Protein 9FE2 (pdb70)

Foldseek 3Di:
DVQLQVCLLVLPPVSNVVCVVVPPDQCDADPQQAGSLLNNLQVQNQVNNVVSLVVPRDLLGAGPQQDGSLLNNLLPQNQVSNVVSLVSPRDLAGAGNFQDGSLLNNLLVPNQNSNVVSVVSPHDQCRATNVNDGSLNNCVVVVPPVNNVVD/DLLVQLVVQVVLVVVLVVLLVLLVVLVVDAAEDADADQAFWKKKKKWFQFQDAQVRLCPQPVLLLLVLPPPAPQWDWKKKKGFGRRMIMIMTGGFHPDDNVSRLVVSVVSNVVSLVSHPVSGVVRDIDMDGQLFDFAFWKKKFFQVQPDALQRQLQCCVPPNQVLLCPFAFFDDKDKFFAHWFKEWAFAQLLCVVQLHFVVLLLVLLPVQQDFDQDAWDQGPPGDPPDDDIGGDGDHHGDADQVSQQQRWRDQDPVRRTDGSVSGTDIDTGTPDDQKFKDKLNGGIMIMGIGGDRRGHSLRSVVRSVVSVVVCVVPDDHRIDMDILTHLNVLSVVLVVVLVVLVVVLLVLLLVLCCLQVVDNLLSVLLNSLLSSLVSSLSSVCVVVSHGHHNLLSVLSLLLSLLLSLLSLQLSLQLQVQLQAPVDFQSVSSVVSCVLPLLLLVLLLLLLLLLQVLCCPFTHSSNVSSVSSSSSNSSSSVSSSVSSSRNSSSSRSPRDGGHGHNDQLCPPDDPSVVVSVVVVVVLVVLLVVLLVCLVCLVVVVVVLVVLVVVLVVLVLQFFAFAFDFFQSQKWKKKKFFDFPDALVVSVVVVSVLSVCCCPVVVQWWDMWIKMQAAGQQGGGRRIIMIMTGTDDLVSQDDPCSTPVNVQVVSQVVCVVVDRIRMHIDGAGSRNSQTDRFFFKKKKFQQDPPDDVLSVVLVVQLVVVLVVPLVWWDDWFWSHDDKHKDKDKDFAPVQCVVQQFDVVQVVCSCCCAQRKRWSAWGAHPNRIDTHIYYHNPVLHPDPVSQQSRWTAGPVGNTDGSVRGMDIDMDIDGSMWMHISSTTIIMITIHTRPSYDSVVSVVVSQVSSVVGDPSMDMDTDRPVVSVVVGDVSVVVSVVSSVVSSQVSLCVSLVHNQQSQLLVSLLSQLSSQLSVLCVVVVHHNYPLSVSLSSSLSSSLSSLLSQLSSQLSCCCVVVQAANSVSNSVSLSSSLSSLVSSLVSSLVSLVCLCPDDHSPNSSSNSNSRSNNRSSVRSSVVSSSRSSSSNVVRDVVDDDDDRRHGDD

Solvent-accessible surface area: 50551 Å² total; per-residue (Å²): 63,111,143,0,7,80,0,0,55,47,23,127,52,95,53,1,112,108,26,30,91,125,63,15,84,19,67,16,60,25,114,10,12,2,8,0,1,0,4,0,0,29,70,23,43,55,78,3,0,82,27,0,22,166,62,57,7,68,19,58,14,159,5,81,16,8,10,9,0,2,1,12,0,0,8,60,29,41,49,91,7,0,48,21,0,8,141,72,49,9,68,16,56,15,121,14,104,10,10,30,4,0,4,4,20,0,1,75,125,25,44,49,93,2,0,87,18,0,48,151,72,46,11,72,52,111,17,103,21,92,35,31,70,20,0,88,47,28,0,100,135,76,52,38,136,88,0,22,135,67,37,107,3,82,87,12,4,77,100,39,132,95,0,81,67,42,2,84,104,33,53,108,43,0,22,95,11,62,139,172,12,36,14,11,20,30,25,95,2,7,16,12,12,0,14,1,24,5,41,44,40,56,8,72,1,124,46,0,14,60,50,0,0,52,35,0,11,136,55,12,92,65,18,83,85,57,28,21,13,40,6,34,0,2,54,32,0,24,2,62,0,39,0,11,0,80,44,82,23,71,24,82,96,1,35,81,46,0,66,85,55,2,96,137,1,33,99,127,6,28,109,94,0,47,102,41,45,26,47,12,59,55,40,24,30,42,66,3,0,16,0,0,0,6,8,83,76,66,97,40,70,28,29,39,1,4,3,37,0,6,39,69,0,51,67,17,0,52,181,16,64,29,16,28,45,18,71,40,41,55,22,28,24,0,0,6,0,33,0,29,2,83,54,4,37,132,33,76,11,5,0,42,33,0,21,84,11,0,114,61,59,0,20,110,70,106,37,52,95,87,24,24,126,133,78,116,203,69,74,176,100,99,37,78,72,134,47,84,64,63,25,69,33,37,129,59,0,3,126,4,65,29,65,87,39,186,121,39,44,163,1,28,0,145,56,0,11,120,33,81,60,2,3,31,91,81,54,51,45,6,31,14,44,43,54,58,1,0,0,0,0,0,19,17,34,93,70,16,43,4,38,67,0,2,66,28,0,98,65,50,1,49,130,28,95,100,142,26,47,90,20,15,106,20,22,64,7,18,22,16,15,56,11,2,113,60,13,50,117,41,8,79,66,7,21,76,38,6,39,94,35,7,63,99,5,0,55,45,21,17,20,38,120,106,0,0,81,0,1,49,39,5,4,37,0,3,14,49,2,0,26,27,41,0,43,83,126,64,32,16,15,0,9,0,1,11,12,0,3,6,4,0,9,1,5,4,5,2,7,3,0,3,0,0,2,0,0,5,17,0,0,10,53,68,32,53,66,17,86,76,0,0,73,89,0,2,55,49,0,62,44,1,0,71,8,2,16,106,1,4,29,8,16,0,56,11,4,9,134,18,30,26,6,47,0,15,0,22,86,19,0,0,33,0,0,26,12,0,6,47,20,4,9,82,7,2,11,17,1,2,0,0,3,0,10,75,37,8,115,92,41,72,151,52,70,68,11,75,83,85,193,61,119,44,0,124,16,13,110,71,27,64,139,44,20,120,116,18,19,80,56,0,16,41,22,6,209,57,25,44,181,62,62,92,79,17,111,107,24,41,103,25,37,49,124,26,91,115,156,16,81,82,57,36,14,30,88,12,16,17,10,9,0,33,0,47,3,31,6,58,44,48,5,62,47,125,114,0,18,97,1,1,58,87,0,12,121,30,0,56,63,157,9,148,122,6,6,101,2,0,0,3,19,0,0,64,14,109,18,10,67,10,89,23,2,0,2,0,9,0,8,17,75,78,34,84,95,0,89,40,155,103,28,35,1,120,25,0,11,138,88,0,43,188,42,9,68,139,32,180,86,16,109,4,99,12,74,32,16,32,6,4,54,45,37,22,71,43,96,2,2,11,0,9,0,10,4,98,60,76,47,32,43,90,115,2,24,114,0,15,69,78,0,30,61,54,1,73,148,55,97,87,41,6,40,69,26,114,38,37,12,24,71,9,24,29,73,61,87,38,56,34,38,91,113,81,0,136,81,60,30,4,49,46,115,42,0,78,54,0,38,35,5,0,61,23,9,30,48,14,24,37,0,51,6,172,72,91,80,4,35,0,10,0,32,0,26,47,129,30,43,112,112,46,124,21,19,22,60,4,65,0,80,6,98,99,35,118,34,12,36,2,54,34,0,6,16,19,59,38,38,22,8,14,19,29,15,26,17,3,74,20,77,38,4,15,30,0,39,7,62,12,5,120,82,84,56,45,43,68,0,13,103,19,0,52,99,14,6,83,156,17,65,133,21,20,13,76,35,2,10,22,30,0,35,29,70,111,101,36,55,131,48,42,85,56,19,89,48,86,11,98,101,59,14,42,88,24,0,9,77,43,4,152,24,183,17,4,0,81,0,1,41,60,0,48,15,0,0,8,19,2,0,0,86,22,0,66,184,80,66,50,41,15,5,6,2,8,44,0,3,20,20,2,1,24,0,0,2,8,3,11,0,0,2,3,0,22,10,1,34,42,15,16,88,167,112,6,52,4,0,57,82,0,2,42,26,0,1,88,17,3,9,52,1,6,52,0,0,3,69,4,10,30,58,4,8,80,36,2,22,124,18,122,19,17,10,15,18,5,4,25,6,2,0,5,6,2,36,10,0,3,65,25,4,11,82,40,3,15,65,7,0,0,1,0,2,0,29,10,44,105,167,86,55,214,165,90,24,73,97,110,106,157

Sequence (1194 aa):
GKKLLEAARAGRDDEVRILMANGADVNAADVVGWTPLHLAAYWGHLEIVEVLLKNGADVNAYDTLGSTPLHLAAHFGHLEIVEVLLKNGADVNAKDDNGITPLHLAANRGHLEIVEVLLKYGADVNAQDKFGKTAFDISINNGNEDLAEILMPNFFIDRPIFAWVIAIIIMLAGGLAILKLPVAQYPTIAPPAVTISASYPGADAKTVQDTVTQVIEQNMNGIDNLMYMSSNSDSTGTVQITLTFESGTDADIAQVQVQNKLQLAMPLLPQEVQQQGVSVEKSSSSFLMVVGVINTDGTMTQEDISDYVAANMKDAISRTSGVGDVQLFGSQYAMRIWMNPNELNKFQLTPVDVITAIKAQNAQVAAGQLGGTPPVKGQQLNASIIAQTRLTSTEEFGKILLKVNQDGSRVLLRDVAKIELGGENYDIIAEFNGQPASGLGIKLATGANALDTAAAIRAELAKMEPFFPSGLKIVYPYDTTPFVKISIHEVVKTLVEAIILVFLVMYLFLQNFRATLIPTIAVPVVLLGTFAVLAAFGFSINTLTMFGMVLAIGLLVDDAIVVVENVERVMAEEGLPPKEATRKSMGQIQGALVGIAMVLSAVFVPMAFFGGSTGAIYRQFSITIVSAMALSVLVALILTPALCATMLKPIAKGDHGEGKKGFFGWFNRMFEKSTHHYTDSVGGILRSTGRYLVLYLIIVVGMAYLFVRLPSSFLPDEDQGVFMTMVQLPAGATQERTQKVLNEVTHYYLTKEKNNVESVFAWNGFGFAGRGQNTGIAFVSLKDWADRPGEENKVEAITMRATRAFSQIKDAMVFAFNLPAIVELGTATGFDFELIDQAGLGHEKLTQARNQLLAEAAKHPDMLTSVRPNGLEDTPQFKIDIDQEKAQALGVSINDINTTLGAAWGGSYVNDFIDRGRVKKVYVMSEAKYRMLPDDIGDWYVRAADGQMVPFSAFSSSRWEYGSPRLERYNGLPSMEILGQAAPGKSTGEAMELMEQLASKLPTGVGYDWTGMSYQERLSGNQAPSLYAISLIVVFLCLAALYESWSIPFSVMLVVPLGVIGALLAATFRGLTNDVYFQVGLLTTIGLSAKNAILIVEFAKDLMDKEGKGLIEATLDAVRMRLRPILMTSLAFILGVMPLVISTGAGSGAQNAVGTGVMGGMVTATVLAIFFVPVFFVVVRRRFSRKNEDIEHS

InterPro domains:
  IPR001036 Acriflavin resistance protein [PF00873] (1-1030)
  IPR001036 Acriflavin resistance protein [PR00702] (8-32)
  IPR001036 Acriflavin resistance protein [PR00702] (36-54)
  IPR001036 Acriflavin resistance protein [PR00702] (336-359)
  IPR001036 Acriflavin resistance protein [PR00702] (363-384)
  IPR001036 Acriflavin resistance protein [PR00702] (391-415)
  IPR001036 Acriflavin resistance protein [PR00702] (445-468)
  IPR001036 Acriflavin resistance protein [PR00702] (470-493)
  IPR001036 Acriflavin resistance protein [PR00702] (554-571)
  IPR001036 Acriflavin resistance protein [PR00702] (623-637)
  IPR001036 Acriflavin resistance protein [PTHR32063] (2-1031)
  IPR004764 Multidrug resistance protein MdtF-like [TIGR00915] (1-1049)
  IPR027463 Multidrug efflux transporter AcrB TolC docking domain, DN/DC subdomains [G3DSA:3.30.2090.10] (180-278)
  IPR027463 Multidrug efflux transporter AcrB TolC docking domain, DN/DC subdomains [G3DSA:3.30.2090.10] (727-815)
  IPR027463 Multidrug efflux transporter AcrB TolC docking domain, DN/DC subdomains [SSF82714] (182-271)
  IPR027463 Multidrug efflux transporter AcrB TolC docking domain, DN/DC subdomains [SSF82714] (725-812)

Structure (mmCIF, N/CA/C/O backbone):
data_9FE2
#
_entry.id   9FE2
#
_cell.length_a   227.497
_cell.length_b   227.497
_cell.length_c   227.497
_cell.angle_alpha   90.00
_cell.angle_beta   90.00
_cell.angle_gamma   90.00
#
_symmetry.space_group_name_H-M   'I 2 3'
#
loop_
_entity.id
_entity.type
_entity.pdbx_description
1 polymer DARPIN
2 polymer 'Multidrug efflux pump subunit AcrB'
3 non-polymer '(4S,4AS,5AR,12AS)-4,7-BIS(DIMETHYLAMINO)-3,10,12,12A-TETRAHYDROXY-1,11-DIOXO-1,4,4A,5,5A,6,11,12A-OCTAHYDROTETRACENE-2- CARBOXAMIDE'
4 water water
#
loop_
_atom_site.group_PDB
_atom_site.id
_atom_site.type_symbol
_atom_site.label_atom_id
_atom_site.label_alt_id
_atom_site.label_comp_id
_atom_site.label_asym_id
_atom_site.label_entity_id
_atom_site.label_seq_id
_atom_site.pdbx_PDB_ins_code
_atom_site.Cartn_x
_atom_site.Cartn_y
_atom_site.Cartn_z
_atom_site.occupancy
_atom_site.B_iso_or_equiv
_atom_site.auth_seq_id
_atom_site.auth_comp_id
_atom_site.auth_asym_id
_atom_site.auth_atom_id
_atom_site.pdbx_PDB_model_num
ATOM 1 N N . GLY A 1 15 ? 5.098 -72.545 -6.890 1.00 85.62 15 GLY D N 1
ATOM 2 C CA . GLY A 1 15 ? 4.705 -71.173 -6.624 1.00 94.65 15 GLY D CA 1
ATOM 3 C C . GLY A 1 15 ? 5.145 -70.299 -7.779 1.00 93.75 15 GLY D C 1
ATOM 4 O O . GLY A 1 15 ? 4.351 -69.589 -8.385 1.00 86.64 15 GLY D O 1
ATOM 5 N N . LYS A 1 16 ? 6.431 -70.387 -8.111 1.00 92.98 16 LYS D N 1
ATOM 6 C CA . LYS A 1 16 ? 6.973 -69.552 -9.172 1.00 92.20 16 LYS D CA 1
ATOM 7 C C . LYS A 1 16 ? 6.712 -70.131 -10.556 1.00 93.74 16 LYS D C 1
ATOM 8 O O . LYS A 1 16 ? 6.608 -69.372 -11.525 1.00 92.61 16 LYS D O 1
ATOM 14 N N . LYS A 1 17 ? 6.605 -71.457 -10.679 1.00 93.79 17 LYS D N 1
ATOM 15 C CA . LYS A 1 17 ? 6.339 -72.048 -11.990 1.00 95.85 17 LYS D CA 1
ATOM 16 C C . LYS A 1 17 ? 5.003 -71.585 -12.555 1.00 91.90 17 LYS D C 1
ATOM 17 O O . LYS A 1 17 ? 4.853 -71.463 -13.778 1.00 85.02 17 LYS D O 1
ATOM 23 N N . LEU A 1 18 ? 4.020 -71.337 -11.686 1.00 92.12 18 LEU D N 1
ATOM 24 C CA . LEU A 1 18 ? 2.719 -70.885 -12.164 1.00 94.50 18 LEU D CA 1
ATOM 25 C C . LEU A 1 18 ? 2.840 -69.510 -12.812 1.00 88.16 18 LEU D C 1
ATOM 26 O O . LEU A 1 18 ? 2.343 -69.288 -13.925 1.00 88.21 18 LEU D O 1
ATOM 31 N N . LEU A 1 19 ? 3.542 -68.589 -12.143 1.00 78.87 19 LEU D N 1
ATOM 32 C CA . LEU A 1 19 ? 3.608 -67.204 -12.606 1.00 83.19 19 LEU D CA 1
ATOM 33 C C . LEU A 1 19 ? 4.192 -67.117 -14.017 1.00 84.26 19 LEU D C 1
ATOM 34 O O . LEU A 1 19 ? 3.587 -66.524 -14.919 1.00 84.00 19 LEU D O 1
ATOM 39 N N . GLU A 1 20 ? 5.345 -67.746 -14.241 1.00 92.57 20 GLU D N 1
ATOM 40 C CA . GLU A 1 20 ? 5.960 -67.707 -15.566 1.00 89.55 20 GLU D CA 1
ATOM 41 C C . GLU A 1 20 ? 5.210 -68.567 -16.571 1.00 84.90 20 GLU D C 1
ATOM 42 O O . GLU A 1 20 ? 5.221 -68.266 -17.770 1.00 90.51 20 GLU D O 1
ATOM 48 N N . ALA A 1 21 ? 4.552 -69.633 -16.112 1.00 91.50 21 ALA D N 1
ATOM 49 C CA . ALA A 1 21 ? 3.665 -70.380 -16.998 1.00 97.80 21 ALA D CA 1
ATOM 50 C C . ALA A 1 21 ? 2.524 -69.497 -17.484 1.00 97.16 21 ALA D C 1
ATOM 51 O O . ALA A 1 21 ? 2.214 -69.460 -18.681 1.00 101.44 21 ALA D O 1
ATOM 53 N N . ALA A 1 22 ? 1.890 -68.770 -16.561 1.00 93.54 22 ALA D N 1
ATOM 54 C CA . ALA A 1 22 ? 0.814 -67.861 -16.943 1.00 95.79 22 ALA D CA 1
ATOM 55 C C . ALA A 1 22 ? 1.330 -66.685 -17.764 1.00 95.95 22 ALA D C 1
ATOM 56 O O . ALA A 1 22 ? 0.620 -66.205 -18.660 1.00 96.80 22 ALA D O 1
ATOM 58 N N . ARG A 1 23 ? 2.553 -66.207 -17.482 1.00 88.97 23 ARG D N 1
ATOM 59 C CA . ARG A 1 23 ? 3.142 -65.162 -18.318 1.00 87.92 23 ARG D CA 1
ATOM 60 C C . ARG A 1 23 ? 3.406 -65.673 -19.727 1.00 98.35 23 ARG D C 1
ATOM 61 O O . ARG A 1 23 ? 3.111 -64.984 -20.713 1.00 98.85 23 ARG D O 1
ATOM 69 N N . ALA A 1 24 ? 3.959 -66.885 -19.835 1.00 103.27 24 ALA D N 1
ATOM 70 C CA . ALA A 1 24 ? 4.270 -67.463 -21.137 1.00 105.15 24 ALA D CA 1
ATOM 71 C C . ALA A 1 24 ? 3.015 -67.820 -21.924 1.00 105.11 24 ALA D C 1
ATOM 72 O O . ALA A 1 24 ? 3.033 -67.793 -23.161 1.00 102.44 24 ALA D O 1
ATOM 74 N N . GLY A 1 25 ? 1.926 -68.160 -21.240 1.00 107.08 25 GLY D N 1
ATOM 75 C CA . GLY A 1 25 ? 0.709 -68.536 -21.932 1.00 106.83 25 GLY D CA 1
ATOM 76 C C . GLY A 1 25 ? 0.674 -70.016 -22.250 1.00 118.40 25 GLY D C 1
ATOM 77 O O . GLY A 1 25 ? 0.217 -70.430 -23.321 1.00 117.43 25 GLY D O 1
ATOM 78 N N . ARG A 1 26 ? 1.150 -70.824 -21.307 1.00 120.69 26 ARG D N 1
ATOM 79 C CA . ARG A 1 26 ? 1.322 -72.265 -21.485 1.00 119.04 26 ARG D CA 1
ATOM 80 C C . ARG A 1 26 ? 0.238 -72.977 -20.675 1.00 117.36 26 ARG D C 1
ATOM 81 O O . ARG A 1 26 ? 0.369 -73.166 -19.461 1.00 111.46 26 ARG D O 1
ATOM 89 N N . ASP A 1 27 ? -0.826 -73.380 -21.368 1.00 115.40 27 ASP D N 1
ATOM 90 C CA . ASP A 1 27 ? -2.075 -73.806 -20.750 1.00 116.16 27 ASP D CA 1
ATOM 91 C C . ASP A 1 27 ? -1.936 -75.067 -19.909 1.00 119.54 27 ASP D C 1
ATOM 92 O O . ASP A 1 27 ? -2.068 -75.009 -18.681 1.00 115.31 27 ASP D O 1
ATOM 97 N N . ASP A 1 28 ? -1.685 -76.208 -20.564 1.00 120.01 28 ASP D N 1
ATOM 98 C CA . ASP A 1 28 ? -1.648 -77.484 -19.851 1.00 121.43 28 ASP D CA 1
ATOM 99 C C . ASP A 1 28 ? -0.700 -77.435 -18.670 1.00 116.44 28 ASP D C 1
ATOM 100 O O . ASP A 1 28 ? -0.955 -78.061 -17.635 1.00 115.57 28 ASP D O 1
ATOM 105 N N . GLU A 1 29 ? 0.405 -76.702 -18.807 1.00 113.78 29 GLU D N 1
ATOM 106 C CA . GLU A 1 29 ? 1.274 -76.483 -17.663 1.00 113.13 29 GLU D CA 1
ATOM 107 C C . GLU A 1 29 ? 0.466 -75.943 -16.488 1.00 111.07 29 GLU D C 1
ATOM 108 O O . GLU A 1 29 ? 0.353 -76.591 -15.443 1.00 111.69 29 GLU D O 1
ATOM 114 N N . VAL A 1 30 ? -0.182 -74.793 -16.691 1.00 114.92 30 VAL D N 1
ATOM 115 C CA . VAL A 1 30 ? -1.000 -74.181 -15.644 1.00 111.72 30 VAL D CA 1
ATOM 116 C C . VAL A 1 30 ? -1.984 -75.198 -15.064 1.00 112.54 30 VAL D C 1
ATOM 117 O O . VAL A 1 30 ? -2.089 -75.358 -13.841 1.00 108.25 30 VAL D O 1
ATOM 121 N N . ARG A 1 31 ? -2.691 -75.933 -15.931 1.00 114.18 31 ARG D N 1
ATOM 122 C CA . ARG A 1 31 ? -3.622 -76.945 -15.432 1.00 114.09 31 ARG D CA 1
ATOM 123 C C . ARG A 1 31 ? -2.906 -77.995 -14.594 1.00 108.90 31 ARG D C 1
ATOM 124 O O . ARG A 1 31 ? -3.417 -78.414 -13.549 1.00 108.74 31 ARG D O 1
ATOM 132 N N . ILE A 1 32 ? -1.718 -78.427 -15.029 1.00 111.65 32 ILE D N 1
ATOM 133 C CA . ILE A 1 32 ? -0.957 -79.404 -14.253 1.00 112.00 32 ILE D CA 1
ATOM 134 C C . ILE A 1 32 ? -0.531 -78.815 -12.915 1.00 110.32 32 ILE D C 1
ATOM 135 O O . ILE A 1 32 ? -0.412 -79.543 -11.921 1.00 108.34 32 ILE D O 1
ATOM 140 N N . LEU A 1 33 ? -0.313 -77.493 -12.853 1.00 106.02 33 LEU D N 1
ATOM 141 C CA . LEU A 1 33 ? 0.182 -76.894 -11.614 1.00 99.77 33 LEU D CA 1
ATOM 142 C C . LEU A 1 33 ? -0.906 -76.697 -10.560 1.00 102.53 33 LEU D C 1
ATOM 143 O O . LEU A 1 33 ? -0.633 -76.882 -9.370 1.00 97.32 33 LEU D O 1
ATOM 148 N N . MET A 1 34 ? -2.133 -76.312 -10.933 1.00 105.93 34 MET D N 1
ATOM 149 C CA . MET A 1 34 ? -3.200 -76.462 -9.943 1.00 108.55 34 MET D CA 1
ATOM 150 C C . MET A 1 34 ? -3.519 -77.935 -9.712 1.00 112.53 34 MET D C 1
ATOM 151 O O . MET A 1 34 ? -3.773 -78.346 -8.573 1.00 117.47 34 MET D O 1
ATOM 156 N N . ALA A 1 35 ? -3.502 -78.752 -10.775 1.00 108.75 35 ALA D N 1
ATOM 157 C CA . ALA A 1 35 ? -3.658 -80.191 -10.583 1.00 112.97 35 ALA D CA 1
ATOM 158 C C . ALA A 1 35 ? -2.566 -80.763 -9.692 1.00 111.31 35 ALA D C 1
ATOM 159 O O . ALA A 1 35 ? -2.766 -81.822 -9.084 1.00 110.31 35 ALA D O 1
ATOM 161 N N . ASN A 1 36 ? -1.421 -80.085 -9.596 1.00 108.92 36 ASN D N 1
ATOM 162 C CA . ASN A 1 36 ? -0.377 -80.459 -8.656 1.00 105.53 36 ASN D CA 1
ATOM 163 C C . ASN A 1 36 ? -0.320 -79.525 -7.445 1.00 104.54 36 ASN D C 1
ATOM 164 O O . ASN A 1 36 ? 0.561 -79.688 -6.596 1.00 104.33 36 ASN D O 1
ATOM 169 N N . GLY A 1 37 ? -1.229 -78.557 -7.343 1.00 105.60 37 GLY D N 1
ATOM 170 C CA . GLY A 1 37 ? -1.387 -77.760 -6.144 1.00 102.68 37 GLY D CA 1
ATOM 171 C C . GLY A 1 37 ? -0.715 -76.398 -6.113 1.00 102.77 37 GLY D C 1
ATOM 172 O O . GLY A 1 37 ? -0.371 -75.926 -5.021 1.00 93.39 37 GLY D O 1
ATOM 173 N N . ALA A 1 38 ? -0.528 -75.749 -7.262 1.00 102.48 38 ALA D N 1
ATOM 174 C CA . ALA A 1 38 ? 0.129 -74.447 -7.309 1.00 94.18 38 ALA D CA 1
ATOM 175 C C . ALA A 1 38 ? -0.827 -73.339 -6.881 1.00 92.94 38 ALA D C 1
ATOM 176 O O . ALA A 1 38 ? -1.925 -73.209 -7.436 1.00 97.49 38 ALA D O 1
ATOM 178 N N . ASP A 1 39 ? -0.396 -72.536 -5.899 1.00 86.56 39 ASP D N 1
ATOM 179 C CA . ASP A 1 39 ? -1.129 -71.371 -5.403 1.00 84.10 39 ASP D CA 1
ATOM 180 C C . ASP A 1 39 ? -1.564 -70.467 -6.552 1.00 87.52 39 ASP D C 1
ATOM 181 O O . ASP A 1 39 ? -0.710 -69.864 -7.208 1.00 95.13 39 ASP D O 1
ATOM 186 N N . VAL A 1 40 ? -2.872 -70.369 -6.822 1.00 80.22 40 VAL D N 1
ATOM 187 C CA . VAL A 1 40 ? -3.326 -69.481 -7.897 1.00 84.72 40 VAL D CA 1
ATOM 188 C C . VAL A 1 40 ? -3.103 -68.020 -7.531 1.00 76.09 40 VAL D C 1
ATOM 189 O O . VAL A 1 40 ? -2.998 -67.169 -8.421 1.00 84.91 40 VAL D O 1
ATOM 193 N N . ASN A 1 41 ? -3.069 -67.701 -6.228 1.00 75.78 41 ASN D N 1
ATOM 194 C CA . ASN A 1 41 ? -2.833 -66.356 -5.710 1.00 79.15 41 ASN D CA 1
ATOM 195 C C . ASN A 1 41 ? -1.363 -66.101 -5.359 1.00 80.38 41 ASN D C 1
ATOM 196 O O . ASN A 1 41 ? -1.074 -65.302 -4.454 1.00 84.22 41 ASN D O 1
ATOM 201 N N . ALA A 1 42 ? -0.430 -66.776 -6.023 1.00 75.26 42 ALA D N 1
ATOM 202 C CA . ALA A 1 42 ? 0.992 -66.518 -5.816 1.00 76.59 42 ALA D CA 1
ATOM 203 C C . ALA A 1 42 ? 1.383 -65.224 -6.529 1.00 69.04 42 ALA D C 1
ATOM 204 O O . ALA A 1 42 ? 1.065 -65.038 -7.714 1.00 75.39 42 ALA D O 1
ATOM 206 N N . ALA A 1 43 ? 2.072 -64.333 -5.816 1.00 65.07 43 ALA D N 1
ATOM 207 C CA . ALA A 1 43 ? 2.391 -62.998 -6.325 1.00 66.32 43 ALA D CA 1
ATOM 208 C C . ALA A 1 43 ? 3.903 -62.805 -6.447 1.00 76.02 43 ALA D C 1
ATOM 209 O O . ALA A 1 43 ? 4.650 -63.103 -5.499 1.00 66.69 43 ALA D O 1
ATOM 211 N N . ASP A 1 44 ? 4.349 -62.274 -7.595 1.00 72.11 44 ASP D N 1
ATOM 212 C CA . ASP A 1 44 ? 5.772 -62.000 -7.806 1.00 60.83 44 ASP D CA 1
ATOM 213 C C . ASP A 1 44 ? 6.198 -60.796 -6.958 1.00 65.61 44 ASP D C 1
ATOM 214 O O . ASP A 1 44 ? 5.461 -60.309 -6.090 1.00 63.01 44 ASP D O 1
ATOM 219 N N . VAL A 1 45 ? 7.409 -60.285 -7.219 1.00 57.15 45 VAL D N 1
ATOM 220 C CA . VAL A 1 45 ? 7.957 -59.238 -6.362 1.00 55.80 45 VAL D CA 1
ATOM 221 C C . VAL A 1 45 ? 7.197 -57.912 -6.513 1.00 46.69 45 VAL D C 1
ATOM 222 O O . VAL A 1 45 ? 7.205 -57.082 -5.597 1.00 54.08 45 VAL D O 1
ATOM 226 N N . VAL A 1 46 ? 6.525 -57.668 -7.633 1.00 47.48 46 VAL D N 1
ATOM 227 C CA . VAL A 1 46 ? 5.701 -56.459 -7.710 1.00 50.30 46 VAL D CA 1
ATOM 228 C C . VAL A 1 46 ? 4.224 -56.773 -7.443 1.00 63.21 46 VAL D C 1
ATOM 229 O O . VAL A 1 46 ? 3.348 -55.952 -7.735 1.00 52.38 46 VAL D O 1
ATOM 233 N N . GLY A 1 47 ? 3.931 -57.953 -6.897 1.00 58.41 47 GLY D N 1
ATOM 234 C CA . GLY A 1 47 ? 2.568 -58.250 -6.496 1.00 55.21 47 GLY D CA 1
ATOM 235 C C . GLY A 1 47 ? 1.674 -58.636 -7.634 1.00 53.93 47 GLY D C 1
ATOM 236 O O . GLY A 1 47 ? 0.453 -58.522 -7.515 1.00 59.33 47 GLY D O 1
ATOM 237 N N . TRP A 1 48 ? 2.238 -59.072 -8.755 1.00 48.28 48 TRP D N 1
ATOM 238 C CA . TRP A 1 48 ? 1.436 -59.554 -9.863 1.00 55.16 48 TRP D CA 1
ATOM 239 C C . TRP A 1 48 ? 1.152 -61.038 -9.659 1.00 67.99 48 TRP D C 1
ATOM 240 O O . TRP A 1 48 ? 2.056 -61.804 -9.310 1.00 67.94 48 TRP D O 1
ATOM 251 N N . THR A 1 49 ? -0.092 -61.434 -9.856 1.00 63.95 49 THR D N 1
ATOM 252 C CA . THR A 1 49 ? -0.503 -62.826 -9.788 1.00 59.65 49 THR D CA 1
ATOM 253 C C . THR A 1 49 ? -0.614 -63.379 -11.182 1.00 62.12 49 THR D C 1
ATOM 254 O O . THR A 1 49 ? -0.625 -62.629 -12.166 1.00 64.26 49 THR D O 1
ATOM 258 N N . PRO A 1 50 ? -0.731 -64.703 -11.317 1.00 59.46 50 PRO D N 1
ATOM 259 C CA . PRO A 1 50 ? -0.905 -65.265 -12.656 1.00 57.54 50 PRO D CA 1
ATOM 260 C C . PRO A 1 50 ? -2.058 -64.632 -13.397 1.00 51.07 50 PRO D C 1
ATOM 261 O O . PRO A 1 50 ? -2.003 -64.490 -14.623 1.00 63.04 50 PRO D O 1
ATOM 265 N N . LEU A 1 51 ? -3.121 -64.256 -12.682 1.00 60.57 51 LEU D N 1
ATOM 266 C CA . LEU A 1 51 ? -4.242 -63.583 -13.325 1.00 66.33 51 LEU D CA 1
ATOM 267 C C . LEU A 1 51 ? -3.834 -62.200 -13.828 1.00 55.04 51 LEU D C 1
ATOM 268 O O . LEU A 1 51 ? -4.240 -61.781 -14.920 1.00 61.65 51 LEU D O 1
ATOM 273 N N . HIS A 1 52 ? -3.060 -61.461 -13.029 1.00 55.98 52 HIS D N 1
ATOM 274 C CA . HIS A 1 52 ? -2.512 -60.189 -13.516 1.00 60.77 52 HIS D CA 1
ATOM 275 C C . HIS A 1 52 ? -1.752 -60.394 -14.818 1.00 59.20 52 HIS D C 1
ATOM 276 O O . HIS A 1 52 ? -1.991 -59.703 -15.818 1.00 58.90 52 HIS D O 1
ATOM 283 N N . LEU A 1 53 ? -0.834 -61.372 -14.818 1.00 66.51 53 LEU D N 1
ATOM 284 C CA . LEU A 1 53 ? -0.009 -61.654 -15.993 1.00 64.74 53 LEU D CA 1
ATOM 285 C C . LEU A 1 53 ? -0.850 -62.081 -17.183 1.00 69.65 53 LEU D C 1
ATOM 286 O O . LEU A 1 53 ? -0.614 -61.634 -18.314 1.00 62.01 53 LEU D O 1
ATOM 291 N N . ALA A 1 54 ? -1.831 -62.959 -16.950 1.00 65.81 54 ALA D N 1
ATOM 292 C CA . ALA A 1 54 ? -2.673 -63.420 -18.044 1.00 62.90 54 ALA D CA 1
ATOM 293 C C . ALA A 1 54 ? -3.525 -62.288 -18.603 1.00 67.57 54 ALA D C 1
ATOM 294 O O . ALA A 1 54 ? -3.674 -62.159 -19.825 1.00 67.51 54 ALA D O 1
ATOM 296 N N . ALA A 1 55 ? -4.128 -61.476 -17.722 1.00 68.37 55 ALA D N 1
ATOM 297 C CA . ALA A 1 55 ? -4.862 -60.305 -18.194 1.00 64.23 55 ALA D CA 1
ATOM 298 C C . ALA A 1 55 ? -3.946 -59.363 -18.966 1.00 62.13 55 ALA D C 1
ATOM 299 O O . ALA A 1 55 ? -4.318 -58.850 -20.029 1.00 65.74 55 ALA D O 1
ATOM 301 N N . TYR A 1 56 ? -2.741 -59.123 -18.439 1.00 66.47 56 TYR D N 1
ATOM 302 C CA . TYR A 1 56 ? -1.818 -58.178 -19.068 1.00 66.09 56 TYR D CA 1
ATOM 303 C C . TYR A 1 56 ? -1.508 -58.592 -20.489 1.00 63.28 56 TYR D C 1
ATOM 304 O O . TYR A 1 56 ? -1.726 -57.831 -21.434 1.00 61.91 56 TYR D O 1
ATOM 313 N N . TRP A 1 57 ? -0.986 -59.810 -20.656 1.00 64.96 57 TRP D N 1
ATOM 314 C CA . TRP A 1 57 ? -0.580 -60.270 -21.973 1.00 78.49 57 TRP D CA 1
ATOM 315 C C . TRP A 1 57 ? -1.765 -60.660 -22.850 1.00 75.04 57 TRP D C 1
ATOM 316 O O . TRP A 1 57 ? -1.608 -60.736 -24.072 1.00 76.81 57 TRP D O 1
ATOM 327 N N . GLY A 1 58 ? -2.938 -60.882 -22.267 1.00 72.86 58 GLY D N 1
ATOM 328 C CA . GLY A 1 58 ? -4.138 -61.149 -23.028 1.00 78.77 58 GLY D CA 1
ATOM 329 C C . GLY A 1 58 ? -4.519 -62.606 -23.216 1.00 82.06 58 GLY D C 1
ATOM 330 O O . GLY A 1 58 ? -5.195 -62.923 -24.203 1.00 87.57 58 GLY D O 1
ATOM 331 N N . HIS A 1 59 ? -4.133 -63.494 -22.294 1.00 79.79 59 HIS D N 1
ATOM 332 C CA . HIS A 1 59 ? -4.379 -64.936 -22.422 1.00 89.37 59 HIS D CA 1
ATOM 333 C C . HIS A 1 59 ? -5.739 -65.281 -21.819 1.00 81.94 59 HIS D C 1
ATOM 334 O O . HIS A 1 59 ? -5.844 -65.749 -20.683 1.00 84.34 59 HIS D O 1
ATOM 341 N N . LEU A 1 60 ? -6.786 -65.084 -22.623 1.00 88.16 60 LEU D N 1
ATOM 342 C CA . LEU A 1 60 ? -8.166 -65.196 -22.150 1.00 87.52 60 LEU D CA 1
ATOM 343 C C . LEU A 1 60 ? -8.445 -66.545 -21.488 1.00 89.44 60 LEU D C 1
ATOM 344 O O . LEU A 1 60 ? -9.029 -66.610 -20.397 1.00 95.38 60 LEU D O 1
ATOM 349 N N . GLU A 1 61 ? -8.041 -67.635 -22.142 1.00 91.09 61 GLU D N 1
ATOM 350 C CA . GLU A 1 61 ? -8.324 -68.985 -21.649 1.00 94.96 61 GLU D CA 1
ATOM 351 C C . GLU A 1 61 ? -7.657 -69.247 -20.305 1.00 94.05 61 GLU D C 1
ATOM 352 O O . GLU A 1 61 ? -8.218 -69.936 -19.441 1.00 91.86 61 GLU D O 1
ATOM 358 N N . ILE A 1 62 ? -6.437 -68.739 -20.129 1.00 96.75 62 ILE D N 1
ATOM 359 C CA . ILE A 1 62 ? -5.760 -68.853 -18.846 1.00 88.85 62 ILE D CA 1
ATOM 360 C C . ILE A 1 62 ? -6.586 -68.168 -17.764 1.00 93.09 62 ILE D C 1
ATOM 361 O O . ILE A 1 62 ? -6.879 -68.765 -16.723 1.00 94.44 62 ILE D O 1
ATOM 366 N N . VAL A 1 63 ? -7.042 -66.937 -18.029 1.00 93.47 63 VAL D N 1
ATOM 367 C CA . VAL A 1 63 ? -7.885 -66.212 -17.073 1.00 95.26 63 VAL D CA 1
ATOM 368 C C . VAL A 1 63 ? -9.033 -67.100 -16.595 1.00 88.88 63 VAL D C 1
ATOM 369 O O . VAL A 1 63 ? -9.264 -67.265 -15.388 1.00 90.38 63 VAL D O 1
ATOM 373 N N . GLU A 1 64 ? -9.734 -67.726 -17.540 1.00 87.08 64 GLU D N 1
ATOM 374 C CA . GLU A 1 64 ? -10.866 -68.574 -17.186 1.00 88.12 64 GLU D CA 1
ATOM 375 C C . GLU A 1 64 ? -10.439 -69.720 -16.277 1.00 88.34 64 GLU D C 1
ATOM 376 O O . GLU A 1 64 ? -11.109 -70.014 -15.277 1.00 92.71 64 GLU D O 1
ATOM 382 N N . VAL A 1 65 ? -9.290 -70.330 -16.568 1.00 84.24 65 VAL D N 1
ATOM 383 C CA . VAL A 1 65 ? -8.850 -71.496 -15.811 1.00 79.30 65 VAL D CA 1
ATOM 384 C C . VAL A 1 65 ? -8.450 -71.116 -14.382 1.00 89.28 65 VAL D C 1
ATOM 385 O O . VAL A 1 65 ? -8.787 -71.828 -13.428 1.00 91.38 65 VAL D O 1
ATOM 389 N N . LEU A 1 66 ? -7.719 -70.003 -14.198 1.00 90.33 66 LEU D N 1
ATOM 390 C CA . LEU A 1 66 ? -7.405 -69.558 -12.833 1.00 83.73 66 LEU D CA 1
ATOM 391 C C . LEU A 1 66 ? -8.640 -69.100 -12.071 1.00 84.47 66 LEU D C 1
ATOM 392 O O . LEU A 1 66 ? -8.740 -69.317 -10.857 1.00 76.36 66 LEU D O 1
ATOM 397 N N . LEU A 1 67 ? -9.566 -68.416 -12.739 1.00 82.05 67 LEU D N 1
ATOM 398 C CA . LEU A 1 67 ? -10.796 -68.057 -12.054 1.00 80.91 67 LEU D CA 1
ATOM 399 C C . LEU A 1 67 ? -11.587 -69.310 -11.705 1.00 87.78 67 LEU D C 1
ATOM 400 O O . LEU A 1 67 ? -12.088 -69.448 -10.581 1.00 92.36 67 LEU D O 1
ATOM 405 N N . LYS A 1 68 ? -11.672 -70.253 -12.646 1.00 82.53 68 LYS D N 1
ATOM 406 C CA . LYS A 1 68 ? -12.281 -71.544 -12.350 1.00 95.14 68 LYS D CA 1
ATOM 407 C C . LYS A 1 68 ? -11.615 -72.223 -11.154 1.00 94.98 68 LYS D C 1
ATOM 408 O O . LYS A 1 68 ? -12.263 -73.028 -10.471 1.00 98.02 68 LYS D O 1
ATOM 414 N N . ASN A 1 69 ? -10.363 -71.875 -10.842 1.00 88.00 69 ASN D N 1
ATOM 415 C CA . ASN A 1 69 ? -9.618 -72.544 -9.783 1.00 83.82 69 ASN D CA 1
ATOM 416 C C . ASN A 1 69 ? -9.497 -71.708 -8.518 1.00 82.68 69 ASN D C 1
ATOM 417 O O . ASN A 1 69 ? -8.711 -72.054 -7.623 1.00 82.65 69 ASN D O 1
ATOM 422 N N . GLY A 1 70 ? -10.269 -70.633 -8.402 1.00 80.97 70 GLY D N 1
ATOM 423 C CA . GLY A 1 70 ? -10.267 -69.852 -7.182 1.00 84.72 70 GLY D CA 1
ATOM 424 C C . GLY A 1 70 ? -9.248 -68.736 -7.128 1.00 82.53 70 GLY D C 1
ATOM 425 O O . GLY A 1 70 ? -8.902 -68.282 -6.028 1.00 71.62 70 GLY D O 1
ATOM 426 N N . ALA A 1 71 ? -8.753 -68.282 -8.275 1.00 78.22 71 ALA D N 1
ATOM 427 C CA . ALA A 1 71 ? -7.848 -67.138 -8.295 1.00 81.92 71 ALA D CA 1
ATOM 428 C C . ALA A 1 71 ? -8.609 -65.864 -7.947 1.00 77.59 71 ALA D C 1
ATOM 429 O O . ALA A 1 71 ? -9.583 -65.514 -8.624 1.00 81.34 71 ALA D O 1
ATOM 431 N N . ASP A 1 72 ? -8.159 -65.179 -6.891 1.00 66.90 72 ASP D N 1
ATOM 432 C CA . ASP A 1 72 ? -8.669 -63.873 -6.482 1.00 73.02 72 ASP D CA 1
ATOM 433 C C . ASP A 1 72 ? -8.845 -62.949 -7.684 1.00 76.65 72 ASP D C 1
ATOM 434 O O . ASP A 1 72 ? -7.865 -62.504 -8.294 1.00 77.64 72 ASP D O 1
ATOM 439 N N . VAL A 1 73 ? -10.094 -62.662 -8.049 1.00 69.16 73 VAL D N 1
ATOM 440 C CA . VAL A 1 73 ? -10.335 -61.826 -9.217 1.00 69.84 73 VAL D CA 1
ATOM 441 C C . VAL A 1 73 ? -9.973 -60.364 -8.944 1.00 65.20 73 VAL D C 1
ATOM 442 O O . VAL A 1 73 ? -9.757 -59.596 -9.890 1.00 64.89 73 VAL D O 1
ATOM 446 N N . ASN A 1 74 ? -9.870 -59.974 -7.668 1.00 63.62 74 ASN D N 1
ATOM 447 C CA . ASN A 1 74 ? -9.551 -58.615 -7.240 1.00 71.09 74 ASN D CA 1
ATOM 448 C C . ASN A 1 74 ? -8.217 -58.529 -6.504 1.00 60.42 74 ASN D C 1
ATOM 449 O O . ASN A 1 74 ? -8.045 -57.694 -5.610 1.00 61.66 74 ASN D O 1
ATOM 454 N N . ALA A 1 75 ? -7.259 -59.376 -6.873 1.00 70.71 75 ALA D N 1
ATOM 455 C CA . ALA A 1 75 ? -5.911 -59.229 -6.346 1.00 71.25 75 ALA D CA 1
ATOM 456 C C . ALA A 1 75 ? -5.319 -57.909 -6.831 1.00 59.63 75 ALA D C 1
ATOM 457 O O . ALA A 1 75 ? -5.518 -57.508 -7.982 1.00 60.96 75 ALA D O 1
ATOM 459 N N . TYR A 1 76 ? -4.608 -57.216 -5.948 1.00 58.14 76 TYR D N 1
ATOM 460 C CA . TYR A 1 76 ? -3.952 -55.997 -6.376 1.00 67.09 76 TYR D CA 1
ATOM 461 C C . TYR A 1 76 ? -2.452 -56.049 -6.125 1.00 68.47 76 TYR D C 1
ATOM 462 O O . TYR A 1 76 ? -1.974 -56.646 -5.152 1.00 60.51 76 TYR D O 1
ATOM 471 N N . ASP A 1 77 ? -1.721 -55.388 -7.021 1.00 59.02 77 ASP D N 1
ATOM 472 C CA . ASP A 1 77 ? -0.271 -55.366 -6.953 1.00 54.46 77 ASP D CA 1
ATOM 473 C C . ASP A 1 77 ? 0.174 -54.287 -5.972 1.00 60.87 77 ASP D C 1
ATOM 474 O O . ASP A 1 77 ? -0.638 -53.645 -5.285 1.00 56.66 77 ASP D O 1
ATOM 479 N N . THR A 1 78 ? 1.487 -54.094 -5.874 1.00 59.60 78 THR D N 1
ATOM 480 C CA . THR A 1 78 ? 1.998 -53.186 -4.867 1.00 49.69 78 THR D CA 1
ATOM 481 C C . THR A 1 78 ? 1.657 -51.737 -5.165 1.00 46.25 78 THR D C 1
ATOM 482 O O . THR A 1 78 ? 1.975 -50.879 -4.348 1.00 51.12 78 THR D O 1
ATOM 486 N N . LEU A 1 79 ? 1.049 -51.425 -6.307 1.00 46.86 79 LEU D N 1
ATOM 487 C CA . LEU A 1 79 ? 0.600 -50.053 -6.541 1.00 46.10 79 LEU D CA 1
ATOM 488 C C . LEU A 1 79 ? -0.914 -50.013 -6.686 1.00 51.59 79 LEU D C 1
ATOM 489 O O . LEU A 1 79 ? -1.467 -49.055 -7.250 1.00 48.11 79 LEU D O 1
ATOM 494 N N . GLY A 1 80 ? -1.593 -51.057 -6.189 1.00 51.17 80 GLY D N 1
ATOM 495 C CA . GLY A 1 80 ? -3.033 -51.079 -6.083 1.00 53.42 80 GLY D CA 1
ATOM 496 C C . GLY A 1 80 ? -3.769 -51.498 -7.326 1.00 55.32 80 GLY D C 1
ATOM 497 O O . GLY A 1 80 ? -4.991 -51.381 -7.364 1.00 49.96 80 GLY D O 1
ATOM 498 N N . SER A 1 81 ? -3.087 -51.966 -8.361 1.00 43.70 81 SER D N 1
ATOM 499 C CA . SER A 1 81 ? -3.767 -52.199 -9.625 1.00 45.23 81 SER D CA 1
ATOM 500 C C . SER A 1 81 ? -4.203 -53.660 -9.723 1.00 51.29 81 SER D C 1
ATOM 501 O O . SER A 1 81 ? -3.544 -54.546 -9.181 1.00 53.59 81 SER D O 1
ATOM 504 N N . THR A 1 82 ? -5.348 -53.897 -10.369 1.00 53.29 82 THR D N 1
ATOM 505 C CA . THR A 1 82 ? -6.027 -55.196 -10.403 1.00 59.77 82 THR D CA 1
ATOM 506 C C . THR A 1 82 ? -5.997 -55.747 -11.815 1.00 56.93 82 THR D C 1
ATOM 507 O O . THR A 1 82 ? -5.746 -54.997 -12.768 1.00 53.68 82 THR D O 1
ATOM 511 N N . PRO A 1 83 ? -6.272 -57.055 -12.003 1.00 57.93 83 PRO D N 1
ATOM 512 C CA . PRO A 1 83 ? -6.288 -57.598 -13.375 1.00 56.40 83 PRO D CA 1
ATOM 513 C C . PRO A 1 83 ? -7.227 -56.863 -14.302 1.00 47.87 83 PRO D C 1
ATOM 514 O O . PRO A 1 83 ? -6.943 -56.769 -15.502 1.00 58.36 83 PRO D O 1
ATOM 518 N N . LEU A 1 84 ? -8.351 -56.359 -13.790 1.00 47.09 84 LEU D N 1
ATOM 519 C CA . LEU A 1 84 ? -9.288 -55.628 -14.641 1.00 57.65 84 LEU D CA 1
ATOM 520 C C . LEU A 1 84 ? -8.656 -54.343 -15.178 1.00 48.65 84 LEU D C 1
ATOM 521 O O . LEU A 1 84 ? -8.918 -53.935 -16.323 1.00 53.23 84 LEU D O 1
ATOM 526 N N . HIS A 1 85 ? -7.853 -53.669 -14.349 1.00 54.48 85 HIS D N 1
ATOM 527 C CA . HIS A 1 85 ? -7.142 -52.474 -14.806 1.00 51.67 85 HIS D CA 1
ATOM 528 C C . HIS A 1 85 ? -6.302 -52.822 -16.039 1.00 42.18 85 HIS D C 1
ATOM 529 O O . HIS A 1 85 ? -6.455 -52.230 -17.113 1.00 49.91 85 HIS D O 1
ATOM 536 N N . LEU A 1 86 ? -5.437 -53.828 -15.897 1.00 47.67 86 LEU D N 1
ATOM 537 C CA . LEU A 1 86 ? -4.571 -54.259 -16.995 1.00 50.07 86 LEU D CA 1
ATOM 538 C C . LEU A 1 86 ? -5.375 -54.566 -18.247 1.00 50.62 86 LEU D C 1
ATOM 539 O O . LEU A 1 86 ? -5.050 -54.091 -19.339 1.00 56.64 86 LEU D O 1
ATOM 544 N N . ALA A 1 87 ? -6.454 -55.340 -18.102 1.00 55.13 87 ALA D N 1
ATOM 545 C CA . ALA A 1 87 ? -7.207 -55.760 -19.277 1.00 50.87 87 ALA D CA 1
ATOM 546 C C . ALA A 1 87 ? -7.965 -54.598 -19.891 1.00 54.72 87 ALA D C 1
ATOM 547 O O . ALA A 1 87 ? -8.059 -54.498 -21.118 1.00 62.67 87 ALA D O 1
ATOM 549 N N . ALA A 1 88 ? -8.528 -53.711 -19.063 1.00 55.17 88 ALA D N 1
ATOM 550 C CA . ALA A 1 88 ? -9.200 -52.531 -19.615 1.00 51.14 88 ALA D CA 1
ATOM 551 C C . ALA A 1 88 ? -8.208 -51.647 -20.336 1.00 54.34 88 ALA D C 1
ATOM 552 O O . ALA A 1 88 ? -8.487 -51.127 -21.425 1.00 54.13 88 ALA D O 1
ATOM 554 N N . HIS A 1 89 ? -7.050 -51.436 -19.713 1.00 52.94 89 HIS D N 1
ATOM 555 C CA . HIS A 1 89 ? -6.063 -50.529 -20.277 1.00 56.34 89 HIS D CA 1
ATOM 556 C C . HIS A 1 89 ? -5.653 -50.971 -21.674 1.00 54.92 89 HIS D C 1
ATOM 557 O O . HIS A 1 89 ? -5.603 -50.160 -22.602 1.00 62.86 89 HIS D O 1
ATOM 564 N N . PHE A 1 90 ? -5.429 -52.262 -21.863 1.00 58.34 90 PHE D N 1
ATOM 565 C CA . PHE A 1 90 ? -4.787 -52.716 -23.090 1.00 68.04 90 PHE D CA 1
ATOM 566 C C . PHE A 1 90 ? -5.756 -53.280 -24.117 1.00 71.65 90 PHE D C 1
ATOM 567 O O . PHE A 1 90 ? -5.314 -53.789 -25.151 1.00 72.72 90 PHE D O 1
ATOM 575 N N . GLY A 1 91 ? -7.058 -53.166 -23.883 1.00 67.61 91 GLY D N 1
ATOM 576 C CA . GLY A 1 91 ? -8.020 -53.451 -24.926 1.00 77.53 91 GLY D CA 1
ATOM 577 C C . GLY A 1 91 ? -8.446 -54.891 -25.045 1.00 68.21 91 GLY D C 1
ATOM 578 O O . GLY A 1 91 ? -8.945 -55.280 -26.103 1.00 74.70 91 GLY D O 1
ATOM 579 N N . HIS A 1 92 ? -8.288 -55.692 -23.991 1.00 71.61 92 HIS D N 1
ATOM 580 C CA . HIS A 1 92 ? -8.650 -57.110 -24.022 1.00 70.02 92 HIS D CA 1
ATOM 581 C C . HIS A 1 92 ? -10.122 -57.266 -23.635 1.00 69.92 92 HIS D C 1
ATOM 582 O O . HIS A 1 92 ? -10.471 -57.634 -22.511 1.00 71.28 92 HIS D O 1
ATOM 589 N N . LEU A 1 93 ? -10.996 -56.997 -24.611 1.00 76.29 93 LEU D N 1
ATOM 590 C CA . LEU A 1 93 ? -12.425 -56.858 -24.333 1.00 80.92 93 LEU D CA 1
ATOM 591 C C . LEU A 1 93 ? -13.003 -58.125 -23.704 1.00 79.99 93 LEU D C 1
ATOM 592 O O . LEU A 1 93 ? -13.715 -58.066 -22.692 1.00 77.79 93 LEU D O 1
ATOM 597 N N . GLU A 1 94 ? -12.707 -59.282 -24.289 1.00 74.49 94 GLU D N 1
ATOM 598 C CA . GLU A 1 94 ? -13.313 -60.521 -23.812 1.00 74.43 94 GLU D CA 1
ATOM 599 C C . GLU A 1 94 ? -12.871 -60.832 -22.394 1.00 76.70 94 GLU D C 1
ATOM 600 O O . GLU A 1 94 ? -13.674 -61.284 -21.569 1.00 83.32 94 GLU D O 1
ATOM 606 N N . ILE A 1 95 ? -11.597 -60.582 -22.089 1.00 72.81 95 ILE D N 1
ATOM 607 C CA . ILE A 1 95 ? -11.086 -60.770 -20.733 1.00 70.60 95 ILE D CA 1
ATOM 608 C C . ILE A 1 95 ? -11.721 -59.787 -19.753 1.00 77.27 95 ILE D C 1
ATOM 609 O O . ILE A 1 95 ? -11.985 -60.138 -18.595 1.00 69.50 95 ILE D O 1
ATOM 614 N N . VAL A 1 96 ? -11.988 -58.550 -20.191 1.00 77.74 96 VAL D N 1
ATOM 615 C CA . VAL A 1 96 ? -12.750 -57.633 -19.343 1.00 76.39 96 VAL D CA 1
ATOM 616 C C . VAL A 1 96 ? -14.108 -58.244 -19.001 1.00 77.42 96 VAL D C 1
ATOM 617 O O . VAL A 1 96 ? -14.494 -58.326 -17.826 1.00 73.11 96 VAL D O 1
ATOM 621 N N . GLU A 1 97 ? -14.829 -58.726 -20.023 1.00 78.22 97 GLU D N 1
ATOM 622 C CA . GLU A 1 97 ? -16.118 -59.387 -19.795 1.00 80.96 97 GLU D CA 1
ATOM 623 C C . GLU A 1 97 ? -15.992 -60.557 -18.825 1.00 75.91 97 GLU D C 1
ATOM 624 O O . GLU A 1 97 ? -16.717 -60.627 -17.827 1.00 81.06 97 GLU D O 1
ATOM 630 N N . VAL A 1 98 ? -15.067 -61.480 -19.093 1.00 71.60 98 VAL D N 1
ATOM 631 C CA . VAL A 1 98 ? -14.871 -62.623 -18.201 1.00 78.03 98 VAL D CA 1
ATOM 632 C C . VAL A 1 98 ? -14.640 -62.173 -16.769 1.00 74.84 98 VAL D C 1
ATOM 633 O O . VAL A 1 98 ? -15.305 -62.646 -15.840 1.00 79.32 98 VAL D O 1
ATOM 637 N N . LEU A 1 99 ? -13.668 -61.276 -16.561 1.00 79.64 99 LEU D N 1
ATOM 638 C CA . LEU A 1 99 ? -13.369 -60.841 -15.199 1.00 70.72 99 LEU D CA 1
ATOM 639 C C . LEU A 1 99 ? -14.611 -60.248 -14.548 1.00 66.19 99 LEU D C 1
ATOM 640 O O . LEU A 1 99 ? -14.854 -60.433 -13.346 1.00 57.43 99 LEU D O 1
ATOM 645 N N . LEU A 1 100 ? -15.404 -59.518 -15.332 1.00 64.85 100 LEU D N 1
ATOM 646 C CA . LEU A 1 100 ? -16.556 -58.842 -14.757 1.00 75.51 100 LEU D CA 1
ATOM 647 C C . LEU A 1 100 ? -17.634 -59.853 -14.360 1.00 82.47 100 LEU D C 1
ATOM 648 O O . LEU A 1 100 ? -18.240 -59.733 -13.288 1.00 68.16 100 LEU D O 1
ATOM 653 N N . LYS A 1 101 ? -17.843 -60.886 -15.189 1.00 76.63 101 LYS D N 1
ATOM 654 C CA . LYS A 1 101 ? -18.770 -61.964 -14.853 1.00 79.95 101 LYS D CA 1
ATOM 655 C C . LYS A 1 101 ? -18.306 -62.768 -13.653 1.00 81.33 101 LYS D C 1
ATOM 656 O O . LYS A 1 101 ? -19.122 -63.454 -13.031 1.00 85.27 101 LYS D O 1
ATOM 662 N N . ASN A 1 102 ? -17.026 -62.700 -13.305 1.00 71.48 102 ASN D N 1
ATOM 663 C CA . ASN A 1 102 ? -16.525 -63.467 -12.177 1.00 69.12 102 ASN D CA 1
ATOM 664 C C . ASN A 1 102 ? -16.333 -62.628 -10.932 1.00 59.79 102 ASN D C 1
ATOM 665 O O . ASN A 1 102 ? -15.645 -63.061 -10.005 1.00 67.27 102 ASN D O 1
ATOM 670 N N . GLY A 1 103 ? -16.957 -61.457 -10.872 1.00 71.19 103 GLY D N 1
ATOM 671 C CA . GLY A 1 103 ? -16.910 -60.631 -9.684 1.00 71.55 103 GLY D CA 1
ATOM 672 C C . GLY A 1 103 ? -15.841 -59.551 -9.658 1.00 75.53 103 GLY D C 1
ATOM 673 O O . GLY A 1 103 ? -15.577 -59.003 -8.579 1.00 74.31 103 GLY D O 1
ATOM 674 N N . ALA A 1 104 ? -15.220 -59.229 -10.798 1.00 70.03 104 ALA D N 1
ATOM 675 C CA . ALA A 1 104 ? -14.231 -58.147 -10.826 1.00 73.08 104 ALA D CA 1
ATOM 676 C C . ALA A 1 104 ? -14.866 -56.837 -10.387 1.00 66.47 104 ALA D C 1
ATOM 677 O O . ALA A 1 104 ? -15.834 -56.384 -10.999 1.00 63.44 104 ALA D O 1
ATOM 679 N N . ASP A 1 105 ? -14.313 -56.229 -9.331 1.00 75.50 105 ASP D N 1
ATOM 680 C CA . ASP A 1 105 ? -14.710 -54.892 -8.897 1.00 62.93 105 ASP D CA 1
ATOM 681 C C . ASP A 1 105 ? -14.545 -53.849 -10.004 1.00 67.45 105 ASP D C 1
ATOM 682 O O . ASP A 1 105 ? -13.430 -53.388 -10.280 1.00 71.22 105 ASP D O 1
ATOM 687 N N . VAL A 1 106 ? -15.663 -53.427 -10.599 1.00 58.96 106 VAL D N 1
ATOM 688 C CA . VAL A 1 106 ? -15.641 -52.534 -11.758 1.00 58.21 106 VAL D CA 1
ATOM 689 C C . VAL A 1 106 ? -15.102 -51.147 -11.412 1.00 57.35 106 VAL D C 1
ATOM 690 O O . VAL A 1 106 ? -14.707 -50.400 -12.318 1.00 67.98 106 VAL D O 1
ATOM 694 N N . ASN A 1 107 ? -15.095 -50.775 -10.125 1.00 58.93 107 ASN D N 1
ATOM 695 C CA . ASN A 1 107 ? -14.700 -49.444 -9.671 1.00 62.55 107 ASN D CA 1
ATOM 696 C C . ASN A 1 107 ? -13.450 -49.456 -8.813 1.00 47.51 107 ASN D C 1
ATOM 697 O O . ASN A 1 107 ? -13.216 -48.503 -8.073 1.00 50.18 107 ASN D O 1
ATOM 702 N N . ALA A 1 108 ? -12.677 -50.537 -8.852 1.00 56.28 108 ALA D N 1
ATOM 703 C CA . ALA A 1 108 ? -11.433 -50.600 -8.102 1.00 54.77 108 ALA D CA 1
ATOM 704 C C . ALA A 1 108 ? -10.509 -49.456 -8.511 1.00 45.82 108 ALA D C 1
ATOM 705 O O . ALA A 1 108 ? -10.385 -49.152 -9.694 1.00 47.89 108 ALA D O 1
ATOM 707 N N . LYS A 1 109 ? -9.933 -48.784 -7.506 1.00 47.83 109 LYS D N 1
ATOM 708 C CA . LYS A 1 109 ? -8.970 -47.700 -7.646 1.00 52.85 109 LYS D CA 1
ATOM 709 C C . LYS A 1 109 ? -7.568 -48.168 -7.292 1.00 57.28 109 LYS D C 1
ATOM 710 O O . LYS A 1 109 ? -7.357 -48.756 -6.225 1.00 49.36 109 LYS D O 1
ATOM 716 N N . ASP A 1 110 ? -6.590 -47.815 -8.129 1.00 53.26 110 ASP D N 1
ATOM 717 C CA . ASP A 1 110 ? -5.206 -48.106 -7.774 1.00 44.81 110 ASP D CA 1
ATOM 718 C C . ASP A 1 110 ? -4.727 -47.015 -6.822 1.00 46.10 110 ASP D C 1
ATOM 719 O O . ASP A 1 110 ? -5.512 -46.162 -6.409 1.00 47.10 110 ASP D O 1
ATOM 724 N N . ASP A 1 111 ? -3.422 -46.983 -6.496 1.00 51.33 111 ASP D N 1
ATOM 725 C CA . ASP A 1 111 ? -2.920 -46.003 -5.528 1.00 42.13 111 ASP D CA 1
ATOM 726 C C . ASP A 1 111 ? -3.018 -44.571 -6.048 1.00 48.10 111 ASP D C 1
ATOM 727 O O . ASP A 1 111 ? -2.840 -43.626 -5.271 1.00 50.44 111 ASP D O 1
ATOM 732 N N . ASN A 1 112 ? -3.242 -44.379 -7.347 1.00 40.26 112 ASN D N 1
ATOM 733 C CA . ASN A 1 112 ? -3.380 -43.049 -7.939 1.00 46.68 112 ASN D CA 1
ATOM 734 C C . ASN A 1 112 ? -4.829 -42.611 -8.074 1.00 45.28 112 ASN D C 1
ATOM 735 O O . ASN A 1 112 ? -5.101 -41.558 -8.684 1.00 43.58 112 ASN D O 1
ATOM 740 N N . GLY A 1 113 ? -5.770 -43.403 -7.557 1.00 41.68 113 GLY D N 1
ATOM 741 C CA . GLY A 1 113 ? -7.143 -43.082 -7.803 1.00 41.42 113 GLY D CA 1
ATOM 742 C C . GLY A 1 113 ? -7.663 -43.528 -9.141 1.00 44.94 113 GLY D C 1
ATOM 743 O O . GLY A 1 113 ? -8.779 -43.151 -9.486 1.00 43.31 113 GLY D O 1
ATOM 744 N N . ILE A 1 114 ? -6.902 -44.309 -9.918 1.00 39.56 114 ILE D N 1
ATOM 745 C CA . ILE A 1 114 ? -7.261 -44.550 -11.312 1.00 42.81 114 ILE D CA 1
ATOM 746 C C . ILE A 1 114 ? -8.120 -45.820 -11.376 1.00 41.38 114 ILE D C 1
ATOM 747 O O . ILE A 1 114 ? -7.796 -46.848 -10.759 1.00 45.47 114 ILE D O 1
ATOM 752 N N . THR A 1 115 ? -9.203 -45.765 -12.142 1.00 48.69 115 THR D N 1
ATOM 753 C CA . THR A 1 115 ? -10.134 -46.876 -12.271 1.00 47.49 115 THR D CA 1
ATOM 754 C C . THR A 1 115 ? -10.022 -47.503 -13.652 1.00 53.58 115 THR D C 1
ATOM 755 O O . THR A 1 115 ? -9.490 -46.886 -14.587 1.00 47.96 115 THR D O 1
ATOM 759 N N . PRO A 1 116 ? -10.565 -48.716 -13.835 1.00 49.41 116 PRO D N 1
ATOM 760 C CA . PRO A 1 116 ? -10.535 -49.327 -15.169 1.00 51.10 116 PRO D CA 1
ATOM 761 C C . PRO A 1 116 ? -11.188 -48.465 -16.213 1.00 50.33 116 PRO D C 1
ATOM 762 O O . PRO A 1 116 ? -10.743 -48.450 -17.370 1.00 52.53 116 PRO D O 1
ATOM 766 N N . LEU A 1 117 ? -12.222 -47.714 -15.831 1.00 46.43 117 LEU D N 1
ATOM 767 C CA . LEU A 1 117 ? -12.864 -46.802 -16.771 1.00 47.26 117 LEU D CA 1
ATOM 768 C C . LEU A 1 117 ? -11.898 -45.719 -17.247 1.00 50.56 117 LEU D C 1
ATOM 769 O O . LEU A 1 117 ? -11.868 -45.386 -18.444 1.00 51.58 117 LEU D O 1
ATOM 774 N N . HIS A 1 118 ? -11.124 -45.123 -16.323 1.00 46.84 118 HIS D N 1
ATOM 775 C CA . HIS A 1 118 ? -10.100 -44.144 -16.720 1.00 45.08 118 HIS D CA 1
ATOM 776 C C . HIS A 1 118 ? -9.139 -44.746 -17.750 1.00 45.37 118 HIS D C 1
ATOM 777 O O . HIS A 1 118 ? -8.827 -44.136 -18.774 1.00 49.16 118 HIS D O 1
ATOM 784 N N . LEU A 1 119 ? -8.605 -45.926 -17.448 1.00 46.86 119 LEU D N 1
ATOM 785 C CA . LEU A 1 119 ? -7.610 -46.542 -18.315 1.00 47.53 119 LEU D CA 1
ATOM 786 C C . LEU A 1 119 ? -8.199 -46.856 -19.681 1.00 55.14 119 LEU D C 1
ATOM 787 O O . LEU A 1 119 ? -7.613 -46.524 -20.718 1.00 49.85 119 LEU D O 1
ATOM 792 N N . ALA A 1 120 ? -9.383 -47.475 -19.702 1.00 56.45 120 ALA D N 1
ATOM 793 C CA . ALA A 1 120 ? -9.995 -47.804 -20.981 1.00 58.13 120 ALA D CA 1
ATOM 794 C C . ALA A 1 120 ? -10.303 -46.539 -21.755 1.00 57.44 120 ALA D C 1
ATOM 795 O O . ALA A 1 120 ? -10.025 -46.453 -22.953 1.00 56.62 120 ALA D O 1
ATOM 797 N N . ALA A 1 121 ? -10.802 -45.509 -21.066 1.00 56.15 121 ALA D N 1
ATOM 798 C CA . ALA A 1 121 ? -11.027 -44.221 -21.725 1.00 60.57 121 ALA D CA 1
ATOM 799 C C . ALA A 1 121 ? -9.736 -43.643 -22.288 1.00 64.07 121 ALA D C 1
ATOM 800 O O . ALA A 1 121 ? -9.739 -43.012 -23.353 1.00 60.48 121 ALA D O 1
ATOM 802 N N . ASN A 1 122 ? -8.623 -43.806 -21.569 1.00 53.05 122 ASN D N 1
ATOM 803 C CA . ASN A 1 122 ? -7.408 -43.131 -22.005 1.00 60.41 122 ASN D CA 1
ATOM 804 C C . ASN A 1 122 ? -6.876 -43.706 -23.309 1.00 64.47 122 ASN D C 1
ATOM 805 O O . ASN A 1 122 ? -6.149 -43.017 -24.038 1.00 56.44 122 ASN D O 1
ATOM 810 N N . ARG A 1 123 ? -7.210 -44.958 -23.610 1.00 58.32 123 ARG D N 1
ATOM 811 C CA . ARG A 1 123 ? -6.761 -45.622 -24.826 1.00 66.36 123 ARG D CA 1
ATOM 812 C C . ARG A 1 123 ? -7.803 -45.579 -25.931 1.00 70.31 123 ARG D C 1
ATOM 813 O O . ARG A 1 123 ? -7.483 -45.916 -27.077 1.00 78.47 123 ARG D O 1
ATOM 821 N N . GLY A 1 124 ? -9.034 -45.185 -25.615 1.00 68.04 124 GLY D N 1
ATOM 822 C CA . GLY A 1 124 ? -10.075 -45.086 -26.615 1.00 71.47 124 GLY D CA 1
ATOM 823 C C . GLY A 1 124 ? -10.827 -46.369 -26.870 1.00 77.72 124 GLY D C 1
ATOM 824 O O . GLY A 1 124 ? -11.486 -46.486 -27.906 1.00 80.33 124 GLY D O 1
ATOM 825 N N . HIS A 1 125 ? -10.751 -47.337 -25.955 1.00 61.84 125 HIS D N 1
ATOM 826 C CA . HIS A 1 125 ? -11.409 -48.632 -26.126 1.00 69.88 125 HIS D CA 1
ATOM 827 C C . HIS A 1 125 ? -12.899 -48.471 -25.836 1.00 69.02 125 HIS D C 1
ATOM 828 O O . HIS A 1 125 ? -13.387 -48.757 -24.739 1.00 66.80 125 HIS D O 1
ATOM 835 N N . LEU A 1 126 ? -13.632 -48.018 -26.860 1.00 70.64 126 LEU D N 1
ATOM 836 C CA . LEU A 1 126 ? -15.046 -47.687 -26.689 1.00 80.02 126 LEU D CA 1
ATOM 837 C C . LEU A 1 126 ? -15.843 -48.867 -26.154 1.00 75.17 126 LEU D C 1
ATOM 838 O O . LEU A 1 126 ? -16.680 -48.702 -25.258 1.00 72.69 126 LEU D O 1
ATOM 843 N N . GLU A 1 127 ? -15.587 -50.070 -26.674 1.00 81.66 127 GLU D N 1
ATOM 844 C CA . GLU A 1 127 ? -16.379 -51.231 -26.278 1.00 76.02 127 GLU D CA 1
ATOM 845 C C . GLU A 1 127 ? -16.174 -51.558 -24.804 1.00 78.19 127 GLU D C 1
ATOM 846 O O . GLU A 1 127 ? -17.141 -51.773 -24.062 1.00 78.80 127 GLU D O 1
ATOM 852 N N . ILE A 1 128 ? -14.917 -51.598 -24.356 1.00 79.13 128 ILE D N 1
ATOM 853 C CA . ILE A 1 128 ? -14.651 -51.829 -22.936 1.00 64.99 128 ILE D CA 1
ATOM 854 C C . ILE A 1 128 ? -15.339 -50.786 -22.063 1.00 58.71 128 ILE D C 1
ATOM 855 O O . ILE A 1 128 ? -15.912 -51.115 -21.014 1.00 60.81 128 ILE D O 1
ATOM 860 N N . VAL A 1 129 ? -15.317 -49.522 -22.489 1.00 68.50 129 VAL D N 1
ATOM 861 C CA . VAL A 1 129 ? -15.987 -48.467 -21.730 1.00 66.76 129 VAL D CA 1
ATOM 862 C C . VAL A 1 129 ? -17.477 -48.772 -21.579 1.00 70.05 129 VAL D C 1
ATOM 863 O O . VAL A 1 129 ? -18.055 -48.616 -20.496 1.00 74.63 129 VAL D O 1
ATOM 867 N N . GLU A 1 130 ? -18.123 -49.221 -22.658 1.00 80.08 130 GLU D N 1
ATOM 868 C CA . GLU A 1 130 ? -19.544 -49.541 -22.570 1.00 75.54 130 GLU D CA 1
ATOM 869 C C . GLU A 1 130 ? -19.783 -50.737 -21.661 1.00 63.03 130 GLU D C 1
ATOM 870 O O . GLU A 1 130 ? -20.692 -50.710 -20.819 1.00 70.93 130 GLU D O 1
ATOM 876 N N . VAL A 1 131 ? -18.944 -51.770 -21.769 1.00 75.59 131 VAL D N 1
ATOM 877 C CA . VAL A 1 131 ? -19.075 -52.931 -20.888 1.00 59.17 131 VAL D CA 1
ATOM 878 C C . VAL A 1 131 ? -18.918 -52.519 -19.435 1.00 71.09 131 VAL D C 1
ATOM 879 O O . VAL A 1 131 ? -19.712 -52.907 -18.572 1.00 74.92 131 VAL D O 1
ATOM 883 N N . LEU A 1 132 ? -17.868 -51.747 -19.137 1.00 76.50 132 LEU D N 1
ATOM 884 C CA . LEU A 1 132 ? -17.651 -51.300 -17.766 1.00 64.01 132 LEU D CA 1
ATOM 885 C C . LEU A 1 132 ? -18.851 -50.515 -17.261 1.00 56.25 132 LEU D C 1
ATOM 886 O O . LEU A 1 132 ? -19.269 -50.679 -16.110 1.00 59.86 132 LEU D O 1
ATOM 891 N N . LEU A 1 133 ? -19.395 -49.629 -18.099 1.00 66.06 133 LEU D N 1
ATOM 892 C CA . LEU A 1 133 ? -20.563 -48.846 -17.704 1.00 68.19 133 LEU D CA 1
ATOM 893 C C . LEU A 1 133 ? -21.753 -49.760 -17.414 1.00 70.00 133 LEU D C 1
ATOM 894 O O . LEU A 1 133 ? -22.375 -49.674 -16.347 1.00 66.88 133 LEU D O 1
ATOM 899 N N . LYS A 1 134 ? -22.044 -50.677 -18.346 1.00 67.62 134 LYS D N 1
ATOM 900 C CA . LYS A 1 134 ? -23.102 -51.669 -18.160 1.00 73.23 134 LYS D CA 1
ATOM 901 C C . LYS A 1 134 ? -22.961 -52.401 -16.838 1.00 75.29 134 LYS D C 1
ATOM 902 O O . LYS A 1 134 ? -23.965 -52.768 -16.220 1.00 73.77 134 LYS D O 1
ATOM 908 N N . TYR A 1 135 ? -21.733 -52.595 -16.370 1.00 66.39 135 TYR D N 1
ATOM 909 C CA . TYR A 1 135 ? -21.497 -53.265 -15.103 1.00 65.13 135 TYR D CA 1
ATOM 910 C C . TYR A 1 135 ? -21.433 -52.308 -13.929 1.00 62.30 135 TYR D C 1
ATOM 911 O O . TYR A 1 135 ? -21.090 -52.731 -12.818 1.00 68.84 135 TYR D O 1
ATOM 920 N N . GLY A 1 136 ? -21.753 -51.035 -14.144 1.00 66.36 136 GLY D N 1
ATOM 921 C CA . GLY A 1 136 ? -21.868 -50.106 -13.041 1.00 69.34 136 GLY D CA 1
ATOM 922 C C . GLY A 1 136 ? -20.635 -49.277 -12.763 1.00 59.71 136 GLY D C 1
ATOM 923 O O . GLY A 1 136 ? -20.420 -48.869 -11.616 1.00 70.67 136 GLY D O 1
ATOM 924 N N . ALA A 1 137 ? -19.800 -49.035 -13.763 1.00 69.35 137 ALA D N 1
ATOM 925 C CA . ALA A 1 137 ? -18.649 -48.170 -13.544 1.00 71.59 137 ALA D CA 1
ATOM 926 C C . ALA A 1 137 ? -19.140 -46.778 -13.168 1.00 69.20 137 ALA D C 1
ATOM 927 O O . ALA A 1 137 ? -20.026 -46.221 -13.824 1.00 65.02 137 ALA D O 1
ATOM 929 N N . ASP A 1 138 ? -18.596 -46.243 -12.084 1.00 61.78 138 ASP D N 1
ATOM 930 C CA . ASP A 1 138 ? -18.890 -44.884 -11.638 1.00 54.38 138 ASP D CA 1
ATOM 931 C C . ASP A 1 138 ? -18.324 -43.875 -12.635 1.00 59.64 138 ASP D C 1
ATOM 932 O O . ASP A 1 138 ? -17.118 -43.603 -12.652 1.00 51.44 138 ASP D O 1
ATOM 937 N N . VAL A 1 139 ? -19.193 -43.259 -13.437 1.00 47.80 139 VAL D N 1
ATOM 938 C CA . VAL A 1 139 ? -18.679 -42.390 -14.486 1.00 56.29 139 VAL D CA 1
ATOM 939 C C . VAL A 1 139 ? -18.063 -41.125 -13.900 1.00 61.87 139 VAL D C 1
ATOM 940 O O . VAL A 1 139 ? -17.215 -40.493 -14.538 1.00 58.38 139 VAL D O 1
ATOM 944 N N . ASN A 1 140 ? -18.405 -40.773 -12.666 1.00 51.67 140 ASN D N 1
ATOM 945 C CA . ASN A 1 140 ? -17.898 -39.563 -12.044 1.00 52.22 140 ASN D CA 1
ATOM 946 C C . ASN A 1 140 ? -16.708 -39.828 -11.120 1.00 47.41 140 ASN D C 1
ATOM 947 O O . ASN A 1 140 ? -16.269 -38.906 -10.451 1.00 51.66 140 ASN D O 1
ATOM 952 N N . ALA A 1 141 ? -16.211 -41.069 -11.024 1.00 51.05 141 ALA D N 1
ATOM 953 C CA . ALA A 1 141 ? -15.042 -41.332 -10.192 1.00 51.50 141 ALA D CA 1
ATOM 954 C C . ALA A 1 141 ? -13.883 -40.468 -10.668 1.00 50.79 141 ALA D C 1
ATOM 955 O O . ALA A 1 141 ? -13.676 -40.301 -11.871 1.00 47.64 141 ALA D O 1
ATOM 957 N N . GLN A 1 142 ? -13.158 -39.891 -9.709 1.00 45.79 142 GLN D N 1
ATOM 958 C CA . GLN A 1 142 ? -12.061 -38.951 -9.937 1.00 44.86 142 GLN D CA 1
ATOM 959 C C . GLN A 1 142 ? -10.762 -39.606 -9.514 1.00 47.41 142 GLN D C 1
ATOM 960 O O . GLN A 1 142 ? -10.712 -40.255 -8.464 1.00 44.55 142 GLN D O 1
ATOM 966 N N . ASP A 1 143 ? -9.694 -39.397 -10.281 1.00 44.06 143 ASP D N 1
ATOM 967 C CA . ASP A 1 143 ? -8.376 -39.842 -9.830 1.00 36.71 143 ASP D CA 1
ATOM 968 C C . ASP A 1 143 ? -7.759 -38.805 -8.889 1.00 46.26 143 ASP D C 1
ATOM 969 O O . ASP A 1 143 ? -8.386 -37.797 -8.538 1.00 45.55 143 ASP D O 1
ATOM 974 N N . LYS A 1 144 ? -6.488 -39.002 -8.509 1.00 39.94 144 LYS D N 1
ATOM 975 C CA . LYS A 1 144 ? -5.884 -38.104 -7.521 1.00 41.47 144 LYS D CA 1
ATOM 976 C C . LYS A 1 144 ? -5.812 -36.667 -8.022 1.00 46.07 144 LYS D C 1
ATOM 977 O O . LYS A 1 144 ? -5.604 -35.756 -7.223 1.00 48.91 144 LYS D O 1
ATOM 983 N N . PHE A 1 145 ? -5.949 -36.436 -9.324 1.00 44.12 145 PHE D N 1
ATOM 984 C CA . PHE A 1 145 ? -5.890 -35.081 -9.853 1.00 46.00 145 PHE D CA 1
ATOM 985 C C . PHE A 1 145 ? -7.266 -34.501 -10.127 1.00 54.09 145 PHE D C 1
ATOM 986 O O . PHE A 1 145 ? -7.361 -33.433 -10.730 1.00 50.67 145 PHE D O 1
ATOM 994 N N . GLY A 1 146 ? -8.336 -35.165 -9.687 1.00 49.62 146 GLY D N 1
ATOM 995 C CA . GLY A 1 146 ? -9.648 -34.621 -9.931 1.00 43.83 146 GLY D CA 1
ATOM 996 C C . GLY A 1 146 ? -10.227 -34.959 -11.281 1.00 53.73 146 GLY D C 1
ATOM 997 O O . GLY A 1 146 ? -11.303 -34.460 -11.604 1.00 51.78 146 GLY D O 1
ATOM 998 N N . LYS A 1 147 ? -9.565 -35.799 -12.081 1.00 45.67 147 LYS D N 1
ATOM 999 C CA . LYS A 1 147 ? -9.980 -36.019 -13.464 1.00 47.95 147 LYS D CA 1
ATOM 1000 C C . LYS A 1 147 ? -10.889 -37.230 -13.540 1.00 39.14 147 LYS D C 1
ATOM 1001 O O . LYS A 1 147 ? -10.620 -38.234 -12.892 1.00 43.40 147 LYS D O 1
ATOM 1007 N N . THR A 1 148 ? -11.942 -37.134 -14.358 1.00 43.70 148 THR D N 1
ATOM 1008 C CA . THR A 1 148 ? -12.840 -38.238 -14.678 1.00 44.03 148 THR D CA 1
ATOM 1009 C C . THR A 1 148 ? -12.568 -38.740 -16.090 1.00 54.70 148 THR D C 1
ATOM 1010 O O . THR A 1 148 ? -11.901 -38.085 -16.904 1.00 49.87 148 THR D O 1
ATOM 1014 N N . ALA A 1 149 ? -13.158 -39.897 -16.400 1.00 50.17 149 ALA D N 1
ATOM 1015 C CA . ALA A 1 149 ? -13.072 -40.432 -17.751 1.00 50.90 149 ALA D CA 1
ATOM 1016 C C . ALA A 1 149 ? -13.556 -39.420 -18.787 1.00 56.65 149 ALA D C 1
ATOM 1017 O O . ALA A 1 149 ? -13.002 -39.346 -19.888 1.00 62.34 149 ALA D O 1
ATOM 1019 N N . PHE A 1 150 ? -14.566 -38.619 -18.455 1.00 53.40 150 PHE D N 1
ATOM 1020 C CA . PHE A 1 150 ? -14.988 -37.563 -19.366 1.00 55.27 150 PHE D CA 1
ATOM 1021 C C . PHE A 1 150 ? -13.857 -36.575 -19.620 1.00 63.24 150 PHE D C 1
ATOM 1022 O O . PHE A 1 150 ? -13.556 -36.248 -20.774 1.00 55.58 150 PHE D O 1
ATOM 1030 N N . ASP A 1 151 ? -13.218 -36.080 -18.543 1.00 44.36 151 ASP D N 1
ATOM 1031 C CA . ASP A 1 151 ? -12.069 -35.190 -18.714 1.00 47.60 151 ASP D CA 1
ATOM 1032 C C . ASP A 1 151 ? -11.038 -35.802 -19.649 1.00 56.79 151 ASP D C 1
ATOM 1033 O O . ASP A 1 151 ? -10.462 -35.115 -20.502 1.00 49.23 151 ASP D O 1
ATOM 1038 N N . ILE A 1 152 ? -10.759 -37.087 -19.465 1.00 46.21 152 ILE D N 1
ATOM 1039 C CA . ILE A 1 152 ? -9.761 -37.747 -20.302 1.00 54.01 152 ILE D CA 1
ATOM 1040 C C . ILE A 1 152 ? -10.173 -37.681 -21.765 1.00 57.43 152 ILE D C 1
ATOM 1041 O O . ILE A 1 152 ? -9.356 -37.406 -22.652 1.00 59.87 152 ILE D O 1
ATOM 1046 N N . SER A 1 153 ? -11.441 -37.946 -22.038 1.00 57.13 153 SER D N 1
ATOM 1047 C CA . SER A 1 153 ? -11.905 -37.964 -23.419 1.00 67.18 153 SER D CA 1
ATOM 1048 C C . SER A 1 153 ? -11.820 -36.575 -24.032 1.00 69.87 153 SER D C 1
ATOM 1049 O O . SER A 1 153 ? -11.435 -36.426 -25.198 1.00 71.04 153 SER D O 1
ATOM 1052 N N . ILE A 1 154 ? -12.146 -35.539 -23.254 1.00 57.00 154 ILE D N 1
ATOM 1053 C CA . ILE A 1 154 ? -12.012 -34.180 -23.773 1.00 60.38 154 ILE D CA 1
ATOM 1054 C C . ILE A 1 154 ? -10.566 -33.872 -24.104 1.00 56.82 154 ILE D C 1
ATOM 1055 O O . ILE A 1 154 ? -10.256 -33.323 -25.171 1.00 57.28 154 ILE D O 1
ATOM 1060 N N . ASN A 1 155 ? -9.668 -34.156 -23.161 1.00 48.47 155 ASN D N 1
ATOM 1061 C CA . ASN A 1 155 ? -8.264 -33.851 -23.379 1.00 53.85 155 ASN D CA 1
ATOM 1062 C C . ASN A 1 155 ? -7.725 -34.626 -24.569 1.00 65.48 155 ASN D C 1
ATOM 1063 O O . ASN A 1 155 ? -6.910 -34.108 -25.345 1.00 56.14 155 ASN D O 1
ATOM 1068 N N . ASN A 1 156 ? -8.192 -35.853 -24.755 1.00 56.11 156 ASN D N 1
ATOM 1069 C CA . ASN A 1 156 ? -7.732 -36.613 -25.907 1.00 65.36 156 ASN D CA 1
ATOM 1070 C C . ASN A 1 156 ? -8.377 -36.173 -27.214 1.00 73.71 156 ASN D C 1
ATOM 1071 O O . ASN A 1 156 ? -7.865 -36.524 -28.280 1.00 78.87 156 ASN D O 1
ATOM 1076 N N . GLY A 1 157 ? -9.465 -35.409 -27.169 1.00 78.21 157 GLY D N 1
ATOM 1077 C CA . GLY A 1 157 ? -10.164 -35.053 -28.384 1.00 73.37 157 GLY D CA 1
ATOM 1078 C C . GLY A 1 157 ? -11.079 -36.127 -28.916 1.00 80.34 157 GLY D C 1
ATOM 1079 O O . GLY A 1 157 ? -11.673 -35.940 -29.985 1.00 92.26 157 GLY D O 1
ATOM 1080 N N . ASN A 1 158 ? -11.229 -37.237 -28.201 1.00 77.38 158 ASN D N 1
ATOM 1081 C CA . ASN A 1 158 ? -12.046 -38.349 -28.677 1.00 81.43 158 ASN D CA 1
ATOM 1082 C C . ASN A 1 158 ? -13.512 -37.950 -28.561 1.00 80.51 158 ASN D C 1
ATOM 1083 O O . ASN A 1 158 ? -14.101 -38.020 -27.481 1.00 80.03 158 ASN D O 1
ATOM 1088 N N . GLU A 1 159 ? -14.116 -37.552 -29.689 1.00 91.90 159 GLU D N 1
ATOM 1089 C CA . GLU A 1 159 ? -15.517 -37.128 -29.682 1.00 89.57 159 GLU D CA 1
ATOM 1090 C C . GLU A 1 159 ? -16.470 -38.304 -29.492 1.00 86.75 159 GLU D C 1
ATOM 1091 O O . GLU A 1 159 ? -17.524 -38.158 -28.863 1.00 87.70 159 GLU D O 1
ATOM 1097 N N . ASP A 1 160 ? -16.132 -39.466 -30.054 1.00 84.38 160 ASP D N 1
ATOM 1098 C CA . ASP A 1 160 ? -16.965 -40.652 -29.881 1.00 88.90 160 ASP D CA 1
ATOM 1099 C C . ASP A 1 160 ? -17.091 -41.020 -28.409 1.00 88.09 160 ASP D C 1
ATOM 1100 O O . ASP A 1 160 ? -18.198 -41.212 -27.892 1.00 96.24 160 ASP D O 1
ATOM 1105 N N . LEU A 1 161 ? -15.957 -41.131 -27.716 1.00 88.40 161 LEU D N 1
ATOM 1106 C CA . LEU A 1 161 ? -15.982 -41.473 -26.298 1.00 84.32 161 LEU D CA 1
ATOM 1107 C C . LEU A 1 161 ? -16.652 -40.382 -25.481 1.00 80.23 161 LEU D C 1
ATOM 1108 O O . LEU A 1 161 ? -17.469 -40.668 -24.598 1.00 79.97 161 LEU D O 1
ATOM 1113 N N . ALA A 1 162 ? -16.309 -39.118 -25.761 1.00 81.26 162 ALA D N 1
ATOM 1114 C CA . ALA A 1 162 ? -16.854 -38.007 -24.988 1.00 87.88 162 ALA D CA 1
ATOM 1115 C C . ALA A 1 162 ? -18.372 -38.044 -24.962 1.00 85.04 162 ALA D C 1
ATOM 1116 O O . ALA A 1 162 ? -18.995 -37.621 -23.982 1.00 95.00 162 ALA D O 1
ATOM 1118 N N . GLU A 1 163 ? -18.976 -38.574 -26.015 1.00 93.55 163 GLU D N 1
ATOM 1119 C CA . GLU A 1 163 ? -20.417 -38.742 -26.075 1.00 100.61 163 GLU D CA 1
ATOM 1120 C C . GLU A 1 163 ? -20.894 -39.769 -25.048 1.00 97.70 163 GLU D C 1
ATOM 1121 O O . GLU A 1 163 ? -21.590 -39.407 -24.092 1.00 102.87 163 GLU D O 1
ATOM 1127 N N . ILE A 1 164 ? -20.494 -41.038 -25.232 1.00 94.47 164 ILE D N 1
ATOM 1128 C CA . ILE A 1 164 ? -20.930 -42.140 -24.368 1.00 86.56 164 ILE D CA 1
ATOM 1129 C C . ILE A 1 164 ? -20.849 -41.762 -22.896 1.00 93.24 164 ILE D C 1
ATOM 1130 O O . ILE A 1 164 ? -21.694 -42.164 -22.089 1.00 98.56 164 ILE D O 1
ATOM 1135 N N . LEU A 1 165 ? -19.832 -40.996 -22.523 1.00 85.18 165 LEU D N 1
ATOM 1136 C CA . LEU A 1 165 ? -19.629 -40.649 -21.127 1.00 89.01 165 LEU D CA 1
ATOM 1137 C C . LEU A 1 165 ? -20.567 -39.522 -20.719 1.00 89.16 165 LEU D C 1
ATOM 1138 O O . LEU A 1 165 ? -20.158 -38.588 -20.035 1.00 87.94 165 LEU D O 1
ATOM 1143 N N . MET B 2 1 ? 71.271 -77.393 -63.198 1.00 61.09 1 MET A N 1
ATOM 1144 C CA . MET B 2 1 ? 71.497 -76.953 -61.820 1.00 50.69 1 MET A CA 1
ATOM 1145 C C . MET B 2 1 ? 72.157 -78.026 -60.981 1.00 46.66 1 MET A C 1
ATOM 1146 O O . MET B 2 1 ? 73.171 -77.757 -60.332 1.00 53.33 1 MET A O 1
ATOM 1151 N N . PRO B 2 2 ? 71.628 -79.259 -60.964 1.00 49.73 2 PRO A N 1
ATOM 1152 C CA . PRO B 2 2 ? 72.325 -80.278 -60.163 1.00 48.88 2 PRO A CA 1
ATOM 1153 C C . PRO B 2 2 ? 73.765 -80.507 -60.618 1.00 56.15 2 PRO A C 1
ATOM 1154 O O . PRO B 2 2 ? 74.661 -80.647 -59.769 1.00 59.20 2 PRO A O 1
ATOM 1158 N N . ASN B 2 3 ? 74.028 -80.480 -61.932 1.00 53.96 3 ASN A N 1
ATOM 1159 C CA . ASN B 2 3 ? 75.392 -80.744 -62.389 1.00 67.79 3 ASN A CA 1
ATOM 1160 C C . ASN B 2 3 ? 76.328 -79.608 -61.996 1.00 61.14 3 ASN A C 1
ATOM 1161 O O . ASN B 2 3 ? 77.448 -79.857 -61.542 1.00 59.17 3 ASN A O 1
ATOM 1166 N N . PHE B 2 4 ? 75.884 -78.362 -62.191 1.00 57.31 4 PHE A N 1
ATOM 1167 C CA . PHE B 2 4 ? 76.620 -77.188 -61.732 1.00 57.08 4 PHE A CA 1
ATOM 1168 C C . PHE B 2 4 ? 77.106 -77.339 -60.300 1.00 61.44 4 PHE A C 1
ATOM 1169 O O . PHE B 2 4 ? 78.284 -77.094 -60.008 1.00 60.67 4 PHE A O 1
ATOM 1177 N N . PHE B 2 5 ? 76.224 -77.771 -59.391 1.00 54.95 5 PHE A N 1
ATOM 1178 C CA . PHE B 2 5 ? 76.567 -77.795 -57.969 1.00 52.95 5 PHE A CA 1
ATOM 1179 C C . PHE B 2 5 ? 77.275 -79.059 -57.545 1.00 51.64 5 PHE A C 1
ATOM 1180 O O . PHE B 2 5 ? 78.013 -79.019 -56.561 1.00 53.03 5 PHE A O 1
ATOM 1188 N N . ILE B 2 6 ? 77.055 -80.177 -58.240 1.00 55.34 6 ILE A N 1
ATOM 1189 C CA . ILE B 2 6 ? 77.905 -81.349 -58.032 1.00 57.67 6 ILE A CA 1
ATOM 1190 C C . ILE B 2 6 ? 79.376 -80.973 -58.219 1.00 51.05 6 ILE A C 1
ATOM 1191 O O . ILE B 2 6 ? 80.248 -81.438 -57.484 1.00 54.01 6 ILE A O 1
ATOM 1196 N N . ASP B 2 7 ? 79.665 -80.117 -59.196 1.00 55.29 7 ASP A N 1
ATOM 1197 C CA . ASP B 2 7 ? 81.026 -79.650 -59.440 1.00 58.65 7 ASP A CA 1
ATOM 1198 C C . ASP B 2 7 ? 81.424 -78.496 -58.532 1.00 72.20 7 ASP A C 1
ATOM 1199 O O . ASP B 2 7 ? 82.590 -78.087 -58.556 1.00 58.38 7 ASP A O 1
ATOM 1204 N N . ARG B 2 8 ? 80.479 -77.946 -57.759 1.00 58.36 8 ARG A N 1
ATOM 1205 C CA . ARG B 2 8 ? 80.730 -76.801 -56.881 1.00 50.33 8 ARG A CA 1
ATOM 1206 C C . ARG B 2 8 ? 80.049 -77.043 -55.543 1.00 55.82 8 ARG A C 1
ATOM 1207 O O . ARG B 2 8 ? 79.104 -76.340 -55.164 1.00 52.02 8 ARG A O 1
ATOM 1215 N N . PRO B 2 9 ? 80.497 -78.055 -54.802 1.00 53.73 9 PRO A N 1
ATOM 1216 C CA . PRO B 2 9 ? 79.801 -78.414 -53.567 1.00 54.87 9 PRO A CA 1
ATOM 1217 C C . PRO B 2 9 ? 79.912 -77.372 -52.479 1.00 61.60 9 PRO A C 1
ATOM 1218 O O . PRO B 2 9 ? 79.069 -77.373 -51.574 1.00 50.84 9 PRO A O 1
ATOM 1222 N N . ILE B 2 10 ? 80.901 -76.478 -52.538 1.00 52.42 10 ILE A N 1
ATOM 1223 C CA . ILE B 2 10 ? 81.004 -75.433 -51.529 1.00 48.48 10 ILE A CA 1
ATOM 1224 C C . ILE B 2 10 ? 80.028 -74.302 -51.831 1.00 53.88 10 ILE A C 1
ATOM 1225 O O . ILE B 2 10 ? 79.370 -73.783 -50.921 1.00 53.89 10 ILE A O 1
ATOM 1230 N N . PHE B 2 11 ? 79.920 -73.910 -53.097 1.00 47.52 11 PHE A N 1
ATOM 1231 C CA . PHE B 2 11 ? 78.867 -72.996 -53.511 1.00 47.52 11 PHE A CA 1
ATOM 1232 C C . PHE B 2 11 ? 77.492 -73.510 -53.042 1.00 51.46 11 PHE A C 1
ATOM 1233 O O . PHE B 2 11 ? 76.728 -72.779 -52.408 1.00 50.20 11 PHE A O 1
ATOM 1241 N N . ALA B 2 12 ? 77.201 -74.788 -53.262 1.00 49.92 12 ALA A N 1
ATOM 1242 C CA . ALA B 2 12 ? 75.928 -75.352 -52.787 1.00 52.15 12 ALA A CA 1
ATOM 1243 C C . ALA B 2 12 ? 75.789 -75.260 -51.268 1.00 51.64 12 ALA A C 1
ATOM 1244 O O . ALA B 2 12 ? 74.714 -74.922 -50.754 1.00 56.97 12 ALA A O 1
ATOM 1246 N N . TRP B 2 13 ? 76.857 -75.556 -50.531 1.00 57.30 13 TRP A N 1
ATOM 1247 C CA . TRP B 2 13 ? 76.838 -75.359 -49.085 1.00 53.66 13 TRP A CA 1
ATOM 1248 C C . TRP B 2 13 ? 76.565 -73.895 -48.720 1.00 52.65 13 TRP A C 1
ATOM 1249 O O . TRP B 2 13 ? 75.808 -73.623 -47.779 1.00 49.10 13 TRP A O 1
ATOM 1260 N N . VAL B 2 14 ? 77.188 -72.944 -49.436 1.00 45.70 14 VAL A N 1
ATOM 1261 C CA . VAL B 2 14 ? 76.993 -71.510 -49.173 1.00 53.29 14 VAL A CA 1
ATOM 1262 C C . VAL B 2 14 ? 75.531 -71.102 -49.384 1.00 58.85 14 VAL A C 1
ATOM 1263 O O . VAL B 2 14 ? 74.972 -70.296 -48.621 1.00 47.59 14 VAL A O 1
ATOM 1267 N N . ILE B 2 15 ? 74.889 -71.645 -50.416 1.00 46.39 15 ILE A N 1
ATOM 1268 C CA . ILE B 2 15 ? 73.488 -71.324 -50.642 1.00 50.97 15 ILE A CA 1
ATOM 1269 C C . ILE B 2 15 ? 72.624 -71.852 -49.504 1.00 50.86 15 ILE A C 1
ATOM 1270 O O . ILE B 2 15 ? 71.736 -71.151 -49.015 1.00 50.21 15 ILE A O 1
ATOM 1275 N N . ALA B 2 16 ? 72.897 -73.067 -49.041 1.00 45.77 16 ALA A N 1
ATOM 1276 C CA . ALA B 2 16 ? 72.130 -73.670 -47.955 1.00 49.71 16 ALA A CA 1
ATOM 1277 C C . ALA B 2 16 ? 72.327 -72.922 -46.648 1.00 58.02 16 ALA A C 1
ATOM 1278 O O . ALA B 2 16 ? 71.379 -72.760 -45.864 1.00 51.45 16 ALA A O 1
ATOM 1280 N N . ILE B 2 17 ? 73.567 -72.520 -46.371 1.00 43.89 17 ILE A N 1
ATOM 1281 C CA . ILE B 2 17 ? 73.876 -71.762 -45.167 1.00 46.58 17 ILE A CA 1
ATOM 1282 C C . ILE B 2 17 ? 73.196 -70.399 -45.193 1.00 50.29 17 ILE A C 1
ATOM 1283 O O . ILE B 2 17 ? 72.740 -69.908 -44.161 1.00 48.10 17 ILE A O 1
ATOM 1288 N N . ILE B 2 18 ? 73.182 -69.735 -46.345 1.00 46.27 18 ILE A N 1
ATOM 1289 C CA . ILE B 2 18 ? 72.567 -68.419 -46.418 1.00 44.82 18 ILE A CA 1
ATOM 1290 C C . ILE B 2 18 ? 71.062 -68.539 -46.203 1.00 57.71 18 ILE A C 1
ATOM 1291 O O . ILE B 2 18 ? 70.442 -67.689 -45.553 1.00 46.58 18 ILE A O 1
ATOM 1296 N N . ILE B 2 19 ? 70.466 -69.612 -46.724 1.00 48.26 19 ILE A N 1
ATOM 1297 C CA . ILE B 2 19 ? 69.058 -69.922 -46.466 1.00 52.59 19 ILE A CA 1
ATOM 1298 C C . ILE B 2 19 ? 68.811 -70.112 -44.977 1.00 52.92 19 ILE A C 1
ATOM 1299 O O . ILE B 2 19 ? 67.870 -69.548 -44.401 1.00 49.73 19 ILE A O 1
ATOM 1304 N N . MET B 2 20 ? 69.606 -70.966 -44.344 1.00 45.57 20 MET A N 1
ATOM 1305 C CA . MET B 2 20 ? 69.476 -71.172 -42.907 1.00 49.78 20 MET A CA 1
ATOM 1306 C C . MET B 2 20 ? 69.658 -69.868 -42.142 1.00 60.08 20 MET A C 1
ATOM 1307 O O . MET B 2 20 ? 68.933 -69.592 -41.175 1.00 53.76 20 MET A O 1
ATOM 1312 N N . LEU B 2 21 ? 70.646 -69.067 -42.544 1.00 51.79 21 LEU A N 1
ATOM 1313 C CA . LEU B 2 21 ? 70.863 -67.774 -41.909 1.00 57.81 21 LEU A CA 1
ATOM 1314 C C . LEU B 2 21 ? 69.642 -66.873 -42.050 1.00 52.55 21 LEU A C 1
ATOM 1315 O O . LEU B 2 21 ? 69.226 -66.230 -41.077 1.00 49.82 21 LEU A O 1
ATOM 1320 N N . ALA B 2 22 ? 69.050 -66.816 -43.246 1.00 46.05 22 ALA A N 1
ATOM 1321 C CA . ALA B 2 22 ? 67.861 -65.991 -43.435 1.00 48.04 22 ALA A CA 1
ATOM 1322 C C . ALA B 2 22 ? 66.698 -66.484 -42.578 1.00 52.37 22 ALA A C 1
ATOM 1323 O O . ALA B 2 22 ? 65.945 -65.682 -42.009 1.00 47.15 22 ALA A O 1
ATOM 1325 N N . GLY B 2 23 ? 66.543 -67.796 -42.458 1.00 48.30 23 GLY A N 1
ATOM 1326 C CA . GLY B 2 23 ? 65.461 -68.323 -41.652 1.00 52.07 23 GLY A CA 1
ATOM 1327 C C . GLY B 2 23 ? 65.676 -68.111 -40.170 1.00 58.08 23 GLY A C 1
ATOM 1328 O O . GLY B 2 23 ? 64.730 -67.812 -39.433 1.00 54.94 23 GLY A O 1
ATOM 1329 N N . GLY B 2 24 ? 66.911 -68.292 -39.700 1.00 50.42 24 GLY A N 1
ATOM 1330 C CA . GLY B 2 24 ? 67.172 -68.109 -38.290 1.00 47.78 24 GLY A CA 1
ATOM 1331 C C . GLY B 2 24 ? 66.910 -66.683 -37.854 1.00 60.32 24 GLY A C 1
ATOM 1332 O O . GLY B 2 24 ? 66.331 -66.441 -36.793 1.00 64.37 24 GLY A O 1
ATOM 1333 N N . LEU B 2 25 ? 67.340 -65.726 -38.669 1.00 51.24 25 LEU A N 1
ATOM 1334 C CA . LEU B 2 25 ? 67.019 -64.326 -38.449 1.00 52.41 25 LEU A CA 1
ATOM 1335 C C . LEU B 2 25 ? 65.511 -64.101 -38.474 1.00 61.33 25 LEU A C 1
ATOM 1336 O O . LEU B 2 25 ? 64.974 -63.359 -37.645 1.00 62.12 25 LEU A O 1
ATOM 1341 N N . ALA B 2 26 ? 64.815 -64.695 -39.451 1.00 48.50 26 ALA A N 1
ATOM 1342 C CA . ALA B 2 26 ? 63.361 -64.561 -39.491 1.00 52.52 26 ALA A CA 1
ATOM 1343 C C . ALA B 2 26 ? 62.733 -65.101 -38.216 1.00 55.27 26 ALA A C 1
ATOM 1344 O O . ALA B 2 26 ? 61.750 -64.548 -37.714 1.00 50.82 26 ALA A O 1
ATOM 1346 N N . ILE B 2 27 ? 63.307 -66.159 -37.659 1.00 53.95 27 ILE A N 1
ATOM 1347 C CA . ILE B 2 27 ? 62.744 -66.750 -36.453 1.00 56.70 27 ILE A CA 1
ATOM 1348 C C . ILE B 2 27 ? 62.926 -65.823 -35.260 1.00 69.77 27 ILE A C 1
ATOM 1349 O O . ILE B 2 27 ? 62.026 -65.672 -34.425 1.00 71.81 27 ILE A O 1
ATOM 1354 N N . LEU B 2 28 ? 64.107 -65.223 -35.140 1.00 64.35 28 LEU A N 1
ATOM 1355 C CA . LEU B 2 28 ? 64.358 -64.251 -34.091 1.00 69.11 28 LEU A CA 1
ATOM 1356 C C . LEU B 2 28 ? 63.439 -63.040 -34.200 1.00 69.94 28 LEU A C 1
ATOM 1357 O O . LEU B 2 28 ? 63.174 -62.382 -33.191 1.00 65.46 28 LEU A O 1
ATOM 1362 N N . LYS B 2 29 ? 62.964 -62.708 -35.406 1.00 64.80 29 LYS A N 1
ATOM 1363 C CA . LYS B 2 29 ? 62.283 -61.436 -35.618 1.00 59.06 29 LYS A CA 1
ATOM 1364 C C . LYS B 2 29 ? 60.796 -61.530 -35.931 1.00 61.07 29 LYS A C 1
ATOM 1365 O O . LYS B 2 29 ? 60.118 -60.508 -35.847 1.00 56.45 29 LYS A O 1
ATOM 1371 N N . LEU B 2 30 ? 60.263 -62.695 -36.288 1.00 47.57 30 LEU A N 1
ATOM 1372 C CA . LEU B 2 30 ? 58.871 -62.740 -36.722 1.00 56.42 30 LEU A CA 1
ATOM 1373 C C . LEU B 2 30 ? 57.920 -62.583 -35.521 1.00 50.67 30 LEU A C 1
ATOM 1374 O O . LEU B 2 30 ? 58.248 -62.990 -34.407 1.00 48.68 30 LEU A O 1
ATOM 1379 N N . PRO B 2 31 ? 56.734 -62.020 -35.735 1.00 48.40 31 PRO A N 1
ATOM 1380 C CA . PRO B 2 31 ? 55.654 -62.143 -34.736 1.00 54.09 31 PRO A CA 1
ATOM 1381 C C . PRO B 2 31 ? 55.336 -63.594 -34.402 1.00 57.11 31 PRO A C 1
ATOM 1382 O O . PRO B 2 31 ? 55.252 -64.447 -35.294 1.00 45.92 31 PRO A O 1
ATOM 1386 N N . VAL B 2 32 ? 55.119 -63.853 -33.108 1.00 43.88 32 VAL A N 1
ATOM 1387 C CA . VAL B 2 32 ? 54.587 -65.107 -32.581 1.00 40.43 32 VAL A CA 1
ATOM 1388 C C . VAL B 2 32 ? 53.218 -64.842 -31.924 1.00 55.96 32 VAL A C 1
ATOM 1389 O O . VAL B 2 32 ? 53.093 -63.940 -31.082 1.00 52.83 32 VAL A O 1
ATOM 1393 N N . ALA B 2 33 ? 52.190 -65.611 -32.300 1.00 49.53 33 ALA A N 1
ATOM 1394 C CA . ALA B 2 33 ? 50.885 -65.478 -31.635 1.00 51.06 33 ALA A CA 1
ATOM 1395 C C . ALA B 2 33 ? 50.127 -66.793 -31.707 1.00 54.88 33 ALA A C 1
ATOM 1396 O O . ALA B 2 33 ? 50.444 -67.661 -32.519 1.00 50.31 33 ALA A O 1
ATOM 1398 N N . GLN B 2 34 ? 49.096 -66.946 -30.864 1.00 43.63 34 GLN A N 1
ATOM 1399 C CA . GLN B 2 34 ? 48.382 -68.222 -30.881 1.00 49.55 34 GLN A CA 1
ATOM 1400 C C . GLN B 2 34 ? 47.733 -68.444 -32.235 1.00 49.30 34 GLN A C 1
ATOM 1401 O O . GLN B 2 34 ? 47.856 -69.517 -32.834 1.00 46.05 34 GLN A O 1
ATOM 1407 N N . TYR B 2 35 ? 47.070 -67.426 -32.756 1.00 44.00 35 TYR A N 1
ATOM 1408 C CA . TYR B 2 35 ? 46.438 -67.504 -34.056 1.00 45.17 35 TYR A CA 1
ATOM 1409 C C . TYR B 2 35 ? 46.682 -66.184 -34.769 1.00 46.87 35 TYR A C 1
ATOM 1410 O O . TYR B 2 35 ? 46.904 -65.154 -34.114 1.00 46.10 35 TYR A O 1
ATOM 1419 N N . PRO B 2 36 ? 46.676 -66.189 -36.100 1.00 45.28 36 PRO A N 1
ATOM 1420 C CA . PRO B 2 36 ? 46.749 -64.937 -36.853 1.00 46.99 36 PRO A CA 1
ATOM 1421 C C . PRO B 2 36 ? 45.354 -64.340 -36.877 1.00 46.05 36 PRO A C 1
ATOM 1422 O O . PRO B 2 36 ? 44.464 -64.886 -36.227 1.00 45.01 36 PRO A O 1
ATOM 1426 N N . THR B 2 37 ? 45.111 -63.301 -37.666 1.00 46.37 37 THR A N 1
ATOM 1427 C CA . THR B 2 37 ? 43.764 -62.757 -37.798 1.00 53.93 37 THR A CA 1
ATOM 1428 C C . THR B 2 37 ? 42.875 -63.725 -38.555 1.00 49.54 37 THR A C 1
ATOM 1429 O O . THR B 2 37 ? 43.061 -63.936 -39.757 1.00 53.16 37 THR A O 1
ATOM 1433 N N . ILE B 2 38 ? 41.866 -64.265 -37.884 1.00 41.88 38 ILE A N 1
ATOM 1434 C CA . ILE B 2 38 ? 40.906 -65.168 -38.499 1.00 45.68 38 ILE A CA 1
ATOM 1435 C C . ILE B 2 38 ? 39.508 -64.557 -38.534 1.00 53.79 38 ILE A C 1
ATOM 1436 O O . ILE B 2 38 ? 38.778 -64.714 -39.515 1.00 49.08 38 ILE A O 1
ATOM 1441 N N . ALA B 2 39 ? 39.102 -63.914 -37.454 1.00 49.74 39 ALA A N 1
ATOM 1442 C CA . ALA B 2 39 ? 37.781 -63.300 -37.408 1.00 48.38 39 ALA A CA 1
ATOM 1443 C C . ALA B 2 39 ? 37.685 -62.136 -38.403 1.00 40.36 39 ALA A C 1
ATOM 1444 O O . ALA B 2 39 ? 38.642 -61.380 -38.591 1.00 41.87 39 ALA A O 1
ATOM 1446 N N . PRO B 2 40 ? 36.550 -61.944 -39.047 1.00 44.84 40 PRO A N 1
ATOM 1447 C CA . PRO B 2 40 ? 36.418 -60.771 -39.898 1.00 51.05 40 PRO A CA 1
ATOM 1448 C C . PRO B 2 40 ? 36.589 -59.512 -39.067 1.00 41.03 40 PRO A C 1
ATOM 1449 O O . PRO B 2 40 ? 36.202 -59.493 -37.888 1.00 45.86 40 PRO A O 1
ATOM 1453 N N . PRO B 2 41 ? 37.227 -58.486 -39.617 1.00 42.93 41 PRO A N 1
ATOM 1454 C CA . PRO B 2 41 ? 37.478 -57.269 -38.853 1.00 40.71 41 PRO A CA 1
ATOM 1455 C C . PRO B 2 41 ? 36.144 -56.705 -38.391 1.00 40.62 41 PRO A C 1
ATOM 1456 O O . PRO B 2 41 ? 35.198 -56.627 -39.185 1.00 39.08 41 PRO A O 1
ATOM 1460 N N . ALA B 2 42 ? 36.067 -56.331 -37.108 1.00 43.28 42 ALA A N 1
ATOM 1461 C CA . ALA B 2 42 ? 34.887 -55.672 -36.550 1.00 41.26 42 ALA A CA 1
ATOM 1462 C C . ALA B 2 42 ? 35.297 -54.397 -35.818 1.00 44.97 42 ALA A C 1
ATOM 1463 O O . ALA B 2 42 ? 36.358 -54.339 -35.180 1.00 45.38 42 ALA A O 1
ATOM 1465 N N . VAL B 2 43 ? 34.435 -53.383 -35.894 1.00 34.32 43 VAL A N 1
ATOM 1466 C CA . VAL B 2 43 ? 34.619 -52.115 -35.193 1.00 34.80 43 VAL A CA 1
ATOM 1467 C C . VAL B 2 43 ? 33.380 -51.904 -34.328 1.00 36.36 43 VAL A C 1
ATOM 1468 O O . VAL B 2 43 ? 32.250 -52.038 -34.830 1.00 38.73 43 VAL A O 1
ATOM 1472 N N . THR B 2 44 ? 33.586 -51.586 -33.045 1.00 34.60 44 THR A N 1
ATOM 1473 C CA . THR B 2 44 ? 32.496 -51.407 -32.091 1.00 36.10 44 THR A CA 1
ATOM 1474 C C . THR B 2 44 ? 32.480 -49.978 -31.579 1.00 37.09 44 THR A C 1
ATOM 1475 O O . THR B 2 44 ? 33.509 -49.462 -31.118 1.00 38.50 44 THR A O 1
ATOM 1479 N N . ILE B 2 45 ? 31.318 -49.327 -31.715 1.00 35.73 45 ILE A N 1
ATOM 1480 C CA . ILE B 2 45 ? 31.070 -48.020 -31.135 1.00 28.59 45 ILE A CA 1
ATOM 1481 C C . ILE B 2 45 ? 30.393 -48.241 -29.778 1.00 35.68 45 ILE A C 1
ATOM 1482 O O . ILE B 2 45 ? 29.392 -48.960 -29.707 1.00 34.66 45 ILE A O 1
ATOM 1487 N N . SER B 2 46 ? 30.947 -47.684 -28.705 1.00 33.70 46 SER A N 1
ATOM 1488 C CA . SER B 2 46 ? 30.364 -47.824 -27.362 1.00 32.99 46 SER A CA 1
ATOM 1489 C C . SER B 2 46 ? 30.031 -46.446 -26.804 1.00 34.54 46 SER A C 1
ATOM 1490 O O . SER B 2 46 ? 30.842 -45.517 -26.897 1.00 33.79 46 SER A O 1
ATOM 1493 N N . ALA B 2 47 ? 28.853 -46.313 -26.205 1.00 33.36 47 ALA A N 1
ATOM 1494 C CA . ALA B 2 47 ? 28.478 -45.065 -25.571 1.00 31.97 47 ALA A CA 1
ATOM 1495 C C . ALA B 2 47 ? 27.724 -45.385 -24.294 1.00 35.33 47 ALA A C 1
ATOM 1496 O O . ALA B 2 47 ? 27.272 -46.511 -24.098 1.00 34.72 47 ALA A O 1
ATOM 1498 N N . SER B 2 48 ? 27.589 -44.383 -23.441 1.00 32.54 48 SER A N 1
ATOM 1499 C CA . SER B 2 48 ? 26.966 -44.583 -22.151 1.00 34.39 48 SER A CA 1
ATOM 1500 C C . SER B 2 48 ? 26.119 -43.359 -21.820 1.00 35.41 48 SER A C 1
ATOM 1501 O O . SER B 2 48 ? 26.517 -42.213 -22.067 1.00 35.54 48 SER A O 1
ATOM 1504 N N . TYR B 2 49 ? 24.996 -43.605 -21.161 1.00 36.83 49 TYR A N 1
ATOM 1505 C CA . TYR B 2 49 ? 24.019 -42.575 -20.814 1.00 32.70 49 TYR A CA 1
ATOM 1506 C C . TYR B 2 49 ? 23.666 -42.851 -19.365 1.00 35.67 49 TYR A C 1
ATOM 1507 O O . TYR B 2 49 ? 22.800 -43.683 -19.102 1.00 35.07 49 TYR A O 1
ATOM 1516 N N . PRO B 2 50 ? 24.404 -42.278 -18.409 1.00 36.80 50 PRO A N 1
ATOM 1517 C CA . PRO B 2 50 ? 24.230 -42.648 -16.999 1.00 41.22 50 PRO A CA 1
ATOM 1518 C C . PRO B 2 50 ? 22.776 -42.517 -16.551 1.00 36.32 50 PRO A C 1
ATOM 1519 O O . PRO B 2 50 ? 22.128 -41.485 -16.773 1.00 35.63 50 PRO A O 1
ATOM 1523 N N . GLY B 2 51 ? 22.241 -43.575 -15.926 1.00 35.25 51 GLY A N 1
ATOM 1524 C CA . GLY B 2 51 ? 20.853 -43.481 -15.479 1.00 39.83 51 GLY A CA 1
ATOM 1525 C C . GLY B 2 51 ? 19.797 -43.836 -16.504 1.00 41.93 51 GLY A C 1
ATOM 1526 O O . GLY B 2 51 ? 18.614 -43.875 -16.151 1.00 40.63 51 GLY A O 1
ATOM 1527 N N . ALA B 2 52 ? 20.165 -44.103 -17.761 1.00 32.95 52 ALA A N 1
ATOM 1528 C CA . ALA B 2 52 ? 19.181 -44.295 -18.826 1.00 36.51 52 ALA A CA 1
ATOM 1529 C C . ALA B 2 52 ? 18.722 -45.739 -18.923 1.00 37.30 52 ALA A C 1
ATOM 1530 O O . ALA B 2 52 ? 19.513 -46.662 -18.734 1.00 38.94 52 ALA A O 1
ATOM 1532 N N . ASP B 2 53 ? 17.438 -45.917 -19.249 1.00 35.54 53 ASP A N 1
ATOM 1533 C CA . ASP B 2 53 ? 16.862 -47.233 -19.525 1.00 35.72 53 ASP A CA 1
ATOM 1534 C C . ASP B 2 53 ? 17.138 -47.643 -20.967 1.00 38.35 53 ASP A C 1
ATOM 1535 O O . ASP B 2 53 ? 17.562 -46.827 -21.780 1.00 35.46 53 ASP A O 1
ATOM 1540 N N . ALA B 2 54 ? 16.906 -48.934 -21.284 1.00 34.37 54 ALA A N 1
ATOM 1541 C CA . ALA B 2 54 ? 17.233 -49.458 -22.630 1.00 37.86 54 ALA A CA 1
ATOM 1542 C C . ALA B 2 54 ? 16.583 -48.634 -23.747 1.00 39.17 54 ALA A C 1
ATOM 1543 O O . ALA B 2 54 ? 17.219 -48.295 -24.764 1.00 35.71 54 ALA A O 1
ATOM 1545 N N . LYS B 2 55 ? 15.306 -48.330 -23.600 1.00 34.95 55 LYS A N 1
ATOM 1546 C CA . LYS B 2 55 ? 14.590 -47.671 -24.688 1.00 34.72 55 LYS A CA 1
ATOM 1547 C C . LYS B 2 55 ? 15.090 -46.246 -24.898 1.00 29.72 55 LYS A C 1
ATOM 1548 O O . LYS B 2 55 ? 15.186 -45.755 -26.048 1.00 33.73 55 LYS A O 1
ATOM 1554 N N . THR B 2 56 ? 15.438 -45.581 -23.793 1.00 32.57 56 THR A N 1
ATOM 1555 C CA . THR B 2 56 ? 15.962 -44.224 -23.846 1.00 37.05 56 THR A CA 1
ATOM 1556 C C . THR B 2 56 ? 17.306 -44.206 -24.559 1.00 31.99 56 THR A C 1
ATOM 1557 O O . THR B 2 56 ? 17.539 -43.355 -25.424 1.00 33.63 56 THR A O 1
ATOM 1561 N N . VAL B 2 57 ? 18.194 -45.142 -24.195 1.00 30.53 57 VAL A N 1
ATOM 1562 C CA . VAL B 2 57 ? 19.468 -45.328 -24.906 1.00 42.27 57 VAL A CA 1
ATOM 1563 C C . VAL B 2 57 ? 19.208 -45.565 -26.375 1.00 37.50 57 VAL A C 1
ATOM 1564 O O . VAL B 2 57 ? 19.811 -44.941 -27.244 1.00 35.42 57 VAL A O 1
ATOM 1568 N N . GLN B 2 58 ? 18.327 -46.510 -26.675 1.00 31.46 58 GLN A N 1
ATOM 1569 C CA . GLN B 2 58 ? 18.115 -46.880 -28.060 1.00 30.56 58 GLN A CA 1
ATOM 1570 C C . GLN B 2 58 ? 17.549 -45.719 -28.862 1.00 38.58 58 GLN A C 1
ATOM 1571 O O . GLN B 2 58 ? 17.959 -45.491 -30.005 1.00 34.10 58 GLN A O 1
ATOM 1577 N N . ASP B 2 59 ? 16.651 -44.923 -28.270 1.00 32.31 59 ASP A N 1
ATOM 1578 C CA . ASP B 2 59 ? 15.983 -43.960 -29.136 1.00 38.87 59 ASP A CA 1
ATOM 1579 C C . ASP B 2 59 ? 16.624 -42.578 -29.144 1.00 37.67 59 ASP A C 1
ATOM 1580 O O . ASP B 2 59 ? 16.271 -41.742 -29.987 1.00 40.14 59 ASP A O 1
ATOM 1585 N N . THR B 2 60 ? 17.509 -42.284 -28.213 1.00 33.50 60 THR A N 1
ATOM 1586 C CA . THR B 2 60 ? 18.259 -41.045 -28.278 1.00 35.57 60 THR A CA 1
ATOM 1587 C C . THR B 2 60 ? 19.687 -41.237 -28.752 1.00 40.02 60 THR A C 1
ATOM 1588 O O . THR B 2 60 ? 20.341 -40.239 -29.053 1.00 32.88 60 THR A O 1
ATOM 1592 N N . VAL B 2 61 ? 20.199 -42.473 -28.781 1.00 34.50 61 VAL A N 1
ATOM 1593 C CA . VAL B 2 61 ? 21.603 -42.702 -29.114 1.00 31.22 61 VAL A CA 1
ATOM 1594 C C . VAL B 2 61 ? 21.726 -43.712 -30.220 1.00 30.60 61 VAL A C 1
ATOM 1595 O O . VAL B 2 61 ? 22.283 -43.410 -31.294 1.00 31.82 61 VAL A O 1
ATOM 1599 N N . THR B 2 62 ? 21.232 -44.932 -29.973 1.00 28.18 62 THR A N 1
ATOM 1600 C CA . THR B 2 62 ? 21.518 -46.014 -30.907 1.00 31.00 62 THR A CA 1
ATOM 1601 C C . THR B 2 62 ? 20.954 -45.729 -32.289 1.00 38.65 62 THR A C 1
ATOM 1602 O O . THR B 2 62 ? 21.677 -45.820 -33.292 1.00 32.78 62 THR A O 1
ATOM 1606 N N . GLN B 2 63 ? 19.666 -45.378 -32.376 1.00 32.96 63 GLN A N 1
ATOM 1607 C CA . GLN B 2 63 ? 19.075 -45.145 -33.697 1.00 34.34 63 GLN A CA 1
ATOM 1608 C C . GLN B 2 63 ? 19.759 -43.996 -34.404 1.00 32.52 63 GLN A C 1
ATOM 1609 O O . GLN B 2 63 ? 19.963 -44.042 -35.622 1.00 31.29 63 GLN A O 1
ATOM 1615 N N . VAL B 2 64 ? 20.127 -42.961 -33.658 1.00 30.35 64 VAL A N 1
ATOM 1616 C CA . VAL B 2 64 ? 20.743 -41.776 -34.254 1.00 33.04 64 VAL A CA 1
ATOM 1617 C C . VAL B 2 64 ? 22.053 -42.143 -34.935 1.00 34.58 64 VAL A C 1
ATOM 1618 O O . VAL B 2 64 ? 22.347 -41.710 -36.053 1.00 36.89 64 VAL A O 1
ATOM 1622 N N . ILE B 2 65 ? 22.901 -42.870 -34.232 1.00 35.52 65 ILE A N 1
ATOM 1623 C CA . ILE B 2 65 ? 24.181 -43.298 -34.806 1.00 36.52 65 ILE A CA 1
ATOM 1624 C C . ILE B 2 65 ? 23.950 -44.242 -35.986 1.00 36.61 65 ILE A C 1
ATOM 1625 O O . ILE B 2 65 ? 24.543 -44.081 -37.060 1.00 33.39 65 ILE A O 1
ATOM 1630 N N . GLU B 2 66 ? 23.067 -45.233 -35.811 1.00 32.10 66 GLU A N 1
ATOM 1631 C CA . GLU B 2 66 ? 22.799 -46.201 -36.880 1.00 31.81 66 GLU A CA 1
ATOM 1632 C C . GLU B 2 66 ? 22.335 -45.531 -38.156 1.00 41.11 66 GLU A C 1
ATOM 1633 O O . GLU B 2 66 ? 22.737 -45.943 -39.252 1.00 35.34 66 GLU A O 1
ATOM 1639 N N . GLN B 2 67 ? 21.481 -44.505 -38.054 1.00 32.55 67 GLN A N 1
ATOM 1640 C CA . GLN B 2 67 ? 21.008 -43.845 -39.279 1.00 37.62 67 GLN A CA 1
ATOM 1641 C C . GLN B 2 67 ? 22.131 -43.158 -40.030 1.00 40.91 67 GLN A C 1
ATOM 1642 O O . GLN B 2 67 ? 21.933 -42.716 -41.174 1.00 42.15 67 GLN A O 1
ATOM 1648 N N . ASN B 2 68 ? 23.299 -43.006 -39.420 1.00 36.81 68 ASN A N 1
ATOM 1649 C CA . ASN B 2 68 ? 24.435 -42.388 -40.112 1.00 39.96 68 ASN A CA 1
ATOM 1650 C C . ASN B 2 68 ? 25.512 -43.383 -40.522 1.00 52.02 68 ASN A C 1
ATOM 1651 O O . ASN B 2 68 ? 26.595 -42.963 -40.952 1.00 53.40 68 ASN A O 1
ATOM 1656 N N . MET B 2 69 ? 25.253 -44.681 -40.375 1.00 38.42 69 MET A N 1
ATOM 1657 C CA . MET B 2 69 ? 26.199 -45.728 -40.750 1.00 44.57 69 MET A CA 1
ATOM 1658 C C . MET B 2 69 ? 25.887 -46.204 -42.175 1.00 48.98 69 MET A C 1
ATOM 1659 O O . MET B 2 69 ? 25.362 -47.281 -42.408 1.00 52.30 69 MET A O 1
ATOM 1664 N N . ASN B 2 70 ? 26.188 -45.348 -43.126 1.00 51.40 70 ASN A N 1
ATOM 1665 C CA . ASN B 2 70 ? 26.145 -45.715 -44.536 1.00 60.95 70 ASN A CA 1
ATOM 1666 C C . ASN B 2 70 ? 27.301 -45.025 -45.235 1.00 53.19 70 ASN A C 1
ATOM 1667 O O . ASN B 2 70 ? 27.981 -44.173 -44.657 1.00 65.30 70 ASN A O 1
ATOM 1672 N N . GLY B 2 71 ? 27.565 -45.411 -46.480 1.00 62.21 71 GLY A N 1
ATOM 1673 C CA . GLY B 2 71 ? 28.729 -44.828 -47.128 1.00 50.27 71 GLY A CA 1
ATOM 1674 C C . GLY B 2 71 ? 30.023 -45.434 -46.629 1.00 44.43 71 GLY A C 1
ATOM 1675 O O . GLY B 2 71 ? 31.096 -44.803 -46.736 1.00 60.57 71 GLY A O 1
ATOM 1676 N N . ILE B 2 72 ? 29.940 -46.631 -46.049 1.00 50.13 72 ILE A N 1
ATOM 1677 C CA . ILE B 2 72 ? 31.065 -47.328 -45.437 1.00 49.27 72 ILE A CA 1
ATOM 1678 C C . ILE B 2 72 ? 31.353 -48.565 -46.271 1.00 48.62 72 ILE A C 1
ATOM 1679 O O . ILE B 2 72 ? 30.458 -49.388 -46.491 1.00 53.88 72 ILE A O 1
ATOM 1684 N N . ASP B 2 73 ? 32.605 -48.714 -46.692 1.00 47.91 73 ASP A N 1
ATOM 1685 C CA . ASP B 2 73 ? 33.038 -49.758 -47.640 1.00 51.15 73 ASP A CA 1
ATOM 1686 C C . ASP B 2 73 ? 33.212 -51.115 -46.966 1.00 44.45 73 ASP A C 1
ATOM 1687 O O . ASP B 2 73 ? 33.633 -51.198 -45.811 1.00 39.03 73 ASP A O 1
ATOM 1692 N N . ASN B 2 74 ? 32.885 -52.193 -47.708 1.00 39.52 74 ASN A N 1
ATOM 1693 C CA . ASN B 2 74 ? 33.177 -53.582 -47.341 1.00 39.80 74 ASN A CA 1
ATOM 1694 C C . ASN B 2 74 ? 32.419 -54.043 -46.092 1.00 42.53 74 ASN A C 1
ATOM 1695 O O . ASN B 2 74 ? 32.827 -54.992 -45.425 1.00 42.50 74 ASN A O 1
ATOM 1700 N N . LEU B 2 75 ? 31.304 -53.377 -45.787 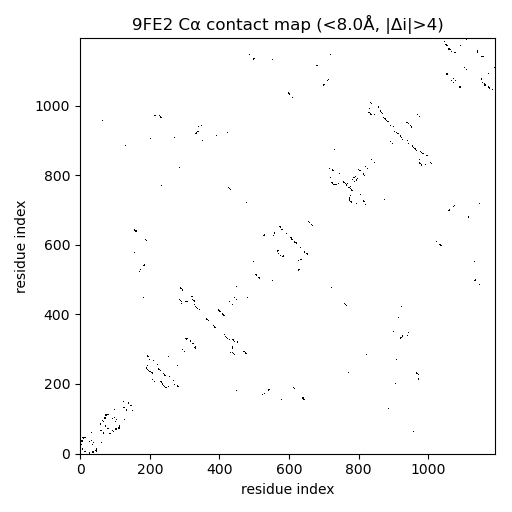1.00 42.48 75 LEU A N 1
ATOM 1701 C CA . LEU B 2 75 ? 30.467 -53.693 -44.627 1.00 37.35 75 LEU A CA 1
ATOM 1702 C C . LEU B 2 75 ? 29.666 -54.963 -44.864 1.00 37.25 75 LEU A C 1
ATOM 1703 O O . LEU B 2 75 ? 28.825 -55.005 -45.746 1.00 45.60 75 LEU A O 1
ATOM 1708 N N . MET B 2 76 ? 29.850 -55.977 -44.028 1.00 41.29 76 MET A N 1
ATOM 1709 C CA . MET B 2 76 ? 28.954 -57.141 -44.131 1.00 41.89 76 MET A CA 1
ATOM 1710 C C . MET B 2 76 ? 27.642 -56.997 -43.362 1.00 45.25 76 MET A C 1
ATOM 1711 O O . MET B 2 76 ? 26.568 -57.305 -43.901 1.00 41.84 76 MET A O 1
ATOM 1716 N N . TYR B 2 77 ? 27.708 -56.617 -42.087 1.00 37.24 77 TYR A N 1
ATOM 1717 C CA . TYR B 2 77 ? 26.467 -56.360 -41.358 1.00 42.02 77 TYR A CA 1
ATOM 1718 C C . TYR B 2 77 ? 26.786 -55.500 -40.142 1.00 41.74 77 TYR A C 1
ATOM 1719 O O . TYR B 2 77 ? 27.962 -55.270 -39.811 1.00 37.43 77 TYR A O 1
ATOM 1728 N N . MET B 2 78 ? 25.716 -55.064 -39.450 1.00 35.78 78 MET A N 1
ATOM 1729 C CA . MET B 2 78 ? 25.852 -54.199 -38.280 1.00 37.61 78 MET A CA 1
ATOM 1730 C C . MET B 2 78 ? 24.859 -54.702 -37.238 1.00 34.62 78 MET A C 1
ATOM 1731 O O . MET B 2 78 ? 23.736 -55.084 -37.592 1.00 36.77 78 MET A O 1
ATOM 1736 N N . SER B 2 79 ? 25.269 -54.779 -35.986 1.00 33.18 79 SER A N 1
ATOM 1737 C CA . SER B 2 79 ? 24.316 -55.203 -34.953 1.00 38.56 79 SER A CA 1
ATOM 1738 C C . SER B 2 79 ? 24.506 -54.328 -33.735 1.00 40.77 79 SER A C 1
ATOM 1739 O O . SER B 2 79 ? 25.584 -53.757 -33.527 1.00 40.52 79 SER A O 1
ATOM 1742 N N . SER B 2 80 ? 23.456 -54.208 -32.919 1.00 36.58 80 SER A N 1
ATOM 1743 C CA . SER B 2 80 ? 23.595 -53.322 -31.780 1.00 34.14 80 SER A CA 1
ATOM 1744 C C . SER B 2 80 ? 22.768 -53.867 -30.619 1.00 34.76 80 SER A C 1
ATOM 1745 O O . SER B 2 80 ? 21.833 -54.646 -30.818 1.00 37.30 80 SER A O 1
ATOM 1748 N N . ASN B 2 81 ? 23.177 -53.516 -29.410 1.00 32.88 81 ASN A N 1
ATOM 1749 C CA . ASN B 2 81 ? 22.279 -53.631 -28.265 1.00 41.55 81 ASN A CA 1
ATOM 1750 C C . ASN B 2 81 ? 22.350 -52.393 -27.362 1.00 40.54 81 ASN A C 1
ATOM 1751 O O . ASN B 2 81 ? 23.398 -51.729 -27.209 1.00 37.04 81 ASN A O 1
ATOM 1756 N N . SER B 2 82 ? 21.210 -52.108 -26.760 1.00 34.27 82 SER A N 1
ATOM 1757 C CA . SER B 2 82 ? 20.997 -50.946 -25.899 1.00 36.11 82 SER A CA 1
ATOM 1758 C C . SER B 2 82 ? 20.376 -51.470 -24.614 1.00 37.09 82 SER A C 1
ATOM 1759 O O . SER B 2 82 ? 19.377 -52.191 -24.668 1.00 36.38 82 SER A O 1
ATOM 1762 N N . ASP B 2 83 ? 20.974 -51.185 -23.467 1.00 37.00 83 ASP A N 1
ATOM 1763 C CA . ASP B 2 83 ? 20.478 -51.901 -22.310 1.00 37.62 83 ASP A CA 1
ATOM 1764 C C . ASP B 2 83 ? 20.186 -50.970 -21.141 1.00 39.43 83 ASP A C 1
ATOM 1765 O O . ASP B 2 83 ? 20.449 -49.748 -21.165 1.00 34.57 83 ASP A O 1
ATOM 1770 N N . SER B 2 84 ? 19.683 -51.615 -20.091 1.00 35.74 84 SER A N 1
ATOM 1771 C CA . SER B 2 84 ? 19.157 -50.967 -18.892 1.00 39.32 84 SER A CA 1
ATOM 1772 C C . SER B 2 84 ? 20.246 -50.408 -18.030 1.00 36.59 84 SER A C 1
ATOM 1773 O O . SER B 2 84 ? 19.947 -49.664 -17.089 1.00 36.16 84 SER A O 1
ATOM 1776 N N . THR B 2 85 ? 21.508 -50.765 -18.295 1.00 39.28 85 THR A N 1
ATOM 1777 C CA . THR B 2 85 ? 22.604 -50.074 -17.623 1.00 37.33 85 THR A CA 1
ATOM 1778 C C . THR B 2 85 ? 22.930 -48.766 -18.288 1.00 38.58 85 THR A C 1
ATOM 1779 O O . THR B 2 85 ? 23.895 -48.099 -17.875 1.00 42.76 85 THR A O 1
ATOM 1783 N N . GLY B 2 86 ? 22.130 -48.362 -19.277 1.00 36.80 86 GLY A N 1
ATOM 1784 C CA . GLY B 2 86 ? 22.415 -47.140 -19.995 1.00 36.22 86 GLY A CA 1
ATOM 1785 C C . GLY B 2 86 ? 23.592 -47.224 -20.955 1.00 42.28 86 GLY A C 1
ATOM 1786 O O . GLY B 2 86 ? 24.267 -46.225 -21.157 1.00 40.28 86 GLY A O 1
ATOM 1787 N N . THR B 2 87 ? 23.863 -48.395 -21.518 1.00 34.87 87 THR A N 1
ATOM 1788 C CA . THR B 2 87 ? 25.022 -48.660 -22.365 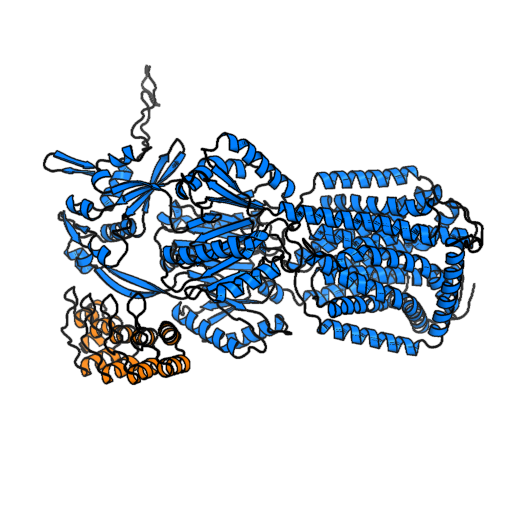1.00 33.14 87 THR A CA 1
ATOM 1789 C C . THR B 2 87 ? 24.526 -49.073 -23.727 1.00 35.82 87 THR A C 1
ATOM 1790 O O . THR B 2 87 ? 23.550 -49.822 -23.831 1.00 37.66 87 THR A O 1
ATOM 1794 N N . VAL B 2 88 ? 25.190 -48.597 -24.774 1.00 30.87 88 VAL A N 1
ATOM 1795 C CA . VAL B 2 88 ? 24.974 -49.138 -26.103 1.00 33.26 88 VAL A CA 1
ATOM 1796 C C . VAL B 2 88 ? 26.298 -49.600 -26.711 1.00 35.28 88 VAL A C 1
ATOM 1797 O O . VAL B 2 88 ? 27.343 -48.977 -26.504 1.00 35.36 88 VAL A O 1
ATOM 1801 N N . GLN B 2 89 ? 26.244 -50.687 -27.473 1.00 33.26 89 GLN A N 1
ATOM 1802 C CA . GLN B 2 89 ? 27.359 -51.117 -28.308 1.00 35.57 89 GLN A CA 1
ATOM 1803 C C . GLN B 2 89 ? 26.827 -51.402 -29.682 1.00 38.73 89 GLN A C 1
ATOM 1804 O O . GLN B 2 89 ? 25.860 -52.149 -29.820 1.00 37.59 89 GLN A O 1
ATOM 1810 N N . ILE B 2 90 ? 27.429 -50.777 -30.695 1.00 30.74 90 ILE A N 1
ATOM 1811 C CA . ILE B 2 90 ? 27.056 -50.965 -32.081 1.00 33.20 90 ILE A CA 1
ATOM 1812 C C . ILE B 2 90 ? 28.275 -51.586 -32.763 1.00 37.49 90 ILE A C 1
ATOM 1813 O O . ILE B 2 90 ? 29.363 -50.993 -32.743 1.00 33.48 90 ILE A O 1
ATOM 1818 N N . THR B 2 91 ? 28.113 -52.762 -33.355 1.00 33.51 91 THR A N 1
ATOM 1819 C CA . THR B 2 91 ? 29.276 -53.475 -33.909 1.00 37.25 91 THR A CA 1
ATOM 1820 C C . THR B 2 91 ? 29.095 -53.603 -35.409 1.00 37.15 91 THR A C 1
ATOM 1821 O O . THR B 2 91 ? 28.054 -54.066 -35.878 1.00 37.78 91 THR A O 1
ATOM 1825 N N . LEU B 2 92 ? 30.079 -53.120 -36.164 1.00 35.33 92 LEU A N 1
ATOM 1826 C CA . LEU B 2 92 ? 30.073 -53.186 -37.616 1.00 34.19 92 LEU A CA 1
ATOM 1827 C C . LEU B 2 92 ? 31.148 -54.200 -38.042 1.00 37.67 92 LEU A C 1
ATOM 1828 O O . LEU B 2 92 ? 32.304 -54.084 -37.641 1.00 35.56 92 LEU A O 1
ATOM 1833 N N . THR B 2 93 ? 30.748 -55.195 -38.806 1.00 38.09 93 THR A N 1
ATOM 1834 C CA . THR B 2 93 ? 31.604 -56.310 -39.189 1.00 45.41 93 THR A CA 1
ATOM 1835 C C . THR B 2 93 ? 31.850 -56.232 -40.690 1.00 41.27 93 THR A C 1
ATOM 1836 O O . THR B 2 93 ? 30.905 -56.036 -41.466 1.00 36.30 93 THR A O 1
ATOM 1840 N N . PHE B 2 94 ? 33.112 -56.322 -41.081 1.00 41.26 94 PHE A N 1
ATOM 1841 C CA . PHE B 2 94 ? 33.578 -56.071 -42.433 1.00 41.49 94 PHE A CA 1
ATOM 1842 C C . PHE B 2 94 ? 34.094 -57.370 -43.080 1.00 46.63 94 PHE A C 1
ATOM 1843 O O . PHE B 2 94 ? 34.451 -58.322 -42.388 1.00 43.65 94 PHE A O 1
ATOM 1851 N N . GLU B 2 95 ? 34.174 -57.377 -44.413 1.00 46.16 95 GLU A N 1
ATOM 1852 C CA . GLU B 2 95 ? 34.619 -58.583 -45.127 1.00 55.96 95 GLU A CA 1
ATOM 1853 C C . GLU B 2 95 ? 36.017 -58.995 -44.696 1.00 48.81 95 GLU A C 1
ATOM 1854 O O . GLU B 2 95 ? 36.873 -58.153 -44.404 1.00 47.00 95 GLU A O 1
ATOM 1860 N N . SER B 2 96 ? 36.263 -60.301 -44.677 1.00 57.09 96 SER A N 1
ATOM 1861 C CA . SER B 2 96 ? 37.629 -60.770 -44.477 1.00 58.48 96 SER A CA 1
ATOM 1862 C C . SER B 2 96 ? 38.548 -60.089 -45.472 1.00 47.61 96 SER A C 1
ATOM 1863 O O . SER B 2 96 ? 38.185 -59.884 -46.626 1.00 53.58 96 SER A O 1
ATOM 1866 N N . GLY B 2 97 ? 39.698 -59.642 -44.987 1.00 56.66 97 GLY A N 1
ATOM 1867 C CA . GLY B 2 97 ? 40.633 -58.950 -45.835 1.00 62.74 97 GLY A CA 1
ATOM 1868 C C . GLY B 2 97 ? 40.518 -57.450 -45.816 1.00 63.39 97 GLY A C 1
ATOM 1869 O O . GLY B 2 97 ? 41.392 -56.775 -46.368 1.00 56.90 97 GLY A O 1
ATOM 1870 N N . THR B 2 98 ? 39.472 -56.901 -45.204 1.00 51.37 98 THR A N 1
ATOM 1871 C CA . THR B 2 98 ? 39.372 -55.457 -45.045 1.00 47.70 98 THR A CA 1
ATOM 1872 C C . THR B 2 98 ? 40.490 -54.944 -44.156 1.00 41.01 98 THR A C 1
ATOM 1873 O O . THR B 2 98 ? 40.837 -55.555 -43.142 1.00 55.23 98 THR A O 1
ATOM 1877 N N . ASP B 2 99 ? 41.053 -53.820 -44.555 1.00 46.71 99 ASP A N 1
ATOM 1878 C CA . ASP B 2 99 ? 42.051 -53.150 -43.745 1.00 52.06 99 ASP A CA 1
ATOM 1879 C C . ASP B 2 99 ? 41.322 -52.521 -42.563 1.00 53.33 99 ASP A C 1
ATOM 1880 O O . ASP B 2 99 ? 40.470 -51.646 -42.749 1.00 51.85 99 ASP A O 1
ATOM 1885 N N . ALA B 2 100 ? 41.639 -52.984 -41.366 1.00 48.66 100 ALA A N 1
ATOM 1886 C CA . ALA B 2 100 ? 40.889 -52.614 -40.178 1.00 53.65 100 ALA A CA 1
ATOM 1887 C C . ALA B 2 100 ? 41.087 -51.160 -39.810 1.00 59.71 100 ALA A C 1
ATOM 1888 O O . ALA B 2 100 ? 40.197 -50.565 -39.191 1.00 49.71 100 ALA A O 1
ATOM 1890 N N . ASP B 2 101 ? 42.220 -50.577 -40.172 1.00 50.45 101 ASP A N 1
ATOM 1891 C CA . ASP B 2 101 ? 42.444 -49.144 -39.873 1.00 49.11 101 ASP A CA 1
ATOM 1892 C C . ASP B 2 101 ? 41.494 -48.309 -40.727 1.00 52.43 101 ASP A C 1
ATOM 1893 O O . ASP B 2 101 ? 40.852 -47.412 -40.185 1.00 47.90 101 ASP A O 1
ATOM 1898 N N . ILE B 2 102 ? 41.410 -48.620 -42.014 1.00 40.24 102 ILE A N 1
ATOM 1899 C CA . ILE B 2 102 ? 40.499 -47.889 -42.885 1.00 45.85 102 ILE A CA 1
ATOM 1900 C C . ILE B 2 102 ? 39.056 -48.070 -42.419 1.00 45.07 102 ILE A C 1
ATOM 1901 O O . ILE B 2 102 ? 38.269 -47.121 -42.445 1.00 44.57 102 ILE A O 1
ATOM 1906 N N . ALA B 2 103 ? 38.682 -49.279 -41.980 1.00 39.97 103 ALA A N 1
ATOM 1907 C CA . ALA B 2 103 ? 37.288 -49.459 -41.558 1.00 39.36 103 ALA A CA 1
ATOM 1908 C C . ALA B 2 103 ? 36.993 -48.623 -40.306 1.00 39.42 103 ALA A C 1
ATOM 1909 O O . ALA B 2 103 ? 35.940 -47.983 -40.201 1.00 39.19 103 ALA A O 1
ATOM 1911 N N . GLN B 2 104 ? 37.901 -48.642 -39.336 1.00 39.15 104 GLN A N 1
ATOM 1912 C CA . GLN B 2 104 ? 37.717 -47.857 -38.125 1.00 41.32 104 GLN A CA 1
ATOM 1913 C C . GLN B 2 104 ? 37.625 -46.379 -38.450 1.00 37.01 104 GLN A C 1
ATOM 1914 O O . GLN B 2 104 ? 36.760 -45.668 -37.924 1.00 38.01 104 GLN A O 1
ATOM 1920 N N . VAL B 2 105 ? 38.481 -45.893 -39.354 1.00 39.30 105 VAL A N 1
ATOM 1921 C CA . VAL B 2 105 ? 38.464 -44.474 -39.723 1.00 38.10 105 VAL A CA 1
ATOM 1922 C C . VAL B 2 105 ? 37.156 -44.091 -40.400 1.00 36.98 105 VAL A C 1
ATOM 1923 O O . VAL B 2 105 ? 36.587 -43.033 -40.115 1.00 38.95 105 VAL A O 1
ATOM 1927 N N . GLN B 2 106 ? 36.638 -44.942 -41.298 1.00 36.23 106 GLN A N 1
ATOM 1928 C CA . GLN B 2 106 ? 35.374 -44.621 -41.972 1.00 37.56 106 GLN A CA 1
ATOM 1929 C C . GLN B 2 106 ? 34.203 -44.623 -40.991 1.00 37.83 106 GLN A C 1
ATOM 1930 O O . GLN B 2 106 ? 33.256 -43.853 -41.156 1.00 41.66 106 GLN A O 1
ATOM 1936 N N . VAL B 2 107 ? 34.197 -45.563 -40.047 1.00 33.82 107 VAL A N 1
ATOM 1937 C CA . VAL B 2 107 ? 33.159 -45.597 -39.015 1.00 35.74 107 VAL A CA 1
ATOM 1938 C C . VAL B 2 107 ? 33.254 -44.353 -38.141 1.00 37.73 107 VAL A C 1
ATOM 1939 O O . VAL B 2 107 ? 32.267 -43.631 -37.937 1.00 41.02 107 VAL A O 1
ATOM 1943 N N . GLN B 2 108 ? 34.457 -44.059 -37.652 1.00 39.79 108 GLN A N 1
ATOM 1944 C CA . GLN B 2 108 ? 34.655 -42.865 -36.823 1.00 39.27 108 GLN A CA 1
ATOM 1945 C C . GLN B 2 108 ? 34.194 -41.608 -37.548 1.00 44.64 108 GLN A C 1
ATOM 1946 O O . GLN B 2 108 ? 33.489 -40.758 -36.975 1.00 50.78 108 GLN A O 1
ATOM 1952 N N . ASN B 2 109 ? 34.572 -41.468 -38.825 1.00 40.19 109 ASN A N 1
ATOM 1953 C CA . ASN B 2 109 ? 34.174 -40.276 -39.565 1.00 47.40 109 ASN A CA 1
ATOM 1954 C C . ASN B 2 109 ? 32.658 -40.127 -39.618 1.00 51.84 109 ASN A C 1
ATOM 1955 O O . ASN B 2 109 ? 32.141 -39.027 -39.408 1.00 47.30 109 ASN A O 1
ATOM 1960 N N . LYS B 2 110 ? 31.922 -41.218 -39.875 1.00 41.80 110 LYS A N 1
ATOM 1961 C CA . LYS B 2 110 ? 30.474 -41.151 -39.876 1.00 40.19 110 LYS A CA 1
ATOM 1962 C C . LYS B 2 110 ? 29.927 -40.901 -38.475 1.00 50.49 110 LYS A C 1
ATOM 1963 O O . LYS B 2 110 ? 28.896 -40.224 -38.312 1.00 44.66 110 LYS A O 1
ATOM 1969 N N . LEU B 2 111 ? 30.554 -41.489 -37.460 1.00 36.83 111 LEU A N 1
ATOM 1970 C CA . LEU B 2 111 ? 30.101 -41.217 -36.097 1.00 40.84 111 LEU A CA 1
ATOM 1971 C C . LEU B 2 111 ? 30.248 -39.744 -35.789 1.00 42.47 111 LEU A C 1
ATOM 1972 O O . LEU B 2 111 ? 29.328 -39.109 -35.253 1.00 42.49 111 LEU A O 1
ATOM 1977 N N . GLN B 2 112 ? 31.406 -39.188 -36.165 1.00 49.56 112 GLN A N 1
ATOM 1978 C CA . GLN B 2 112 ? 31.801 -37.820 -35.844 1.00 61.86 112 GLN A CA 1
ATOM 1979 C C . GLN B 2 112 ? 30.738 -36.835 -36.259 1.00 59.79 112 GLN A C 1
ATOM 1980 O O . GLN B 2 112 ? 30.415 -35.897 -35.519 1.00 64.53 112 GLN A O 1
ATOM 1986 N N . LEU B 2 113 ? 30.172 -37.046 -37.433 1.00 58.34 113 LEU A N 1
ATOM 1987 C CA . LEU B 2 113 ? 29.149 -36.157 -37.947 1.00 64.64 113 LEU A CA 1
ATOM 1988 C C . LEU B 2 113 ? 27.816 -36.341 -37.236 1.00 58.74 113 LEU A C 1
ATOM 1989 O O . LEU B 2 113 ? 26.965 -35.442 -37.292 1.00 66.65 113 LEU A O 1
ATOM 1994 N N . ALA B 2 114 ? 27.598 -37.467 -36.558 1.00 60.00 114 ALA A N 1
ATOM 1995 C CA . ALA B 2 114 ? 26.379 -37.628 -35.773 1.00 42.10 114 ALA A CA 1
ATOM 1996 C C . ALA B 2 114 ? 26.538 -37.206 -34.300 1.00 40.79 114 ALA A C 1
ATOM 1997 O O . ALA B 2 114 ? 25.544 -37.125 -33.570 1.00 39.27 114 ALA A O 1
ATOM 1999 N N . MET B 2 115 ? 27.742 -36.904 -33.858 1.00 45.68 115 MET A N 1
ATOM 2000 C CA . MET B 2 115 ? 27.941 -36.553 -32.451 1.00 46.37 115 MET A CA 1
ATOM 2001 C C . MET B 2 115 ? 27.112 -35.343 -31.991 1.00 42.49 115 MET A C 1
ATOM 2002 O O . MET B 2 115 ? 26.597 -35.381 -30.869 1.00 37.24 115 MET A O 1
ATOM 2007 N N . PRO B 2 116 ? 26.902 -34.280 -32.784 1.00 37.72 116 PRO A N 1
ATOM 2008 C CA . PRO B 2 116 ? 26.108 -33.142 -32.273 1.00 40.63 116 PRO A CA 1
ATOM 2009 C C . PRO B 2 116 ? 24.662 -33.459 -32.079 1.00 41.74 116 PRO A C 1
ATOM 2010 O O . PRO B 2 116 ? 23.965 -32.660 -31.460 1.00 40.45 116 PRO A O 1
ATOM 2014 N N . LEU B 2 117 ? 24.183 -34.613 -32.548 1.00 38.54 117 LEU A N 1
ATOM 2015 C CA . LEU B 2 117 ? 22.790 -34.989 -32.378 1.00 38.41 117 LEU A CA 1
ATOM 2016 C C . LEU B 2 117 ? 22.546 -35.855 -31.144 1.00 42.07 117 LEU A C 1
ATOM 2017 O O . LEU B 2 117 ? 21.391 -36.174 -30.858 1.00 43.40 117 LEU A O 1
ATOM 2022 N N . LEU B 2 118 ? 23.593 -36.254 -30.405 1.00 35.26 118 LEU A N 1
ATOM 2023 C CA . LEU B 2 118 ? 23.486 -37.099 -29.204 1.00 36.70 118 LEU A CA 1
ATOM 2024 C C . LEU B 2 118 ? 23.266 -36.220 -27.980 1.00 38.19 118 LEU A C 1
ATOM 2025 O O . LEU B 2 118 ? 23.715 -35.069 -27.966 1.00 35.56 118 LEU A O 1
ATOM 2030 N N . PRO B 2 119 ? 22.632 -36.749 -26.933 1.00 34.94 119 PRO A N 1
ATOM 2031 C CA . PRO B 2 119 ? 22.453 -35.959 -25.710 1.00 39.97 119 PRO A CA 1
ATOM 2032 C C . PRO B 2 119 ? 23.807 -35.515 -25.194 1.00 37.62 119 PRO A C 1
ATOM 2033 O O . PRO B 2 119 ? 24.796 -36.238 -25.324 1.00 35.85 119 PRO A O 1
ATOM 2037 N N . GLN B 2 120 ? 23.869 -34.306 -24.632 1.00 33.80 120 GLN A N 1
ATOM 2038 C CA . GLN B 2 120 ? 25.157 -33.869 -24.058 1.00 35.93 120 GLN A CA 1
ATOM 2039 C C . GLN B 2 120 ? 25.656 -34.813 -22.974 1.00 31.56 120 GLN A C 1
ATOM 2040 O O . GLN B 2 120 ? 26.868 -34.973 -22.832 1.00 35.44 120 GLN A O 1
ATOM 2046 N N . GLU B 2 121 ? 24.753 -35.452 -22.201 1.00 31.63 121 GLU A N 1
ATOM 2047 C CA . GLU B 2 121 ? 25.187 -36.435 -21.188 1.00 35.14 121 GLU A CA 1
ATOM 2048 C C . GLU B 2 121 ? 25.950 -37.599 -21.796 1.00 34.38 121 GLU A C 1
ATOM 2049 O O . GLU B 2 121 ? 26.807 -38.173 -21.137 1.00 36.90 121 GLU A O 1
ATOM 2055 N N . VAL B 2 122 ? 25.619 -37.986 -23.030 1.00 32.61 122 VAL A N 1
ATOM 2056 C CA . VAL B 2 122 ? 26.318 -39.071 -23.704 1.00 31.10 122 VAL A CA 1
ATOM 2057 C C . VAL B 2 122 ? 27.642 -38.579 -24.281 1.00 33.26 122 VAL A C 1
ATOM 2058 O O . VAL B 2 122 ? 28.663 -39.272 -24.216 1.00 34.87 122 VAL A O 1
ATOM 2062 N N . GLN B 2 123 ? 27.613 -37.437 -24.973 1.00 31.10 123 GLN A N 1
ATOM 2063 C CA . GLN B 2 123 ? 28.847 -36.860 -25.488 1.00 36.48 123 GLN A CA 1
ATOM 2064 C C . GLN B 2 123 ? 29.868 -36.712 -24.375 1.00 38.86 123 GLN A C 1
ATOM 2065 O O . GLN B 2 123 ? 31.059 -37.009 -24.559 1.00 35.75 123 GLN A O 1
ATOM 2071 N N . GLN B 2 124 ? 29.412 -36.318 -23.180 1.00 35.59 124 GLN A N 1
ATOM 2072 C CA . GLN B 2 124 ? 30.355 -36.019 -22.092 1.00 36.47 124 GLN A CA 1
ATOM 2073 C C . GLN B 2 124 ? 30.971 -37.264 -21.455 1.00 38.81 124 GLN A C 1
ATOM 2074 O O . GLN B 2 124 ? 31.972 -37.146 -20.736 1.00 40.07 124 GLN A O 1
ATOM 2080 N N . GLN B 2 125 ? 30.410 -38.446 -21.697 1.00 33.84 125 GLN A N 1
ATOM 2081 C CA . GLN B 2 125 ? 30.999 -39.697 -21.236 1.00 41.06 125 GLN A CA 1
ATOM 2082 C C . GLN B 2 125 ? 32.080 -40.183 -22.191 1.00 47.08 125 GLN A C 1
ATOM 2083 O O . GLN B 2 125 ? 32.830 -41.091 -21.830 1.00 40.64 125 GLN A O 1
ATOM 2089 N N . GLY B 2 126 ? 32.147 -39.640 -23.410 1.00 42.20 126 GLY A N 1
ATOM 2090 C CA . GLY B 2 126 ? 33.038 -40.184 -24.426 1.00 46.16 126 GLY A CA 1
ATOM 2091 C C . GLY B 2 126 ? 32.403 -41.286 -25.238 1.00 47.12 126 GLY A C 1
ATOM 2092 O O . GLY B 2 126 ? 31.929 -42.288 -24.700 1.00 51.57 126 GLY A O 1
ATOM 2093 N N . VAL B 2 127 ? 32.378 -41.142 -26.543 1.00 41.35 127 VAL A N 1
ATOM 2094 C CA . VAL B 2 127 ? 31.860 -42.187 -27.405 1.00 35.32 127 VAL A CA 1
ATOM 2095 C C . VAL B 2 127 ? 33.044 -42.904 -28.069 1.00 57.81 127 VAL A C 1
ATOM 2096 O O . VAL B 2 127 ? 33.667 -42.348 -28.982 1.00 68.28 127 VAL A O 1
ATOM 2100 N N . SER B 2 128 ? 33.310 -44.154 -27.717 1.00 38.76 128 SER A N 1
ATOM 2101 C CA . SER B 2 128 ? 34.550 -44.765 -28.212 1.00 37.43 128 SER A CA 1
ATOM 2102 C C . SER B 2 128 ? 34.298 -45.625 -29.440 1.00 45.03 128 SER A C 1
ATOM 2103 O O . SER B 2 128 ? 33.217 -46.190 -29.629 1.00 40.73 128 SER A O 1
ATOM 2106 N N . VAL B 2 129 ? 35.334 -45.749 -30.269 1.00 43.18 129 VAL A N 1
ATOM 2107 C CA . VAL B 2 129 ? 35.319 -46.559 -31.475 1.00 34.99 129 VAL A CA 1
ATOM 2108 C C . VAL B 2 129 ? 36.597 -47.401 -31.421 1.00 61.83 129 VAL A C 1
ATOM 2109 O O . VAL B 2 129 ? 37.715 -46.853 -31.394 1.00 46.01 129 VAL A O 1
ATOM 2113 N N . GLU B 2 130 ? 36.430 -48.725 -31.334 1.00 41.63 130 GLU A N 1
ATOM 2114 C CA . GLU B 2 130 ? 37.530 -49.639 -31.043 1.00 48.82 130 GLU A CA 1
ATOM 2115 C C . GLU B 2 130 ? 37.502 -50.794 -32.019 1.00 51.99 130 GLU A C 1
ATOM 2116 O O . GLU B 2 130 ? 36.426 -51.201 -32.466 1.00 40.71 130 GLU A O 1
ATOM 2122 N N . LYS B 2 131 ? 38.677 -51.334 -32.344 1.00 45.95 131 LYS A N 1
ATOM 2123 C CA . LYS B 2 131 ? 38.683 -52.588 -33.098 1.00 41.71 131 LYS A CA 1
ATOM 2124 C C . LYS B 2 131 ? 38.335 -53.673 -32.119 1.00 40.07 131 LYS A C 1
ATOM 2125 O O . LYS B 2 131 ? 39.038 -53.847 -31.128 1.00 65.71 131 LYS A O 1
ATOM 2131 N N . SER B 2 132 ? 37.236 -54.377 -32.339 1.00 41.95 132 SER A N 1
ATOM 2132 C CA . SER B 2 132 ? 36.775 -55.291 -31.308 1.00 44.62 132 SER A CA 1
ATOM 2133 C C . SER B 2 132 ? 37.017 -56.754 -31.645 1.00 55.54 132 SER A C 1
ATOM 2134 O O . SER B 2 132 ? 36.739 -57.623 -30.808 1.00 49.95 132 SER A O 1
ATOM 2137 N N . SER B 2 133 ? 37.497 -57.066 -32.838 1.00 48.37 133 SER A N 1
ATOM 2138 C CA . SER B 2 133 ? 37.698 -58.474 -33.125 1.00 49.38 133 SER A CA 1
ATOM 2139 C C . SER B 2 133 ? 39.089 -58.968 -32.739 1.00 53.53 133 SER A C 1
ATOM 2140 O O . SER B 2 133 ? 39.403 -60.114 -33.024 1.00 50.30 133 SER A O 1
ATOM 2143 N N . SER B 2 134 ? 39.924 -58.158 -32.089 1.00 45.53 134 SER A N 1
ATOM 2144 C CA . SER B 2 134 ? 41.268 -58.659 -31.817 1.00 48.54 134 SER A CA 1
ATOM 2145 C C . SER B 2 134 ? 41.265 -59.547 -30.592 1.00 52.47 134 SER A C 1
ATOM 2146 O O . SER B 2 134 ? 40.339 -59.532 -29.773 1.00 51.47 134 SER A O 1
ATOM 2149 N N . SER B 2 135 ? 42.324 -60.338 -30.466 1.00 51.38 135 SER A N 1
ATOM 2150 C CA . SER B 2 135 ? 42.295 -61.406 -29.478 1.00 58.52 135 SER A CA 1
ATOM 2151 C C . SER B 2 135 ? 42.790 -60.880 -28.137 1.00 49.16 135 SER A C 1
ATOM 2152 O O . SER B 2 135 ? 43.521 -59.890 -28.074 1.00 48.97 135 SER A O 1
ATOM 2155 N N . PHE B 2 136 ? 42.388 -61.554 -27.060 1.00 49.37 136 PHE A N 1
ATOM 2156 C CA . PHE B 2 136 ? 42.907 -61.201 -25.737 1.00 53.31 136 PHE A CA 1
ATOM 2157 C C . PHE B 2 136 ? 44.314 -61.734 -25.540 1.00 54.24 136 PHE A C 1
ATOM 2158 O O . PHE B 2 136 ? 44.572 -62.921 -25.738 1.00 51.04 136 PHE A O 1
ATOM 2166 N N . LEU B 2 137 ? 45.233 -60.853 -25.161 1.00 39.85 137 LEU A N 1
ATOM 2167 C CA . LEU B 2 137 ? 46.569 -61.334 -24.860 1.00 46.76 137 LEU A CA 1
ATOM 2168 C C . LEU B 2 137 ? 46.644 -61.819 -23.421 1.00 51.26 137 LEU A C 1
ATOM 2169 O O . LEU B 2 137 ? 47.169 -62.897 -23.143 1.00 46.00 137 LEU A O 1
ATOM 2174 N N . MET B 2 138 ? 46.158 -61.017 -22.481 1.00 44.53 138 MET A N 1
ATOM 2175 C CA . MET B 2 138 ? 46.110 -61.489 -21.108 1.00 39.17 138 MET A CA 1
ATOM 2176 C C . MET B 2 138 ? 45.027 -60.748 -20.348 1.00 46.41 138 MET A C 1
ATOM 2177 O O . MET B 2 138 ? 44.496 -59.720 -20.792 1.00 43.98 138 MET A O 1
ATOM 2182 N N . VAL B 2 139 ? 44.726 -61.272 -19.171 1.00 41.82 139 VAL A N 1
ATOM 2183 C CA . VAL B 2 139 ? 43.876 -60.584 -18.204 1.00 42.56 139 VAL A CA 1
ATOM 2184 C C . VAL B 2 139 ? 44.699 -60.498 -16.927 1.00 47.56 139 VAL A C 1
ATOM 2185 O O . VAL B 2 139 ? 45.182 -61.516 -16.419 1.00 50.66 139 VAL A O 1
ATOM 2189 N N . VAL B 2 140 ? 44.947 -59.288 -16.469 1.00 40.12 140 VAL A N 1
ATOM 2190 C CA . VAL B 2 140 ? 45.677 -59.039 -15.237 1.00 38.60 140 VAL A CA 1
ATOM 2191 C C . VAL B 2 140 ? 44.645 -58.699 -14.166 1.00 48.10 140 VAL A C 1
ATOM 2192 O O . VAL B 2 140 ? 43.712 -57.921 -14.419 1.00 44.59 140 VAL A O 1
ATOM 2196 N N . GLY B 2 141 ? 44.779 -59.292 -12.988 1.00 43.09 141 GLY A N 1
ATOM 2197 C CA . GLY B 2 141 ? 43.964 -58.924 -11.833 1.00 40.26 141 GLY A CA 1
ATOM 2198 C C . GLY B 2 141 ? 44.842 -58.188 -10.849 1.00 36.17 141 GLY A C 1
ATOM 2199 O O . GLY B 2 141 ? 46.047 -58.420 -10.791 1.00 43.23 141 GLY A O 1
ATOM 2200 N N . VAL B 2 142 ? 44.236 -57.312 -10.050 1.00 38.67 142 VAL A N 1
ATOM 2201 C CA . VAL B 2 142 ? 44.927 -56.544 -9.017 1.00 37.71 142 VAL A CA 1
ATOM 2202 C C . VAL B 2 142 ? 44.068 -56.660 -7.764 1.00 49.63 142 VAL A C 1
ATOM 2203 O O . VAL B 2 142 ? 42.867 -56.383 -7.794 1.00 39.95 142 VAL A O 1
ATOM 2207 N N . ILE B 2 143 ? 44.658 -57.136 -6.685 1.00 45.26 143 ILE A N 1
ATOM 2208 C CA . ILE B 2 143 ? 43.929 -57.335 -5.447 1.00 42.11 143 ILE A CA 1
ATOM 2209 C C . ILE B 2 143 ? 44.743 -56.662 -4.354 1.00 41.52 143 ILE A C 1
ATOM 2210 O O . ILE B 2 143 ? 45.848 -56.172 -4.592 1.00 45.71 143 ILE A O 1
ATOM 2215 N N . ASN B 2 144 ? 44.154 -56.541 -3.168 1.00 46.88 144 ASN A N 1
ATOM 2216 C CA . ASN B 2 144 ? 44.915 -56.057 -2.017 1.00 41.57 144 ASN A CA 1
ATOM 2217 C C . ASN B 2 144 ? 44.730 -57.076 -0.896 1.00 52.00 144 ASN A C 1
ATOM 2218 O O . ASN B 2 144 ? 43.653 -57.163 -0.299 1.00 46.96 144 ASN A O 1
ATOM 2223 N N . THR B 2 145 ? 45.769 -57.868 -0.643 1.00 52.18 145 THR A N 1
ATOM 2224 C CA . THR B 2 145 ? 45.644 -58.969 0.304 1.00 52.44 145 THR A CA 1
ATOM 2225 C C . THR B 2 145 ? 45.672 -58.501 1.751 1.00 55.80 145 THR A C 1
ATOM 2226 O O . THR B 2 145 ? 45.277 -59.280 2.636 1.00 52.20 145 THR A O 1
ATOM 2230 N N . ASP B 2 146 ? 46.137 -57.262 2.012 1.00 50.53 146 ASP A N 1
ATOM 2231 C CA . ASP B 2 146 ? 45.938 -56.670 3.332 1.00 58.32 146 ASP A CA 1
ATOM 2232 C C . ASP B 2 146 ? 44.470 -56.380 3.636 1.00 60.31 146 ASP A C 1
ATOM 2233 O O . ASP B 2 146 ? 44.165 -56.021 4.778 1.00 55.72 146 ASP A O 1
ATOM 2238 N N . GLY B 2 147 ? 43.565 -56.484 2.657 1.00 51.02 147 GLY A N 1
ATOM 2239 C CA . GLY B 2 147 ? 42.157 -56.192 2.905 1.00 46.28 147 GLY A CA 1
ATOM 2240 C C . GLY B 2 147 ? 41.798 -54.740 3.191 1.00 47.77 147 GLY A C 1
ATOM 2241 O O . GLY B 2 147 ? 40.723 -54.465 3.734 1.00 55.97 147 GLY A O 1
ATOM 2242 N N . THR B 2 148 ? 42.651 -53.795 2.838 1.00 51.71 148 THR A N 1
ATOM 2243 C CA . THR B 2 148 ? 42.399 -52.400 3.144 1.00 47.47 148 THR A CA 1
ATOM 2244 C C . THR B 2 148 ? 41.769 -51.601 2.011 1.00 52.53 148 THR A C 1
ATOM 2245 O O . THR B 2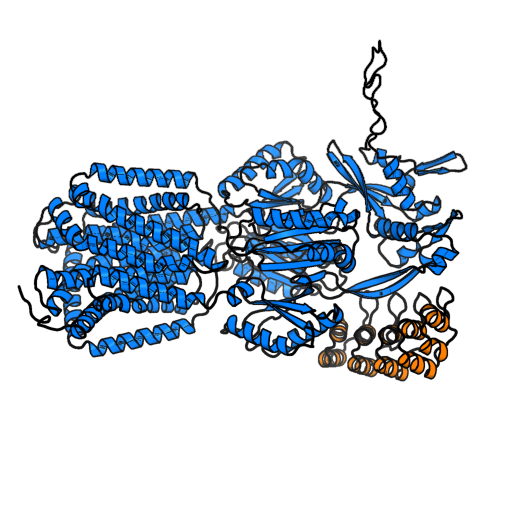 148 ? 41.646 -50.385 2.149 1.00 50.84 148 THR A O 1
ATOM 2249 N N . MET B 2 149 ? 41.385 -52.217 0.903 1.00 43.64 149 MET A N 1
ATOM 2250 C CA . MET B 2 149 ? 40.871 -51.409 -0.209 1.00 43.30 149 MET A CA 1
ATOM 2251 C C . MET B 2 149 ? 39.602 -51.996 -0.782 1.00 43.32 149 MET A C 1
ATOM 2252 O O . MET B 2 149 ? 39.517 -53.203 -1.012 1.00 46.00 149 MET A O 1
ATOM 2257 N N . THR B 2 150 ? 38.628 -51.129 -1.060 1.00 43.11 150 THR A N 1
ATOM 2258 C CA . THR B 2 150 ? 37.459 -51.522 -1.832 1.00 41.20 150 THR A CA 1
ATOM 2259 C C . THR B 2 150 ? 37.842 -51.749 -3.299 1.00 41.23 150 THR A C 1
ATOM 2260 O O . THR B 2 150 ? 38.941 -51.408 -3.736 1.00 44.47 150 THR A O 1
ATOM 2264 N N . GLN B 2 151 ? 36.915 -52.297 -4.088 1.00 39.20 151 GLN A N 1
ATOM 2265 C CA . GLN B 2 151 ? 37.238 -52.398 -5.503 1.00 44.99 151 GLN A CA 1
ATOM 2266 C C . GLN B 2 151 ? 37.403 -51.019 -6.130 1.00 38.94 151 GLN A C 1
ATOM 2267 O O . GLN B 2 151 ? 38.198 -50.868 -7.048 1.00 40.54 151 GLN A O 1
ATOM 2273 N N . GLU B 2 152 ? 36.710 -50.004 -5.600 1.00 40.30 152 GLU A N 1
ATOM 2274 C CA . GLU B 2 152 ? 36.854 -48.640 -6.114 1.00 42.46 152 GLU A CA 1
ATOM 2275 C C . GLU B 2 152 ? 38.227 -48.054 -5.811 1.00 43.80 152 GLU A C 1
ATOM 2276 O O . GLU B 2 152 ? 38.819 -47.395 -6.677 1.00 40.53 152 GLU A O 1
ATOM 2282 N N . ASP B 2 153 ? 38.784 -48.321 -4.609 1.00 36.65 153 ASP A N 1
ATOM 2283 C CA . ASP B 2 153 ? 40.144 -47.886 -4.302 1.00 36.88 153 ASP A CA 1
ATOM 2284 C C . ASP B 2 153 ? 41.167 -48.588 -5.199 1.00 36.40 153 ASP A C 1
ATOM 2285 O O . ASP B 2 153 ? 42.188 -47.991 -5.607 1.00 36.92 153 ASP A O 1
ATOM 2290 N N . ILE B 2 154 ? 40.976 -49.879 -5.414 1.00 35.75 154 ILE A N 1
ATOM 2291 C CA . ILE B 2 154 ? 41.927 -50.599 -6.268 1.00 40.23 154 ILE A CA 1
ATOM 2292 C C . ILE B 2 154 ? 41.822 -50.106 -7.709 1.00 42.29 154 ILE A C 1
ATOM 2293 O O . ILE B 2 154 ? 42.836 -49.915 -8.380 1.00 37.53 154 ILE A O 1
ATOM 2298 N N . SER B 2 155 ? 40.598 -49.948 -8.217 1.00 35.53 155 SER A N 1
ATOM 2299 C CA . SER B 2 155 ? 40.434 -49.484 -9.588 1.00 39.14 155 SER A CA 1
ATOM 2300 C C . SER B 2 155 ? 41.067 -48.127 -9.759 1.00 38.74 155 SER A C 1
ATOM 2301 O O . SER B 2 155 ? 41.680 -47.857 -10.796 1.00 37.21 155 SER A O 1
ATOM 2304 N N . ASP B 2 156 ? 40.931 -47.234 -8.757 1.00 37.33 156 ASP A N 1
ATOM 2305 C CA . ASP B 2 156 ? 41.573 -45.942 -8.914 1.00 36.90 156 ASP A CA 1
ATOM 2306 C C . ASP B 2 156 ? 43.083 -46.087 -9.005 1.00 42.45 156 ASP A C 1
ATOM 2307 O O . ASP B 2 156 ? 43.722 -45.403 -9.812 1.00 36.46 156 ASP A O 1
ATOM 2312 N N . TYR B 2 157 ? 43.685 -46.950 -8.175 1.00 37.06 157 TYR A N 1
ATOM 2313 C CA . TYR B 2 157 ? 45.136 -47.098 -8.245 1.00 35.65 157 TYR A CA 1
ATOM 2314 C C . TYR B 2 157 ? 45.568 -47.586 -9.629 1.00 36.95 157 TYR A C 1
ATOM 2315 O O . TYR B 2 157 ? 46.533 -47.065 -10.215 1.00 42.24 157 TYR A O 1
ATOM 2324 N N . VAL B 2 158 ? 44.877 -48.600 -10.145 1.00 37.69 158 VAL A N 1
ATOM 2325 C CA . VAL B 2 158 ? 45.180 -49.132 -11.480 1.00 34.65 158 VAL A CA 1
ATOM 2326 C C . VAL B 2 158 ? 45.048 -48.035 -12.540 1.00 45.51 158 VAL A C 1
ATOM 2327 O O . VAL B 2 158 ? 45.943 -47.830 -13.371 1.00 43.69 158 VAL A O 1
ATOM 2331 N N . ALA B 2 159 ? 43.917 -47.328 -12.543 1.00 40.05 159 ALA A N 1
ATOM 2332 C CA . ALA B 2 159 ? 43.724 -46.243 -13.523 1.00 45.53 159 ALA A CA 1
ATOM 2333 C C . ALA B 2 159 ? 44.844 -45.197 -13.458 1.00 51.54 159 ALA A C 1
ATOM 2334 O O . ALA B 2 159 ? 45.393 -44.798 -14.498 1.00 48.75 159 ALA A O 1
ATOM 2336 N N . ALA B 2 160 ? 45.239 -44.767 -12.242 1.00 46.07 160 ALA A N 1
ATOM 2337 C CA . ALA B 2 160 ? 46.157 -43.634 -12.087 1.00 43.85 160 ALA A CA 1
ATOM 2338 C C . ALA B 2 160 ? 47.617 -44.017 -12.227 1.00 52.02 160 ALA A C 1
ATOM 2339 O O . ALA B 2 160 ? 48.452 -43.149 -12.489 1.00 54.93 160 ALA A O 1
ATOM 2341 N N . ASN B 2 161 ? 47.975 -45.264 -11.969 1.00 45.71 161 ASN A N 1
ATOM 2342 C CA . ASN B 2 161 ? 49.378 -45.594 -11.884 1.00 48.90 161 ASN A CA 1
ATOM 2343 C C . ASN B 2 161 ? 49.797 -46.687 -12.827 1.00 61.11 161 ASN A C 1
ATOM 2344 O O . ASN B 2 161 ? 50.990 -46.797 -13.105 1.00 60.91 161 ASN A O 1
ATOM 2349 N N . MET B 2 162 ? 48.871 -47.510 -13.307 1.00 55.51 162 MET A N 1
ATOM 2350 C CA . MET B 2 162 ? 49.263 -48.753 -13.951 1.00 49.44 162 MET A CA 1
ATOM 2351 C C . MET B 2 162 ? 48.901 -48.762 -15.408 1.00 57.87 162 MET A C 1
ATOM 2352 O O . MET B 2 162 ? 49.689 -49.214 -16.232 1.00 59.91 162 MET A O 1
ATOM 2357 N N . LYS B 2 163 ? 47.711 -48.266 -15.728 1.00 43.30 163 LYS A N 1
ATOM 2358 C CA . LYS B 2 163 ? 47.109 -48.624 -16.988 1.00 47.62 163 LYS A CA 1
ATOM 2359 C C . LYS B 2 163 ? 47.892 -48.009 -18.150 1.00 63.47 163 LYS A C 1
ATOM 2360 O O . LYS B 2 163 ? 47.999 -48.609 -19.223 1.00 62.78 163 LYS A O 1
ATOM 2366 N N . ASP B 2 164 ? 48.482 -46.827 -17.957 1.00 54.48 164 ASP A N 1
ATOM 2367 C CA . ASP B 2 164 ? 49.169 -46.222 -19.104 1.00 47.27 164 ASP A CA 1
ATOM 2368 C C . ASP B 2 164 ? 50.571 -46.785 -19.331 1.00 46.62 164 ASP A C 1
ATOM 2369 O O . ASP B 2 164 ? 50.947 -47.063 -20.478 1.00 53.40 164 ASP A O 1
ATOM 2374 N N . ALA B 2 165 ? 51.340 -47.014 -18.268 1.00 49.82 165 ALA A N 1
ATOM 2375 C CA . ALA B 2 165 ? 52.594 -47.750 -18.420 1.00 55.77 165 ALA A CA 1
ATOM 2376 C C . ALA B 2 165 ? 52.386 -49.088 -19.140 1.00 62.34 165 ALA A C 1
ATOM 2377 O O . ALA B 2 165 ? 53.260 -49.526 -19.900 1.00 61.24 165 ALA A O 1
ATOM 2379 N N . ILE B 2 166 ? 51.225 -49.730 -18.947 1.00 60.15 166 ILE A N 1
ATOM 2380 C CA . ILE B 2 166 ? 50.911 -50.953 -19.686 1.00 61.66 166 ILE A CA 1
ATOM 2381 C C . ILE B 2 166 ? 50.672 -50.661 -21.166 1.00 63.95 166 ILE A C 1
ATOM 2382 O O . ILE B 2 166 ? 51.249 -51.320 -22.036 1.00 59.76 166 ILE A O 1
ATOM 2387 N N . SER B 2 167 ? 49.773 -49.720 -21.473 1.00 52.90 167 SER A N 1
ATOM 2388 C CA . SER B 2 167 ? 49.550 -49.315 -22.857 1.00 56.86 167 SER A CA 1
ATOM 2389 C C . SER B 2 167 ? 50.839 -48.927 -23.572 1.00 64.29 167 SER A C 1
ATOM 2390 O O . SER B 2 167 ? 50.942 -49.096 -24.782 1.00 51.54 167 SER A O 1
ATOM 2393 N N . ARG B 2 168 ? 51.805 -48.359 -22.865 1.00 67.33 168 ARG A N 1
ATOM 2394 C CA . ARG B 2 168 ? 53.065 -48.029 -23.519 1.00 69.09 168 ARG A CA 1
ATOM 2395 C C . ARG B 2 168 ? 53.988 -49.227 -23.646 1.00 73.88 168 ARG A C 1
ATOM 2396 O O . ARG B 2 168 ? 55.108 -49.076 -24.162 1.00 62.67 168 ARG A O 1
ATOM 2404 N N . THR B 2 169 ? 53.584 -50.389 -23.137 1.00 61.29 169 THR A N 1
ATOM 2405 C CA . THR B 2 169 ? 54.502 -51.514 -23.161 1.00 74.22 169 THR A CA 1
ATOM 2406 C C . THR B 2 169 ? 54.569 -52.042 -24.594 1.00 66.04 169 THR A C 1
ATOM 2407 O O . THR B 2 169 ? 53.643 -51.848 -25.390 1.00 64.68 169 THR A O 1
ATOM 2411 N N . SER B 2 170 ? 55.729 -52.604 -24.950 1.00 82.15 170 SER A N 1
ATOM 2412 C CA . SER B 2 170 ? 56.050 -53.045 -26.310 1.00 78.62 170 SER A CA 1
ATOM 2413 C C . SER B 2 170 ? 55.059 -54.076 -26.861 1.00 61.48 170 SER A C 1
ATOM 2414 O O . SER B 2 170 ? 55.026 -55.204 -26.372 1.00 70.16 170 SER A O 1
ATOM 2417 N N . GLY B 2 171 ? 54.218 -53.699 -27.839 1.00 62.45 171 GLY A N 1
ATOM 2418 C CA . GLY B 2 171 ? 53.336 -54.636 -28.520 1.00 64.64 171 GLY A CA 1
ATOM 2419 C C . GLY B 2 171 ? 51.904 -54.655 -28.026 1.00 75.82 171 GLY A C 1
ATOM 2420 O O . GLY B 2 171 ? 51.028 -55.241 -28.697 1.00 63.74 171 GLY A O 1
ATOM 2421 N N . VAL B 2 172 ? 51.638 -54.054 -26.861 1.00 65.74 172 VAL A N 1
ATOM 2422 C CA . VAL B 2 172 ? 50.257 -53.914 -26.418 1.00 68.89 172 VAL A CA 1
ATOM 2423 C C . VAL B 2 172 ? 49.510 -53.057 -27.415 1.00 48.09 172 VAL A C 1
ATOM 2424 O O . VAL B 2 172 ? 50.065 -52.123 -27.989 1.00 64.08 172 VAL A O 1
ATOM 2428 N N . GLY B 2 173 ? 48.233 -53.340 -27.606 1.00 52.92 173 GLY A N 1
ATOM 2429 C CA . GLY B 2 173 ? 47.455 -52.363 -28.308 1.00 48.11 173 GLY A CA 1
ATOM 2430 C C . GLY B 2 173 ? 45.992 -52.597 -28.037 1.00 69.11 173 GLY A C 1
ATOM 2431 O O . GLY B 2 173 ? 45.390 -53.406 -28.751 1.00 74.42 173 GLY A O 1
ATOM 2432 N N . ASP B 2 174 ? 45.440 -51.874 -27.029 1.00 51.12 174 ASP A N 1
ATOM 2433 C CA . ASP B 2 174 ? 44.076 -51.870 -26.495 1.00 56.08 174 ASP A CA 1
ATOM 2434 C C . ASP B 2 174 ? 44.036 -52.484 -25.085 1.00 77.93 174 ASP A C 1
ATOM 2435 O O . ASP B 2 174 ? 44.535 -53.610 -24.877 1.00 59.94 174 ASP A O 1
ATOM 2440 N N . VAL B 2 175 ? 43.437 -51.749 -24.124 1.00 61.29 175 VAL A N 1
ATOM 2441 C CA . VAL B 2 175 ? 43.408 -52.089 -22.692 1.00 42.96 175 VAL A CA 1
ATOM 2442 C C . VAL B 2 175 ? 42.073 -51.644 -22.101 1.00 62.03 175 VAL A C 1
ATOM 2443 O O . VAL B 2 175 ? 41.699 -50.473 -22.238 1.00 57.06 175 VAL A O 1
ATOM 2447 N N . GLN B 2 176 ? 41.349 -52.578 -21.462 1.00 44.65 176 GLN A N 1
ATOM 2448 C CA . GLN B 2 176 ? 40.091 -52.322 -20.768 1.00 53.53 176 GLN A CA 1
ATOM 2449 C C . GLN B 2 176 ? 40.341 -52.367 -19.264 1.00 56.40 176 GLN A C 1
ATOM 2450 O O . GLN B 2 176 ? 40.922 -53.332 -18.762 1.00 47.10 176 GLN A O 1
ATOM 2456 N N . LEU B 2 177 ? 39.940 -51.313 -18.562 1.00 53.22 177 LEU A N 1
ATOM 2457 C CA . LEU B 2 177 ? 40.046 -51.236 -17.108 1.00 44.66 177 LEU A CA 1
ATOM 2458 C C . LEU B 2 177 ? 38.814 -51.885 -16.490 1.00 42.05 177 LEU A C 1
ATOM 2459 O O . LEU B 2 177 ? 37.702 -51.633 -16.928 1.00 51.04 177 LEU A O 1
ATOM 2464 N N . PHE B 2 178 ? 39.005 -52.689 -15.433 1.00 38.12 178 PHE A N 1
ATOM 2465 C CA . PHE B 2 178 ? 37.874 -53.238 -14.669 1.00 46.53 178 PHE A CA 1
ATOM 2466 C C . PHE B 2 178 ? 37.500 -52.271 -13.541 1.00 52.17 178 PHE A C 1
ATOM 2467 O O . PHE B 2 178 ? 38.056 -52.334 -12.444 1.00 53.40 178 PHE A O 1
ATOM 2475 N N . GLY B 2 179 ? 36.547 -51.398 -13.798 1.00 47.67 179 GLY A N 1
ATOM 2476 C CA . GLY B 2 179 ? 36.214 -50.294 -12.910 1.00 47.15 179 GLY A CA 1
ATOM 2477 C C . GLY B 2 179 ? 36.634 -48.970 -13.521 1.00 43.95 179 GLY A C 1
ATOM 2478 O O . GLY B 2 179 ? 36.877 -48.864 -14.727 1.00 39.53 179 GLY A O 1
ATOM 2479 N N . SER B 2 180 ? 36.796 -47.960 -12.652 1.00 44.73 180 SER A N 1
ATOM 2480 C CA . SER B 2 180 ? 37.040 -46.598 -13.102 1.00 40.79 180 SER A CA 1
ATOM 2481 C C . SER B 2 180 ? 38.048 -45.951 -12.171 1.00 42.95 180 SER A C 1
ATOM 2482 O O . SER B 2 180 ? 38.206 -46.375 -11.030 1.00 37.87 180 SER A O 1
ATOM 2485 N N . GLN B 2 181 ? 38.684 -44.870 -12.624 1.00 32.21 181 GLN A N 1
ATOM 2486 C CA . GLN B 2 181 ? 39.314 -43.996 -11.660 1.00 37.09 181 GLN A CA 1
ATOM 2487 C C . GLN B 2 181 ? 38.244 -43.432 -10.697 1.00 34.48 181 GLN A C 1
ATOM 2488 O O . GLN B 2 181 ? 37.029 -43.536 -10.932 1.00 37.80 181 GLN A O 1
ATOM 2494 N N . TYR B 2 182 ? 38.706 -42.904 -9.568 1.00 33.54 182 TYR A N 1
ATOM 2495 C CA . TYR B 2 182 ? 37.761 -42.295 -8.625 1.00 36.74 182 TYR A CA 1
ATOM 2496 C C . TYR B 2 182 ? 36.926 -41.209 -9.290 1.00 36.51 182 TYR A C 1
ATOM 2497 O O . TYR B 2 182 ? 37.397 -40.487 -10.171 1.00 35.74 182 TYR A O 1
ATOM 2506 N N . ALA B 2 183 ? 35.697 -41.080 -8.820 1.00 35.59 183 ALA A N 1
ATOM 2507 C CA . ALA B 2 183 ? 34.888 -39.882 -8.970 1.00 33.84 183 ALA A CA 1
ATOM 2508 C C . ALA B 2 183 ? 34.613 -39.297 -7.585 1.00 38.51 183 ALA A C 1
ATOM 2509 O O . ALA B 2 183 ? 34.476 -40.031 -6.591 1.00 39.18 183 ALA A O 1
ATOM 2511 N N . MET B 2 184 ? 34.516 -37.985 -7.510 1.00 33.82 184 MET A N 1
ATOM 2512 C CA . MET B 2 184 ? 33.988 -37.359 -6.289 1.00 34.67 184 MET A CA 1
ATOM 2513 C C . MET B 2 184 ? 32.475 -37.612 -6.231 1.00 38.04 184 MET A C 1
ATOM 2514 O O . MET B 2 184 ? 31.733 -37.194 -7.126 1.00 34.32 184 MET A O 1
ATOM 2519 N N . ARG B 2 185 ? 32.012 -38.341 -5.200 1.00 34.61 185 ARG A N 1
ATOM 2520 C CA . ARG B 2 185 ? 30.598 -38.670 -5.050 1.00 34.73 185 ARG A CA 1
ATOM 2521 C C . ARG B 2 185 ? 29.961 -37.743 -4.017 1.00 38.69 185 ARG A C 1
ATOM 2522 O O . ARG B 2 185 ? 30.377 -37.685 -2.857 1.00 37.35 185 ARG A O 1
ATOM 2530 N N . ILE B 2 186 ? 28.919 -37.069 -4.425 1.00 33.78 186 ILE A N 1
ATOM 2531 C CA . ILE B 2 186 ? 28.076 -36.249 -3.569 1.00 37.88 186 ILE A CA 1
ATOM 2532 C C . ILE B 2 186 ? 26.786 -37.031 -3.395 1.00 37.26 186 ILE A C 1
ATOM 2533 O O . ILE B 2 186 ? 25.994 -37.143 -4.349 1.00 36.24 186 ILE A O 1
ATOM 2538 N N . TRP B 2 187 ? 26.578 -37.613 -2.206 1.00 34.49 187 TRP A N 1
ATOM 2539 C CA . TRP B 2 187 ? 25.386 -38.462 -1.960 1.00 34.81 187 TRP A CA 1
ATOM 2540 C C . TRP B 2 187 ? 24.319 -37.611 -1.240 1.00 41.20 187 TRP A C 1
ATOM 2541 O O . TRP B 2 187 ? 24.403 -37.412 -0.026 1.00 38.17 187 TRP A O 1
ATOM 2552 N N . MET B 2 188 ? 23.312 -37.124 -1.976 1.00 40.11 188 MET A N 1
ATOM 2553 C CA . MET B 2 188 ? 22.361 -36.121 -1.464 1.00 35.73 188 MET A CA 1
ATOM 2554 C C . MET B 2 188 ? 21.319 -36.718 -0.504 1.00 44.08 188 MET A C 1
ATOM 2555 O O . MET B 2 188 ? 20.913 -37.885 -0.601 1.00 36.05 188 MET A O 1
ATOM 2560 N N . ASN B 2 189 ? 20.828 -35.876 0.394 1.00 41.15 189 ASN A N 1
ATOM 2561 C CA . ASN B 2 189 ? 19.832 -36.295 1.406 1.00 41.35 189 ASN A CA 1
ATOM 2562 C C . ASN B 2 189 ? 18.579 -35.455 1.183 1.00 36.27 189 ASN A C 1
ATOM 2563 O O . ASN B 2 189 ? 18.620 -34.237 1.415 1.00 42.56 189 ASN A O 1
ATOM 2568 N N . PRO B 2 190 ? 17.465 -36.024 0.730 1.00 34.35 190 PRO A N 1
ATOM 2569 C CA . PRO B 2 190 ? 16.322 -35.203 0.359 1.00 34.71 190 PRO A CA 1
ATOM 2570 C C . PRO B 2 190 ? 15.651 -34.573 1.588 1.00 46.39 190 PRO A C 1
ATOM 2571 O O . PRO B 2 190 ? 14.934 -33.576 1.442 1.00 38.77 190 PRO A O 1
ATOM 2575 N N . ASN B 2 191 ? 15.825 -35.175 2.771 1.00 41.57 191 ASN A N 1
ATOM 2576 C CA . ASN B 2 191 ? 15.243 -34.606 3.989 1.00 46.45 191 ASN A CA 1
ATOM 2577 C C . ASN B 2 191 ? 15.951 -33.309 4.329 1.00 44.52 191 ASN A C 1
ATOM 2578 O O . ASN B 2 191 ? 15.313 -32.296 4.625 1.00 42.69 191 ASN A O 1
ATOM 2583 N N . GLU B 2 192 ? 17.285 -33.335 4.297 1.00 46.43 192 GLU A N 1
ATOM 2584 C CA . GLU B 2 192 ? 18.067 -32.130 4.531 1.00 45.40 192 GLU A CA 1
ATOM 2585 C C . GLU B 2 192 ? 17.893 -31.115 3.405 1.00 45.39 192 GLU A C 1
ATOM 2586 O O . GLU B 2 192 ? 17.787 -29.911 3.671 1.00 49.67 192 GLU A O 1
ATOM 2592 N N . LEU B 2 193 ? 17.815 -31.558 2.146 1.00 41.27 193 LEU A N 1
ATOM 2593 C CA . LEU B 2 193 ? 17.526 -30.598 1.083 1.00 40.40 193 LEU A CA 1
ATOM 2594 C C . LEU B 2 193 ? 16.212 -29.864 1.361 1.00 50.44 193 LEU A C 1
ATOM 2595 O O . LEU B 2 193 ? 16.151 -28.625 1.310 1.00 44.11 193 LEU A O 1
ATOM 2600 N N . ASN B 2 194 ? 15.142 -30.614 1.631 1.00 43.74 194 ASN A N 1
ATOM 2601 C CA . ASN B 2 194 ? 13.833 -29.978 1.824 1.00 42.59 194 ASN A CA 1
ATOM 2602 C C . ASN B 2 194 ? 13.839 -29.030 3.010 1.00 41.32 194 ASN A C 1
ATOM 2603 O O . ASN B 2 194 ? 13.201 -27.977 2.963 1.00 45.01 194 ASN A O 1
ATOM 2608 N N . LYS B 2 195 ? 14.519 -29.412 4.088 1.00 46.31 195 LYS A N 1
ATOM 2609 C CA . LYS B 2 195 ? 14.625 -28.554 5.266 1.00 51.62 195 LYS A CA 1
ATOM 2610 C C . LYS B 2 195 ? 15.118 -27.147 4.921 1.00 61.82 195 LYS A C 1
ATOM 2611 O O . LYS B 2 195 ? 14.649 -26.156 5.496 1.00 49.32 195 LYS A O 1
ATOM 2617 N N . PHE B 2 196 ? 16.066 -27.023 3.990 1.00 44.63 196 PHE A N 1
ATOM 2618 C CA . PHE B 2 196 ? 16.551 -25.700 3.606 1.00 40.80 196 PHE A CA 1
ATOM 2619 C C . PHE B 2 196 ? 15.947 -25.196 2.319 1.00 47.92 196 PHE A C 1
ATOM 2620 O O . PHE B 2 196 ? 16.492 -24.260 1.735 1.00 50.30 196 PHE A O 1
ATOM 2628 N N . GLN B 2 197 ? 14.830 -25.786 1.862 1.00 41.78 197 GLN A N 1
ATOM 2629 C CA . GLN B 2 197 ? 14.178 -25.370 0.610 1.00 44.02 197 GLN A CA 1
ATOM 2630 C C . GLN B 2 197 ? 15.147 -25.418 -0.576 1.00 51.51 197 GLN A C 1
ATOM 2631 O O . GLN B 2 197 ? 15.125 -24.530 -1.440 1.00 39.78 197 GLN A O 1
ATOM 2637 N N . LEU B 2 198 ? 15.961 -26.493 -0.653 1.00 51.71 198 LEU A N 1
ATOM 2638 C CA . LEU B 2 198 ? 16.894 -26.715 -1.767 1.00 44.10 198 LEU A CA 1
ATOM 2639 C C . LEU B 2 198 ? 16.515 -27.966 -2.581 1.00 46.90 198 LEU A C 1
ATOM 2640 O O . LEU B 2 198 ? 15.731 -28.814 -2.137 1.00 40.84 198 LEU A O 1
ATOM 2645 N N . THR B 2 199 ? 17.030 -28.063 -3.805 1.00 43.23 199 THR A N 1
ATOM 2646 C CA . THR B 2 199 ? 16.823 -29.205 -4.687 1.00 40.90 199 THR A CA 1
ATOM 2647 C C . THR B 2 199 ? 18.163 -29.633 -5.256 1.00 41.88 199 THR A C 1
ATOM 2648 O O . THR B 2 199 ? 19.170 -28.945 -5.060 1.00 37.69 199 THR A O 1
ATOM 2652 N N . PRO B 2 200 ? 18.218 -30.771 -5.980 1.00 36.82 200 PRO A N 1
ATOM 2653 C CA . PRO B 2 200 ? 19.462 -31.101 -6.687 1.00 34.92 200 PRO A CA 1
ATOM 2654 C C . PRO B 2 200 ? 19.855 -30.092 -7.725 1.00 36.94 200 PRO A C 1
ATOM 2655 O O . PRO B 2 200 ? 21.051 -29.974 -8.002 1.00 44.76 200 PRO A O 1
ATOM 2659 N N . VAL B 2 201 ? 18.907 -29.336 -8.309 1.00 36.75 201 VAL A N 1
ATOM 2660 C CA . VAL B 2 201 ? 19.300 -28.263 -9.226 1.00 35.86 201 VAL A CA 1
ATOM 2661 C C . VAL B 2 201 ? 20.245 -27.274 -8.543 1.00 40.15 201 VAL A C 1
ATOM 2662 O O . VAL B 2 201 ? 21.251 -26.831 -9.124 1.00 40.75 201 VAL A O 1
ATOM 2666 N N . ASP B 2 202 ? 19.911 -26.865 -7.326 1.00 39.67 202 ASP A N 1
ATOM 2667 C CA . ASP B 2 202 ? 20.730 -25.905 -6.617 1.00 40.19 202 ASP A CA 1
ATOM 2668 C C . ASP B 2 202 ? 22.089 -26.494 -6.293 1.00 40.68 202 ASP A C 1
ATOM 2669 O O . ASP B 2 202 ? 23.078 -25.773 -6.246 1.00 38.76 202 ASP A O 1
ATOM 2674 N N . VAL B 2 203 ? 22.125 -27.778 -5.952 1.00 38.50 203 VAL A N 1
ATOM 2675 C CA . VAL B 2 203 ? 23.393 -28.441 -5.660 1.00 37.15 203 VAL A CA 1
ATOM 2676 C C . VAL B 2 203 ? 24.286 -28.408 -6.899 1.00 35.24 203 VAL A C 1
ATOM 2677 O O . VAL B 2 203 ? 25.447 -27.977 -6.841 1.00 38.70 203 VAL A O 1
ATOM 2681 N N . ILE B 2 204 ? 23.718 -28.770 -8.049 1.00 33.89 204 ILE A N 1
ATOM 2682 C CA . ILE B 2 204 ? 24.464 -28.808 -9.309 1.00 38.77 204 ILE A CA 1
ATOM 2683 C C . ILE B 2 204 ? 24.976 -27.420 -9.679 1.00 39.47 204 ILE A C 1
ATOM 2684 O O . ILE B 2 204 ? 26.157 -27.228 -9.988 1.00 36.09 204 ILE A O 1
ATOM 2689 N N . THR B 2 205 ? 24.091 -26.425 -9.637 1.00 38.36 205 THR A N 1
ATOM 2690 C CA . THR B 2 205 ? 24.489 -25.038 -9.865 1.00 35.04 205 THR A CA 1
ATOM 2691 C C . THR B 2 205 ? 25.652 -24.604 -8.971 1.00 34.98 205 THR A C 1
ATOM 2692 O O . THR B 2 205 ? 26.604 -23.985 -9.453 1.00 40.55 205 THR A O 1
ATOM 2696 N N . ALA B 2 206 ? 25.577 -24.881 -7.659 1.00 37.76 206 ALA A N 1
ATOM 2697 C CA . ALA B 2 206 ? 26.637 -24.461 -6.743 1.00 41.06 206 ALA A CA 1
ATOM 2698 C C . ALA B 2 206 ? 27.961 -25.155 -7.052 1.00 41.03 206 ALA A C 1
ATOM 2699 O O . ALA B 2 206 ? 29.040 -24.545 -6.929 1.00 41.52 206 ALA A O 1
ATOM 2701 N N . ILE B 2 207 ? 27.910 -26.439 -7.404 1.00 38.97 207 ILE A N 1
ATOM 2702 C CA . ILE B 2 207 ? 29.140 -27.176 -7.718 1.00 33.01 207 ILE A CA 1
ATOM 2703 C C . ILE B 2 207 ? 29.762 -26.602 -8.965 1.00 31.78 207 ILE A C 1
ATOM 2704 O O . ILE B 2 207 ? 30.996 -26.419 -9.051 1.00 34.68 207 ILE A O 1
ATOM 2709 N N . LYS B 2 208 ? 28.935 -26.300 -9.960 1.00 34.37 208 LYS A N 1
ATOM 2710 C CA . LYS B 2 208 ? 29.510 -25.746 -11.190 1.00 39.63 208 LYS A CA 1
ATOM 2711 C C . LYS B 2 208 ? 30.123 -24.378 -10.941 1.00 40.85 208 LYS A C 1
ATOM 2712 O O . LYS B 2 208 ? 31.113 -24.012 -11.575 1.00 41.87 208 LYS A O 1
ATOM 2718 N N . ALA B 2 209 ? 29.537 -23.603 -10.040 1.00 38.11 209 ALA A N 1
ATOM 2719 C CA . ALA B 2 209 ? 30.059 -22.283 -9.733 1.00 38.09 209 ALA A CA 1
ATOM 2720 C C . ALA B 2 209 ? 31.226 -22.330 -8.754 1.00 31.95 209 ALA A C 1
ATOM 2721 O O . ALA B 2 209 ? 32.114 -21.480 -8.831 1.00 42.21 209 ALA A O 1
ATOM 2723 N N . GLN B 2 210 ? 31.247 -23.245 -7.806 1.00 33.66 210 GLN A N 1
ATOM 2724 C CA . GLN B 2 210 ? 32.301 -23.192 -6.782 1.00 35.77 210 GLN A CA 1
ATOM 2725 C C . GLN B 2 210 ? 33.397 -24.242 -6.944 1.00 41.03 210 GLN A C 1
ATOM 2726 O O . GLN B 2 210 ? 34.382 -24.234 -6.174 1.00 36.23 210 GLN A O 1
ATOM 2732 N N . ASN B 2 211 ? 33.263 -25.148 -7.908 1.00 40.31 211 ASN A N 1
ATOM 2733 C CA . ASN B 2 211 ? 34.354 -26.048 -8.326 1.00 33.77 211 ASN A CA 1
ATOM 2734 C C . ASN B 2 211 ? 34.643 -25.703 -9.770 1.00 33.33 211 ASN A C 1
ATOM 2735 O O . ASN B 2 211 ? 34.086 -26.304 -10.701 1.00 35.50 211 ASN A O 1
ATOM 2740 N N . ALA B 2 212 ? 35.427 -24.668 -9.960 1.00 35.33 212 ALA A N 1
ATOM 2741 C CA . ALA B 2 212 ? 35.545 -24.066 -11.274 1.00 42.05 212 ALA A CA 1
ATOM 2742 C C . ALA B 2 212 ? 36.986 -23.646 -11.453 1.00 41.17 212 ALA A C 1
ATOM 2743 O O . ALA B 2 212 ? 37.698 -23.388 -10.481 1.00 37.89 212 ALA A O 1
ATOM 2745 N N . GLN B 2 213 ? 37.426 -23.597 -12.700 1.00 36.73 213 GLN A N 1
ATOM 2746 C CA . GLN B 2 213 ? 38.801 -23.218 -13.027 1.00 40.13 213 GLN A CA 1
ATOM 2747 C C . GLN B 2 213 ? 38.661 -22.016 -13.936 1.00 40.26 213 GLN A C 1
ATOM 2748 O O . GLN B 2 213 ? 38.144 -22.151 -15.036 1.00 44.66 213 GLN A O 1
ATOM 2754 N N . VAL B 2 214 ? 39.098 -20.834 -13.491 1.00 36.69 214 VAL A N 1
ATOM 2755 C CA . VAL B 2 214 ? 38.745 -19.580 -14.158 1.00 41.06 214 VAL A CA 1
ATOM 2756 C C . VAL B 2 214 ? 39.956 -19.024 -14.898 1.00 37.99 214 VAL A C 1
ATOM 2757 O O . VAL B 2 214 ? 41.047 -18.948 -14.321 1.00 43.55 214 VAL A O 1
ATOM 2761 N N . ALA B 2 215 ? 39.768 -18.583 -16.141 1.00 33.14 215 ALA A N 1
ATOM 2762 C CA . ALA B 2 215 ? 40.828 -17.835 -16.826 1.00 38.14 215 ALA A CA 1
ATOM 2763 C C . ALA B 2 215 ? 40.665 -16.351 -16.516 1.00 38.82 215 ALA A C 1
ATOM 2764 O O . ALA B 2 215 ? 39.602 -15.788 -16.759 1.00 39.40 215 ALA A O 1
ATOM 2766 N N . ALA B 2 216 ? 41.720 -15.718 -16.014 1.00 38.37 216 ALA A N 1
ATOM 2767 C CA . ALA B 2 216 ? 41.615 -14.390 -15.424 1.00 38.65 216 ALA A CA 1
ATOM 2768 C C . ALA B 2 216 ? 42.631 -13.405 -15.965 1.00 39.43 216 ALA A C 1
ATOM 2769 O O . ALA B 2 216 ? 42.767 -12.313 -15.393 1.00 38.12 216 ALA A O 1
ATOM 2771 N N . GLY B 2 217 ? 43.376 -13.761 -17.019 1.00 35.09 217 GLY A N 1
ATOM 2772 C CA . GLY B 2 217 ? 44.341 -12.851 -17.603 1.00 35.09 217 GLY A CA 1
ATOM 2773 C C . GLY B 2 217 ? 45.564 -12.594 -16.723 1.00 36.75 217 GLY A C 1
ATOM 2774 O O . GLY B 2 217 ? 46.009 -13.444 -15.953 1.00 34.38 217 GLY A O 1
ATOM 2775 N N . GLN B 2 218 ? 46.162 -11.418 -16.895 1.00 37.54 218 GLN A N 1
ATOM 2776 C CA . GLN B 2 218 ? 47.463 -11.134 -16.282 1.00 37.39 218 GLN A CA 1
ATOM 2777 C C . GLN B 2 218 ? 47.547 -9.692 -15.799 1.00 39.42 218 GLN A C 1
ATOM 2778 O O . GLN B 2 218 ? 46.975 -8.784 -16.402 1.00 38.04 218 GLN A O 1
ATOM 2784 N N . LEU B 2 219 ? 48.322 -9.482 -14.735 1.00 36.67 219 LEU A N 1
ATOM 2785 C CA . LEU B 2 219 ? 48.770 -8.129 -14.449 1.00 40.69 219 LEU A CA 1
ATOM 2786 C C . LEU B 2 219 ? 49.782 -7.780 -15.516 1.00 38.63 219 LEU A C 1
ATOM 2787 O O . LEU B 2 219 ? 50.598 -8.626 -15.902 1.00 41.18 219 LEU A O 1
ATOM 2792 N N . GLY B 2 220 ? 49.715 -6.558 -16.035 1.00 36.28 220 GLY A N 1
ATOM 2793 C CA . GLY B 2 220 ? 50.669 -6.195 -17.083 1.00 36.98 220 GLY A CA 1
ATOM 2794 C C . GLY B 2 220 ? 50.512 -7.005 -18.361 1.00 41.64 220 GLY A C 1
ATOM 2795 O O . GLY B 2 220 ? 51.466 -7.115 -19.165 1.00 38.58 220 GLY A O 1
ATOM 2796 N N . GLY B 2 221 ? 49.331 -7.574 -18.573 1.00 37.19 221 GLY A N 1
ATOM 2797 C CA . GLY B 2 221 ? 49.070 -8.361 -19.768 1.00 37.90 221 GLY A CA 1
ATOM 2798 C C . GLY B 2 221 ? 49.122 -7.544 -21.026 1.00 40.45 221 GLY A C 1
ATOM 2799 O O . GLY B 2 221 ? 48.959 -6.325 -21.023 1.00 36.55 221 GLY A O 1
ATOM 2800 N N . THR B 2 222 ? 49.271 -8.250 -22.160 1.00 37.63 222 THR A N 1
ATOM 2801 C CA . THR B 2 222 ? 49.393 -7.570 -23.428 1.00 34.49 222 THR A CA 1
ATOM 2802 C C . THR B 2 222 ? 48.012 -7.275 -24.024 1.00 42.50 222 THR A C 1
ATOM 2803 O O . THR B 2 222 ? 47.064 -8.052 -23.845 1.00 40.93 222 THR A O 1
ATOM 2807 N N . PRO B 2 223 ? 47.876 -6.206 -24.799 1.00 39.36 223 PRO A N 1
ATOM 2808 C CA . PRO B 2 223 ? 48.893 -5.197 -25.115 1.00 38.40 223 PRO A CA 1
ATOM 2809 C C . PRO B 2 223 ? 49.039 -4.318 -23.858 1.00 45.04 223 PRO A C 1
ATOM 2810 O O . PRO B 2 223 ? 48.025 -4.016 -23.252 1.00 43.01 223 PRO A O 1
ATOM 2814 N N . PRO B 2 224 ? 50.250 -3.973 -23.398 1.00 41.72 224 PRO A N 1
ATOM 2815 C CA . PRO B 2 224 ? 50.377 -3.277 -22.110 1.00 41.92 224 PRO A CA 1
ATOM 2816 C C . PRO B 2 224 ? 50.453 -1.774 -22.270 1.00 50.81 224 PRO A C 1
ATOM 2817 O O . PRO B 2 224 ? 50.604 -1.259 -23.380 1.00 48.32 224 PRO A O 1
ATOM 2821 N N . VAL B 2 225 ? 50.370 -1.077 -21.153 1.00 45.63 225 VAL A N 1
ATOM 2822 C CA . VAL B 2 225 ? 50.640 0.351 -21.073 1.00 49.81 225 VAL A CA 1
ATOM 2823 C C . VAL B 2 225 ? 52.159 0.577 -21.150 1.00 49.44 225 VAL A C 1
ATOM 2824 O O . VAL B 2 225 ? 52.957 -0.237 -20.669 1.00 49.24 225 VAL A O 1
ATOM 2828 N N . LYS B 2 226 ? 52.588 1.664 -21.790 1.00 49.65 226 LYS A N 1
ATOM 2829 C CA . LYS B 2 226 ? 54.010 2.031 -21.765 1.00 49.96 226 LYS A CA 1
ATOM 2830 C C . LYS B 2 226 ? 54.507 2.144 -20.336 1.00 51.91 226 LYS A C 1
ATOM 2831 O O . LYS B 2 226 ? 53.805 2.669 -19.471 1.00 49.46 226 LYS A O 1
ATOM 2837 N N . GLY B 2 227 ? 55.719 1.645 -20.088 1.00 49.03 227 GLY A N 1
ATOM 2838 C CA . GLY B 2 227 ? 56.382 1.752 -18.800 1.00 45.87 227 GLY A CA 1
ATOM 2839 C C . GLY B 2 227 ? 55.968 0.718 -17.786 1.00 57.51 227 GLY A C 1
ATOM 2840 O O . GLY B 2 227 ? 56.391 0.792 -16.618 1.00 50.18 227 GLY A O 1
ATOM 2841 N N . GLN B 2 228 ? 55.138 -0.241 -18.186 1.00 45.28 228 GLN A N 1
ATOM 2842 C CA . GLN B 2 228 ? 54.736 -1.301 -17.284 1.00 38.56 228 GLN A CA 1
ATOM 2843 C C . GLN B 2 228 ? 55.974 -2.022 -16.783 1.00 44.81 228 GLN A C 1
ATOM 2844 O O . GLN B 2 228 ? 56.838 -2.404 -17.569 1.00 48.65 228 GLN A O 1
ATOM 2850 N N . GLN B 2 229 ? 56.040 -2.263 -15.484 1.00 49.99 229 GLN A N 1
ATOM 2851 C CA . GLN B 2 229 ? 57.176 -2.995 -14.960 1.00 54.46 229 GLN A CA 1
ATOM 2852 C C . GLN B 2 229 ? 56.838 -4.389 -14.469 1.00 62.91 229 GLN A C 1
ATOM 2853 O O . GLN B 2 229 ? 57.748 -5.216 -14.337 1.00 62.20 229 GLN A O 1
ATOM 2859 N N . LEU B 2 230 ? 55.571 -4.688 -14.210 1.00 45.09 230 LEU A N 1
ATOM 2860 C CA . LEU B 2 230 ? 55.211 -5.961 -13.614 1.00 52.22 230 LEU A CA 1
ATOM 2861 C C . LEU B 2 230 ? 54.357 -6.767 -14.590 1.00 38.61 230 LEU A C 1
ATOM 2862 O O . LEU B 2 230 ? 53.434 -6.217 -15.211 1.00 39.84 230 LEU A O 1
ATOM 2867 N N . ASN B 2 231 ? 54.662 -8.055 -14.711 1.00 43.87 231 ASN A N 1
ATOM 2868 C CA . ASN B 2 231 ? 53.812 -8.988 -15.449 1.00 40.83 231 ASN A CA 1
ATOM 2869 C C . ASN B 2 231 ? 53.675 -10.232 -14.587 1.00 43.14 231 ASN A C 1
ATOM 2870 O O . ASN B 2 231 ? 54.681 -10.833 -14.194 1.00 47.49 231 ASN A O 1
ATOM 2875 N N . ALA B 2 232 ? 52.434 -10.597 -14.266 1.00 39.67 232 ALA A N 1
ATOM 2876 C CA . ALA B 2 232 ? 52.156 -11.794 -13.471 1.00 41.16 232 ALA A CA 1
ATOM 2877 C C . ALA B 2 232 ? 50.809 -12.400 -13.880 1.00 42.52 232 ALA A C 1
ATOM 2878 O O . ALA B 2 232 ? 49.850 -11.666 -14.112 1.00 40.13 232 ALA A O 1
ATOM 2880 N N . SER B 2 233 ? 50.726 -13.731 -13.887 1.00 37.14 233 SER A N 1
ATOM 2881 C CA . SER B 2 233 ? 49.428 -14.378 -14.079 1.00 39.60 233 SER A CA 1
ATOM 2882 C C . SER B 2 233 ? 48.483 -14.064 -12.932 1.00 45.10 233 SER A C 1
ATOM 2883 O O . SER B 2 233 ? 48.885 -14.070 -11.769 1.00 40.67 233 SER A O 1
ATOM 2886 N N . ILE B 2 234 ? 47.212 -13.781 -13.253 1.00 40.88 234 ILE A N 1
ATOM 2887 C CA . ILE B 2 234 ? 46.161 -13.734 -12.236 1.00 34.79 234 ILE A CA 1
ATOM 2888 C C . ILE B 2 234 ? 45.541 -15.116 -12.062 1.00 45.57 234 ILE A C 1
ATOM 2889 O O . ILE B 2 234 ? 45.050 -15.723 -13.025 1.00 38.34 234 ILE A O 1
ATOM 2894 N N . ILE B 2 235 ? 45.544 -15.609 -10.828 1.00 36.97 235 ILE A N 1
ATOM 2895 C CA . ILE B 2 235 ? 45.036 -16.926 -10.476 1.00 35.72 235 ILE A CA 1
ATOM 2896 C C . ILE B 2 235 ? 43.781 -16.698 -9.653 1.00 44.34 235 ILE A C 1
ATOM 2897 O O . ILE B 2 235 ? 43.857 -16.195 -8.521 1.00 39.39 235 ILE A O 1
ATOM 2902 N N . ALA B 2 236 ? 42.626 -17.067 -10.209 1.00 33.32 236 ALA A N 1
ATOM 2903 C CA . ALA B 2 236 ? 41.331 -16.913 -9.546 1.00 38.83 236 ALA A CA 1
ATOM 2904 C C . ALA B 2 236 ? 40.874 -18.293 -9.073 1.00 42.28 236 ALA A C 1
ATOM 2905 O O . ALA B 2 236 ? 41.721 -19.059 -8.594 1.00 44.07 236 ALA A O 1
ATOM 2907 N N . GLN B 2 237 ? 39.576 -18.646 -9.146 1.00 31.34 237 GLN A N 1
ATOM 2908 C CA . GLN B 2 237 ? 39.162 -19.955 -8.633 1.00 39.09 237 GLN A CA 1
ATOM 2909 C C . GLN B 2 237 ? 39.932 -21.092 -9.339 1.00 40.52 237 GLN A C 1
ATOM 2910 O O . GLN B 2 237 ? 40.226 -21.001 -10.517 1.00 34.75 237 GLN A O 1
ATOM 2916 N N . THR B 2 238 ? 40.243 -22.169 -8.620 1.00 35.19 238 THR A N 1
ATOM 2917 C CA . THR B 2 238 ? 40.848 -23.366 -9.228 1.00 43.40 238 THR A CA 1
ATOM 2918 C C . THR B 2 238 ? 40.026 -24.564 -8.791 1.00 41.12 238 THR A C 1
ATOM 2919 O O . THR B 2 238 ? 39.262 -24.470 -7.834 1.00 39.51 238 THR A O 1
ATOM 2923 N N . ARG B 2 239 ? 40.145 -25.686 -9.514 1.00 37.50 239 ARG A N 1
ATOM 2924 C CA . ARG B 2 239 ? 39.287 -26.826 -9.209 1.00 33.56 239 ARG A CA 1
ATOM 2925 C C . ARG B 2 239 ? 39.547 -27.251 -7.787 1.00 35.79 239 ARG A C 1
ATOM 2926 O O . ARG B 2 239 ? 40.694 -27.205 -7.330 1.00 34.62 239 ARG A O 1
ATOM 2934 N N . LEU B 2 240 ? 38.502 -27.770 -7.133 1.00 35.68 240 LEU A N 1
ATOM 2935 C CA . LEU B 2 240 ? 38.654 -28.356 -5.805 1.00 35.85 240 LEU A CA 1
ATOM 2936 C C . LEU B 2 240 ? 39.395 -29.676 -5.874 1.00 41.10 240 LEU A C 1
ATOM 2937 O O . LEU B 2 240 ? 39.450 -30.358 -6.910 1.00 38.61 240 LEU A O 1
ATOM 2942 N N . THR B 2 241 ? 39.967 -30.066 -4.737 1.00 39.30 241 THR A N 1
ATOM 2943 C CA . THR B 2 241 ? 40.851 -31.218 -4.755 1.00 34.35 241 THR A CA 1
ATOM 2944 C C . THR B 2 241 ? 40.552 -32.265 -3.694 1.00 36.69 241 THR A C 1
ATOM 2945 O O . THR B 2 241 ? 41.285 -33.250 -3.633 1.00 37.79 241 THR A O 1
ATOM 2949 N N . SER B 2 242 ? 39.535 -32.068 -2.834 1.00 34.88 242 SER A N 1
ATOM 2950 C CA . SER B 2 242 ? 39.320 -32.976 -1.719 1.00 38.86 242 SER A CA 1
ATOM 2951 C C . SER B 2 242 ? 37.860 -32.945 -1.277 1.00 35.99 242 SER A C 1
ATOM 2952 O O . SER B 2 242 ? 37.112 -32.011 -1.567 1.00 37.50 242 SER A O 1
ATOM 2955 N N . THR B 2 243 ? 37.474 -33.990 -0.555 1.00 34.74 243 THR A N 1
ATOM 2956 C CA . THR B 2 243 ? 36.131 -34.052 0.003 1.00 41.68 243 THR A CA 1
ATOM 2957 C C . THR B 2 243 ? 35.886 -32.890 0.939 1.00 40.63 243 THR A C 1
ATOM 2958 O O . THR B 2 243 ? 34.791 -32.323 0.941 1.00 42.59 243 THR A O 1
ATOM 2962 N N . GLU B 2 244 ? 36.910 -32.482 1.709 1.00 37.99 244 GLU A N 1
ATOM 2963 C CA . GLU B 2 244 ? 36.747 -31.343 2.629 1.00 47.84 244 GLU A CA 1
ATOM 2964 C C . GLU B 2 244 ? 36.371 -30.054 1.892 1.00 47.91 244 GLU A C 1
ATOM 2965 O O . GLU B 2 244 ? 35.537 -29.269 2.367 1.00 40.53 244 GLU A O 1
ATOM 2971 N N . GLU B 2 245 ? 37.000 -29.800 0.739 1.00 37.74 245 GLU A N 1
ATOM 2972 C CA . GLU B 2 245 ? 36.689 -28.601 -0.027 1.00 39.91 245 GLU A CA 1
ATOM 2973 C C . GLU B 2 245 ? 35.294 -28.663 -0.639 1.00 37.00 245 GLU A C 1
ATOM 2974 O O . GLU B 2 245 ? 34.580 -27.645 -0.671 1.00 40.53 245 GLU A O 1
ATOM 2980 N N . PHE B 2 246 ? 34.899 -29.813 -1.174 1.00 35.70 246 PHE A N 1
ATOM 2981 C CA . PHE B 2 246 ? 33.534 -29.945 -1.676 1.00 38.10 246 PHE A CA 1
ATOM 2982 C C . PHE B 2 246 ? 32.527 -29.754 -0.528 1.00 37.61 246 PHE A C 1
ATOM 2983 O O . PHE B 2 246 ? 31.469 -29.167 -0.721 1.00 39.86 246 PHE A O 1
ATOM 2991 N N . GLY B 2 247 ? 32.835 -30.271 0.650 1.00 37.69 247 GLY A N 1
ATOM 2992 C CA . GLY B 2 247 ? 31.930 -30.123 1.797 1.00 44.64 247 GLY A CA 1
ATOM 2993 C C . GLY B 2 247 ? 31.651 -28.677 2.183 1.00 40.64 247 GLY A C 1
ATOM 2994 O O . GLY B 2 247 ? 30.541 -28.338 2.612 1.00 41.49 247 GLY A O 1
ATOM 2995 N N . LYS B 2 248 ? 32.616 -27.788 1.993 1.00 41.70 248 LYS A N 1
ATOM 2996 C CA . LYS B 2 248 ? 32.384 -26.399 2.366 1.00 45.66 248 LYS A CA 1
ATOM 2997 C C . LYS B 2 248 ? 31.869 -25.548 1.215 1.00 47.24 248 LYS A C 1
ATOM 2998 O O . LYS B 2 248 ? 31.806 -24.313 1.336 1.00 43.85 248 LYS A O 1
ATOM 3004 N N . ILE B 2 249 ? 31.400 -26.170 0.131 1.00 40.21 249 ILE A N 1
ATOM 3005 C CA . ILE B 2 249 ? 30.684 -25.392 -0.874 1.00 34.01 249 ILE A CA 1
ATOM 3006 C C . ILE B 2 249 ? 29.453 -24.757 -0.238 1.00 38.46 249 ILE A C 1
ATOM 3007 O O . ILE B 2 249 ? 28.668 -25.434 0.431 1.00 37.93 249 ILE A O 1
ATOM 3012 N N . LEU B 2 250 ? 29.289 -23.448 -0.454 1.00 41.63 250 LEU A N 1
ATOM 3013 C CA . LEU B 2 250 ? 28.244 -22.641 0.185 1.00 41.46 250 LEU A CA 1
ATOM 3014 C C . LEU B 2 250 ? 26.991 -22.678 -0.665 1.00 36.42 250 LEU A C 1
ATOM 3015 O O . LEU B 2 250 ? 26.946 -22.047 -1.725 1.00 45.30 250 LEU A O 1
ATOM 3020 N N . LEU B 2 251 ? 25.951 -23.363 -0.188 1.00 41.08 251 LEU A N 1
ATOM 3021 C CA . LEU B 2 251 ? 24.724 -23.432 -0.983 1.00 37.12 251 LEU A CA 1
ATOM 3022 C C . LEU B 2 251 ? 23.834 -22.215 -0.783 1.00 51.92 251 LEU A C 1
ATOM 3023 O O . LEU B 2 251 ? 23.223 -21.716 -1.742 1.00 49.86 251 LEU A O 1
ATOM 3028 N N . LYS B 2 252 ? 23.724 -21.761 0.457 1.00 43.03 252 LYS A N 1
ATOM 3029 C CA . LYS B 2 252 ? 22.724 -20.783 0.843 1.00 56.95 252 LYS A CA 1
ATOM 3030 C C . LYS B 2 252 ? 23.216 -20.045 2.081 1.00 49.54 252 LYS A C 1
ATOM 3031 O O . LYS B 2 252 ? 23.892 -20.623 2.937 1.00 52.36 252 LYS A O 1
ATOM 3037 N N . VAL B 2 253 ? 22.841 -18.776 2.189 1.00 52.66 253 VAL A N 1
ATOM 3038 C CA . VAL B 2 253 ? 23.031 -18.021 3.426 1.00 63.09 253 VAL A CA 1
ATOM 3039 C C . VAL B 2 253 ? 21.641 -17.729 3.989 1.00 67.58 253 VAL A C 1
ATOM 3040 O O . VAL B 2 253 ? 20.877 -16.988 3.367 1.00 57.59 253 VAL A O 1
ATOM 3044 N N . ASN B 2 254 ? 21.302 -18.299 5.149 1.00 66.60 254 ASN A N 1
ATOM 3045 C CA . ASN B 2 254 ? 19.928 -18.231 5.643 1.00 72.87 254 ASN A CA 1
ATOM 3046 C C . ASN B 2 254 ? 19.529 -16.785 5.993 1.00 85.59 254 ASN A C 1
ATOM 3047 O O . ASN B 2 254 ? 20.319 -15.835 5.893 1.00 79.34 254 ASN A O 1
ATOM 3052 N N . GLN B 2 255 ? 18.256 -16.624 6.385 1.00 91.97 255 GLN A N 1
ATOM 3053 C CA . GLN B 2 255 ? 17.748 -15.314 6.799 1.00 89.92 255 GLN A CA 1
ATOM 3054 C C . GLN B 2 255 ? 18.525 -14.776 7.986 1.00 74.21 255 GLN A C 1
ATOM 3055 O O . GLN B 2 255 ? 18.972 -13.622 7.979 1.00 87.04 255 GLN A O 1
ATOM 3061 N N . ASP B 2 256 ? 18.707 -15.606 9.012 1.00 80.79 256 ASP A N 1
ATOM 3062 C CA . ASP B 2 256 ? 19.458 -15.229 10.198 1.00 82.13 256 ASP A CA 1
ATOM 3063 C C . ASP B 2 256 ? 20.972 -15.173 9.960 1.00 93.05 256 ASP A C 1
ATOM 3064 O O . ASP B 2 256 ? 21.731 -15.194 10.944 1.00 92.95 256 ASP A O 1
ATOM 3069 N N . GLY B 2 257 ? 21.423 -15.140 8.699 1.00 88.54 257 GLY A N 1
ATOM 3070 C CA . GLY B 2 257 ? 22.837 -15.065 8.389 1.00 86.11 257 GLY A CA 1
ATOM 3071 C C . GLY B 2 257 ? 23.590 -16.378 8.458 1.00 80.09 257 GLY A C 1
ATOM 3072 O O . GLY B 2 257 ? 24.781 -16.403 8.120 1.00 76.39 257 GLY A O 1
ATOM 3073 N N . SER B 2 258 ? 22.938 -17.464 8.868 1.00 74.26 258 SER A N 1
ATOM 3074 C CA . SER B 2 258 ? 23.595 -18.756 8.974 1.00 74.19 258 SER A CA 1
ATOM 3075 C C . SER B 2 258 ? 23.833 -19.362 7.586 1.00 59.83 258 SER A C 1
ATOM 3076 O O . SER B 2 258 ? 23.245 -18.947 6.578 1.00 66.46 258 SER A O 1
ATOM 3079 N N . ARG B 2 259 ? 24.727 -20.338 7.538 1.00 69.15 259 ARG A N 1
ATOM 3080 C CA . ARG B 2 259 ? 25.222 -20.859 6.272 1.00 57.91 259 ARG A CA 1
ATOM 3081 C C . ARG B 2 259 ? 24.776 -22.300 6.059 1.00 53.90 259 ARG A C 1
ATOM 3082 O O . ARG B 2 259 ? 24.896 -23.130 6.967 1.00 48.58 259 ARG A O 1
ATOM 3090 N N . VAL B 2 260 ? 24.303 -22.601 4.842 1.00 48.46 260 VAL A N 1
ATOM 3091 C CA . VAL B 2 260 ? 24.019 -23.973 4.428 1.00 44.62 260 VAL A CA 1
ATOM 3092 C C . VAL B 2 260 ? 25.187 -24.426 3.553 1.00 39.53 260 VAL A C 1
ATOM 3093 O O . VAL B 2 260 ? 25.398 -23.860 2.485 1.00 43.97 260 VAL A O 1
ATOM 3097 N N . LEU B 2 261 ? 25.955 -25.416 4.016 1.00 41.90 261 LEU A N 1
ATOM 3098 C CA . LEU B 2 261 ? 27.074 -25.949 3.241 1.00 42.73 261 LEU A CA 1
ATOM 3099 C C . LEU B 2 261 ? 26.676 -27.265 2.571 1.00 45.41 261 LEU A C 1
ATOM 3100 O O . LEU B 2 261 ? 25.739 -27.940 2.981 1.00 42.34 261 LEU A O 1
ATOM 3105 N N . LEU B 2 262 ? 27.455 -27.663 1.566 1.00 45.07 262 LEU A N 1
ATOM 3106 C CA . LEU B 2 262 ? 27.153 -28.922 0.887 1.00 38.64 262 LEU A CA 1
ATOM 3107 C C . LEU B 2 262 ? 27.199 -30.091 1.859 1.00 33.76 262 LEU A C 1
ATOM 3108 O O . LEU B 2 262 ? 26.359 -30.992 1.786 1.00 39.43 262 LEU A O 1
ATOM 3113 N N . ARG B 2 263 ? 28.150 -30.099 2.798 1.00 36.19 263 ARG A N 1
ATOM 3114 C CA . ARG B 2 263 ? 28.189 -31.207 3.750 1.00 36.51 263 ARG A CA 1
ATOM 3115 C C . ARG B 2 263 ? 26.985 -31.236 4.704 1.00 38.26 263 ARG A C 1
ATOM 3116 O O . ARG B 2 263 ? 26.821 -32.240 5.409 1.00 42.26 263 ARG A O 1
ATOM 3124 N N . ASP B 2 264 ? 26.138 -30.207 4.709 1.00 42.00 264 ASP A N 1
ATOM 3125 C CA . ASP B 2 264 ? 24.896 -30.199 5.494 1.00 46.19 264 ASP A CA 1
ATOM 3126 C C . ASP B 2 264 ? 23.743 -30.904 4.789 1.00 55.26 264 ASP A C 1
ATOM 3127 O O . ASP B 2 264 ? 22.731 -31.212 5.430 1.00 47.10 264 ASP A O 1
ATOM 3132 N N . VAL B 2 265 ? 23.848 -31.175 3.487 1.00 45.68 265 VAL A N 1
ATOM 3133 C CA . VAL B 2 265 ? 22.793 -31.880 2.765 1.00 39.53 265 VAL A CA 1
ATOM 3134 C C . VAL B 2 265 ? 23.287 -33.139 2.052 1.00 48.20 265 VAL A C 1
ATOM 3135 O O . VAL B 2 265 ? 22.502 -33.780 1.341 1.00 40.83 265 VAL A O 1
ATOM 3139 N N . ALA B 2 266 ? 24.559 -33.506 2.194 1.00 38.52 266 ALA A N 1
ATOM 3140 C CA . ALA B 2 266 ? 25.104 -34.629 1.428 1.00 36.03 266 ALA A CA 1
ATOM 3141 C C . ALA B 2 266 ? 26.247 -35.275 2.186 1.00 36.25 266 ALA A C 1
ATOM 3142 O O . ALA B 2 266 ? 27.008 -34.594 2.865 1.00 44.25 266 ALA A O 1
ATOM 3144 N N . LYS B 2 267 ? 26.434 -36.578 1.967 1.00 35.88 267 LYS A N 1
ATOM 3145 C CA . LYS B 2 267 ? 27.691 -37.235 2.280 1.00 37.07 267 LYS A CA 1
ATOM 3146 C C . LYS B 2 267 ? 28.612 -37.174 1.059 1.00 44.39 267 LYS A C 1
ATOM 3147 O O . LYS B 2 267 ? 28.159 -37.233 -0.088 1.00 44.64 267 LYS A O 1
ATOM 3153 N N . ILE B 2 268 ? 29.915 -37.073 1.317 1.00 40.31 268 ILE A N 1
ATOM 3154 C CA . ILE B 2 268 ? 30.895 -36.700 0.304 1.00 42.85 268 ILE A CA 1
ATOM 3155 C C . ILE B 2 268 ? 32.071 -37.647 0.424 1.00 43.50 268 ILE A C 1
ATOM 3156 O O . ILE B 2 268 ? 32.745 -37.671 1.457 1.00 40.08 268 ILE A O 1
ATOM 3161 N N . GLU B 2 269 ? 32.335 -38.416 -0.629 1.00 37.52 269 GLU A N 1
ATOM 3162 C CA . GLU B 2 269 ? 33.456 -39.345 -0.582 1.00 39.85 269 GLU A CA 1
ATOM 3163 C C . GLU B 2 269 ? 33.988 -39.596 -1.987 1.00 37.82 269 GLU A C 1
ATOM 3164 O O . GLU B 2 269 ? 33.258 -39.457 -2.973 1.00 41.45 269 GLU A O 1
ATOM 3170 N N . LEU B 2 270 ? 35.264 -39.963 -2.067 1.00 36.94 270 LEU A N 1
ATOM 3171 C CA . LEU B 2 270 ? 35.796 -40.573 -3.297 1.00 38.72 270 LEU A CA 1
ATOM 3172 C C . LEU B 2 270 ? 35.162 -41.943 -3.504 1.00 43.02 270 LEU A C 1
ATOM 3173 O O . LEU B 2 270 ? 35.065 -42.739 -2.565 1.00 40.19 270 LEU A O 1
ATOM 3178 N N . GLY B 2 271 ? 34.661 -42.203 -4.711 1.00 39.09 271 GLY A N 1
ATOM 3179 C CA . GLY B 2 271 ? 33.970 -43.453 -4.996 1.00 34.64 271 GLY A CA 1
ATOM 3180 C C . GLY B 2 271 ? 34.179 -43.874 -6.449 1.00 45.14 271 GLY A C 1
ATOM 3181 O O . GLY B 2 271 ? 35.052 -43.334 -7.119 1.00 37.27 271 GLY A O 1
ATOM 3182 N N . GLY B 2 272 ? 33.413 -44.801 -6.962 1.00 36.89 272 GLY A N 1
ATOM 3183 C CA . GLY B 2 272 ? 33.529 -45.115 -8.376 1.00 43.14 272 GLY A CA 1
ATOM 3184 C C . GLY B 2 272 ? 32.637 -44.230 -9.243 1.00 40.87 272 GLY A C 1
ATOM 3185 O O . GLY B 2 272 ? 31.729 -43.568 -8.734 1.00 37.82 272 GLY A O 1
ATOM 3186 N N . GLU B 2 273 ? 32.901 -44.252 -10.562 1.00 34.16 273 GLU A N 1
ATOM 3187 C CA . GLU B 2 273 ? 32.005 -43.572 -11.511 1.00 40.76 273 GLU A CA 1
ATOM 3188 C C . GLU B 2 273 ? 30.706 -44.341 -11.658 1.00 35.99 273 GLU A C 1
ATOM 3189 O O . GLU B 2 273 ? 29.643 -43.750 -11.908 1.00 36.75 273 GLU A O 1
ATOM 3195 N N . ASN B 2 274 ? 30.754 -45.655 -11.492 1.00 39.16 274 ASN A N 1
ATOM 3196 C CA . ASN B 2 274 ? 29.481 -46.342 -11.436 1.00 48.27 274 ASN A CA 1
ATOM 3197 C C . ASN B 2 274 ? 29.656 -47.650 -10.688 1.00 48.92 274 ASN A C 1
ATOM 3198 O O . ASN B 2 274 ? 30.765 -48.091 -10.391 1.00 41.09 274 ASN A O 1
ATOM 3203 N N . TYR B 2 275 ? 28.528 -48.230 -10.321 1.00 39.85 275 TYR A N 1
ATOM 3204 C CA . TYR B 2 275 ? 28.550 -49.302 -9.337 1.00 40.95 275 TYR A CA 1
ATOM 3205 C C . TYR B 2 275 ? 27.807 -50.519 -9.844 1.00 39.57 275 TYR A C 1
ATOM 3206 O O . TYR B 2 275 ? 27.333 -51.336 -9.042 1.00 39.73 275 TYR A O 1
ATOM 3215 N N . ASP B 2 276 ? 27.662 -50.640 -11.156 1.00 36.30 276 ASP A N 1
ATOM 3216 C CA . ASP B 2 276 ? 26.887 -51.723 -11.711 1.00 40.12 276 ASP A CA 1
ATOM 3217 C C . ASP B 2 276 ? 27.634 -53.052 -11.679 1.00 45.13 276 ASP A C 1
ATOM 3218 O O . ASP B 2 276 ? 26.987 -54.101 -11.792 1.00 44.95 276 ASP A O 1
ATOM 3223 N N . ILE B 2 277 ? 28.959 -53.043 -11.556 1.00 42.29 277 ILE A N 1
ATOM 3224 C CA . ILE B 2 277 ? 29.758 -54.276 -11.637 1.00 48.73 277 ILE A CA 1
ATOM 3225 C C . ILE B 2 277 ? 30.542 -54.460 -10.356 1.00 39.95 277 ILE A C 1
ATOM 3226 O O . ILE B 2 277 ? 31.340 -53.590 -9.982 1.00 51.26 277 ILE A O 1
ATOM 3231 N N . ILE B 2 278 ? 30.326 -55.587 -9.684 1.00 42.42 278 ILE A N 1
ATOM 3232 C CA . ILE B 2 278 ? 31.142 -55.998 -8.540 1.00 40.05 278 ILE A CA 1
ATOM 3233 C C . ILE B 2 278 ? 32.159 -57.021 -9.037 1.00 41.09 278 ILE A C 1
ATOM 3234 O O . ILE B 2 278 ? 31.774 -58.072 -9.554 1.00 40.06 278 ILE A O 1
ATOM 3239 N N . ALA B 2 279 ? 33.438 -56.788 -8.813 1.00 38.34 279 ALA A N 1
ATOM 3240 C CA . ALA B 2 279 ? 34.433 -57.732 -9.304 1.00 40.22 279 ALA A CA 1
ATOM 3241 C C . ALA B 2 279 ? 35.174 -58.356 -8.128 1.00 46.56 279 ALA A C 1
ATOM 3242 O O . ALA B 2 279 ? 35.611 -57.649 -7.213 1.00 41.76 279 ALA A O 1
ATOM 3244 N N . GLU B 2 280 ? 35.296 -59.676 -8.146 1.00 39.53 280 GLU A N 1
ATOM 3245 C CA . GLU B 2 280 ? 35.979 -60.385 -7.079 1.00 43.05 280 GLU A CA 1
ATOM 3246 C C . GLU B 2 280 ? 36.937 -61.408 -7.658 1.00 39.57 280 GLU A C 1
ATOM 3247 O O . GLU B 2 280 ? 36.602 -62.128 -8.608 1.00 45.47 280 GLU A O 1
ATOM 3253 N N . PHE B 2 281 ? 38.080 -61.538 -6.996 1.00 40.59 281 PHE A N 1
ATOM 3254 C CA . PHE B 2 281 ? 39.060 -62.553 -7.342 1.00 43.31 281 PHE A CA 1
ATOM 3255 C C . PHE B 2 281 ? 39.222 -63.486 -6.147 1.00 43.03 281 PHE A C 1
ATOM 3256 O O . PHE B 2 281 ? 39.721 -63.059 -5.107 1.00 44.71 281 PHE A O 1
ATOM 3264 N N . ASN B 2 282 ? 38.795 -64.737 -6.277 1.00 44.36 282 ASN A N 1
ATOM 3265 C CA . ASN B 2 282 ? 38.711 -65.633 -5.117 1.00 50.60 282 ASN A CA 1
ATOM 3266 C C . ASN B 2 282 ? 38.047 -64.921 -3.935 1.00 58.53 282 ASN A C 1
ATOM 3267 O O . ASN B 2 282 ? 38.602 -64.871 -2.829 1.00 47.61 282 ASN A O 1
ATOM 3272 N N . GLY B 2 283 ? 36.864 -64.332 -4.188 1.00 48.67 283 GLY A N 1
ATOM 3273 C CA . GLY B 2 283 ? 36.073 -63.660 -3.147 1.00 44.78 283 GLY A CA 1
ATOM 3274 C C . GLY B 2 283 ? 36.654 -62.398 -2.527 1.00 47.97 283 GLY A C 1
ATOM 3275 O O . GLY B 2 283 ? 36.105 -61.905 -1.545 1.00 61.74 283 GLY A O 1
ATOM 3276 N N . GLN B 2 284 ? 37.715 -61.844 -3.055 1.00 47.53 284 GLN A N 1
ATOM 3277 C CA . GLN B 2 284 ? 38.267 -60.589 -2.575 1.00 50.76 284 GLN A CA 1
ATOM 3278 C C . GLN B 2 284 ? 38.040 -59.463 -3.592 1.00 49.21 284 GLN A C 1
ATOM 3279 O O . GLN B 2 284 ? 37.960 -59.723 -4.803 1.00 45.20 284 GLN A O 1
ATOM 3285 N N . PRO B 2 285 ? 37.938 -58.209 -3.137 1.00 49.89 285 PRO A N 1
ATOM 3286 C CA . PRO B 2 285 ? 37.716 -57.098 -4.088 1.00 40.72 285 PRO A CA 1
ATOM 3287 C C . PRO B 2 285 ? 38.853 -57.018 -5.083 1.00 41.55 285 PRO A C 1
ATOM 3288 O O . PRO B 2 285 ? 40.023 -57.179 -4.719 1.00 42.99 285 PRO A O 1
ATOM 3292 N N . ALA B 2 286 ? 38.515 -56.700 -6.341 1.00 43.03 286 ALA A N 1
ATOM 3293 C CA . ALA B 2 286 ? 39.544 -56.722 -7.371 1.00 43.15 286 ALA A CA 1
ATOM 3294 C C . ALA B 2 286 ? 39.301 -55.620 -8.401 1.00 40.91 286 ALA A C 1
ATOM 3295 O O . ALA B 2 286 ? 38.170 -55.195 -8.622 1.00 38.42 286 ALA A O 1
ATOM 3297 N N . SER B 2 287 ? 40.384 -55.172 -9.028 1.00 38.87 287 SER A N 1
ATOM 3298 C CA . SER B 2 287 ? 40.251 -54.496 -10.307 1.00 42.11 287 SER A CA 1
ATOM 3299 C C . SER B 2 287 ? 41.118 -55.271 -11.283 1.00 44.19 287 SER A C 1
ATOM 3300 O O . SER B 2 287 ? 41.432 -56.445 -11.045 1.00 43.98 287 SER A O 1
ATOM 3303 N N . GLY B 2 288 ? 41.576 -54.642 -12.350 1.00 40.76 288 GLY A N 1
ATOM 3304 C CA . GLY B 2 288 ? 42.350 -55.402 -13.309 1.00 45.03 288 GLY A CA 1
ATOM 3305 C C . GLY B 2 288 ? 42.382 -54.730 -14.667 1.00 53.87 288 GLY A C 1
ATOM 3306 O O . GLY B 2 288 ? 41.906 -53.607 -14.839 1.00 37.46 288 GLY A O 1
ATOM 3307 N N . LEU B 2 289 ? 42.937 -55.465 -15.635 1.00 42.02 289 LEU A N 1
ATOM 3308 C CA . LEU B 2 289 ? 43.101 -54.961 -17.001 1.00 43.98 289 LEU A CA 1
ATOM 3309 C C . LEU B 2 289 ? 42.891 -56.113 -17.969 1.00 46.98 289 LEU A C 1
ATOM 3310 O O . LEU B 2 289 ? 43.463 -57.187 -17.763 1.00 47.27 289 LEU A O 1
ATOM 3315 N N . GLY B 2 290 ? 42.048 -55.897 -18.982 1.00 42.93 290 GLY A N 1
ATOM 3316 C CA . GLY B 2 290 ? 41.937 -56.796 -20.120 1.00 44.83 290 GLY A CA 1
ATOM 3317 C C . GLY B 2 290 ? 42.798 -56.249 -21.236 1.00 48.94 290 GLY A C 1
ATOM 3318 O O . GLY B 2 290 ? 42.619 -55.110 -21.678 1.00 54.17 290 GLY A O 1
ATOM 3319 N N . ILE B 2 291 ? 43.755 -57.046 -21.680 1.00 44.54 291 ILE A N 1
ATOM 3320 C CA . ILE B 2 291 ? 44.814 -56.546 -22.544 1.00 47.76 291 ILE A CA 1
ATOM 3321 C C . ILE B 2 291 ? 44.756 -57.286 -23.873 1.00 60.98 291 ILE A C 1
ATOM 3322 O O . ILE B 2 291 ? 44.902 -58.519 -23.918 1.00 44.44 291 ILE A O 1
ATOM 3327 N N . LYS B 2 292 ? 44.542 -56.539 -24.947 1.00 54.34 292 LYS A N 1
ATOM 3328 C CA . LYS B 2 292 ? 44.456 -57.123 -26.277 1.00 56.41 292 LYS A CA 1
ATOM 3329 C C . LYS B 2 292 ? 45.779 -56.982 -27.005 1.00 54.00 292 LYS A C 1
ATOM 3330 O O . LYS B 2 292 ? 46.590 -56.107 -26.700 1.00 56.94 292 LYS A O 1
ATOM 3336 N N . LEU B 2 293 ? 46.016 -57.917 -27.925 1.00 57.86 293 LEU A N 1
ATOM 3337 C CA . LEU B 2 293 ? 47.153 -57.856 -28.825 1.00 46.87 293 LEU A CA 1
ATOM 3338 C C . LEU B 2 293 ? 46.853 -56.970 -30.027 1.00 49.58 293 LEU A C 1
ATOM 3339 O O . LEU B 2 293 ? 45.834 -57.144 -30.715 1.00 54.53 293 LEU A O 1
ATOM 3344 N N . ALA B 2 294 ? 47.780 -56.075 -30.312 1.00 49.08 294 ALA A N 1
ATOM 3345 C CA . ALA B 2 294 ? 47.695 -55.249 -31.504 1.00 61.71 294 ALA A CA 1
ATOM 3346 C C . ALA B 2 294 ? 47.897 -56.113 -32.749 1.00 67.47 294 ALA A C 1
ATOM 3347 O O . ALA B 2 294 ? 48.602 -57.127 -32.717 1.00 72.75 294 ALA A O 1
ATOM 3349 N N . THR B 2 295 ? 47.268 -55.705 -33.850 1.00 70.17 295 THR A N 1
ATOM 3350 C CA . THR B 2 295 ? 47.379 -56.436 -35.114 1.00 76.65 295 THR A CA 1
ATOM 3351 C C . THR B 2 295 ? 48.834 -56.708 -35.455 1.00 56.81 295 THR A C 1
ATOM 3352 O O . THR B 2 295 ? 49.673 -55.809 -35.386 1.00 58.52 295 THR A O 1
ATOM 3356 N N . GLY B 2 296 ? 49.134 -57.962 -35.795 1.00 70.18 296 GLY A N 1
ATOM 3357 C CA . GLY B 2 296 ? 50.460 -58.302 -36.289 1.00 69.36 296 GLY A CA 1
ATOM 3358 C C . GLY B 2 296 ? 51.585 -58.077 -35.306 1.00 66.22 296 GLY A C 1
ATOM 3359 O O . GLY B 2 296 ? 52.733 -57.883 -35.719 1.00 72.35 296 GLY A O 1
ATOM 3360 N N . ALA B 2 297 ? 51.291 -58.106 -34.011 1.00 62.66 297 ALA A N 1
ATOM 3361 C CA . ALA B 2 297 ? 52.292 -57.944 -32.967 1.00 53.68 297 ALA A CA 1
ATOM 3362 C C . ALA B 2 297 ? 52.777 -59.303 -32.465 1.00 52.75 297 ALA A C 1
ATOM 3363 O O . ALA B 2 297 ? 52.122 -60.328 -32.642 1.00 54.28 297 ALA A O 1
ATOM 3365 N N . ASN B 2 298 ? 53.930 -59.289 -31.812 1.00 48.78 298 ASN A N 1
ATOM 3366 C CA . ASN B 2 298 ? 54.513 -60.468 -31.192 1.00 52.71 298 ASN A CA 1
ATOM 3367 C C . ASN B 2 298 ? 53.946 -60.643 -29.781 1.00 64.94 298 ASN A C 1
ATOM 3368 O O . ASN B 2 298 ? 54.173 -59.789 -28.914 1.00 58.84 298 ASN A O 1
ATOM 3373 N N . ALA B 2 299 ? 53.272 -61.772 -29.536 1.00 48.75 299 ALA A N 1
ATOM 3374 C CA . ALA B 2 299 ? 52.611 -62.011 -28.258 1.00 51.96 299 ALA A CA 1
ATOM 3375 C C . ALA B 2 299 ? 53.586 -62.407 -27.155 1.00 58.56 299 ALA A C 1
ATOM 3376 O O . ALA B 2 299 ? 53.433 -61.977 -26.004 1.00 57.02 299 ALA A O 1
ATOM 3378 N N . LEU B 2 300 ? 54.595 -63.211 -27.473 1.00 49.86 300 LEU A N 1
ATOM 3379 C CA . LEU B 2 300 ? 55.547 -63.601 -26.438 1.00 61.22 300 LEU A CA 1
ATOM 3380 C C . LEU B 2 300 ? 56.396 -62.431 -25.979 1.00 59.77 300 LEU A C 1
ATOM 3381 O O . LEU B 2 300 ? 56.794 -62.380 -24.810 1.00 67.17 300 LEU A O 1
ATOM 3386 N N . ASP B 2 301 ? 56.701 -61.498 -26.878 1.00 64.11 301 ASP A N 1
ATOM 3387 C CA . ASP B 2 301 ? 57.472 -60.326 -26.484 1.00 69.66 301 ASP A CA 1
ATOM 3388 C C . ASP B 2 301 ? 56.639 -59.392 -25.616 1.00 69.32 301 ASP A C 1
ATOM 3389 O O . ASP B 2 301 ? 57.105 -58.903 -24.578 1.00 71.30 301 ASP A O 1
ATOM 3394 N N . THR B 2 302 ? 55.423 -59.096 -26.067 1.00 56.74 302 THR A N 1
ATOM 3395 C CA . THR B 2 302 ? 54.523 -58.231 -25.323 1.00 63.96 302 THR A CA 1
ATOM 3396 C C . THR B 2 302 ? 54.232 -58.783 -23.924 1.00 60.63 302 THR A C 1
ATOM 3397 O O . THR B 2 302 ? 54.374 -58.068 -22.924 1.00 67.55 302 THR A O 1
ATOM 3401 N N . ALA B 2 303 ? 53.884 -60.065 -23.818 1.00 58.11 303 ALA A N 1
ATOM 3402 C CA . ALA B 2 303 ? 53.579 -60.621 -22.499 1.00 58.67 303 ALA A CA 1
ATOM 3403 C C . ALA B 2 303 ? 54.759 -60.480 -21.551 1.00 71.72 303 ALA A C 1
ATOM 3404 O O . ALA B 2 303 ? 54.601 -60.037 -20.408 1.00 60.41 303 ALA A O 1
ATOM 3406 N N . ALA B 2 304 ? 55.955 -60.863 -22.003 1.00 57.05 304 ALA A N 1
ATOM 3407 C CA . ALA B 2 304 ? 57.110 -60.806 -21.116 1.00 60.20 304 ALA A CA 1
ATOM 3408 C C . ALA B 2 304 ? 57.459 -59.369 -20.753 1.00 58.71 304 ALA A C 1
ATOM 3409 O O . ALA B 2 304 ? 57.945 -59.105 -19.646 1.00 66.44 304 ALA A O 1
ATOM 3411 N N . ALA B 2 305 ? 57.218 -58.432 -21.664 1.00 55.73 305 ALA A N 1
ATOM 3412 C CA . ALA B 2 305 ? 57.446 -57.033 -21.339 1.00 56.34 305 ALA A CA 1
ATOM 3413 C C . ALA B 2 305 ? 56.455 -56.540 -20.287 1.00 64.20 305 ALA A C 1
ATOM 3414 O O . ALA B 2 305 ? 56.835 -55.817 -19.358 1.00 59.82 305 ALA A O 1
ATOM 3416 N N . ILE B 2 306 ? 55.175 -56.898 -20.431 1.00 63.24 306 ILE A N 1
ATOM 3417 C CA . ILE B 2 306 ? 54.159 -56.462 -19.474 1.00 55.63 306 ILE A CA 1
ATOM 3418 C C . ILE B 2 306 ? 54.546 -56.923 -18.084 1.00 51.61 306 ILE A C 1
ATOM 3419 O O . ILE B 2 306 ? 54.466 -56.168 -17.111 1.00 68.18 306 ILE A O 1
ATOM 3424 N N . ARG B 2 307 ? 55.015 -58.160 -17.984 1.00 57.72 307 ARG A N 1
ATOM 3425 C CA . ARG B 2 307 ? 55.297 -58.762 -16.695 1.00 61.32 307 ARG A CA 1
ATOM 3426 C C . ARG B 2 307 ? 56.550 -58.164 -16.062 1.00 70.94 307 ARG A C 1
ATOM 3427 O O . ARG B 2 307 ? 56.597 -57.998 -14.835 1.00 72.46 307 ARG A O 1
ATOM 3435 N N . ALA B 2 308 ? 57.554 -57.800 -16.870 1.00 69.34 308 ALA A N 1
ATOM 3436 C CA . ALA B 2 308 ? 58.708 -57.086 -16.329 1.00 66.70 308 ALA A CA 1
ATOM 3437 C C . ALA B 2 308 ? 58.335 -55.656 -15.969 1.00 70.41 308 ALA A C 1
ATOM 3438 O O . ALA B 2 308 ? 58.817 -55.116 -14.966 1.00 75.62 308 ALA A O 1
ATOM 3440 N N . GLU B 2 309 ? 57.472 -55.026 -16.767 1.00 68.00 309 GLU A N 1
ATOM 3441 C CA . GLU B 2 309 ? 57.029 -53.675 -16.440 1.00 63.06 309 GLU A CA 1
ATOM 3442 C C . GLU B 2 309 ? 56.282 -53.635 -15.099 1.00 74.33 309 GLU A C 1
ATOM 3443 O O . GLU B 2 309 ? 56.555 -52.787 -14.239 1.00 66.28 309 GLU A O 1
ATOM 3449 N N . LEU B 2 310 ? 55.347 -54.561 -14.894 1.00 63.78 310 LEU A N 1
ATOM 3450 C CA . LEU B 2 310 ? 54.639 -54.612 -13.620 1.00 64.38 310 LEU A CA 1
ATOM 3451 C C . LEU B 2 310 ? 55.583 -54.912 -12.464 1.00 73.89 310 LEU A C 1
ATOM 3452 O O . LEU B 2 310 ? 55.289 -54.556 -11.321 1.00 69.01 310 LEU A O 1
ATOM 3457 N N . ALA B 2 311 ? 56.711 -55.576 -12.738 1.00 76.98 311 ALA A N 1
ATOM 3458 C CA . ALA B 2 311 ? 57.737 -55.772 -11.721 1.00 73.78 311 ALA A CA 1
ATOM 3459 C C . ALA B 2 311 ? 58.533 -54.500 -11.483 1.00 67.38 311 ALA A C 1
ATOM 3460 O O . ALA B 2 311 ? 58.983 -54.257 -10.358 1.00 76.26 311 ALA A O 1
ATOM 3462 N N . LYS B 2 312 ? 58.716 -53.679 -12.521 1.00 71.08 312 LYS A N 1
ATOM 3463 C CA . LYS B 2 312 ? 59.290 -52.348 -12.337 1.00 69.05 312 LYS A CA 1
ATOM 3464 C C . LYS B 2 312 ? 58.440 -51.506 -11.393 1.00 76.57 312 LYS A C 1
ATOM 3465 O O . LYS B 2 312 ? 58.934 -50.525 -10.822 1.00 84.04 312 LYS A O 1
ATOM 3471 N N . MET B 2 313 ? 57.194 -51.904 -11.165 1.00 68.39 313 MET A N 1
ATOM 3472 C CA . MET B 2 313 ? 56.216 -51.068 -10.487 1.00 77.05 313 MET A CA 1
ATOM 3473 C C . MET B 2 313 ? 55.982 -51.496 -9.042 1.00 62.55 313 MET A C 1
ATOM 3474 O O . MET B 2 313 ? 55.749 -50.656 -8.172 1.00 73.01 313 MET A O 1
ATOM 3479 N N . GLU B 2 314 ? 56.045 -52.799 -8.777 1.00 67.11 314 GLU A N 1
ATOM 3480 C CA . GLU B 2 314 ? 55.805 -53.437 -7.484 1.00 68.47 314 GLU A CA 1
ATOM 3481 C C . GLU B 2 314 ? 56.438 -52.743 -6.284 1.00 75.59 314 GLU A C 1
ATOM 3482 O O . GLU B 2 314 ? 55.789 -52.679 -5.231 1.00 75.33 314 GLU A O 1
ATOM 3488 N N . PRO B 2 315 ? 57.690 -52.256 -6.359 1.00 79.00 315 PRO A N 1
ATOM 3489 C CA . PRO B 2 315 ? 58.257 -51.581 -5.177 1.00 74.18 315 PRO A CA 1
ATOM 3490 C C . PRO B 2 315 ? 57.427 -50.407 -4.700 1.00 73.83 315 PRO A C 1
ATOM 3491 O O . PRO B 2 315 ? 57.424 -50.107 -3.497 1.00 79.85 315 PRO A O 1
ATOM 3495 N N . PHE B 2 316 ? 56.700 -49.753 -5.598 1.00 72.57 316 PHE A N 1
ATOM 3496 C CA . PHE B 2 316 ? 55.994 -48.516 -5.295 1.00 67.19 316 PHE A CA 1
ATOM 3497 C C . PHE B 2 316 ? 54.519 -48.736 -5.002 1.00 66.91 316 PHE A C 1
ATOM 3498 O O . PHE B 2 316 ? 53.793 -47.761 -4.766 1.00 71.62 316 PHE A O 1
ATOM 3506 N N . PHE B 2 317 ? 54.071 -49.995 -4.985 1.00 64.57 317 PHE A N 1
ATOM 3507 C CA . PHE B 2 317 ? 52.698 -50.325 -4.639 1.00 59.21 317 PHE A CA 1
ATOM 3508 C C . PHE B 2 317 ? 52.423 -50.020 -3.169 1.00 65.02 317 PHE A C 1
ATOM 3509 O O . PHE B 2 317 ? 53.288 -50.219 -2.311 1.00 64.33 317 PHE A O 1
ATOM 3517 N N . PRO B 2 318 ? 51.219 -49.572 -2.847 1.00 58.83 318 PRO A N 1
ATOM 3518 C CA . PRO B 2 318 ? 50.822 -49.530 -1.441 1.00 63.84 318 PRO A CA 1
ATOM 3519 C C . PRO B 2 318 ? 50.798 -50.940 -0.885 1.00 67.28 318 PRO A C 1
ATOM 3520 O O . PRO B 2 318 ? 50.590 -51.913 -1.620 1.00 58.90 318 PRO A O 1
ATOM 3524 N N . SER B 2 319 ? 51.072 -51.040 0.418 1.00 55.55 319 SER A N 1
ATOM 3525 C CA . SER B 2 319 ? 51.073 -52.323 1.106 1.00 63.93 319 SER A CA 1
ATOM 3526 C C . SER B 2 319 ? 49.887 -53.191 0.709 1.00 53.93 319 SER A C 1
ATOM 3527 O O . SER B 2 319 ? 48.743 -52.736 0.696 1.00 55.26 319 SER A O 1
ATOM 3530 N N . GLY B 2 320 ? 50.173 -54.458 0.424 1.00 53.11 320 GLY A N 1
ATOM 3531 C CA . GLY B 2 320 ? 49.182 -55.455 0.122 1.00 52.60 320 GLY A CA 1
ATOM 3532 C C . GLY B 2 320 ? 48.790 -55.565 -1.346 1.00 46.27 320 GLY A C 1
ATOM 3533 O O . GLY B 2 320 ? 48.195 -56.574 -1.731 1.00 50.20 320 GLY A O 1
ATOM 3534 N N . LEU B 2 321 ? 49.085 -54.563 -2.168 1.00 55.35 321 LEU A N 1
ATOM 3535 C CA . LEU B 2 321 ? 48.652 -54.610 -3.567 1.00 52.05 321 LEU A CA 1
ATOM 3536 C C . LEU B 2 321 ? 49.383 -55.709 -4.312 1.00 49.67 321 LEU A C 1
ATOM 3537 O O . LEU B 2 321 ? 50.617 -55.729 -4.351 1.00 56.72 321 LEU A O 1
ATOM 3542 N N . LYS B 2 322 ? 48.624 -56.581 -4.959 1.00 46.11 322 LYS A N 1
ATOM 3543 C CA . LYS B 2 322 ? 49.170 -57.774 -5.580 1.00 51.25 322 LYS A CA 1
ATOM 3544 C C . LYS B 2 322 ? 48.628 -57.925 -7.004 1.00 54.31 322 LYS A C 1
ATOM 3545 O O . LYS B 2 322 ? 47.425 -57.755 -7.262 1.00 47.23 322 LYS A O 1
ATOM 3551 N N . ILE B 2 323 ? 49.521 -58.284 -7.915 1.00 52.05 323 ILE A N 1
ATOM 3552 C CA . ILE B 2 323 ? 49.205 -58.488 -9.326 1.00 58.35 323 ILE A CA 1
ATOM 3553 C C . ILE B 2 323 ? 48.994 -59.972 -9.552 1.00 52.10 323 ILE A C 1
ATOM 3554 O O . ILE B 2 323 ? 49.830 -60.783 -9.141 1.00 53.11 323 ILE A O 1
ATOM 3559 N N . VAL B 2 324 ? 47.887 -60.345 -10.202 1.00 45.79 324 VAL A N 1
ATOM 3560 C CA . VAL B 2 324 ? 47.652 -61.751 -10.517 1.00 46.54 324 VAL A CA 1
ATOM 3561 C C . VAL B 2 324 ? 47.392 -61.855 -12.012 1.00 54.89 324 VAL A C 1
ATOM 3562 O O . VAL B 2 324 ? 47.016 -60.881 -12.665 1.00 48.73 324 VAL A O 1
ATOM 3566 N N . TYR B 2 325 ? 47.585 -63.053 -12.556 1.00 51.27 325 TYR A N 1
ATOM 3567 C CA . TYR B 2 325 ? 47.522 -63.280 -14.002 1.00 49.01 325 TYR A CA 1
ATOM 3568 C C . TYR B 2 325 ? 46.571 -64.424 -14.297 1.00 57.31 325 TYR A C 1
ATOM 3569 O O . TYR B 2 325 ? 47.003 -65.521 -14.676 1.00 50.36 325 TYR A O 1
ATOM 3578 N N . PRO B 2 326 ? 45.259 -64.192 -14.168 1.00 50.15 326 PRO A N 1
ATOM 3579 C CA . PRO B 2 326 ? 44.302 -65.272 -14.427 1.00 42.96 326 PRO A CA 1
ATOM 3580 C C . PRO B 2 326 ? 44.236 -65.722 -15.876 1.00 44.80 326 PRO A C 1
ATOM 3581 O O . PRO B 2 326 ? 43.731 -66.823 -16.131 1.00 47.93 326 PRO A O 1
ATOM 3585 N N . TYR B 2 327 ? 44.676 -64.910 -16.841 1.00 49.98 327 TYR A N 1
ATOM 3586 C CA . TYR B 2 327 ? 44.670 -65.327 -18.244 1.00 49.32 327 TYR A CA 1
ATOM 3587 C C . TYR B 2 327 ? 45.919 -64.793 -18.904 1.00 57.42 327 TYR A C 1
ATOM 3588 O O . TYR B 2 327 ? 46.254 -63.617 -18.737 1.00 49.63 327 TYR A O 1
ATOM 3597 N N . ASP B 2 328 ? 46.615 -65.661 -19.631 1.00 50.70 328 ASP A N 1
ATOM 3598 C CA . ASP B 2 328 ? 47.805 -65.269 -20.388 1.00 51.12 328 ASP A CA 1
ATOM 3599 C C . ASP B 2 328 ? 47.955 -66.370 -21.419 1.00 59.96 328 ASP A C 1
ATOM 3600 O O . ASP B 2 328 ? 48.134 -67.524 -21.034 1.00 58.42 328 ASP A O 1
ATOM 3605 N N . THR B 2 329 ? 47.820 -66.047 -22.701 1.00 57.14 329 THR A N 1
ATOM 3606 C CA . THR B 2 329 ? 47.969 -67.124 -23.672 1.00 62.01 329 THR A CA 1
ATOM 3607 C C . THR B 2 329 ? 49.420 -67.545 -23.885 1.00 52.77 329 THR A C 1
ATOM 3608 O O . THR B 2 329 ? 49.645 -68.547 -24.576 1.00 56.92 329 THR A O 1
ATOM 3612 N N . THR B 2 330 ? 50.389 -66.850 -23.276 1.00 51.73 330 THR A N 1
ATOM 3613 C CA . THR B 2 330 ? 51.803 -67.189 -23.442 1.00 56.80 330 THR A CA 1
ATOM 3614 C C . THR B 2 330 ? 52.118 -68.640 -23.092 1.00 58.40 330 THR A C 1
ATOM 3615 O O . THR B 2 330 ? 52.684 -69.340 -23.942 1.00 61.70 330 THR A O 1
ATOM 3619 N N . PRO B 2 331 ? 51.774 -69.160 -21.909 1.00 61.01 331 PRO A N 1
ATOM 3620 C CA . PRO B 2 331 ? 52.072 -70.582 -21.631 1.00 59.19 331 PRO A CA 1
ATOM 3621 C C . PRO B 2 331 ? 51.583 -71.548 -22.700 1.00 58.05 331 PRO A C 1
ATOM 3622 O O . PRO B 2 331 ? 52.359 -72.409 -23.142 1.00 63.44 331 PRO A O 1
ATOM 3626 N N . PHE B 2 332 ? 50.323 -71.437 -23.135 1.00 52.68 332 PHE A N 1
ATOM 3627 C CA . PHE B 2 332 ? 49.806 -72.372 -24.134 1.00 54.90 332 PHE A CA 1
ATOM 3628 C C . PHE B 2 332 ? 50.583 -72.272 -25.438 1.00 64.90 332 PHE A C 1
ATOM 3629 O O . PHE B 2 332 ? 50.827 -73.285 -26.103 1.00 60.44 332 PHE A O 1
ATOM 3637 N N . VAL B 2 333 ? 50.970 -71.059 -25.824 1.00 55.33 333 VAL A N 1
ATOM 3638 C CA . VAL B 2 333 ? 51.719 -70.873 -27.060 1.00 51.08 333 VAL A CA 1
ATOM 3639 C C . VAL B 2 333 ? 53.097 -71.527 -26.961 1.00 62.54 333 VAL A C 1
ATOM 3640 O O . VAL B 2 333 ? 53.500 -72.267 -27.864 1.00 53.54 333 VAL A O 1
ATOM 3644 N N . LYS B 2 334 ? 53.816 -71.313 -25.846 1.00 49.24 334 LYS A N 1
ATOM 3645 C CA . LYS B 2 334 ? 55.103 -71.977 -25.659 1.00 54.70 334 LYS A CA 1
ATOM 3646 C C . LYS B 2 334 ? 54.967 -73.489 -25.636 1.00 60.22 334 LYS A C 1
ATOM 3647 O O . LYS B 2 334 ? 55.839 -74.191 -26.156 1.00 60.54 334 LYS A O 1
ATOM 3653 N N . ILE B 2 335 ? 53.919 -74.018 -24.992 1.00 58.47 335 ILE A N 1
ATOM 3654 C CA . ILE B 2 335 ? 53.654 -75.451 -25.095 1.00 62.58 335 ILE A CA 1
ATOM 3655 C C . ILE B 2 335 ? 53.599 -75.855 -26.560 1.00 67.29 335 ILE A C 1
ATOM 3656 O O . ILE B 2 335 ? 54.261 -76.806 -26.981 1.00 59.17 335 ILE A O 1
ATOM 3661 N N . SER B 2 336 ? 52.830 -75.104 -27.361 1.00 64.93 336 SER A N 1
ATOM 3662 C CA . SER B 2 336 ? 52.667 -75.401 -28.786 1.00 62.54 336 SER A CA 1
ATOM 3663 C C . SER B 2 336 ? 54.000 -75.374 -29.541 1.00 64.72 336 SER A C 1
ATOM 3664 O O . SER B 2 336 ? 54.297 -76.276 -30.341 1.00 62.43 336 SER A O 1
ATOM 3667 N N . ILE B 2 337 ? 54.804 -74.332 -29.315 1.00 57.49 337 ILE A N 1
ATOM 3668 C CA . ILE B 2 337 ? 56.135 -74.250 -29.914 1.00 60.21 337 ILE A CA 1
ATOM 3669 C C . ILE B 2 337 ? 56.961 -75.470 -29.540 1.00 66.30 337 ILE A C 1
ATOM 3670 O O . ILE B 2 337 ? 57.623 -76.081 -30.384 1.00 55.10 337 ILE A O 1
ATOM 3675 N N . HIS B 2 338 ? 56.965 -75.813 -28.252 1.00 63.19 338 HIS A N 1
ATOM 3676 C CA . HIS B 2 338 ? 57.798 -76.910 -27.785 1.00 63.97 338 HIS A CA 1
ATOM 3677 C C . HIS B 2 338 ? 57.347 -78.232 -28.401 1.00 64.54 338 HIS A C 1
ATOM 3678 O O . HIS B 2 338 ? 58.181 -79.031 -28.835 1.00 57.23 338 HIS A O 1
ATOM 3685 N N . GLU B 2 339 ? 56.032 -78.463 -28.490 1.00 54.64 339 GLU A N 1
ATOM 3686 C CA . GLU B 2 339 ? 55.549 -79.713 -29.066 1.00 57.31 339 GLU A CA 1
ATOM 3687 C C . GLU B 2 339 ? 55.894 -79.831 -30.543 1.00 63.43 339 GLU A C 1
ATOM 3688 O O . GLU B 2 339 ? 56.165 -80.935 -31.024 1.00 57.20 339 GLU A O 1
ATOM 3694 N N . VAL B 2 340 ? 55.871 -78.720 -31.288 1.00 55.89 340 VAL A N 1
ATOM 3695 C CA . VAL B 2 340 ? 56.167 -78.815 -32.714 1.00 54.21 340 VAL A CA 1
ATOM 3696 C C . VAL B 2 340 ? 57.664 -79.031 -32.942 1.00 59.99 340 VAL A C 1
ATOM 3697 O O . VAL B 2 340 ? 58.062 -79.801 -33.821 1.00 58.09 340 VAL A O 1
ATOM 3701 N N . VAL B 2 341 ? 58.520 -78.356 -32.170 1.00 58.31 341 VAL A N 1
ATOM 3702 C CA . VAL B 2 341 ? 59.953 -78.588 -32.313 1.00 53.47 341 VAL A CA 1
ATOM 3703 C C . VAL B 2 341 ? 60.278 -80.023 -31.918 1.00 62.86 341 VAL A C 1
ATOM 3704 O O . VAL B 2 341 ? 61.059 -80.708 -32.583 1.00 64.32 341 VAL A O 1
ATOM 3708 N N . LYS B 2 342 ? 59.633 -80.513 -30.862 1.00 55.82 342 LYS A N 1
ATOM 3709 C CA . LYS B 2 342 ? 59.760 -81.906 -30.453 1.00 60.92 342 LYS A CA 1
ATOM 3710 C C . LYS B 2 342 ? 59.407 -82.848 -31.590 1.00 66.15 342 LYS A C 1
ATOM 3711 O O . LYS B 2 342 ? 60.149 -83.789 -31.891 1.00 62.57 342 LYS A O 1
ATOM 3717 N N . THR B 2 343 ? 58.248 -82.627 -32.206 1.00 55.70 343 THR A N 1
ATOM 3718 C CA . THR B 2 343 ? 57.812 -83.473 -33.301 1.00 52.54 343 THR A CA 1
ATOM 3719 C C . THR B 2 343 ? 58.827 -83.435 -34.434 1.00 63.36 343 THR A C 1
ATOM 3720 O O . THR B 2 343 ? 59.186 -84.473 -34.997 1.00 62.52 343 THR A O 1
ATOM 3724 N N . LEU B 2 344 ? 59.331 -82.242 -34.743 1.00 61.08 344 LEU A N 1
ATOM 3725 C CA . LEU B 2 344 ? 60.300 -82.066 -35.816 1.00 58.03 344 LEU A CA 1
ATOM 3726 C C . LEU B 2 344 ? 61.608 -82.788 -35.490 1.00 65.30 344 LEU A C 1
ATOM 3727 O O . LEU B 2 344 ? 62.183 -83.472 -36.346 1.00 68.30 344 LEU A O 1
ATOM 3732 N N . VAL B 2 345 ? 62.083 -82.664 -34.249 1.00 59.88 345 VAL A N 1
ATOM 3733 C CA . VAL B 2 345 ? 63.364 -83.242 -33.863 1.00 61.08 345 VAL A CA 1
ATOM 3734 C C . VAL B 2 345 ? 63.277 -84.753 -33.861 1.00 73.63 345 VAL A C 1
ATOM 3735 O O . VAL B 2 345 ? 64.191 -85.450 -34.312 1.00 68.27 345 VAL A O 1
ATOM 3739 N N . GLU B 2 346 ? 62.182 -85.285 -33.346 1.00 64.27 346 GLU A N 1
ATOM 3740 C CA . GLU B 2 346 ? 62.033 -86.723 -33.332 1.00 67.36 346 GLU A CA 1
ATOM 3741 C C . GLU B 2 346 ? 61.748 -87.273 -34.736 1.00 70.63 346 GLU A C 1
ATOM 3742 O O . GLU B 2 346 ? 62.163 -88.396 -35.045 1.00 59.76 346 GLU A O 1
ATOM 3748 N N . ALA B 2 347 ? 61.151 -86.478 -35.632 1.00 55.86 347 ALA A N 1
ATOM 3749 C CA . ALA B 2 347 ? 61.057 -86.916 -37.024 1.00 57.99 347 ALA A CA 1
ATOM 3750 C C . ALA B 2 347 ? 62.436 -87.061 -37.650 1.00 66.64 347 ALA A C 1
ATOM 3751 O O . ALA B 2 347 ? 62.698 -88.030 -38.365 1.00 58.76 347 ALA A O 1
ATOM 3753 N N . ILE B 2 348 ? 63.327 -86.107 -37.392 1.00 60.39 348 ILE A N 1
ATOM 3754 C CA . ILE B 2 348 ? 64.692 -86.183 -37.899 1.00 61.13 348 ILE A CA 1
ATOM 3755 C C . ILE B 2 348 ? 65.387 -87.456 -37.407 1.00 70.26 348 ILE A C 1
ATOM 3756 O O . ILE B 2 348 ? 66.040 -88.169 -38.186 1.00 62.68 348 ILE A O 1
ATOM 3761 N N . ILE B 2 349 ? 65.255 -87.755 -36.113 1.00 57.03 349 ILE A N 1
ATOM 3762 C CA . ILE B 2 349 ? 65.858 -88.951 -35.537 1.00 63.35 349 ILE A CA 1
ATOM 3763 C C . ILE B 2 349 ? 65.332 -90.207 -36.217 1.00 67.06 349 ILE A C 1
ATOM 3764 O O . ILE B 2 349 ? 66.101 -91.128 -36.523 1.00 63.34 349 ILE A O 1
ATOM 3769 N N . LEU B 2 350 ? 64.022 -90.275 -36.461 1.00 64.25 350 LEU A N 1
ATOM 3770 C CA . LEU B 2 350 ? 63.456 -91.487 -37.048 1.00 59.79 350 LEU A CA 1
ATOM 3771 C C . LEU B 2 350 ? 63.864 -91.646 -38.507 1.00 61.64 350 LEU A C 1
ATOM 3772 O O . LEU B 2 350 ? 63.991 -92.778 -38.989 1.00 62.20 350 LEU A O 1
ATOM 3777 N N . VAL B 2 351 ? 64.088 -90.536 -39.220 1.00 55.12 351 VAL A N 1
ATOM 3778 C CA . VAL B 2 351 ? 64.625 -90.632 -40.579 1.00 58.60 351 VAL A CA 1
ATOM 3779 C C . VAL B 2 351 ? 66.064 -91.166 -40.568 1.00 62.32 351 VAL A C 1
ATOM 3780 O O . VAL B 2 351 ? 66.453 -91.953 -41.446 1.00 60.10 351 VAL A O 1
ATOM 3784 N N . PHE B 2 352 ? 66.889 -90.703 -39.622 1.00 59.65 352 PHE A N 1
ATOM 3785 C CA . PHE B 2 352 ? 68.215 -91.296 -39.406 1.00 68.33 352 PHE A CA 1
ATOM 3786 C C . PHE B 2 352 ? 68.132 -92.806 -39.207 1.00 64.48 352 PHE A C 1
ATOM 3787 O O . PHE B 2 352 ? 68.936 -93.566 -39.761 1.00 61.49 352 PHE A O 1
ATOM 3795 N N . LEU B 2 353 ? 67.177 -93.248 -38.388 1.00 60.41 353 LEU A N 1
ATOM 3796 C CA . LEU B 2 353 ? 67.044 -94.661 -38.070 1.00 65.22 353 LEU A CA 1
ATOM 3797 C C . LEU B 2 353 ? 66.659 -95.471 -39.299 1.00 67.97 353 LEU A C 1
ATOM 3798 O O . LEU B 2 353 ? 67.229 -96.539 -39.548 1.00 65.95 353 LEU A O 1
ATOM 3803 N N . VAL B 2 354 ? 65.689 -94.986 -40.077 1.00 65.97 354 VAL A N 1
ATOM 3804 C CA . VAL B 2 354 ? 65.259 -95.709 -41.270 1.00 55.92 354 VAL A CA 1
ATOM 3805 C C . VAL B 2 354 ? 66.330 -95.647 -42.356 1.00 59.83 354 VAL A C 1
ATOM 3806 O O . VAL B 2 354 ? 66.511 -96.613 -43.109 1.00 63.17 354 VAL A O 1
ATOM 3810 N N . MET B 2 355 ? 67.058 -94.526 -42.460 1.00 62.64 355 MET A N 1
ATOM 3811 C CA . MET B 2 355 ? 68.147 -94.409 -43.432 1.00 55.90 355 MET A CA 1
ATOM 3812 C C . MET B 2 355 ? 69.236 -95.442 -43.164 1.00 68.68 355 MET A C 1
ATOM 3813 O O . MET B 2 355 ? 69.767 -96.060 -44.097 1.00 65.63 355 MET A O 1
ATOM 3818 N N . TYR B 2 356 ? 69.607 -95.614 -41.900 1.00 64.74 356 TYR A N 1
ATOM 3819 C CA . TYR B 2 356 ? 70.671 -96.541 -41.562 1.00 63.75 356 TYR A CA 1
ATOM 3820 C C . TYR B 2 356 ? 70.176 -97.979 -41.602 1.00 68.40 356 TYR A C 1
ATOM 3821 O O . TYR B 2 356 ? 70.938 -98.876 -41.959 1.00 74.89 356 TYR A O 1
ATOM 3830 N N . LEU B 2 357 ? 68.904 -98.214 -41.288 1.00 66.21 357 LEU A N 1
ATOM 3831 C CA . LEU B 2 357 ? 68.356 -99.558 -41.407 1.00 62.40 357 LEU A CA 1
ATOM 3832 C C . LEU B 2 357 ? 68.472 -100.059 -42.830 1.00 66.29 357 LEU A C 1
ATOM 3833 O O . LEU B 2 357 ? 68.938 -101.178 -43.070 1.00 68.66 357 LEU A O 1
ATOM 3838 N N . PHE B 2 358 ? 68.077 -99.236 -43.793 1.00 60.16 358 PHE A N 1
ATOM 3839 C CA . PHE B 2 358 ? 68.036 -99.683 -45.173 1.00 58.23 358 PHE A CA 1
ATOM 3840 C C . PHE B 2 358 ? 69.342 -99.475 -45.914 1.00 63.20 358 PHE A C 1
ATOM 3841 O O . PHE B 2 358 ? 69.629 -100.226 -46.844 1.00 58.80 358 PHE A O 1
ATOM 3849 N N . LEU B 2 359 ? 70.127 -98.461 -45.574 1.00 61.27 359 LEU A N 1
ATOM 3850 C CA . LEU B 2 359 ? 71.326 -98.191 -46.346 1.00 66.49 359 LEU A CA 1
ATOM 3851 C C . LEU B 2 359 ? 72.600 -98.386 -45.552 1.00 62.56 359 LEU A C 1
ATOM 3852 O O . LEU B 2 359 ? 73.684 -98.314 -46.129 1.00 62.06 359 LEU A O 1
ATOM 3857 N N . GLN B 2 360 ? 72.499 -98.573 -44.247 1.00 69.27 360 GLN A N 1
ATOM 3858 C CA . GLN B 2 360 ? 73.505 -99.271 -43.469 1.00 75.74 360 GLN A CA 1
ATOM 3859 C C . GLN B 2 360 ? 74.836 -98.545 -43.393 1.00 72.37 360 GLN A C 1
ATOM 3860 O O . GLN B 2 360 ? 75.839 -99.162 -43.035 1.00 75.06 360 GLN A O 1
ATOM 3866 N N . ASN B 2 361 ? 74.877 -97.246 -43.706 1.00 67.75 361 ASN A N 1
ATOM 3867 C CA . ASN B 2 361 ? 76.079 -96.448 -43.493 1.00 69.56 361 ASN A CA 1
ATOM 3868 C C . ASN B 2 361 ? 75.720 -95.064 -42.953 1.00 78.18 361 ASN A C 1
ATOM 3869 O O . ASN B 2 361 ? 74.715 -94.469 -43.353 1.00 64.20 361 ASN A O 1
ATOM 3874 N N . PHE B 2 362 ? 76.543 -94.560 -42.027 1.00 65.13 362 PHE A N 1
ATOM 3875 C CA . PHE B 2 362 ? 76.253 -93.274 -41.403 1.00 69.22 362 PHE A CA 1
ATOM 3876 C C . PHE B 2 362 ? 76.404 -92.118 -42.381 1.00 73.91 362 PHE A C 1
ATOM 3877 O O . PHE B 2 362 ? 75.800 -91.059 -42.175 1.00 74.74 362 PHE A O 1
ATOM 3885 N N . ARG B 2 363 ? 77.179 -92.297 -43.450 1.00 72.58 363 ARG A N 1
ATOM 3886 C CA . ARG B 2 363 ? 77.383 -91.209 -44.399 1.00 57.05 363 ARG A CA 1
ATOM 3887 C C . ARG B 2 363 ? 76.067 -90.806 -45.054 1.00 71.72 363 ARG A C 1
ATOM 3888 O O . ARG B 2 363 ? 75.771 -89.612 -45.197 1.00 68.40 363 ARG A O 1
ATOM 3896 N N . ALA B 2 364 ? 75.246 -91.787 -45.428 1.00 63.95 364 ALA A N 1
ATOM 3897 C CA . ALA B 2 364 ? 74.013 -91.465 -46.130 1.00 66.00 364 ALA A CA 1
ATOM 3898 C C . ALA B 2 364 ? 72.987 -90.858 -45.186 1.00 64.37 364 ALA A C 1
ATOM 3899 O O . ALA B 2 364 ? 72.209 -90.001 -45.599 1.00 64.19 364 ALA A O 1
ATOM 3901 N N . THR B 2 365 ? 72.984 -91.277 -43.920 1.00 63.03 365 THR A N 1
ATOM 3902 C CA . THR B 2 365 ? 72.029 -90.761 -42.951 1.00 63.81 365 THR A CA 1
ATOM 3903 C C . THR B 2 365 ? 72.249 -89.282 -42.650 1.00 69.31 365 THR A C 1
ATOM 3904 O O . THR B 2 365 ? 71.339 -88.632 -42.125 1.00 63.51 365 THR A O 1
ATOM 3908 N N . LEU B 2 366 ? 73.413 -88.727 -43.000 1.00 61.47 366 LEU A N 1
ATOM 3909 C CA . LEU B 2 366 ? 73.680 -87.331 -42.697 1.00 63.10 366 LEU A CA 1
ATOM 3910 C C . LEU B 2 366 ? 72.982 -86.378 -43.655 1.00 67.26 366 LEU A C 1
ATOM 3911 O O . LEU B 2 366 ? 72.739 -85.228 -43.293 1.00 63.27 366 LEU A O 1
ATOM 3916 N N . ILE B 2 367 ? 72.674 -86.809 -44.872 1.00 55.42 367 ILE A N 1
ATOM 3917 C CA . ILE B 2 367 ? 72.235 -85.878 -45.905 1.00 54.44 367 ILE A CA 1
ATOM 3918 C C . ILE B 2 367 ? 70.804 -85.421 -45.591 1.00 65.49 367 ILE A C 1
ATOM 3919 O O . ILE B 2 367 ? 70.578 -84.205 -45.486 1.00 56.42 367 ILE A O 1
ATOM 3924 N N . PRO B 2 368 ? 69.827 -86.313 -45.363 1.00 61.63 368 PRO A N 1
ATOM 3925 C CA . PRO B 2 368 ? 68.511 -85.836 -44.895 1.00 58.96 368 PRO A CA 1
ATOM 3926 C C . PRO B 2 368 ? 68.565 -85.084 -43.582 1.00 62.52 368 PRO A C 1
ATOM 3927 O O . PRO B 2 368 ? 67.762 -84.162 -43.376 1.00 62.03 368 PRO A O 1
ATOM 3931 N N . THR B 2 369 ? 69.481 -85.443 -42.681 1.00 59.16 369 THR A N 1
ATOM 3932 C CA . THR B 2 369 ? 69.632 -84.680 -41.445 1.00 57.27 369 THR A CA 1
ATOM 3933 C C . THR B 2 369 ? 70.047 -83.234 -41.723 1.00 61.78 369 THR A C 1
ATOM 3934 O O . THR B 2 369 ? 69.710 -82.333 -40.949 1.00 63.09 369 THR A O 1
ATOM 3938 N N . ILE B 2 370 ? 70.739 -82.982 -42.827 1.00 58.39 370 ILE A N 1
ATOM 3939 C CA . ILE B 2 370 ? 71.122 -81.623 -43.198 1.00 56.15 370 ILE A CA 1
ATOM 3940 C C . ILE B 2 370 ? 70.002 -80.928 -43.954 1.00 59.85 370 ILE A C 1
ATOM 3941 O O . ILE B 2 370 ? 69.587 -79.824 -43.600 1.00 58.57 370 ILE A O 1
ATOM 3946 N N . ALA B 2 371 ? 69.470 -81.598 -44.975 1.00 54.73 371 ALA A N 1
ATOM 3947 C CA . ALA B 2 371 ? 68.531 -80.980 -45.908 1.00 54.83 371 ALA A CA 1
ATOM 3948 C C . ALA B 2 371 ? 67.236 -80.520 -45.239 1.00 52.98 371 ALA A C 1
ATOM 3949 O O . ALA B 2 371 ? 66.736 -79.431 -45.541 1.00 54.55 371 ALA A O 1
ATOM 3951 N N . VAL B 2 372 ? 66.647 -81.355 -44.385 1.00 52.04 372 VAL A N 1
ATOM 3952 C CA . VAL B 2 372 ? 65.346 -81.007 -43.816 1.00 57.69 372 VAL A CA 1
ATOM 3953 C C . VAL B 2 372 ? 65.408 -79.755 -42.960 1.00 54.77 372 VAL A C 1
ATOM 3954 O O . VAL B 2 372 ? 64.626 -78.820 -43.221 1.00 56.55 372 VAL A O 1
ATOM 3958 N N . PRO B 2 373 ? 66.312 -79.623 -41.971 1.00 54.51 373 PRO A N 1
ATOM 3959 C CA . PRO B 2 373 ? 66.455 -78.341 -41.253 1.00 53.94 373 PRO A CA 1
ATOM 3960 C C . PRO B 2 373 ? 66.705 -77.144 -42.145 1.00 60.08 373 PRO A C 1
ATOM 3961 O O . PRO B 2 373 ? 66.162 -76.056 -41.882 1.00 50.25 373 PRO A O 1
ATOM 3965 N N . VAL B 2 374 ? 67.528 -77.303 -43.185 1.00 48.38 374 VAL A N 1
ATOM 3966 C CA . VAL B 2 374 ? 67.736 -76.207 -44.122 1.00 50.26 374 VAL A CA 1
ATOM 3967 C C . VAL B 2 374 ? 66.402 -75.733 -44.681 1.00 48.38 374 VAL A C 1
ATOM 3968 O O . VAL B 2 374 ? 66.153 -74.530 -44.816 1.00 47.70 374 VAL A O 1
ATOM 3972 N N . VAL B 2 375 ? 65.553 -76.675 -45.094 1.00 40.92 375 VAL A N 1
ATOM 3973 C CA . VAL B 2 375 ? 64.288 -76.283 -45.703 1.00 42.86 375 VAL A CA 1
ATOM 3974 C C . VAL B 2 375 ? 63.359 -75.680 -44.651 1.00 42.29 375 VAL A C 1
ATOM 3975 O O . VAL B 2 375 ? 62.660 -74.700 -44.913 1.00 47.91 375 VAL A O 1
ATOM 3979 N N . LEU B 2 376 ? 63.337 -76.266 -43.458 1.00 46.81 376 LEU A N 1
ATOM 3980 C CA . LEU B 2 376 ? 62.465 -75.759 -42.404 1.00 59.86 376 LEU A CA 1
ATOM 3981 C C . LEU B 2 376 ? 62.849 -74.342 -42.019 1.00 59.63 376 LEU A C 1
ATOM 3982 O O . LEU B 2 376 ? 62.022 -73.427 -42.101 1.00 52.42 376 LEU A O 1
ATOM 3987 N N . LEU B 2 377 ? 64.117 -74.139 -41.633 1.00 51.23 377 LEU A N 1
ATOM 3988 C CA . LEU B 2 377 ? 64.635 -72.795 -41.395 1.00 53.61 377 LEU A CA 1
ATOM 3989 C C . LEU B 2 377 ? 64.261 -71.853 -42.518 1.00 48.22 377 LEU A C 1
ATOM 3990 O O . LEU B 2 377 ? 63.700 -70.780 -42.286 1.00 54.10 377 LEU A O 1
ATOM 3995 N N . GLY B 2 378 ? 64.541 -72.249 -43.751 1.00 47.36 378 GLY A N 1
ATOM 3996 C CA . GLY B 2 378 ? 64.288 -71.366 -44.876 1.00 42.79 378 GLY A CA 1
ATOM 3997 C C . GLY B 2 378 ? 62.820 -71.026 -45.075 1.00 48.16 378 GLY A C 1
ATOM 3998 O O . GLY B 2 378 ? 62.487 -69.951 -45.599 1.00 47.45 378 GLY A O 1
ATOM 3999 N N . THR B 2 379 ? 61.918 -71.932 -44.688 1.00 44.68 379 THR A N 1
ATOM 4000 C CA . THR B 2 379 ? 60.503 -71.618 -44.855 1.00 42.03 379 THR A CA 1
ATOM 4001 C C . THR B 2 379 ? 60.134 -70.393 -44.021 1.00 40.98 379 THR A C 1
ATOM 4002 O O . THR B 2 379 ? 59.352 -69.554 -44.468 1.00 47.98 379 THR A O 1
ATOM 4006 N N . PHE B 2 380 ? 60.762 -70.233 -42.857 1.00 40.20 380 PHE A N 1
ATOM 4007 C CA . PHE B 2 380 ? 60.490 -69.039 -42.046 1.00 51.42 380 PHE A CA 1
ATOM 4008 C C . PHE B 2 380 ? 60.804 -67.763 -42.803 1.00 53.22 380 PHE A C 1
ATOM 4009 O O . PHE B 2 380 ? 60.050 -66.783 -42.720 1.00 49.14 380 PHE A O 1
ATOM 4017 N N . ALA B 2 381 ? 61.902 -67.755 -43.564 1.00 44.82 381 ALA A N 1
ATOM 4018 C CA . ALA B 2 381 ? 62.227 -66.558 -44.328 1.00 38.49 381 ALA A CA 1
ATOM 4019 C C . ALA B 2 381 ? 61.151 -66.278 -45.364 1.00 45.45 381 ALA A C 1
ATOM 4020 O O . ALA B 2 381 ? 60.814 -65.118 -45.634 1.00 49.59 381 ALA A O 1
ATOM 4022 N N . VAL B 2 382 ? 60.603 -67.321 -45.975 1.00 43.91 382 VAL A N 1
ATOM 4023 C CA . VAL B 2 382 ? 59.567 -67.100 -46.976 1.00 44.05 382 VAL A CA 1
ATOM 4024 C C . VAL B 2 382 ? 58.313 -66.532 -46.316 1.00 54.20 382 VAL A C 1
ATOM 4025 O O . VAL B 2 382 ? 57.706 -65.579 -46.819 1.00 56.02 382 VAL A O 1
ATOM 4029 N N . LEU B 2 383 ? 57.897 -67.133 -45.197 1.00 48.27 383 LEU A N 1
ATOM 4030 C CA . LEU B 2 383 ? 56.804 -66.591 -44.384 1.00 51.07 383 LEU A CA 1
ATOM 4031 C C . LEU B 2 383 ? 57.006 -65.107 -44.086 1.00 52.71 383 LEU A C 1
ATOM 4032 O O . LEU B 2 383 ? 56.081 -64.296 -44.211 1.00 53.95 383 LEU A O 1
ATOM 4037 N N . ALA B 2 384 ? 58.206 -64.746 -43.639 1.00 54.23 384 ALA A N 1
ATOM 4038 C CA . ALA B 2 384 ? 58.513 -63.346 -43.365 1.00 51.04 384 ALA A CA 1
ATOM 4039 C C . ALA B 2 384 ? 58.267 -62.489 -44.585 1.00 58.70 384 ALA A C 1
ATOM 4040 O O . ALA B 2 384 ? 57.649 -61.424 -44.493 1.00 56.38 384 ALA A O 1
ATOM 4042 N N . ALA B 2 385 ? 58.742 -62.939 -45.747 1.00 58.25 385 ALA A N 1
ATOM 4043 C CA . ALA B 2 385 ? 58.572 -62.141 -46.953 1.00 63.84 385 ALA A CA 1
ATOM 4044 C C . ALA B 2 385 ? 57.105 -61.905 -47.252 1.00 65.97 385 ALA A C 1
ATOM 4045 O O . ALA B 2 385 ? 56.739 -60.854 -47.787 1.00 67.38 385 ALA A O 1
ATOM 4047 N N . PHE B 2 386 ? 56.251 -62.855 -46.901 1.00 63.50 386 PHE A N 1
ATOM 4048 C CA . PHE B 2 386 ? 54.827 -62.737 -47.163 1.00 67.60 386 PHE A CA 1
ATOM 4049 C C . PHE B 2 386 ? 54.068 -62.159 -45.969 1.00 61.30 386 PHE A C 1
ATOM 4050 O O . PHE B 2 386 ? 52.871 -61.905 -46.079 1.00 64.15 386 PHE A O 1
ATOM 4058 N N . GLY B 2 387 ? 54.731 -61.939 -44.839 1.00 63.36 387 GLY A N 1
ATOM 4059 C CA . GLY B 2 387 ? 54.114 -61.233 -43.736 1.00 59.22 387 GLY A CA 1
ATOM 4060 C C . GLY B 2 387 ? 53.304 -62.094 -42.798 1.00 68.46 387 GLY A C 1
ATOM 4061 O O . GLY B 2 387 ? 52.451 -61.573 -42.065 1.00 54.74 387 GLY A O 1
ATOM 4062 N N . PHE B 2 388 ? 53.547 -63.396 -42.787 1.00 56.23 388 PHE A N 1
ATOM 4063 C CA . PHE B 2 388 ? 52.865 -64.303 -41.886 1.00 53.33 388 PHE A CA 1
ATOM 4064 C C . PHE B 2 388 ? 53.579 -64.300 -40.537 1.00 50.59 388 PHE A C 1
ATOM 4065 O O . PHE B 2 388 ? 54.650 -63.731 -40.375 1.00 54.39 388 PHE A O 1
ATOM 4073 N N . SER B 2 389 ? 52.926 -64.863 -39.536 1.00 54.30 389 SER A N 1
ATOM 4074 C CA . SER B 2 389 ? 53.515 -64.992 -38.219 1.00 55.97 389 SER A CA 1
ATOM 4075 C C . SER B 2 389 ? 53.753 -66.462 -37.936 1.00 46.71 389 SER A C 1
ATOM 4076 O O . SER B 2 389 ? 53.288 -67.340 -38.664 1.00 44.88 389 SER A O 1
ATOM 4079 N N . ILE B 2 390 ? 54.490 -66.701 -36.863 1.00 42.94 390 ILE A N 1
ATOM 4080 C CA . ILE B 2 390 ? 54.610 -68.019 -36.271 1.00 46.68 390 ILE A CA 1
ATOM 4081 C C . ILE B 2 390 ? 53.391 -68.181 -35.367 1.00 54.38 390 ILE A C 1
ATOM 4082 O O . ILE B 2 390 ? 53.220 -67.412 -34.413 1.00 48.93 390 ILE A O 1
ATOM 4087 N N . ASN B 2 391 ? 52.522 -69.139 -35.688 1.00 46.28 391 ASN A N 1
ATOM 4088 C CA . ASN B 2 391 ? 51.284 -69.341 -34.941 1.00 42.73 391 ASN A CA 1
ATOM 4089 C C . ASN B 2 391 ? 50.913 -70.813 -35.008 1.00 48.55 391 ASN A C 1
ATOM 4090 O O . ASN B 2 391 ? 51.603 -71.615 -35.647 1.00 46.23 391 ASN A O 1
ATOM 4095 N N . THR B 2 392 ? 49.826 -71.174 -34.315 1.00 47.20 392 THR A N 1
ATOM 4096 C CA . THR B 2 392 ? 49.437 -72.579 -34.230 1.00 42.20 392 THR A CA 1
ATOM 4097 C C . THR B 2 392 ? 49.285 -73.182 -35.613 1.00 50.99 392 THR A C 1
ATOM 4098 O O . THR B 2 392 ? 49.686 -74.329 -35.850 1.00 50.42 392 THR A O 1
ATOM 4102 N N . LEU B 2 393 ? 48.749 -72.403 -36.553 1.00 46.29 393 LEU A N 1
ATOM 4103 C CA . LEU B 2 393 ? 48.407 -72.907 -37.875 1.00 46.15 393 LEU A CA 1
ATOM 4104 C C . LEU B 2 393 ? 49.649 -73.020 -38.760 1.00 59.99 393 LEU A C 1
ATOM 4105 O O . LEU B 2 393 ? 49.841 -74.041 -39.451 1.00 48.29 393 LEU A O 1
ATOM 4110 N N . THR B 2 394 ? 50.492 -71.971 -38.781 1.00 46.86 394 THR A N 1
ATOM 4111 C CA . THR B 2 394 ? 51.715 -72.072 -39.572 1.00 41.27 394 THR A CA 1
ATOM 4112 C C . THR B 2 394 ? 52.614 -73.166 -38.994 1.00 47.04 394 THR A C 1
ATOM 4113 O O . THR B 2 394 ? 53.181 -73.967 -39.737 1.00 48.36 394 THR A O 1
ATOM 4117 N N . MET B 2 395 ? 52.689 -73.274 -37.674 1.00 43.86 395 MET A N 1
ATOM 4118 C CA . MET B 2 395 ? 53.521 -74.320 -37.092 1.00 45.04 395 MET A CA 1
ATOM 4119 C C . MET B 2 395 ? 53.011 -75.729 -37.425 1.00 56.43 395 MET A C 1
ATOM 4120 O O . MET B 2 395 ? 53.815 -76.603 -37.773 1.00 53.72 395 MET A O 1
ATOM 4125 N N . PHE B 2 396 ? 51.690 -75.986 -37.368 1.00 50.91 396 PHE A N 1
ATOM 4126 C CA . PHE B 2 396 ? 51.216 -77.315 -37.790 1.00 49.99 396 PHE A CA 1
ATOM 4127 C C . PHE B 2 396 ? 51.317 -77.522 -39.299 1.00 57.38 396 PHE A C 1
ATOM 4128 O O . PHE B 2 396 ? 51.440 -78.657 -39.777 1.00 45.96 396 PHE A O 1
ATOM 4136 N N . GLY B 2 397 ? 51.269 -76.456 -40.063 1.00 39.92 397 GLY A N 1
ATOM 4137 C CA . GLY B 2 397 ? 51.578 -76.566 -41.473 1.00 43.77 397 GLY A CA 1
ATOM 4138 C C . GLY B 2 397 ? 52.966 -77.135 -41.711 1.00 53.04 397 GLY A C 1
ATOM 4139 O O . GLY B 2 397 ? 53.154 -77.994 -42.577 1.00 48.68 397 GLY A O 1
ATOM 4140 N N . MET B 2 398 ? 53.955 -76.674 -40.946 1.00 43.20 398 MET A N 1
ATOM 4141 C CA . MET B 2 398 ? 55.276 -77.282 -41.054 1.00 51.83 398 MET A CA 1
ATOM 4142 C C . MET B 2 398 ? 55.245 -78.758 -40.664 1.00 54.15 398 MET A C 1
ATOM 4143 O O . MET B 2 398 ? 55.714 -79.604 -41.434 1.00 61.16 398 MET A O 1
ATOM 4148 N N . VAL B 2 399 ? 54.652 -79.115 -39.514 1.00 53.63 399 VAL A N 1
ATOM 4149 C CA . VAL B 2 399 ? 54.676 -80.550 -39.202 1.00 54.32 399 VAL A CA 1
ATOM 4150 C C . VAL B 2 399 ? 53.919 -81.362 -40.253 1.00 57.63 399 VAL A C 1
ATOM 4151 O O . VAL B 2 399 ? 54.335 -82.475 -40.590 1.00 57.43 399 VAL A O 1
ATOM 4155 N N . LEU B 2 400 ? 52.866 -80.813 -40.852 1.00 49.92 400 LEU A N 1
ATOM 4156 C CA . LEU B 2 400 ? 52.182 -81.540 -41.922 1.00 50.27 400 LEU A CA 1
ATOM 4157 C C . LEU B 2 400 ? 53.016 -81.630 -43.186 1.00 55.14 400 LEU A C 1
ATOM 4158 O O . LEU B 2 400 ? 52.753 -82.513 -44.006 1.00 70.56 400 LEU A O 1
ATOM 4163 N N . ALA B 2 401 ? 53.988 -80.727 -43.373 1.00 51.02 401 ALA A N 1
ATOM 4164 C CA . ALA B 2 401 ? 54.911 -80.739 -44.509 1.00 54.83 401 ALA A CA 1
ATOM 4165 C C . ALA B 2 401 ? 56.119 -81.663 -44.320 1.00 65.03 401 ALA A C 1
ATOM 4166 O O . ALA B 2 401 ? 56.903 -81.834 -45.269 1.00 59.55 401 ALA A O 1
ATOM 4168 N N . ILE B 2 402 ? 56.318 -82.214 -43.119 1.00 64.12 402 ILE A N 1
ATOM 4169 C CA . ILE B 2 402 ? 57.495 -83.046 -42.864 1.00 60.54 402 ILE A CA 1
ATOM 4170 C C . ILE B 2 402 ? 57.547 -84.238 -43.810 1.00 48.81 402 ILE A C 1
ATOM 4171 O O . ILE B 2 402 ? 58.624 -84.600 -44.289 1.00 58.31 402 ILE A O 1
ATOM 4176 N N . GLY B 2 403 ? 56.404 -84.885 -44.057 1.00 53.20 403 GLY A N 1
ATOM 4177 C CA . GLY B 2 403 ? 56.372 -85.994 -44.994 1.00 53.08 403 GLY A CA 1
ATOM 4178 C C . GLY B 2 403 ? 56.938 -85.622 -46.354 1.00 62.99 403 GLY A C 1
ATOM 4179 O O . GLY B 2 403 ? 57.770 -86.343 -46.912 1.00 55.98 403 GLY A O 1
ATOM 4180 N N . LEU B 2 404 ? 56.535 -84.465 -46.884 1.00 54.59 404 LEU A N 1
ATOM 4181 C CA . LEU B 2 404 ? 57.003 -84.042 -48.198 1.00 53.64 404 LEU A CA 1
ATOM 4182 C C . LEU B 2 404 ? 58.489 -83.715 -48.188 1.00 53.86 404 LEU A C 1
ATOM 4183 O O . LEU B 2 404 ? 59.194 -83.991 -49.166 1.00 45.56 404 LEU A O 1
ATOM 4188 N N . LEU B 2 405 ? 58.980 -83.077 -47.127 1.00 46.28 405 LEU A N 1
ATOM 4189 C CA . LEU B 2 405 ? 60.402 -82.728 -47.098 1.00 46.00 405 LEU A CA 1
ATOM 4190 C C . LEU B 2 405 ? 61.266 -83.959 -46.895 1.00 56.49 405 LEU A C 1
ATOM 4191 O O . LEU B 2 405 ? 62.319 -84.104 -47.527 1.00 52.73 405 LEU A O 1
ATOM 4196 N N . VAL B 2 406 ? 60.876 -84.816 -45.952 1.00 47.24 406 VAL A N 1
ATOM 4197 C CA . VAL B 2 406 ? 61.626 -86.044 -45.750 1.00 52.20 406 VAL A CA 1
ATOM 4198 C C . VAL B 2 406 ? 61.709 -86.817 -47.050 1.00 53.51 406 VAL A C 1
ATOM 4199 O O . VAL B 2 406 ? 62.762 -87.368 -47.389 1.00 55.34 406 VAL A O 1
ATOM 4203 N N . ASP B 2 407 ? 60.628 -86.792 -47.839 1.00 47.51 407 ASP A N 1
ATOM 4204 C CA . ASP B 2 407 ? 60.581 -87.560 -49.069 1.00 44.62 407 ASP A CA 1
ATOM 4205 C C . ASP B 2 407 ? 61.561 -87.023 -50.114 1.00 62.77 407 ASP A C 1
ATOM 4206 O O . ASP B 2 407 ? 62.196 -87.813 -50.824 1.00 55.20 407 ASP A O 1
ATOM 4211 N N . ASP B 2 408 ? 61.691 -85.694 -50.258 1.00 49.09 408 ASP A N 1
ATOM 4212 C CA . ASP B 2 408 ? 62.658 -85.183 -51.233 1.00 52.95 408 ASP A CA 1
ATOM 4213 C C . ASP B 2 408 ? 64.082 -85.601 -50.881 1.00 56.03 408 ASP A C 1
ATOM 4214 O O . ASP B 2 408 ? 64.887 -85.890 -51.775 1.00 56.28 408 ASP A O 1
ATOM 4219 N N . ALA B 2 409 ? 64.419 -85.618 -49.591 1.00 51.63 409 ALA A N 1
ATOM 4220 C CA . ALA B 2 409 ? 65.750 -86.054 -49.184 1.00 51.93 409 ALA A CA 1
ATOM 4221 C C . ALA B 2 409 ? 65.954 -87.552 -49.450 1.00 63.08 409 ALA A C 1
ATOM 4222 O O . ALA B 2 409 ? 66.960 -87.954 -50.050 1.00 53.92 409 ALA A O 1
ATOM 4224 N N . ILE B 2 410 ? 65.005 -88.388 -49.009 1.00 49.30 410 ILE A N 1
ATOM 4225 C CA . ILE B 2 410 ? 65.106 -89.843 -49.169 1.00 51.99 410 ILE A CA 1
ATOM 4226 C C . ILE B 2 410 ? 65.210 -90.218 -50.648 1.00 54.62 410 ILE A C 1
ATOM 4227 O O . ILE B 2 410 ? 66.047 -91.049 -51.040 1.00 52.08 410 ILE A O 1
ATOM 4232 N N . VAL B 2 411 ? 64.368 -89.600 -51.493 1.00 50.48 411 VAL A N 1
ATOM 4233 C CA . VAL B 2 411 ? 64.294 -89.922 -52.920 1.00 51.07 411 VAL A CA 1
ATOM 4234 C C . VAL B 2 411 ? 65.624 -89.638 -53.607 1.00 63.30 411 VAL A C 1
ATOM 4235 O O . VAL B 2 411 ? 66.091 -90.424 -54.450 1.00 49.29 411 VAL A O 1
ATOM 4239 N N . VAL B 2 412 ? 66.257 -88.515 -53.266 1.00 52.80 412 VAL A N 1
ATOM 4240 C CA . VAL B 2 412 ? 67.531 -88.181 -53.897 1.00 52.50 412 VAL A CA 1
ATOM 4241 C C . VAL B 2 412 ? 68.627 -89.135 -53.425 1.00 52.91 412 VAL A C 1
ATOM 4242 O O . VAL B 2 412 ? 69.406 -89.651 -54.235 1.00 58.26 412 VAL A O 1
ATOM 4246 N N . VAL B 2 413 ? 68.704 -89.399 -52.117 1.00 54.35 413 VAL A N 1
ATOM 4247 C CA . VAL B 2 413 ? 69.820 -90.191 -51.589 1.00 53.99 413 VAL A CA 1
ATOM 4248 C C . VAL B 2 413 ? 69.677 -91.648 -51.987 1.00 59.90 413 VAL A C 1
ATOM 4249 O O . VAL B 2 413 ? 70.645 -92.288 -52.410 1.00 59.27 413 VAL A O 1
ATOM 4253 N N . GLU B 2 414 ? 68.478 -92.202 -51.804 1.00 51.03 414 GLU A N 1
ATOM 4254 C CA . GLU B 2 414 ? 68.253 -93.611 -52.075 1.00 60.30 414 GLU A CA 1
ATOM 4255 C C . GLU B 2 414 ? 68.477 -93.934 -53.548 1.00 61.59 414 GLU A C 1
ATOM 4256 O O . GLU B 2 414 ? 68.978 -95.013 -53.881 1.00 52.77 414 GLU A O 1
ATOM 4262 N N . ASN B 2 415 ? 68.075 -93.037 -54.450 1.00 53.89 415 ASN A N 1
ATOM 4263 C CA . ASN B 2 415 ? 68.278 -93.325 -55.862 1.00 57.39 415 ASN A CA 1
ATOM 4264 C C . ASN B 2 415 ? 69.757 -93.365 -56.226 1.00 56.44 415 ASN A C 1
ATOM 4265 O O . ASN B 2 415 ? 70.147 -94.159 -57.083 1.00 53.02 415 ASN A O 1
ATOM 4270 N N . VAL B 2 416 ? 70.594 -92.542 -55.592 1.00 53.74 416 VAL A N 1
ATOM 4271 C CA . VAL B 2 416 ? 72.025 -92.626 -55.880 1.00 57.81 416 VAL A CA 1
ATOM 4272 C C . VAL B 2 416 ? 72.612 -93.915 -55.323 1.00 57.81 416 VAL A C 1
ATOM 4273 O O . VAL B 2 416 ? 73.496 -94.517 -55.941 1.00 62.20 416 VAL A O 1
ATOM 4277 N N . GLU B 2 417 ? 72.172 -94.336 -54.138 1.00 53.60 417 GLU A N 1
ATOM 4278 C CA . GLU B 2 417 ? 72.642 -95.609 -53.600 1.00 60.78 417 GLU A CA 1
ATOM 4279 C C . GLU B 2 417 ? 72.229 -96.758 -54.507 1.00 71.59 417 GLU A C 1
ATOM 4280 O O . GLU B 2 417 ? 72.969 -97.741 -54.659 1.00 65.75 417 GLU A O 1
ATOM 4286 N N . ARG B 2 418 ? 71.028 -96.676 -55.080 1.00 57.22 418 ARG A N 1
ATOM 4287 C CA . ARG B 2 418 ? 70.583 -97.726 -55.991 1.00 58.71 418 ARG A CA 1
ATOM 4288 C C . ARG B 2 418 ? 71.412 -97.737 -57.268 1.00 64.91 418 ARG A C 1
ATOM 4289 O O . ARG B 2 418 ? 71.864 -98.795 -57.709 1.00 67.05 418 ARG A O 1
ATOM 4297 N N . VAL B 2 419 ? 71.633 -96.573 -57.873 1.00 57.04 419 VAL A N 1
ATOM 4298 C CA . VAL B 2 419 ? 72.417 -96.544 -59.101 1.00 65.85 419 VAL A CA 1
ATOM 4299 C C . VAL B 2 419 ? 73.836 -97.067 -58.864 1.00 73.04 419 VAL A C 1
ATOM 4300 O O . VAL B 2 419 ? 74.388 -97.782 -59.708 1.00 67.63 419 VAL A O 1
ATOM 4304 N N . MET B 2 420 ? 74.453 -96.736 -57.720 1.00 65.13 420 MET A N 1
ATOM 4305 C CA . MET B 2 420 ? 75.795 -97.259 -57.463 1.00 69.38 420 MET A CA 1
ATOM 4306 C C . MET B 2 420 ? 75.779 -98.777 -57.344 1.00 69.77 420 MET A C 1
ATOM 4307 O O . MET B 2 420 ? 76.618 -99.462 -57.934 1.00 73.48 420 MET A O 1
ATOM 4312 N N . ALA B 2 421 ? 74.834 -99.320 -56.577 1.00 64.63 421 ALA A N 1
ATOM 4313 C CA . ALA B 2 421 ? 74.797 -100.759 -56.364 1.00 72.75 421 ALA A CA 1
ATOM 4314 C C . ALA B 2 421 ? 74.478 -101.510 -57.652 1.00 79.20 421 ALA A C 1
ATOM 4315 O O . ALA B 2 421 ? 75.023 -102.592 -57.897 1.00 75.45 421 ALA A O 1
ATOM 4317 N N . GLU B 2 422 ? 73.605 -100.959 -58.483 1.00 72.12 422 GLU A N 1
ATOM 4318 C CA . GLU B 2 422 ? 73.199 -101.650 -59.694 1.00 66.75 422 GLU A CA 1
ATOM 4319 C C . GLU B 2 422 ? 74.176 -101.455 -60.838 1.00 81.66 422 GLU A C 1
ATOM 4320 O O . GLU B 2 422 ? 74.094 -102.192 -61.826 1.00 83.48 422 GLU A O 1
ATOM 4326 N N . GLU B 2 423 ? 75.111 -100.507 -60.723 1.00 79.90 423 GLU A N 1
ATOM 4327 C CA . GLU B 2 423 ? 76.007 -100.208 -61.828 1.00 76.44 423 GLU A CA 1
ATOM 4328 C C . GLU B 2 423 ? 77.464 -99.982 -61.438 1.00 80.31 423 GLU A C 1
ATOM 4329 O O . GLU B 2 423 ? 78.272 -99.686 -62.323 1.00 80.58 423 GLU A O 1
ATOM 4335 N N . GLY B 2 424 ? 77.827 -100.095 -60.162 1.00 72.92 424 GLY A N 1
ATOM 4336 C CA . GLY B 2 424 ? 79.199 -99.879 -59.732 1.00 63.41 424 GLY A CA 1
ATOM 4337 C C . GLY B 2 424 ? 79.786 -98.510 -60.032 1.00 74.50 424 GLY A C 1
ATOM 4338 O O . GLY B 2 424 ? 80.982 -98.291 -59.798 1.00 79.70 424 GLY A O 1
ATOM 4339 N N . LEU B 2 425 ? 78.971 -97.579 -60.541 1.00 67.34 425 LEU A N 1
ATOM 4340 C CA . LEU B 2 425 ? 79.450 -96.228 -60.801 1.00 64.45 425 LEU A CA 1
ATOM 4341 C C . LEU B 2 425 ? 79.991 -95.589 -59.521 1.00 66.07 425 LEU A C 1
ATOM 4342 O O . LEU B 2 425 ? 79.541 -95.915 -58.415 1.00 66.17 425 LEU A O 1
ATOM 4347 N N . PRO B 2 426 ? 80.972 -94.698 -59.643 1.00 61.52 426 PRO A N 1
ATOM 4348 C CA . PRO B 2 426 ? 81.449 -93.946 -58.477 1.00 68.67 426 PRO A CA 1
ATOM 4349 C C . PRO B 2 426 ? 80.430 -92.889 -58.071 1.00 62.79 426 PRO A C 1
ATOM 4350 O O . PRO B 2 426 ? 79.618 -92.454 -58.906 1.00 62.03 426 PRO A O 1
ATOM 4354 N N . PRO B 2 427 ? 80.454 -92.442 -56.806 1.00 60.69 427 PRO A N 1
ATOM 4355 C CA . PRO B 2 427 ? 79.403 -91.514 -56.318 1.00 66.51 427 PRO A CA 1
ATOM 4356 C C . PRO B 2 427 ? 79.121 -90.322 -57.211 1.00 65.49 427 PRO A C 1
ATOM 4357 O O . PRO B 2 427 ? 77.963 -90.117 -57.614 1.00 62.96 427 PRO A O 1
ATOM 4361 N N . LYS B 2 428 ? 80.149 -89.542 -57.546 1.00 62.88 428 LYS A N 1
ATOM 4362 C CA . LYS B 2 428 ? 79.979 -88.392 -58.427 1.00 52.46 428 LYS A CA 1
ATOM 4363 C C . LYS B 2 428 ? 79.193 -88.749 -59.683 1.00 65.37 428 LYS A C 1
ATOM 4364 O O . LYS B 2 428 ? 78.210 -88.083 -60.027 1.00 61.56 428 LYS A O 1
ATOM 4370 N N . GLU B 2 429 ? 79.591 -89.814 -60.379 1.00 68.74 429 GLU A N 1
ATOM 4371 C CA . GLU B 2 429 ? 78.936 -90.115 -61.649 1.00 56.57 429 GLU A CA 1
ATOM 4372 C C . GLU B 2 429 ? 77.575 -90.775 -61.447 1.00 50.41 429 GLU A C 1
ATOM 4373 O O . GLU B 2 429 ? 76.671 -90.605 -62.271 1.00 54.45 429 GLU A O 1
ATOM 4379 N N . ALA B 2 430 ? 77.414 -91.532 -60.367 1.00 50.63 430 ALA A N 1
ATOM 4380 C CA . ALA B 2 430 ? 76.109 -92.085 -60.042 1.00 57.17 430 ALA A CA 1
ATOM 4381 C C . ALA B 2 430 ? 75.114 -90.972 -59.702 1.00 61.77 430 ALA A C 1
ATOM 4382 O O . ALA B 2 430 ? 73.931 -91.053 -60.067 1.00 57.76 430 ALA A O 1
ATOM 4384 N N . THR B 2 431 ? 75.583 -89.908 -59.038 1.00 59.12 431 THR A N 1
ATOM 4385 C CA . THR B 2 431 ? 74.686 -88.794 -58.704 1.00 53.65 431 THR A CA 1
ATOM 4386 C C . THR B 2 431 ? 74.245 -88.048 -59.964 1.00 57.65 431 THR A C 1
ATOM 4387 O O . THR B 2 431 ? 73.077 -87.673 -60.090 1.00 63.37 431 THR A O 1
ATOM 4391 N N . ARG B 2 432 ? 75.144 -87.881 -60.940 1.00 54.40 432 ARG A N 1
ATOM 4392 C CA . ARG B 2 432 ? 74.775 -87.220 -62.193 1.00 56.77 432 ARG A CA 1
ATOM 4393 C C . ARG B 2 432 ? 73.737 -88.022 -62.965 1.00 57.73 432 ARG A C 1
ATOM 4394 O O . ARG B 2 432 ? 72.824 -87.451 -63.570 1.00 62.13 432 ARG A O 1
ATOM 4402 N N . LYS B 2 433 ? 73.897 -89.346 -63.010 1.00 59.40 433 LYS A N 1
ATOM 4403 C CA . LYS B 2 433 ? 72.912 -90.192 -63.678 1.00 60.34 433 LYS A CA 1
ATOM 4404 C C . LYS B 2 433 ? 71.592 -90.169 -62.928 1.00 55.06 433 LYS A C 1
ATOM 4405 O O . LYS B 2 433 ? 70.518 -90.148 -63.531 1.00 56.43 433 LYS A O 1
ATOM 4411 N N . SER B 2 434 ? 71.666 -90.243 -61.609 1.00 57.00 434 SER A N 1
ATOM 4412 C CA . SER B 2 434 ? 70.469 -90.333 -60.800 1.00 62.21 434 SER A CA 1
ATOM 4413 C C . SER B 2 434 ? 69.657 -89.045 -60.890 1.00 50.58 434 SER A C 1
ATOM 4414 O O . SER B 2 434 ? 68.446 -89.090 -61.111 1.00 58.66 434 SER A O 1
ATOM 4417 N N . MET B 2 435 ? 70.318 -87.882 -60.774 1.00 62.26 435 MET A N 1
ATOM 4418 C CA . MET B 2 435 ? 69.603 -86.611 -60.909 1.00 56.09 435 MET A CA 1
ATOM 4419 C C . MET B 2 435 ? 68.982 -86.519 -62.293 1.00 65.25 435 MET A C 1
ATOM 4420 O O . MET B 2 435 ? 67.888 -85.965 -62.465 1.00 58.03 435 MET A O 1
ATOM 4425 N N . GLY B 2 436 ? 69.654 -87.099 -63.295 1.00 54.32 436 GLY A N 1
ATOM 4426 C CA . GLY B 2 436 ? 69.080 -87.143 -64.630 1.00 45.13 436 GLY A CA 1
ATOM 4427 C C . GLY B 2 436 ? 67.831 -88.000 -64.707 1.00 41.28 436 GLY A C 1
ATOM 4428 O O . GLY B 2 436 ? 66.952 -87.738 -65.532 1.00 55.89 436 GLY A O 1
ATOM 4429 N N . GLN B 2 437 ? 67.727 -89.023 -63.855 1.00 48.37 437 GLN A N 1
ATOM 4430 C CA . GLN B 2 437 ? 66.502 -89.821 -63.825 1.00 50.13 437 GLN A CA 1
ATOM 4431 C C . GLN B 2 437 ? 65.319 -89.059 -63.193 1.00 59.53 437 GLN A C 1
ATOM 4432 O O . GLN B 2 437 ? 64.168 -89.343 -63.527 1.00 56.42 437 GLN A O 1
ATOM 4438 N N . ILE B 2 438 ? 65.556 -88.111 -62.287 1.00 55.00 438 ILE A N 1
ATOM 4439 C CA . ILE B 2 438 ? 64.488 -87.645 -61.399 1.00 53.71 438 ILE A CA 1
ATOM 4440 C C . ILE B 2 438 ? 64.244 -86.146 -61.422 1.00 54.29 438 ILE A C 1
ATOM 4441 O O . ILE B 2 438 ? 63.224 -85.706 -60.869 1.00 57.99 438 ILE A O 1
ATOM 4446 N N . GLN B 2 439 ? 65.097 -85.320 -62.009 1.00 52.12 439 GLN A N 1
ATOM 4447 C CA . GLN B 2 439 ? 64.917 -83.899 -61.736 1.00 61.94 439 GLN A CA 1
ATOM 4448 C C . GLN B 2 439 ? 63.741 -83.294 -62.500 1.00 59.66 439 GLN A C 1
ATOM 4449 O O . GLN B 2 439 ? 63.090 -82.365 -61.997 1.00 58.46 439 GLN A O 1
ATOM 4455 N N . GLY B 2 440 ? 63.472 -83.775 -63.706 1.00 51.16 440 GLY A N 1
ATOM 4456 C CA . GLY B 2 440 ? 62.291 -83.320 -64.424 1.00 50.86 440 GLY A CA 1
ATOM 4457 C C . GLY B 2 440 ? 61.018 -83.636 -63.661 1.00 56.21 440 GLY A C 1
ATOM 4458 O O . GLY B 2 440 ? 60.103 -82.807 -63.583 1.00 52.65 440 GLY A O 1
ATOM 4459 N N . ALA B 2 441 ? 60.957 -84.832 -63.068 1.00 49.38 441 ALA A N 1
ATOM 4460 C CA . ALA B 2 441 ? 59.814 -85.227 -62.251 1.00 53.25 441 ALA A CA 1
ATOM 4461 C C . ALA B 2 441 ? 59.696 -84.373 -60.996 1.00 59.62 441 ALA A C 1
ATOM 4462 O O . ALA B 2 441 ? 58.580 -84.056 -60.562 1.00 47.74 441 ALA A O 1
ATOM 4464 N N . LEU B 2 442 ? 60.830 -84.053 -60.362 1.00 47.22 442 LEU A N 1
ATOM 4465 C CA . LEU B 2 442 ? 60.805 -83.195 -59.185 1.00 52.19 442 LEU A CA 1
ATOM 4466 C C . LEU B 2 442 ? 60.188 -81.846 -59.503 1.00 54.05 442 LEU A C 1
ATOM 4467 O O . LEU B 2 442 ? 59.421 -81.300 -58.703 1.00 55.05 442 LEU A O 1
ATOM 4472 N N . VAL B 2 443 ? 60.528 -81.276 -60.653 1.00 52.24 443 VAL A N 1
ATOM 4473 C CA . VAL B 2 443 ? 59.948 -79.998 -61.041 1.00 54.10 443 VAL A CA 1
ATOM 4474 C C . VAL B 2 443 ? 58.461 -80.146 -61.358 1.00 56.63 443 VAL A C 1
ATOM 4475 O O . VAL B 2 443 ? 57.639 -79.283 -61.009 1.00 49.60 443 VAL A O 1
ATOM 4479 N N . GLY B 2 444 ? 58.083 -81.232 -62.025 1.00 46.70 444 GLY A N 1
ATOM 4480 C CA . GLY B 2 444 ? 56.666 -81.496 -62.234 1.00 49.19 444 GLY A CA 1
ATOM 4481 C C . GLY B 2 444 ? 55.914 -81.680 -60.932 1.00 43.70 444 GLY A C 1
ATOM 4482 O O . GLY B 2 444 ? 54.800 -81.163 -60.759 1.00 48.80 444 GLY A O 1
ATOM 4483 N N . ILE B 2 445 ? 56.503 -82.421 -60.001 1.00 40.62 445 ILE A N 1
ATOM 4484 C CA . ILE B 2 445 ? 55.893 -82.607 -58.690 1.00 46.09 445 ILE A CA 1
ATOM 4485 C C . ILE B 2 445 ? 55.659 -81.258 -58.003 1.00 50.13 445 ILE A C 1
ATOM 4486 O O . ILE B 2 445 ? 54.590 -81.020 -57.428 1.00 50.72 445 ILE A O 1
ATOM 4491 N N . ALA B 2 446 ? 56.647 -80.362 -58.033 1.00 46.42 446 ALA A N 1
ATOM 4492 C CA . ALA B 2 446 ? 56.443 -79.043 -57.430 1.00 49.30 446 ALA A CA 1
ATOM 4493 C C . ALA B 2 446 ? 55.220 -78.345 -58.035 1.00 47.86 446 ALA A C 1
ATOM 4494 O O . ALA B 2 446 ? 54.378 -77.799 -57.312 1.00 54.17 446 ALA A O 1
ATOM 4496 N N . MET B 2 447 ? 55.081 -78.382 -59.355 1.00 45.53 447 MET A N 1
ATOM 4497 C CA . MET B 2 447 ? 53.920 -77.758 -59.975 1.00 45.15 447 MET A CA 1
ATOM 4498 C C . MET B 2 447 ? 52.639 -78.472 -59.566 1.00 59.61 447 MET A C 1
ATOM 4499 O O . MET B 2 447 ? 51.637 -77.826 -59.221 1.00 48.17 447 MET A O 1
ATOM 4504 N N . VAL B 2 448 ? 52.668 -79.810 -59.542 1.00 46.64 448 VAL A N 1
ATOM 4505 C CA . VAL B 2 448 ? 51.491 -80.568 -59.133 1.00 45.68 448 VAL A CA 1
ATOM 4506 C C . VAL B 2 448 ? 51.107 -80.238 -57.701 1.00 40.42 448 VAL A C 1
ATOM 4507 O O . VAL B 2 448 ? 49.923 -80.050 -57.395 1.00 44.77 448 VAL A O 1
ATOM 4511 N N . LEU B 2 449 ? 52.078 -80.254 -56.778 1.00 40.39 449 LEU A N 1
ATOM 4512 C CA . LEU B 2 449 ? 51.713 -80.015 -55.390 1.00 46.86 449 LEU A CA 1
ATOM 4513 C C . LEU B 2 449 ? 51.222 -78.577 -55.187 1.00 45.92 449 LEU A C 1
ATOM 4514 O O . LEU B 2 449 ? 50.428 -78.327 -54.278 1.00 48.06 449 LEU A O 1
ATOM 4519 N N . SER B 2 450 ? 51.717 -77.634 -55.993 1.00 46.35 450 SER A N 1
ATOM 4520 C CA . SER B 2 450 ? 51.164 -76.276 -55.996 1.00 50.00 450 SER A CA 1
ATOM 4521 C C . SER B 2 450 ? 49.679 -76.318 -56.314 1.00 50.10 450 SER A C 1
ATOM 4522 O O . SER B 2 450 ? 48.854 -75.725 -55.599 1.00 46.58 450 SER A O 1
ATOM 4525 N N . ALA B 2 451 ? 49.324 -77.049 -57.380 1.00 43.85 451 ALA A N 1
ATOM 4526 C CA . ALA B 2 451 ? 47.934 -77.181 -57.801 1.00 44.09 451 ALA A CA 1
ATOM 4527 C C . ALA B 2 451 ? 47.059 -77.805 -56.729 1.00 47.29 451 ALA A C 1
ATOM 4528 O O . ALA B 2 451 ? 45.858 -77.517 -56.684 1.00 49.12 451 ALA A O 1
ATOM 4530 N N . VAL B 2 452 ? 47.624 -78.669 -55.879 1.00 44.88 452 VAL A N 1
ATOM 4531 C CA . VAL B 2 452 ? 46.857 -79.289 -54.794 1.00 42.87 452 VAL A CA 1
ATOM 4532 C C . VAL B 2 452 ? 46.609 -78.288 -53.665 1.00 53.29 452 VAL A C 1
ATOM 4533 O O . VAL B 2 452 ? 45.512 -78.244 -53.085 1.00 45.07 452 VAL A O 1
ATOM 4537 N N . PHE B 2 453 ? 47.634 -77.518 -53.285 1.00 46.52 453 PHE A N 1
ATOM 4538 C CA . PHE B 2 453 ? 47.594 -76.766 -52.030 1.00 46.66 453 PHE A CA 1
ATOM 4539 C C . PHE B 2 453 ? 47.205 -75.295 -52.189 1.00 52.59 453 PHE A C 1
ATOM 4540 O O . PHE B 2 453 ? 46.688 -74.704 -51.235 1.00 49.42 453 PHE A O 1
ATOM 4548 N N . VAL B 2 454 ? 47.461 -74.684 -53.337 1.00 45.60 454 VAL A N 1
ATOM 4549 C CA . VAL B 2 454 ? 47.155 -73.275 -53.579 1.00 46.66 454 VAL A CA 1
ATOM 4550 C C . VAL B 2 454 ? 45.651 -72.975 -53.608 1.00 55.72 454 VAL A C 1
ATOM 4551 O O . VAL B 2 454 ? 45.257 -71.921 -53.102 1.00 57.33 454 VAL A O 1
ATOM 4555 N N . PRO B 2 455 ? 44.780 -73.817 -54.188 1.00 57.47 455 PRO A N 1
ATOM 4556 C CA . PRO B 2 455 ? 43.360 -73.424 -54.265 1.00 52.86 455 PRO A CA 1
ATOM 4557 C C . PRO B 2 455 ? 42.667 -73.216 -52.926 1.00 56.36 455 PRO A C 1
ATOM 4558 O O . PRO B 2 455 ? 41.850 -72.294 -52.836 1.00 55.68 455 PRO A O 1
ATOM 4562 N N . MET B 2 456 ? 42.928 -74.048 -51.913 1.00 52.30 456 MET A N 1
ATOM 4563 C CA . MET B 2 456 ? 42.681 -73.723 -50.509 1.00 61.20 456 MET A CA 1
ATOM 4564 C C . MET B 2 456 ? 42.763 -72.260 -50.118 1.00 59.39 456 MET A C 1
ATOM 4565 O O . MET B 2 456 ? 41.930 -71.767 -49.349 1.00 62.61 456 MET A O 1
ATOM 4570 N N . ALA B 2 457 ? 43.817 -71.596 -50.571 1.00 50.38 457 ALA A N 1
ATOM 4571 C CA . ALA B 2 457 ? 44.057 -70.224 -50.155 1.00 52.70 457 ALA A CA 1
ATOM 4572 C C . ALA B 2 457 ? 42.967 -69.266 -50.624 1.00 57.17 457 ALA A C 1
ATOM 4573 O O . ALA B 2 457 ? 42.953 -68.115 -50.184 1.00 54.84 457 ALA A O 1
ATOM 4575 N N . PHE B 2 458 ? 42.052 -69.709 -51.489 1.00 53.50 458 PHE A N 1
ATOM 4576 C CA . PHE B 2 458 ? 41.067 -68.827 -52.108 1.00 54.50 458 PHE A CA 1
ATOM 4577 C C . PHE B 2 458 ? 39.657 -69.097 -51.601 1.00 52.64 458 PHE A C 1
ATOM 4578 O O . PHE B 2 458 ? 38.682 -68.659 -52.211 1.00 51.54 458 PHE A O 1
ATOM 4586 N N . PHE B 2 459 ? 39.538 -69.851 -50.523 1.00 50.97 459 PHE A N 1
ATOM 4587 C CA . PHE B 2 459 ? 38.303 -69.922 -49.776 1.00 54.63 459 PHE A CA 1
ATOM 4588 C C . PHE B 2 459 ? 38.032 -68.567 -49.134 1.00 49.86 459 PHE A C 1
ATOM 4589 O O . PHE B 2 459 ? 38.953 -67.792 -48.830 1.00 47.54 459 PHE A O 1
ATOM 4597 N N . GLY B 2 460 ? 36.790 -68.283 -48.961 1.00 54.85 460 GLY A N 1
ATOM 4598 C CA . GLY B 2 460 ? 36.420 -66.994 -48.424 1.00 57.66 460 GLY A CA 1
ATOM 4599 C C . GLY B 2 460 ? 36.318 -67.039 -46.936 1.00 54.81 460 GLY A C 1
ATOM 4600 O O . GLY B 2 460 ? 36.361 -68.122 -46.327 1.00 51.05 460 GLY A O 1
ATOM 4601 N N . GLY B 2 461 ? 36.174 -65.838 -46.363 1.00 57.85 461 GLY A N 1
ATOM 4602 C CA . GLY B 2 461 ? 35.858 -65.630 -44.964 1.00 50.27 461 GLY A CA 1
ATOM 4603 C C . GLY B 2 461 ? 36.904 -66.179 -44.015 1.00 56.22 461 GLY A C 1
ATOM 4604 O O . GLY B 2 461 ? 38.089 -66.320 -44.337 1.00 52.29 461 GLY A O 1
ATOM 4605 N N . SER B 2 462 ? 36.426 -66.474 -42.812 1.00 51.55 462 SER A N 1
ATOM 4606 C CA . SER B 2 462 ? 37.272 -67.002 -41.753 1.00 55.48 462 SER A CA 1
ATOM 4607 C C . SER B 2 462 ? 37.915 -68.318 -42.150 1.00 49.81 462 SER A C 1
ATOM 4608 O O . SER B 2 462 ? 39.108 -68.525 -41.925 1.00 49.37 462 SER A O 1
ATOM 4611 N N . THR B 2 463 ? 37.138 -69.253 -42.677 1.00 52.28 463 THR A N 1
ATOM 4612 C CA . THR B 2 463 ? 37.773 -70.530 -42.988 1.00 52.09 463 THR A CA 1
ATOM 4613 C C . THR B 2 463 ? 38.770 -70.386 -44.138 1.00 42.99 463 THR A C 1
ATOM 4614 O O . THR B 2 463 ? 39.836 -71.005 -44.109 1.00 52.48 463 THR A O 1
ATOM 4618 N N . GLY B 2 464 ? 38.517 -69.497 -45.089 1.00 45.55 464 GLY A N 1
ATOM 4619 C CA . GLY B 2 464 ? 39.564 -69.139 -46.039 1.00 47.79 464 GLY A CA 1
ATOM 4620 C C . GLY B 2 464 ? 40.823 -68.629 -45.372 1.00 52.09 464 GLY A C 1
ATOM 4621 O O . GLY B 2 464 ? 41.943 -69.013 -45.740 1.00 50.74 464 GLY A O 1
ATOM 4622 N N . ALA B 2 465 ? 40.664 -67.791 -44.345 1.00 48.92 465 ALA A N 1
ATOM 4623 C CA . ALA B 2 465 ? 41.826 -67.251 -43.652 1.00 52.24 465 ALA A CA 1
ATOM 4624 C C . ALA B 2 465 ? 42.593 -68.334 -42.915 1.00 44.12 465 ALA A C 1
ATOM 4625 O O . ALA B 2 465 ? 43.810 -68.221 -42.753 1.00 48.28 465 ALA A O 1
ATOM 4627 N N . ILE B 2 466 ? 41.915 -69.372 -42.432 1.00 40.93 466 ILE A N 1
ATOM 4628 C CA . ILE B 2 466 ? 42.643 -70.459 -41.774 1.00 44.08 466 ILE A CA 1
ATOM 4629 C C . ILE B 2 466 ? 43.399 -71.298 -42.809 1.00 46.73 466 ILE A C 1
ATOM 4630 O O . ILE B 2 466 ? 44.606 -71.534 -42.670 1.00 47.45 466 ILE A O 1
ATOM 4635 N N . TYR B 2 467 ? 42.705 -71.752 -43.858 1.00 41.94 467 TYR A N 1
ATOM 4636 C CA . TYR B 2 467 ? 43.351 -72.594 -44.875 1.00 48.21 467 TYR A CA 1
ATOM 4637 C C . TYR B 2 467 ? 44.562 -71.919 -45.497 1.00 51.88 467 TYR A C 1
ATOM 4638 O O . TYR B 2 467 ? 45.560 -72.586 -45.795 1.00 47.78 467 TYR A O 1
ATOM 4647 N N . ARG B 2 468 ? 44.459 -70.608 -45.766 1.00 44.49 468 ARG A N 1
ATOM 4648 C CA . ARG B 2 468 ? 45.549 -69.838 -46.364 1.00 45.41 468 ARG A CA 1
ATOM 4649 C C . ARG B 2 468 ? 46.814 -69.932 -45.551 1.00 45.61 468 ARG A C 1
ATOM 4650 O O . ARG B 2 468 ? 47.910 -69.876 -46.116 1.00 47.07 468 ARG A O 1
ATOM 4658 N N . GLN B 2 469 ? 46.693 -69.990 -44.229 1.00 44.99 469 GLN A N 1
ATOM 4659 C CA . GLN B 2 469 ? 47.863 -70.175 -43.378 1.00 43.50 469 GLN A CA 1
ATOM 4660 C C . GLN B 2 469 ? 48.574 -71.493 -43.719 1.00 54.09 469 GLN A C 1
ATOM 4661 O O . GLN B 2 469 ? 49.797 -71.532 -43.848 1.00 47.05 469 GLN A O 1
ATOM 4667 N N . PHE B 2 470 ? 47.815 -72.580 -43.881 1.00 49.77 470 PHE A N 1
ATOM 4668 C CA . PHE B 2 470 ? 48.420 -73.864 -44.236 1.00 50.15 470 PHE A CA 1
ATOM 4669 C C . PHE B 2 470 ? 48.924 -73.853 -45.671 1.00 43.98 470 PHE A C 1
ATOM 4670 O O . PHE B 2 470 ? 50.026 -74.317 -45.944 1.00 48.26 470 PHE A O 1
ATOM 4678 N N . SER B 2 471 ? 48.141 -73.290 -46.588 1.00 47.48 471 SER A N 1
ATOM 4679 C CA . SER B 2 471 ? 48.466 -73.316 -48.005 1.00 49.45 471 SER A CA 1
ATOM 4680 C C . SER B 2 471 ? 49.794 -72.618 -48.294 1.00 56.25 471 SER A C 1
ATOM 4681 O O . SER B 2 471 ? 50.640 -73.164 -49.006 1.00 46.12 471 SER A O 1
ATOM 4684 N N . ILE B 2 472 ? 50.035 -71.440 -47.707 1.00 48.42 472 ILE A N 1
ATOM 4685 C CA . ILE B 2 472 ? 51.268 -70.717 -48.024 1.00 46.11 472 ILE A CA 1
ATOM 4686 C C . ILE B 2 472 ? 52.462 -71.366 -47.327 1.00 44.15 472 ILE A C 1
ATOM 4687 O O . ILE B 2 472 ? 53.570 -71.425 -47.879 1.00 44.14 472 ILE A O 1
ATOM 4692 N N . THR B 2 473 ? 52.271 -71.845 -46.100 1.00 38.05 473 THR A N 1
ATOM 4693 C CA . THR B 2 473 ? 53.351 -72.542 -45.396 1.00 43.39 473 THR A CA 1
ATOM 4694 C C . THR B 2 473 ? 53.792 -73.796 -46.169 1.00 44.58 473 THR A C 1
ATOM 4695 O O . THR B 2 473 ? 54.982 -73.992 -46.448 1.00 44.92 473 THR A O 1
ATOM 4699 N N . ILE B 2 474 ? 52.838 -74.644 -46.525 1.00 42.90 474 ILE A N 1
ATOM 4700 C CA . ILE B 2 474 ? 53.166 -75.935 -47.129 1.00 44.52 474 ILE A CA 1
ATOM 4701 C C . ILE B 2 474 ? 53.758 -75.759 -48.526 1.00 42.57 474 ILE A C 1
ATOM 4702 O O . ILE B 2 474 ? 54.766 -76.396 -48.865 1.00 47.54 474 ILE A O 1
ATOM 4707 N N . VAL B 2 475 ? 53.162 -74.886 -49.349 1.00 39.94 475 VAL A N 1
ATOM 4708 C CA . VAL B 2 475 ? 53.687 -74.603 -50.685 1.00 44.80 475 VAL A CA 1
ATOM 4709 C C . VAL B 2 475 ? 55.100 -74.026 -50.605 1.00 52.37 475 VAL A C 1
ATOM 4710 O O . VAL B 2 475 ? 55.976 -74.397 -51.395 1.00 46.07 475 VAL A O 1
ATOM 4714 N N . SER B 2 476 ? 55.343 -73.092 -49.662 1.00 46.44 476 SER A N 1
ATOM 4715 C CA . SER B 2 476 ? 56.674 -72.506 -49.485 1.00 39.41 476 SER A CA 1
ATOM 4716 C C . SER B 2 476 ? 57.704 -73.566 -49.090 1.00 48.01 476 SER A C 1
ATOM 4717 O O . SER B 2 476 ? 58.828 -73.587 -49.620 1.00 44.37 476 SER A O 1
ATOM 4720 N N . ALA B 2 477 ? 57.371 -74.423 -48.127 1.00 42.21 477 ALA A N 1
ATOM 4721 C CA . ALA B 2 477 ? 58.322 -75.457 -47.715 1.00 44.16 477 ALA A CA 1
ATOM 4722 C C . ALA B 2 477 ? 58.582 -76.442 -48.851 1.00 51.39 477 ALA A C 1
ATOM 4723 O O . ALA B 2 477 ? 59.725 -76.843 -49.090 1.00 48.10 477 ALA A O 1
ATOM 4725 N N . MET B 2 478 ? 57.525 -76.840 -49.557 1.00 47.30 478 MET A N 1
ATOM 4726 C CA . MET B 2 478 ? 57.642 -77.746 -50.700 1.00 54.37 478 MET A CA 1
ATOM 4727 C C . MET B 2 478 ? 58.484 -77.142 -51.825 1.00 55.06 478 MET A C 1
ATOM 4728 O O . MET B 2 478 ? 59.329 -77.824 -52.424 1.00 53.95 478 MET A O 1
ATOM 4733 N N . ALA B 2 479 ? 58.246 -75.878 -52.152 1.00 47.87 479 ALA A N 1
ATOM 4734 C CA . ALA B 2 479 ? 59.059 -75.212 -53.155 1.00 46.42 479 ALA A CA 1
ATOM 4735 C C . ALA B 2 479 ? 60.517 -75.141 -52.718 1.00 53.90 479 ALA A C 1
ATOM 4736 O O . ALA B 2 479 ? 61.429 -75.473 -53.493 1.00 51.83 479 ALA A O 1
ATOM 4738 N N . LEU B 2 480 ? 60.762 -74.738 -51.472 1.00 45.06 480 LEU A N 1
ATOM 4739 C CA . LEU B 2 480 ? 62.139 -74.688 -50.991 1.00 51.96 480 LEU A CA 1
ATOM 4740 C C . LEU B 2 480 ? 62.762 -76.076 -51.001 1.00 56.90 480 LEU A C 1
ATOM 4741 O O . LEU B 2 480 ? 63.949 -76.239 -51.324 1.00 48.79 480 LEU A O 1
ATOM 4746 N N . SER B 2 481 ? 61.967 -77.086 -50.651 1.00 42.53 481 SER A N 1
ATOM 4747 C CA . SER B 2 481 ? 62.448 -78.463 -50.645 1.00 47.35 481 SER A CA 1
ATOM 4748 C C . SER B 2 481 ? 62.964 -78.889 -52.027 1.00 49.99 481 SER A C 1
ATOM 4749 O O . SER B 2 481 ? 64.048 -79.474 -52.130 1.00 51.13 481 SER A O 1
ATOM 4752 N N . VAL B 2 482 ? 62.230 -78.570 -53.102 1.00 44.98 482 VAL A N 1
ATOM 4753 C CA . VAL B 2 482 ? 62.665 -78.964 -54.445 1.00 49.84 482 VAL A CA 1
ATOM 4754 C C . VAL B 2 482 ? 63.936 -78.223 -54.839 1.00 60.80 482 VAL A C 1
ATOM 4755 O O . VAL B 2 482 ? 64.870 -78.830 -55.382 1.00 50.73 482 VAL A O 1
ATOM 4759 N N . LEU B 2 483 ? 64.005 -76.914 -54.557 1.00 43.85 483 LEU A N 1
ATOM 4760 C CA . LEU B 2 483 ? 65.259 -76.164 -54.721 1.00 48.96 483 LEU A CA 1
ATOM 4761 C C . LEU B 2 483 ? 66.425 -76.858 -54.041 1.00 49.58 483 LEU A C 1
ATOM 4762 O O . LEU B 2 483 ? 67.502 -77.016 -54.636 1.00 52.27 483 LEU A O 1
ATOM 4767 N N . VAL B 2 484 ? 66.247 -77.245 -52.773 1.00 41.31 484 VAL A N 1
ATOM 4768 C CA . VAL B 2 484 ? 67.332 -77.875 -52.026 1.00 43.60 484 VAL A CA 1
ATOM 4769 C C . VAL B 2 484 ? 67.697 -79.214 -52.661 1.00 53.63 484 VAL A C 1
ATOM 4770 O O . VAL B 2 484 ? 68.863 -79.627 -52.647 1.00 51.97 484 VAL A O 1
ATOM 4774 N N . ALA B 2 485 ? 66.713 -79.897 -53.246 1.00 46.89 485 ALA A N 1
ATOM 4775 C CA . ALA B 2 485 ? 66.950 -81.191 -53.867 1.00 53.10 485 ALA A CA 1
ATOM 4776 C C . ALA B 2 485 ? 67.668 -81.079 -55.203 1.00 54.29 485 ALA A C 1
ATOM 4777 O O . ALA B 2 485 ? 68.206 -82.075 -55.689 1.00 54.92 485 ALA A O 1
ATOM 4779 N N . LEU B 2 486 ? 67.655 -79.913 -55.826 1.00 54.55 486 LEU A N 1
ATOM 4780 C CA . LEU B 2 486 ? 68.369 -79.696 -57.068 1.00 50.74 486 LEU A CA 1
ATOM 4781 C C . LEU B 2 486 ? 69.721 -79.024 -56.874 1.00 55.13 486 LEU A C 1
ATOM 4782 O O . LEU B 2 486 ? 70.521 -79.004 -57.816 1.00 50.97 486 LEU A O 1
ATOM 4787 N N . ILE B 2 487 ? 69.982 -78.466 -55.697 1.00 45.82 487 ILE A N 1
ATOM 4788 C CA . ILE B 2 487 ? 71.198 -77.702 -55.426 1.00 51.30 487 ILE A CA 1
ATOM 4789 C C . ILE B 2 487 ? 72.094 -78.414 -54.429 1.00 55.58 487 ILE A C 1
ATOM 4790 O O . ILE B 2 487 ? 73.284 -78.619 -54.683 1.00 54.42 487 ILE A O 1
ATOM 4795 N N . LEU B 2 488 ? 71.559 -78.761 -53.264 1.00 46.76 488 LEU A N 1
ATOM 4796 C CA . LEU B 2 488 ? 72.418 -79.127 -52.154 1.00 47.19 488 LEU A CA 1
ATOM 4797 C C . LEU B 2 488 ? 72.572 -80.625 -52.027 1.00 61.10 488 LEU A C 1
ATOM 4798 O O . LEU B 2 488 ? 73.691 -81.120 -51.919 1.00 52.76 488 LEU A O 1
ATOM 4803 N N . THR B 2 489 ? 71.460 -81.354 -52.023 1.00 53.90 489 THR A N 1
ATOM 4804 C CA . THR B 2 489 ? 71.556 -82.790 -51.805 1.00 56.33 489 THR A CA 1
ATOM 4805 C C . THR B 2 489 ? 72.327 -83.510 -52.914 1.00 48.09 489 THR A C 1
ATOM 4806 O O . THR B 2 489 ? 73.061 -84.451 -52.582 1.00 54.35 489 THR A O 1
ATOM 4810 N N . PRO B 2 490 ? 72.246 -83.136 -54.195 1.00 48.88 490 PRO A N 1
ATOM 4811 C CA . PRO B 2 490 ? 73.154 -83.785 -55.164 1.00 56.14 490 PRO A CA 1
ATOM 4812 C C . PRO B 2 490 ? 74.612 -83.552 -54.811 1.00 67.01 490 PRO A C 1
ATOM 4813 O O . PRO B 2 490 ? 75.400 -84.508 -54.745 1.00 60.27 490 PRO A O 1
ATOM 4817 N N . ALA B 2 491 ? 74.979 -82.295 -54.539 1.00 54.98 491 ALA A N 1
ATOM 4818 C CA . ALA B 2 491 ? 76.343 -81.978 -54.142 1.00 56.90 491 ALA A CA 1
ATOM 4819 C C . ALA B 2 491 ? 76.769 -82.815 -52.954 1.00 61.59 491 ALA A C 1
ATOM 4820 O O . ALA B 2 491 ? 77.905 -83.301 -52.896 1.00 64.39 491 ALA A O 1
ATOM 4822 N N . LEU B 2 492 ? 75.860 -83.024 -52.004 1.00 50.21 492 LEU A N 1
ATOM 4823 C CA . LEU B 2 492 ? 76.216 -83.810 -50.834 1.00 46.61 492 LEU A CA 1
ATOM 4824 C C . LEU B 2 492 ? 76.313 -85.290 -51.187 1.00 55.32 492 LEU A C 1
ATOM 4825 O O . LEU B 2 492 ? 77.142 -86.015 -50.625 1.00 58.63 492 LEU A O 1
ATOM 4830 N N . CYS B 2 493 ? 75.453 -85.775 -52.084 1.00 55.63 493 CYS A N 1
ATOM 4831 C CA . CYS B 2 493 ? 75.576 -87.166 -52.516 1.00 60.71 493 CYS A CA 1
ATOM 4832 C C . CYS B 2 493 ? 76.933 -87.414 -53.161 1.00 62.34 493 CYS A C 1
ATOM 4833 O O . CYS B 2 493 ? 77.650 -88.356 -52.802 1.00 62.47 493 CYS A O 1
ATOM 4836 N N . ALA B 2 494 ? 77.305 -86.547 -54.094 1.00 56.64 494 ALA A N 1
ATOM 4837 C CA . ALA B 2 494 ? 78.527 -86.744 -54.848 1.00 58.69 494 ALA A CA 1
ATOM 4838 C C . ALA B 2 494 ? 79.750 -86.756 -53.937 1.00 69.62 494 ALA A C 1
ATOM 4839 O O . ALA B 2 494 ? 80.625 -87.617 -54.074 1.00 67.52 494 ALA A O 1
ATOM 4841 N N . THR B 2 495 ? 79.800 -85.861 -52.956 1.00 56.30 495 THR A N 1
ATOM 4842 C CA . THR B 2 495 ? 81.008 -85.692 -52.166 1.00 53.01 495 THR A CA 1
ATOM 4843 C C . THR B 2 495 ? 81.046 -86.577 -50.934 1.00 65.47 495 THR A C 1
ATOM 4844 O O . THR B 2 495 ? 82.135 -86.851 -50.412 1.00 67.79 495 THR A O 1
ATOM 4848 N N . MET B 2 496 ? 79.901 -87.040 -50.455 1.00 59.60 496 MET A N 1
ATOM 4849 C CA . MET B 2 496 ? 79.878 -87.715 -49.170 1.00 62.56 496 MET A CA 1
ATOM 4850 C C . MET B 2 496 ? 79.657 -89.211 -49.265 1.00 64.52 496 MET A C 1
ATOM 4851 O O . MET B 2 496 ? 80.090 -89.948 -48.376 1.00 69.00 496 MET A O 1
ATOM 4856 N N . LEU B 2 497 ? 78.945 -89.674 -50.279 1.00 60.81 497 LEU A N 1
ATOM 4857 C CA . LEU B 2 497 ? 78.623 -91.085 -50.342 1.00 59.56 497 LEU A CA 1
ATOM 4858 C C . LEU B 2 497 ? 79.878 -91.880 -50.720 1.00 62.59 497 LEU A C 1
ATOM 4859 O O . LEU B 2 497 ? 80.775 -91.379 -51.406 1.00 60.81 497 LEU A O 1
ATOM 4864 N N . LYS B 2 498 ? 79.957 -93.134 -50.217 1.00 65.32 498 LYS A N 1
ATOM 4865 C CA . LYS B 2 498 ? 81.067 -94.002 -50.573 1.00 68.31 498 LYS A CA 1
ATOM 4866 C C . LYS B 2 498 ? 80.623 -95.001 -51.627 1.00 70.30 498 LYS A C 1
ATOM 4867 O O . LYS B 2 498 ? 79.458 -95.408 -51.647 1.00 71.00 498 LYS A O 1
ATOM 4873 N N . PRO B 2 499 ? 81.514 -95.412 -52.527 1.00 75.03 499 PRO A N 1
ATOM 4874 C CA . PRO B 2 499 ? 81.072 -96.253 -53.644 1.00 70.52 499 PRO A CA 1
ATOM 4875 C C . PRO B 2 499 ? 80.570 -97.601 -53.147 1.00 67.77 499 PRO A C 1
ATOM 4876 O O . PRO B 2 499 ? 80.853 -98.034 -52.024 1.00 64.70 499 PRO A O 1
ATOM 4880 N N . ILE B 2 500 ? 79.744 -98.227 -53.983 1.00 68.78 500 ILE A N 1
ATOM 4881 C CA . ILE B 2 500 ? 79.255 -99.579 -53.763 1.00 70.23 500 ILE A CA 1
ATOM 4882 C C . ILE B 2 500 ? 79.669 -100.416 -54.969 1.00 72.36 500 ILE A C 1
ATOM 4883 O O . ILE B 2 500 ? 79.507 -99.984 -56.117 1.00 73.78 500 ILE A O 1
ATOM 4888 N N . ALA B 2 501 ? 80.212 -101.602 -54.710 1.00 76.05 501 ALA A N 1
ATOM 4889 C CA . ALA B 2 501 ? 80.585 -102.509 -55.789 1.00 77.43 501 ALA A CA 1
ATOM 4890 C C . ALA B 2 501 ? 79.349 -102.968 -56.553 1.00 67.32 501 ALA A C 1
ATOM 4891 O O . ALA B 2 501 ? 78.325 -103.306 -55.952 1.00 78.30 501 ALA A O 1
ATOM 4893 N N . LYS B 2 502 ? 79.451 -102.983 -57.885 1.00 74.27 502 LYS A N 1
ATOM 4894 C CA . LYS B 2 502 ? 78.342 -103.432 -58.725 1.00 72.51 502 LYS A CA 1
ATOM 4895 C C . LYS B 2 502 ? 77.792 -104.763 -58.240 1.00 75.87 502 LYS A C 1
ATOM 4896 O O . LYS B 2 502 ? 78.543 -105.663 -57.854 1.00 76.41 502 LYS A O 1
ATOM 4902 N N . GLY B 2 503 ? 76.463 -104.871 -58.252 1.00 62.82 503 GLY A N 1
ATOM 4903 C CA . GLY B 2 503 ? 75.772 -106.043 -57.765 1.00 56.17 503 GLY A CA 1
ATOM 4904 C C . GLY B 2 503 ? 75.775 -106.257 -56.265 1.00 68.37 503 GLY A C 1
ATOM 4905 O O . GLY B 2 503 ? 75.081 -107.171 -55.791 1.00 72.16 503 GLY A O 1
ATOM 4906 N N . ASP B 2 504 ? 76.506 -105.455 -55.487 1.00 60.96 504 ASP A N 1
ATOM 4907 C CA . ASP B 2 504 ? 76.552 -105.668 -54.040 1.00 66.00 504 ASP A CA 1
ATOM 4908 C C . ASP B 2 504 ? 75.303 -105.102 -53.376 1.00 78.39 504 ASP A C 1
ATOM 4909 O O . ASP B 2 504 ? 75.071 -103.890 -53.422 1.00 79.86 504 ASP A O 1
ATOM 4914 N N . HIS B 2 505 ? 74.528 -105.973 -52.721 1.00 74.72 505 HIS A N 1
ATOM 4915 C CA . HIS B 2 505 ? 73.301 -105.594 -52.035 1.00 70.55 505 HIS A CA 1
ATOM 4916 C C . HIS B 2 505 ? 73.361 -105.892 -50.547 1.00 73.23 505 HIS A C 1
ATOM 4917 O O . HIS B 2 505 ? 72.317 -106.061 -49.910 1.00 75.47 505 HIS A O 1
ATOM 4924 N N . GLY B 2 506 ? 74.566 -105.976 -49.985 1.00 76.38 506 GLY A N 1
ATOM 4925 C CA . GLY B 2 506 ? 74.745 -106.244 -48.573 1.00 73.21 506 GLY A CA 1
ATOM 4926 C C . GLY B 2 506 ? 74.242 -107.587 -48.085 1.00 74.33 506 GLY A C 1
ATOM 4927 O O . GLY B 2 506 ? 74.220 -107.813 -46.870 1.00 69.44 506 GLY A O 1
ATOM 4928 N N . GLU B 2 507 ? 73.830 -108.494 -48.975 1.00 77.48 507 GLU A N 1
ATOM 4929 C CA . GLU B 2 507 ? 73.411 -109.816 -48.509 1.00 81.88 507 GLU A CA 1
ATOM 4930 C C . GLU B 2 507 ? 74.571 -110.621 -47.934 1.00 75.50 507 GLU A C 1
ATOM 4931 O O . GLU B 2 507 ? 74.334 -111.542 -47.143 1.00 79.04 507 GLU A O 1
ATOM 4937 N N . GLY B 2 508 ? 75.806 -110.278 -48.293 1.00 73.51 508 GLY A N 1
ATOM 4938 C CA . GLY B 2 508 ? 76.980 -110.849 -47.663 1.00 83.94 508 GLY A CA 1
ATOM 4939 C C . GLY B 2 508 ? 77.458 -110.045 -46.464 1.00 93.73 508 GLY A C 1
ATOM 4940 O O . GLY B 2 508 ? 78.662 -109.865 -46.262 1.00 87.38 508 GLY A O 1
ATOM 4941 N N . LYS B 2 509 ? 76.527 -109.554 -45.655 1.00 81.42 509 LYS A N 1
ATOM 4942 C CA . LYS B 2 509 ? 76.860 -108.908 -44.398 1.00 84.14 509 LYS A CA 1
ATOM 4943 C C . LYS B 2 509 ? 76.500 -109.853 -43.256 1.00 80.72 509 LYS A C 1
ATOM 4944 O O . LYS B 2 509 ? 75.725 -110.799 -43.420 1.00 81.83 509 LYS A O 1
ATOM 4950 N N . LYS B 2 510 ? 77.076 -109.595 -42.095 1.00 84.88 510 LYS A N 1
ATOM 4951 C CA . LYS B 2 510 ? 76.856 -110.443 -40.935 1.00 86.38 510 LYS A CA 1
ATOM 4952 C C . LYS B 2 510 ? 75.859 -109.820 -39.966 1.00 88.77 510 LYS A C 1
ATOM 4953 O O . LYS B 2 510 ? 75.603 -108.610 -39.978 1.00 94.71 510 LYS A O 1
ATOM 4959 N N . GLY B 2 511 ? 75.297 -110.677 -39.117 1.00 87.77 511 GLY A N 1
ATOM 4960 C CA . GLY B 2 511 ? 74.440 -110.217 -38.052 1.00 84.62 511 GLY A CA 1
ATOM 4961 C C . GLY B 2 511 ? 73.076 -109.782 -38.555 1.00 91.22 511 GLY A C 1
ATOM 4962 O O . GLY B 2 511 ? 72.557 -110.274 -39.566 1.00 86.79 511 GLY A O 1
ATOM 4963 N N . PHE B 2 512 ? 72.493 -108.827 -37.828 1.00 91.54 512 PHE A N 1
ATOM 4964 C CA . PHE B 2 512 ? 71.138 -108.384 -38.131 1.00 83.32 512 PHE A CA 1
ATOM 4965 C C . PHE B 2 512 ? 71.034 -107.820 -39.545 1.00 77.44 512 PHE A C 1
ATOM 4966 O O . PHE B 2 512 ? 70.072 -108.110 -40.271 1.00 78.41 512 PHE A O 1
ATOM 4974 N N . PHE B 2 513 ? 72.034 -107.043 -39.964 1.00 71.37 513 PHE A N 1
ATOM 4975 C CA . PHE B 2 513 ? 71.958 -106.335 -41.234 1.00 70.04 513 PHE A CA 1
ATOM 4976 C C . PHE B 2 513 ? 72.000 -107.296 -42.412 1.00 81.51 513 PHE A C 1
ATOM 4977 O O . PHE B 2 513 ? 71.260 -107.124 -43.392 1.00 77.33 513 PHE A O 1
ATOM 4985 N N . GLY B 2 514 ? 72.862 -108.313 -42.342 1.00 83.24 514 GLY A N 1
ATOM 4986 C CA . GLY B 2 514 ? 72.888 -109.314 -43.395 1.00 69.81 514 GLY A CA 1
ATOM 4987 C C . GLY B 2 514 ? 71.586 -110.079 -43.478 1.00 69.97 514 GLY A C 1
ATOM 4988 O O . GLY B 2 514 ? 71.061 -110.321 -44.568 1.00 68.62 514 GLY A O 1
ATOM 4989 N N . TRP B 2 515 ? 71.036 -110.453 -42.325 1.00 70.02 515 TRP A N 1
ATOM 4990 C CA . TRP B 2 515 ? 69.706 -111.048 -42.311 1.00 72.40 515 TRP A CA 1
ATOM 4991 C C . TRP B 2 515 ? 68.675 -110.107 -42.930 1.00 79.98 515 TRP A C 1
ATOM 4992 O O . TRP B 2 515 ? 67.777 -110.548 -43.660 1.00 71.34 515 TRP A O 1
ATOM 5003 N N . PHE B 2 516 ? 68.775 -108.807 -42.630 1.00 69.10 516 PHE A N 1
ATOM 5004 C CA . PHE B 2 516 ? 67.767 -107.867 -43.117 1.00 76.13 516 PHE A CA 1
ATOM 5005 C C . PHE B 2 516 ? 67.829 -107.725 -44.633 1.00 65.63 516 PHE A C 1
ATOM 5006 O O . PHE B 2 516 ? 66.792 -107.755 -45.312 1.00 62.83 516 PHE A O 1
ATOM 5014 N N . ASN B 2 517 ? 69.040 -107.596 -45.177 1.00 60.37 517 ASN A N 1
ATOM 5015 C CA . ASN B 2 517 ? 69.210 -107.453 -46.617 1.00 61.14 517 ASN A CA 1
ATOM 5016 C C . ASN B 2 517 ? 68.644 -108.657 -47.372 1.00 76.38 517 ASN A C 1
ATOM 5017 O O . ASN B 2 517 ? 67.910 -108.494 -48.355 1.00 68.80 517 ASN A O 1
ATOM 5022 N N . ARG B 2 518 ? 68.962 -109.877 -46.918 1.00 69.89 518 ARG A N 1
ATOM 5023 C CA . ARG B 2 518 ? 68.409 -111.073 -47.551 1.00 65.20 518 ARG A CA 1
ATOM 5024 C C . ARG B 2 518 ? 66.904 -111.129 -47.371 1.00 73.50 518 ARG A C 1
ATOM 5025 O O . ARG B 2 518 ? 66.176 -111.564 -48.272 1.00 68.34 518 ARG A O 1
ATOM 5033 N N . MET B 2 519 ? 66.424 -110.743 -46.192 1.00 60.96 519 MET A N 1
ATOM 5034 C CA . MET B 2 519 ? 64.987 -110.631 -45.992 1.00 71.52 519 MET A CA 1
ATOM 5035 C C . MET B 2 519 ? 64.378 -109.641 -46.985 1.00 67.88 519 MET A C 1
ATOM 5036 O O . MET B 2 519 ? 63.401 -109.957 -47.674 1.00 66.23 519 MET A O 1
ATOM 5041 N N . PHE B 2 520 ? 64.968 -108.448 -47.111 1.00 71.98 520 PHE A N 1
ATOM 5042 C CA . PHE B 2 520 ? 64.334 -107.439 -47.957 1.00 66.96 520 PHE A CA 1
ATOM 5043 C C . PHE B 2 520 ? 64.498 -107.761 -49.439 1.00 64.05 520 PHE A C 1
ATOM 5044 O O . PHE B 2 520 ? 63.575 -107.523 -50.228 1.00 64.36 520 PHE A O 1
ATOM 5052 N N . GLU B 2 521 ? 65.652 -108.306 -49.845 1.00 69.20 521 GLU A N 1
ATOM 5053 C CA . GLU B 2 521 ? 65.800 -108.732 -51.236 1.00 60.48 521 GLU A CA 1
ATOM 5054 C C . GLU B 2 521 ? 64.757 -109.785 -51.577 1.00 53.22 521 GLU A C 1
ATOM 5055 O O . GLU B 2 521 ? 64.080 -109.691 -52.603 1.00 68.13 521 GLU A O 1
ATOM 5061 N N . LYS B 2 522 ? 64.570 -110.768 -50.692 1.00 57.04 522 LYS A N 1
ATOM 5062 C CA . LYS B 2 522 ? 63.530 -111.777 -50.911 1.00 63.88 522 LYS A CA 1
ATOM 5063 C C . LYS B 2 522 ? 62.149 -111.132 -50.980 1.00 68.16 522 LYS A C 1
ATOM 5064 O O . LYS B 2 522 ? 61.338 -111.465 -51.855 1.00 56.47 522 LYS A O 1
ATOM 5070 N N . SER B 2 523 ? 61.858 -110.211 -50.049 1.00 55.08 523 SER A N 1
ATOM 5071 C CA . SER B 2 523 ? 60.540 -109.574 -50.024 1.00 67.42 523 SER A CA 1
ATOM 5072 C C . SER B 2 523 ? 60.251 -108.820 -51.322 1.00 52.22 523 SER A C 1
ATOM 5073 O O . SER B 2 523 ? 59.125 -108.856 -51.832 1.00 53.10 523 SER A O 1
ATOM 5076 N N . THR B 2 524 ? 61.254 -108.132 -51.871 1.00 52.54 524 THR A N 1
ATOM 5077 C CA . THR B 2 524 ? 61.047 -107.398 -53.123 1.00 59.78 524 THR A CA 1
ATOM 5078 C C . THR B 2 524 ? 60.683 -108.339 -54.268 1.00 61.87 524 THR A C 1
ATOM 5079 O O . THR B 2 524 ? 59.860 -108.001 -55.138 1.00 52.55 524 THR A O 1
ATOM 5083 N N . HIS B 2 525 ? 61.306 -109.523 -54.309 1.00 64.43 525 HIS A N 1
ATOM 5084 C CA . HIS B 2 525 ? 60.987 -110.450 -55.396 1.00 59.44 525 HIS A CA 1
ATOM 5085 C C . HIS B 2 525 ? 59.560 -110.971 -55.269 1.00 47.93 525 HIS A C 1
ATOM 5086 O O . HIS B 2 525 ? 58.836 -111.074 -56.268 1.00 57.27 525 HIS A O 1
ATOM 5093 N N . HIS B 2 526 ? 59.129 -111.282 -54.045 1.00 54.34 526 HIS A N 1
ATOM 5094 C CA . HIS B 2 526 ? 57.726 -111.622 -53.806 1.00 58.82 526 HIS A CA 1
ATOM 5095 C C . HIS B 2 526 ? 56.795 -110.482 -54.232 1.00 64.37 526 HIS A C 1
ATOM 5096 O O . HIS B 2 526 ? 55.729 -110.718 -54.813 1.00 57.44 526 HIS A O 1
ATOM 5103 N N . TYR B 2 527 ? 57.173 -109.234 -53.926 1.00 62.75 527 TYR A N 1
ATOM 5104 C CA . TYR B 2 527 ? 56.373 -108.080 -54.355 1.00 53.99 527 TYR A CA 1
ATOM 5105 C C . TYR B 2 527 ? 56.238 -108.041 -55.874 1.00 47.31 527 TYR A C 1
ATOM 5106 O O . TYR B 2 527 ? 55.130 -107.985 -56.414 1.00 54.52 527 TYR A O 1
ATOM 5115 N N . THR B 2 528 ? 57.364 -108.084 -56.594 1.00 53.97 528 THR A N 1
ATOM 5116 C CA . THR B 2 528 ? 57.279 -108.010 -58.056 1.00 49.93 528 THR A CA 1
ATOM 5117 C C . THR B 2 528 ? 56.547 -109.214 -58.638 1.00 56.39 528 THR A C 1
ATOM 5118 O O . THR B 2 528 ? 55.798 -109.083 -59.618 1.00 56.04 528 THR A O 1
ATOM 5122 N N . ASP B 2 529 ? 56.767 -110.399 -58.057 1.00 58.58 529 ASP A N 1
ATOM 5123 C CA . ASP B 2 529 ? 55.983 -111.580 -58.411 1.00 57.15 529 ASP A CA 1
ATOM 5124 C C . ASP B 2 529 ? 54.487 -111.314 -58.253 1.00 51.26 529 ASP A C 1
ATOM 5125 O O . ASP B 2 529 ? 53.695 -111.598 -59.159 1.00 56.42 529 ASP A O 1
ATOM 5130 N N . SER B 2 530 ? 54.080 -110.800 -57.078 1.00 49.64 530 SER A N 1
ATOM 5131 C CA . SER B 2 530 ? 52.665 -110.503 -56.815 1.00 49.65 530 SER A CA 1
ATOM 5132 C C . SER B 2 530 ? 52.113 -109.455 -57.771 1.00 51.13 530 SER A C 1
ATOM 5133 O O . SER B 2 530 ? 50.980 -109.588 -58.261 1.00 57.25 530 SER A O 1
ATOM 5136 N N . VAL B 2 531 ? 52.875 -108.376 -58.018 1.00 51.77 531 VAL A N 1
ATOM 5137 C CA . VAL B 2 531 ? 52.423 -107.383 -59.000 1.00 53.28 531 VAL A CA 1
ATOM 5138 C C . VAL B 2 531 ? 52.266 -108.030 -60.373 1.00 49.01 531 VAL A C 1
ATOM 5139 O O . VAL B 2 531 ? 51.269 -107.807 -61.074 1.00 52.26 531 VAL A O 1
ATOM 5143 N N . GLY B 2 532 ? 53.255 -108.836 -60.787 1.00 50.53 532 GLY A N 1
ATOM 5144 C CA . GLY B 2 532 ? 53.176 -109.466 -62.104 1.00 49.51 532 GLY A CA 1
ATOM 5145 C C . GLY B 2 532 ? 51.936 -110.330 -62.262 1.00 44.12 532 GLY A C 1
ATOM 5146 O O . GLY B 2 532 ? 51.305 -110.346 -63.324 1.00 49.00 532 GLY A O 1
ATOM 5147 N N . GLY B 2 533 ? 51.539 -111.017 -61.195 1.00 52.83 533 GLY A N 1
ATOM 5148 C CA . GLY B 2 533 ? 50.320 -111.807 -61.260 1.00 53.13 533 GLY A CA 1
ATOM 5149 C C . GLY B 2 533 ? 49.075 -110.942 -61.204 1.00 57.25 533 GLY A C 1
ATOM 5150 O O . GLY B 2 533 ? 48.068 -111.248 -61.843 1.00 51.88 533 GLY A O 1
ATOM 5151 N N . ILE B 2 534 ? 49.123 -109.838 -60.446 1.00 57.47 534 ILE A N 1
ATOM 5152 C CA . ILE B 2 534 ? 48.004 -108.899 -60.505 1.00 53.73 534 ILE A CA 1
ATOM 5153 C C . ILE B 2 534 ? 47.808 -108.409 -61.932 1.00 47.22 534 ILE A C 1
ATOM 5154 O O . ILE B 2 534 ? 46.681 -108.332 -62.431 1.00 51.03 534 ILE A O 1
ATOM 5159 N N . LEU B 2 535 ? 48.905 -108.100 -62.624 1.00 51.05 535 LEU A N 1
ATOM 5160 C CA . LEU B 2 535 ? 48.790 -107.542 -63.967 1.00 46.19 535 LEU A CA 1
ATOM 5161 C C . LEU B 2 535 ? 48.233 -108.542 -64.981 1.00 57.75 535 LEU A C 1
ATOM 5162 O O . LEU B 2 535 ? 47.845 -108.133 -66.087 1.00 53.94 535 LEU A O 1
ATOM 5167 N N . ARG B 2 536 ? 48.164 -109.832 -64.629 1.00 57.09 536 ARG A N 1
ATOM 5168 C CA . ARG B 2 536 ? 47.565 -110.823 -65.528 1.00 65.77 536 ARG A CA 1
ATOM 5169 C C . ARG B 2 536 ? 46.046 -110.685 -65.597 1.00 60.29 536 ARG A C 1
ATOM 5170 O O . ARG B 2 536 ? 45.431 -111.126 -66.576 1.00 68.82 536 ARG A O 1
ATOM 5178 N N . SER B 2 537 ? 45.404 -110.129 -64.552 1.00 58.60 537 SER A N 1
ATOM 5179 C CA . SER B 2 537 ? 43.933 -109.985 -64.542 1.00 58.91 537 SER A CA 1
ATOM 5180 C C . SER B 2 537 ? 43.590 -108.624 -63.943 1.00 63.43 537 SER A C 1
ATOM 5181 O O . SER B 2 537 ? 43.214 -108.513 -62.773 1.00 70.46 537 SER A O 1
ATOM 5184 N N . THR B 2 538 ? 43.716 -107.581 -64.764 1.00 67.19 538 THR A N 1
ATOM 5185 C CA . THR B 2 538 ? 43.559 -106.228 -64.254 1.00 69.21 538 THR A CA 1
ATOM 5186 C C . THR B 2 538 ? 42.099 -105.885 -64.014 1.00 66.55 538 THR A C 1
ATOM 5187 O O . THR B 2 538 ? 41.799 -105.096 -63.111 1.00 69.90 538 THR A O 1
ATOM 5191 N N . GLY B 2 539 ? 41.190 -106.475 -64.796 1.00 66.82 539 GLY A N 1
ATOM 5192 C CA . GLY B 2 539 ? 39.777 -106.187 -64.619 1.00 61.80 539 GLY A CA 1
ATOM 5193 C C . GLY B 2 539 ? 39.289 -106.464 -63.212 1.00 68.05 539 GLY A C 1
ATOM 5194 O O . GLY B 2 539 ? 38.532 -105.676 -62.641 1.00 68.17 539 GLY A O 1
ATOM 5195 N N . ARG B 2 540 ? 39.747 -107.565 -62.617 1.00 61.37 540 ARG A N 1
ATOM 5196 C CA . ARG B 2 540 ? 39.340 -107.896 -61.252 1.00 56.08 540 ARG A CA 1
ATOM 5197 C C . ARG B 2 540 ? 39.716 -106.791 -60.257 1.00 68.67 540 ARG A C 1
ATOM 5198 O O . ARG B 2 540 ? 38.964 -106.506 -59.312 1.00 63.71 540 ARG A O 1
ATOM 5206 N N . TYR B 2 541 ? 40.879 -106.166 -60.440 1.00 59.72 541 TYR A N 1
ATOM 5207 C CA . TYR B 2 541 ? 41.341 -105.178 -59.468 1.00 60.44 541 TYR A CA 1
ATOM 5208 C C . TYR B 2 541 ? 40.738 -103.809 -59.716 1.00 59.46 541 TYR A C 1
ATOM 5209 O O . TYR B 2 541 ? 40.535 -103.036 -58.767 1.00 68.64 541 TYR A O 1
ATOM 5218 N N . LEU B 2 542 ? 40.438 -103.499 -60.966 1.00 58.13 542 LEU A N 1
ATOM 5219 C CA . LEU B 2 542 ? 39.608 -102.339 -61.232 1.00 56.68 542 LEU A CA 1
ATOM 5220 C C . LEU B 2 542 ? 38.314 -102.426 -60.439 1.00 70.39 542 LEU A C 1
ATOM 5221 O O . LEU B 2 542 ? 37.910 -101.452 -59.793 1.00 70.41 542 LEU A O 1
ATOM 5226 N N . VAL B 2 543 ? 37.684 -103.607 -60.422 1.00 61.82 543 VAL A N 1
ATOM 5227 C CA . VAL B 2 543 ? 36.469 -103.783 -59.628 1.00 59.04 543 VAL A CA 1
ATOM 5228 C C . VAL B 2 543 ? 36.748 -103.535 -58.154 1.00 59.56 543 VAL A C 1
ATOM 5229 O O . VAL B 2 543 ? 35.946 -102.910 -57.448 1.00 65.05 543 VAL A O 1
ATOM 5233 N N . LEU B 2 544 ? 37.878 -104.024 -57.660 1.00 59.58 544 LEU A N 1
ATOM 5234 C CA . LEU B 2 544 ? 38.241 -103.743 -56.280 1.00 57.46 544 LEU A CA 1
ATOM 5235 C C . LEU B 2 544 ? 38.451 -102.246 -56.063 1.00 63.27 544 LEU A C 1
ATOM 5236 O O . LEU B 2 544 ? 38.122 -101.706 -54.999 1.00 59.60 544 LEU A O 1
ATOM 5241 N N . TYR B 2 545 ? 38.993 -101.559 -57.068 1.00 63.82 545 TYR A N 1
ATOM 5242 C CA . TYR B 2 545 ? 39.211 -100.118 -56.950 1.00 56.10 545 TYR A CA 1
ATOM 5243 C C . TYR B 2 545 ? 37.886 -99.380 -56.808 1.00 55.72 545 TYR A C 1
ATOM 5244 O O . TYR B 2 545 ? 37.715 -98.548 -55.908 1.00 64.24 545 TYR A O 1
ATOM 5253 N N . LEU B 2 546 ? 36.921 -99.699 -57.671 1.00 58.20 546 LEU A N 1
ATOM 5254 C CA . LEU B 2 546 ? 35.587 -99.121 -57.547 1.00 59.30 546 LEU A CA 1
ATOM 5255 C C . LEU B 2 546 ? 35.007 -99.373 -56.160 1.00 66.69 546 LEU A C 1
ATOM 5256 O O . LEU B 2 546 ? 34.420 -98.476 -55.541 1.00 64.67 546 LEU A O 1
ATOM 5261 N N . ILE B 2 547 ? 35.143 -100.595 -55.661 1.00 62.21 547 ILE A N 1
ATOM 5262 C CA . ILE B 2 547 ? 34.666 -100.896 -54.315 1.00 64.89 547 ILE A CA 1
ATOM 5263 C C . ILE B 2 547 ? 35.252 -99.903 -53.319 1.00 67.51 547 ILE A C 1
ATOM 5264 O O . ILE B 2 547 ? 34.528 -99.297 -52.519 1.00 60.17 547 ILE A O 1
ATOM 5269 N N . ILE B 2 548 ? 36.566 -99.678 -53.397 1.00 65.95 548 ILE A N 1
ATOM 5270 C CA . ILE B 2 548 ? 37.231 -98.730 -52.504 1.00 59.37 548 ILE A CA 1
ATOM 5271 C C . ILE B 2 548 ? 36.673 -97.323 -52.696 1.00 54.64 548 ILE A C 1
ATOM 5272 O O . ILE B 2 548 ? 36.391 -96.608 -51.725 1.00 62.59 548 ILE A O 1
ATOM 5277 N N . VAL B 2 549 ? 36.499 -96.909 -53.950 1.00 59.39 549 VAL A N 1
ATOM 5278 C CA . VAL B 2 549 ? 36.003 -95.565 -54.236 1.00 55.46 549 VAL A CA 1
ATOM 5279 C C . VAL B 2 549 ? 34.615 -95.379 -53.646 1.00 70.55 549 VAL A C 1
ATOM 5280 O O . VAL B 2 549 ? 34.291 -94.325 -53.072 1.00 60.30 549 VAL A O 1
ATOM 5284 N N . VAL B 2 550 ? 33.782 -96.411 -53.757 1.00 67.43 550 VAL A N 1
ATOM 5285 C CA . VAL B 2 550 ? 32.434 -96.336 -53.209 1.00 66.33 550 VAL A CA 1
ATOM 5286 C C . VAL B 2 550 ? 32.481 -96.281 -51.689 1.00 62.36 550 VAL A C 1
ATOM 5287 O O . VAL B 2 550 ? 31.820 -95.444 -51.060 1.00 69.83 550 VAL A O 1
ATOM 5291 N N . GLY B 2 551 ? 33.268 -97.164 -51.070 1.00 60.80 551 GLY A N 1
ATOM 5292 C CA . GLY B 2 551 ? 33.373 -97.144 -49.620 1.00 59.15 551 GLY A CA 1
ATOM 5293 C C . GLY B 2 551 ? 33.913 -95.826 -49.089 1.00 74.38 551 GLY A C 1
ATOM 5294 O O . GLY B 2 551 ? 33.503 -95.357 -48.020 1.00 66.41 551 GLY A O 1
ATOM 5295 N N . MET B 2 552 ? 34.841 -95.211 -49.830 1.00 59.78 552 MET A N 1
ATOM 5296 C CA . MET B 2 552 ? 35.367 -93.912 -49.435 1.00 67.31 552 MET A CA 1
ATOM 5297 C C . MET B 2 552 ? 34.260 -92.875 -49.415 1.00 61.54 552 MET A C 1
ATOM 5298 O O . MET B 2 552 ? 34.138 -92.095 -48.463 1.00 58.40 552 MET A O 1
ATOM 5303 N N . ALA B 2 553 ? 33.452 -92.848 -50.474 1.00 59.38 553 ALA A N 1
ATOM 5304 C CA . ALA B 2 553 ? 32.337 -91.917 -50.530 1.00 63.84 553 ALA A CA 1
ATOM 5305 C C . ALA B 2 553 ? 31.377 -92.172 -49.382 1.00 70.93 553 ALA A C 1
ATOM 5306 O O . ALA B 2 553 ? 30.951 -91.237 -48.694 1.00 64.29 553 ALA A O 1
ATOM 5308 N N . TYR B 2 554 ? 31.059 -93.441 -49.140 1.00 69.66 554 TYR A N 1
ATOM 5309 C CA . TYR B 2 554 ? 30.195 -93.781 -48.021 1.00 67.49 554 TYR A CA 1
ATOM 5310 C C . TYR B 2 554 ? 30.764 -93.251 -46.709 1.00 72.53 554 TYR A C 1
ATOM 5311 O O . TYR B 2 554 ? 30.062 -92.569 -45.953 1.00 65.51 554 TYR A O 1
ATOM 5320 N N . LEU B 2 555 ? 32.041 -93.546 -46.421 1.00 64.48 555 LEU A N 1
ATOM 5321 C CA . LEU B 2 555 ? 32.626 -93.065 -45.175 1.00 57.43 555 LEU A CA 1
ATOM 5322 C C . LEU B 2 555 ? 32.608 -91.553 -45.109 1.00 65.88 555 LEU A C 1
ATOM 5323 O O . LEU B 2 555 ? 32.436 -90.981 -44.026 1.00 65.15 555 LEU A O 1
ATOM 5328 N N . PHE B 2 556 ? 32.727 -90.900 -46.266 1.00 59.64 556 PHE A N 1
ATOM 5329 C CA . PHE B 2 556 ? 32.853 -89.451 -46.306 1.00 70.41 556 PHE A CA 1
ATOM 5330 C C . PHE B 2 556 ? 31.540 -88.785 -45.915 1.00 80.50 556 PHE A C 1
ATOM 5331 O O . PHE B 2 556 ? 31.531 -87.853 -45.099 1.00 74.53 556 PHE A O 1
ATOM 5339 N N . VAL B 2 557 ? 30.414 -89.274 -46.448 1.00 68.08 557 VAL A N 1
ATOM 5340 C CA . VAL B 2 557 ? 29.141 -88.688 -46.061 1.00 67.20 557 VAL A CA 1
ATOM 5341 C C . VAL B 2 557 ? 28.722 -89.057 -44.643 1.00 71.62 557 VAL A C 1
ATOM 5342 O O . VAL B 2 557 ? 27.874 -88.369 -44.071 1.00 72.91 557 VAL A O 1
ATOM 5346 N N . ARG B 2 558 ? 29.288 -90.097 -44.033 1.00 70.29 558 ARG A N 1
ATOM 5347 C CA . ARG B 2 558 ? 28.879 -90.411 -42.669 1.00 66.71 558 ARG A CA 1
ATOM 5348 C C . ARG B 2 558 ? 29.715 -89.716 -41.611 1.00 73.46 558 ARG A C 1
ATOM 5349 O O . ARG B 2 558 ? 29.363 -89.781 -40.428 1.00 75.92 558 ARG A O 1
ATOM 5357 N N . LEU B 2 559 ? 30.810 -89.075 -41.985 1.00 63.05 559 LEU A N 1
ATOM 5358 C CA . LEU B 2 559 ? 31.701 -88.501 -40.990 1.00 66.23 559 LEU A CA 1
ATOM 5359 C C . LEU B 2 559 ? 31.239 -87.088 -40.652 1.00 64.12 559 LEU A C 1
ATOM 5360 O O . LEU B 2 559 ? 31.205 -86.233 -41.547 1.00 65.52 559 LEU A O 1
ATOM 5365 N N . PRO B 2 560 ? 30.851 -86.813 -39.405 1.00 64.63 560 PRO A N 1
ATOM 5366 C CA . PRO B 2 560 ? 30.465 -85.448 -39.021 1.00 67.67 560 PRO A CA 1
ATOM 5367 C C . PRO B 2 560 ? 31.616 -84.477 -39.220 1.00 67.98 560 PRO A C 1
ATOM 5368 O O . PRO B 2 560 ? 32.768 -84.793 -38.924 1.00 74.73 560 PRO A O 1
ATOM 5372 N N . SER B 2 561 ? 31.305 -83.275 -39.674 1.00 64.89 561 SER A N 1
ATOM 5373 C CA . SER B 2 561 ? 32.349 -82.268 -39.804 1.00 64.75 561 SER A CA 1
ATOM 5374 C C . SER B 2 561 ? 32.333 -81.306 -38.618 1.00 68.54 561 SER A C 1
ATOM 5375 O O . SER B 2 561 ? 31.413 -81.291 -37.795 1.00 69.81 561 SER A O 1
ATOM 5378 N N . SER B 2 562 ? 33.404 -80.529 -38.515 1.00 60.01 562 SER A N 1
ATOM 5379 C CA . SER B 2 562 ? 33.540 -79.524 -37.474 1.00 58.83 562 SER A CA 1
ATOM 5380 C C . SER B 2 562 ? 34.613 -78.532 -37.919 1.00 54.87 562 SER A C 1
ATOM 5381 O O . SER B 2 562 ? 35.031 -78.516 -39.082 1.00 60.11 562 SER A O 1
ATOM 5384 N N . PHE B 2 563 ? 35.046 -77.688 -36.989 1.00 58.76 563 PHE A N 1
ATOM 5385 C CA . PHE B 2 563 ? 35.859 -76.529 -37.312 1.00 50.15 563 PHE A CA 1
ATOM 5386 C C . PHE B 2 563 ? 37.252 -76.759 -36.796 1.00 54.28 563 PHE A C 1
ATOM 5387 O O . PHE B 2 563 ? 38.141 -77.211 -37.562 1.00 54.28 563 PHE A O 1
ATOM 5395 N N . LEU B 2 564 ? 37.549 -76.451 -35.532 1.00 51.53 564 LEU A N 1
ATOM 5396 C CA . LEU B 2 564 ? 38.794 -76.754 -34.850 1.00 53.49 564 LEU A CA 1
ATOM 5397 C C . LEU B 2 564 ? 38.455 -77.467 -33.550 1.00 57.68 564 LEU A C 1
ATOM 5398 O O . LEU B 2 564 ? 37.454 -77.126 -32.907 1.00 56.98 564 LEU A O 1
ATOM 5403 N N . PRO B 2 565 ? 39.263 -78.446 -33.133 1.00 56.57 565 PRO A N 1
ATOM 5404 C CA . PRO B 2 565 ? 38.997 -79.114 -31.857 1.00 57.58 565 PRO A CA 1
ATOM 5405 C C . PRO B 2 565 ? 39.153 -78.144 -30.701 1.00 60.01 565 PRO A C 1
ATOM 5406 O O . PRO B 2 565 ? 40.036 -77.277 -30.699 1.00 56.03 565 PRO A O 1
ATOM 5410 N N . ASP B 2 566 ? 38.273 -78.306 -29.718 1.00 58.01 566 ASP A N 1
ATOM 5411 C CA . ASP B 2 566 ? 38.429 -77.663 -28.431 1.00 58.88 566 ASP A CA 1
ATOM 5412 C C . ASP B 2 566 ? 39.756 -78.066 -27.806 1.00 57.97 566 ASP A C 1
ATOM 5413 O O . ASP B 2 566 ? 40.218 -79.196 -27.956 1.00 58.15 566 ASP A O 1
ATOM 5418 N N . GLU B 2 567 ? 40.356 -77.149 -27.064 1.00 47.90 567 GLU A N 1
ATOM 5419 C CA . GLU B 2 567 ? 41.570 -77.441 -26.327 1.00 45.99 567 GLU A CA 1
ATOM 5420 C C . GLU B 2 567 ? 41.338 -77.180 -24.846 1.00 64.71 567 GLU A C 1
ATOM 5421 O O . GLU B 2 567 ? 40.426 -76.438 -24.449 1.00 55.71 567 GLU A O 1
ATOM 5427 N N . ASP B 2 568 ? 42.185 -77.795 -24.030 1.00 58.61 568 ASP A N 1
ATOM 5428 C CA . ASP B 2 568 ? 42.320 -77.390 -22.640 1.00 54.83 568 ASP A CA 1
ATOM 5429 C C . ASP B 2 568 ? 43.277 -76.219 -22.619 1.00 58.36 568 ASP A C 1
ATOM 5430 O O . ASP B 2 568 ? 44.500 -76.391 -22.639 1.00 54.23 568 ASP A O 1
ATOM 5435 N N . GLN B 2 569 ? 42.726 -75.017 -22.548 1.00 49.24 569 GLN A N 1
ATOM 5436 C CA . GLN B 2 569 ? 43.549 -73.831 -22.490 1.00 48.57 569 GLN A CA 1
ATOM 5437 C C . GLN B 2 569 ? 43.829 -73.412 -21.059 1.00 49.80 569 GLN A C 1
ATOM 5438 O O . GLN B 2 569 ? 44.336 -72.310 -20.828 1.00 51.20 569 GLN A O 1
ATOM 5444 N N . GLY B 2 570 ? 43.529 -74.269 -20.085 1.00 51.25 570 GLY A N 1
ATOM 5445 C CA . GLY B 2 570 ? 43.833 -73.867 -18.729 1.00 50.29 570 GLY A CA 1
ATOM 5446 C C . GLY B 2 570 ? 42.883 -72.852 -18.117 1.00 52.20 570 GLY A C 1
ATOM 5447 O O . GLY B 2 570 ? 43.165 -72.381 -17.013 1.00 43.91 570 GLY A O 1
ATOM 5448 N N . VAL B 2 571 ? 41.767 -72.519 -18.782 1.00 45.03 571 VAL A N 1
ATOM 5449 C CA . VAL B 2 571 ? 40.751 -71.599 -18.257 1.00 49.89 571 VAL A CA 1
ATOM 5450 C C . VAL B 2 571 ? 39.407 -72.006 -18.836 1.00 53.41 571 VAL A C 1
ATOM 5451 O O . VAL B 2 571 ? 39.339 -72.610 -19.908 1.00 52.99 571 VAL A O 1
ATOM 5455 N N . PHE B 2 572 ? 38.316 -71.665 -18.143 1.00 44.89 572 PHE A N 1
ATOM 5456 C CA . PHE B 2 572 ? 36.997 -71.841 -18.737 1.00 44.04 572 PHE A CA 1
ATOM 5457 C C . PHE B 2 572 ? 36.042 -70.866 -18.046 1.00 48.01 572 PHE A C 1
ATOM 5458 O O . PHE B 2 572 ? 36.442 -70.127 -17.155 1.00 44.58 572 PHE A O 1
ATOM 5466 N N . MET B 2 573 ? 34.779 -70.878 -18.462 1.00 43.06 573 MET A N 1
ATOM 5467 C CA . MET B 2 573 ? 33.857 -69.813 -18.093 1.00 50.49 573 MET A CA 1
ATOM 5468 C C . MET B 2 573 ? 32.631 -70.416 -17.410 1.00 48.54 573 MET A C 1
ATOM 5469 O O . MET B 2 573 ? 32.184 -71.498 -17.789 1.00 47.60 573 MET A O 1
ATOM 5474 N N . THR B 2 574 ? 32.059 -69.735 -16.419 1.00 47.25 574 THR A N 1
ATOM 5475 C CA . THR B 2 574 ? 30.745 -70.156 -15.935 1.00 47.75 574 THR A CA 1
ATOM 5476 C C . THR B 2 574 ? 29.801 -68.957 -15.912 1.00 51.34 574 THR A C 1
ATOM 5477 O O . THR B 2 574 ? 30.201 -67.843 -15.559 1.00 56.53 574 THR A O 1
ATOM 5481 N N . MET B 2 575 ? 28.618 -69.217 -16.462 1.00 44.76 575 MET A N 1
ATOM 5482 C CA . MET B 2 575 ? 27.605 -68.152 -16.586 1.00 52.83 575 MET A CA 1
ATOM 5483 C C . MET B 2 575 ? 26.572 -68.299 -15.481 1.00 61.39 575 MET A C 1
ATOM 5484 O O . MET B 2 575 ? 26.290 -69.431 -15.081 1.00 54.22 575 MET A O 1
ATOM 5489 N N . VAL B 2 576 ? 26.022 -67.181 -15.059 1.00 47.72 576 VAL A N 1
ATOM 5490 C CA . VAL B 2 576 ? 25.086 -67.085 -13.938 1.00 44.84 576 VAL A CA 1
ATOM 5491 C C . VAL B 2 576 ? 23.950 -66.154 -14.366 1.00 53.15 576 VAL A C 1
ATOM 5492 O O . VAL B 2 576 ? 24.199 -65.044 -14.851 1.00 51.41 576 VAL A O 1
ATOM 5496 N N . GLN B 2 577 ? 22.714 -66.630 -14.270 1.00 52.10 577 GLN A N 1
ATOM 5497 C CA . GLN B 2 577 ? 21.554 -65.846 -14.696 1.00 54.55 577 GLN A CA 1
ATOM 5498 C C . GLN B 2 577 ? 20.438 -66.062 -13.685 1.00 60.53 577 GLN A C 1
ATOM 5499 O O . GLN B 2 577 ? 19.980 -67.199 -13.509 1.00 55.55 577 GLN A O 1
ATOM 5505 N N . LEU B 2 578 ? 20.000 -64.991 -13.033 1.00 52.54 578 LEU A N 1
ATOM 5506 C CA . LEU B 2 578 ? 18.890 -65.026 -12.083 1.00 49.07 578 LEU A CA 1
ATOM 5507 C C . LEU B 2 578 ? 17.596 -64.500 -12.719 1.00 54.22 578 LEU A C 1
ATOM 5508 O O . LEU B 2 578 ? 17.599 -63.961 -13.827 1.00 46.88 578 LEU A O 1
ATOM 5513 N N . PRO B 2 579 ? 16.447 -64.665 -12.056 1.00 54.07 579 PRO A N 1
ATOM 5514 C CA . PRO B 2 579 ? 15.176 -64.261 -12.688 1.00 58.97 579 PRO A CA 1
ATOM 5515 C C . PRO B 2 579 ? 15.064 -62.749 -12.837 1.00 50.72 579 PRO A C 1
ATOM 5516 O O . PRO B 2 579 ? 15.859 -61.988 -12.295 1.00 53.42 579 PRO A O 1
ATOM 5520 N N . ALA B 2 580 ? 14.033 -62.332 -13.574 1.00 49.62 580 ALA A N 1
ATOM 5521 C CA . ALA B 2 580 ? 13.714 -60.917 -13.745 1.00 51.69 580 ALA A CA 1
ATOM 5522 C C . ALA B 2 580 ? 13.706 -60.184 -12.421 1.00 59.78 580 ALA A C 1
ATOM 5523 O O . ALA B 2 580 ? 13.194 -60.688 -11.420 1.00 57.36 580 ALA A O 1
ATOM 5525 N N . GLY B 2 581 ? 14.260 -58.968 -12.427 1.00 51.08 581 GLY A N 1
ATOM 5526 C CA . GLY B 2 581 ? 14.183 -58.118 -11.258 1.00 46.50 581 GLY A CA 1
ATOM 5527 C C . GLY B 2 581 ? 15.127 -58.481 -10.143 1.00 48.00 581 GLY A C 1
ATOM 5528 O O . GLY B 2 581 ? 15.185 -57.756 -9.140 1.00 52.32 581 GLY A O 1
ATOM 5529 N N . ALA B 2 582 ? 15.889 -59.558 -10.285 1.00 52.28 582 ALA A N 1
ATOM 5530 C CA . ALA B 2 582 ? 16.771 -59.969 -9.204 1.00 49.71 582 ALA A CA 1
ATOM 5531 C C . ALA B 2 582 ? 17.859 -58.931 -9.016 1.00 50.58 582 ALA A C 1
ATOM 5532 O O . ALA B 2 582 ? 18.308 -58.297 -9.973 1.00 52.77 582 ALA A O 1
ATOM 5534 N N . THR B 2 583 ? 18.281 -58.757 -7.766 1.00 41.55 583 THR A N 1
ATOM 5535 C CA . THR B 2 583 ? 19.206 -57.712 -7.374 1.00 44.75 583 THR A CA 1
ATOM 5536 C C . THR B 2 583 ? 20.643 -58.203 -7.339 1.00 44.49 583 THR A C 1
ATOM 5537 O O . THR B 2 583 ? 20.923 -59.407 -7.241 1.00 45.20 583 THR A O 1
ATOM 5541 N N . GLN B 2 584 ? 21.549 -57.223 -7.332 1.00 42.07 584 GLN A N 1
ATOM 5542 C CA . GLN B 2 584 ? 22.989 -57.468 -7.249 1.00 38.56 584 GLN A CA 1
ATOM 5543 C C . GLN B 2 584 ? 23.359 -58.336 -6.050 1.00 49.52 584 GLN A C 1
ATOM 5544 O O . GLN B 2 584 ? 24.183 -59.244 -6.169 1.00 44.15 584 GLN A O 1
ATOM 5550 N N . GLU B 2 585 ? 22.800 -58.042 -4.870 1.00 44.99 585 GLU A N 1
ATOM 5551 C CA . GLU B 2 585 ? 23.121 -58.820 -3.671 1.00 46.29 585 GLU A CA 1
ATOM 5552 C C . GLU B 2 585 ? 22.762 -60.290 -3.844 1.00 46.97 585 GLU A C 1
ATOM 5553 O O . GLU B 2 585 ? 23.538 -61.169 -3.461 1.00 55.91 585 GLU A O 1
ATOM 5559 N N . ARG B 2 586 ? 21.612 -60.581 -4.449 1.00 42.20 586 ARG A N 1
ATOM 5560 C CA . ARG B 2 586 ? 21.209 -61.968 -4.678 1.00 45.71 586 ARG A CA 1
ATOM 5561 C C . ARG B 2 586 ? 22.120 -62.665 -5.679 1.00 58.53 586 ARG A C 1
ATOM 5562 O O . ARG B 2 586 ? 22.460 -63.839 -5.511 1.00 53.82 586 ARG A O 1
ATOM 5570 N N . THR B 2 587 ? 22.511 -61.966 -6.747 1.00 52.94 587 THR A N 1
ATOM 5571 C CA . THR B 2 587 ? 23.490 -62.541 -7.662 1.00 42.83 587 THR A CA 1
ATOM 5572 C C . THR B 2 587 ? 24.789 -62.817 -6.956 1.00 40.95 587 THR A C 1
ATOM 5573 O O . THR B 2 587 ? 25.432 -63.841 -7.201 1.00 45.34 587 THR A O 1
ATOM 5577 N N . GLN B 2 588 ? 25.202 -61.917 -6.077 1.00 43.88 588 GLN A N 1
ATOM 5578 C CA . GLN B 2 588 ? 26.476 -62.090 -5.390 1.00 40.74 588 GLN A CA 1
ATOM 5579 C C . GLN B 2 588 ? 26.495 -63.374 -4.556 1.00 53.72 588 GLN A C 1
ATOM 5580 O O . GLN B 2 588 ? 27.534 -64.035 -4.458 1.00 51.59 588 GLN A O 1
ATOM 5586 N N . LYS B 2 589 ? 25.368 -63.744 -3.939 1.00 55.25 589 LYS A N 1
ATOM 5587 C CA . LYS B 2 589 ? 25.375 -64.966 -3.127 1.00 63.03 589 LYS A CA 1
ATOM 5588 C C . LYS B 2 589 ? 25.536 -66.195 -4.006 1.00 54.90 589 LYS A C 1
ATOM 5589 O O . LYS B 2 589 ? 26.201 -67.161 -3.625 1.00 58.74 589 LYS A O 1
ATOM 5595 N N . VAL B 2 590 ? 24.919 -66.184 -5.182 1.00 51.56 590 VAL A N 1
ATOM 5596 C CA . VAL B 2 590 ? 25.111 -67.284 -6.114 1.00 50.15 590 VAL A CA 1
ATOM 5597 C C . VAL B 2 590 ? 26.557 -67.347 -6.577 1.00 57.02 590 VAL A C 1
ATOM 5598 O O . VAL B 2 590 ? 27.166 -68.426 -6.646 1.00 53.58 590 VAL A O 1
ATOM 5602 N N . LEU B 2 591 ? 27.129 -66.195 -6.915 1.00 48.39 591 LEU A N 1
ATOM 5603 C CA . LEU B 2 591 ? 28.516 -66.203 -7.347 1.00 47.73 591 LEU A CA 1
ATOM 5604 C C . LEU B 2 591 ? 29.419 -66.668 -6.222 1.00 53.72 591 LEU A C 1
ATOM 5605 O O . LEU B 2 591 ? 30.430 -67.326 -6.481 1.00 49.41 591 LEU A O 1
ATOM 5610 N N . ASN B 2 592 ? 29.095 -66.304 -4.975 1.00 48.15 592 ASN A N 1
ATOM 5611 C CA . ASN B 2 592 ? 29.925 -66.722 -3.853 1.00 56.24 592 ASN A CA 1
ATOM 5612 C C . ASN B 2 592 ? 29.879 -68.238 -3.686 1.00 49.16 592 ASN A C 1
ATOM 5613 O O . ASN B 2 592 ? 30.896 -68.849 -3.331 1.00 53.64 592 ASN A O 1
ATOM 5618 N N . GLU B 2 593 ? 28.721 -68.856 -3.969 1.00 48.70 593 GLU A N 1
ATOM 5619 C CA . GLU B 2 593 ? 28.614 -70.314 -3.929 1.00 54.65 593 GLU A CA 1
ATOM 5620 C C . GLU B 2 593 ? 29.362 -70.973 -5.082 1.00 61.40 593 GLU A C 1
ATOM 5621 O O . GLU B 2 593 ? 29.985 -72.027 -4.906 1.00 55.30 593 GLU A O 1
ATOM 5627 N N . VAL B 2 594 ? 29.279 -70.400 -6.279 1.00 50.63 594 VAL A N 1
ATOM 5628 C CA . VAL B 2 594 ? 30.082 -70.900 -7.393 1.00 46.94 594 VAL A CA 1
ATOM 5629 C C . VAL B 2 594 ? 31.564 -70.846 -7.040 1.00 50.10 594 VAL A C 1
ATOM 5630 O O . VAL B 2 594 ? 32.294 -71.822 -7.228 1.00 60.75 594 VAL A O 1
ATOM 5634 N N . THR B 2 595 ? 32.036 -69.696 -6.534 1.00 43.73 595 THR A N 1
ATOM 5635 C CA . THR B 2 595 ? 33.444 -69.549 -6.154 1.00 40.92 595 THR A CA 1
ATOM 5636 C C . THR B 2 595 ? 33.853 -70.605 -5.143 1.00 60.77 595 THR A C 1
ATOM 5637 O O . THR B 2 595 ? 34.895 -71.262 -5.286 1.00 54.80 595 THR A O 1
ATOM 5641 N N . HIS B 2 596 ? 33.030 -70.773 -4.110 1.00 58.86 596 HIS A N 1
ATOM 5642 C CA . HIS B 2 596 ? 33.333 -71.690 -3.030 1.00 54.65 596 HIS A CA 1
ATOM 5643 C C . HIS B 2 596 ? 33.417 -73.127 -3.523 1.00 50.09 596 HIS A C 1
ATOM 5644 O O . HIS B 2 596 ? 34.303 -73.880 -3.107 1.00 56.07 596 HIS A O 1
ATOM 5651 N N . TYR B 2 597 ? 32.502 -73.518 -4.414 1.00 47.93 597 TYR A N 1
ATOM 5652 C CA . TYR B 2 597 ? 32.554 -74.843 -5.007 1.00 52.23 597 TYR A CA 1
ATOM 5653 C C . TYR B 2 597 ? 33.894 -75.095 -5.689 1.00 62.31 597 TYR A C 1
ATOM 5654 O O . TYR B 2 597 ? 34.562 -76.095 -5.401 1.00 59.28 597 TYR A O 1
ATOM 5663 N N . TYR B 2 598 ? 34.320 -74.192 -6.585 1.00 54.70 598 TYR A N 1
ATOM 5664 C CA . TYR B 2 598 ? 35.542 -74.442 -7.351 1.00 52.81 598 TYR A CA 1
ATOM 5665 C C . TYR B 2 598 ? 36.756 -74.513 -6.440 1.00 55.03 598 TYR A C 1
ATOM 5666 O O . TYR B 2 598 ? 37.672 -75.317 -6.672 1.00 52.86 598 TYR A O 1
ATOM 5675 N N . LEU B 2 599 ? 36.799 -73.669 -5.416 1.00 45.45 599 LEU A N 1
ATOM 5676 C CA . LEU B 2 599 ? 37.959 -73.611 -4.534 1.00 44.81 599 LEU A CA 1
ATOM 5677 C C . LEU B 2 599 ? 37.894 -74.639 -3.398 1.00 58.17 599 LEU A C 1
ATOM 5678 O O . LEU B 2 599 ? 38.755 -74.611 -2.513 1.00 52.94 599 LEU A O 1
ATOM 5683 N N . THR B 2 600 ? 36.879 -75.498 -3.368 1.00 49.84 600 THR A N 1
ATOM 5684 C CA . THR B 2 600 ? 36.884 -76.613 -2.414 1.00 63.17 600 THR A CA 1
ATOM 5685 C C . THR B 2 600 ? 36.744 -77.941 -3.158 1.00 54.56 600 THR A C 1
ATOM 5686 O O . THR B 2 600 ? 37.690 -78.727 -3.187 1.00 63.53 600 THR A O 1
ATOM 5690 N N . LYS B 2 601 ? 35.602 -78.175 -3.811 1.00 48.81 601 LYS A N 1
ATOM 5691 C CA . LYS B 2 601 ? 35.396 -79.400 -4.581 1.00 50.27 601 LYS A CA 1
ATOM 5692 C C . LYS B 2 601 ? 36.397 -79.570 -5.728 1.00 71.03 601 LYS A C 1
ATOM 5693 O O . LYS B 2 601 ? 36.536 -80.684 -6.246 1.00 64.48 601 LYS A O 1
ATOM 5699 N N . GLU B 2 602 ? 37.073 -78.500 -6.167 1.00 63.08 602 GLU A N 1
ATOM 5700 C CA . GLU B 2 602 ? 38.081 -78.605 -7.225 1.00 51.53 602 GLU A CA 1
ATOM 5701 C C . GLU B 2 602 ? 39.391 -77.971 -6.780 1.00 56.77 602 GLU A C 1
ATOM 5702 O O . GLU B 2 602 ? 40.161 -77.452 -7.605 1.00 61.61 602 GLU A O 1
ATOM 5708 N N . LYS B 2 603 ? 39.644 -78.004 -5.467 1.00 54.59 603 LYS A N 1
ATOM 5709 C CA . LYS B 2 603 ? 40.845 -77.423 -4.878 1.00 51.33 603 LYS A CA 1
ATOM 5710 C C . LYS B 2 603 ? 42.121 -77.880 -5.579 1.00 67.01 603 LYS A C 1
ATOM 5711 O O . LYS B 2 603 ? 43.140 -77.179 -5.550 1.00 59.25 603 LYS A O 1
ATOM 5717 N N . ASN B 2 604 ? 42.109 -79.070 -6.167 1.00 62.81 604 ASN A N 1
ATOM 5718 C CA . ASN B 2 604 ? 43.343 -79.580 -6.734 1.00 63.08 604 ASN A CA 1
ATOM 5719 C C . ASN B 2 604 ? 43.588 -79.075 -8.149 1.00 60.56 604 ASN A C 1
ATOM 5720 O O . ASN B 2 604 ? 44.746 -79.005 -8.571 1.00 64.75 604 ASN A O 1
ATOM 5725 N N . ASN B 2 605 ? 42.528 -78.695 -8.866 1.00 58.78 605 ASN A N 1
ATOM 5726 C CA . ASN B 2 605 ? 42.590 -78.257 -10.257 1.00 53.68 605 ASN A CA 1
ATOM 5727 C C . ASN B 2 605 ? 42.494 -76.750 -10.471 1.00 62.08 605 ASN A C 1
ATOM 5728 O O . ASN B 2 605 ? 42.975 -76.256 -11.500 1.00 50.64 605 ASN A O 1
ATOM 5733 N N . VAL B 2 606 ? 41.874 -76.007 -9.554 1.00 57.91 606 VAL A N 1
ATOM 5734 C CA . VAL B 2 606 ? 41.510 -74.612 -9.796 1.00 57.35 606 VAL A CA 1
ATOM 5735 C C . VAL B 2 606 ? 42.487 -73.716 -9.062 1.00 53.83 606 VAL A C 1
ATOM 5736 O O . VAL B 2 606 ? 42.743 -73.909 -7.875 1.00 60.54 606 VAL A O 1
ATOM 5740 N N . GLU B 2 607 ? 43.052 -72.752 -9.767 1.00 45.44 607 GLU A N 1
ATOM 5741 C CA . GLU B 2 607 ? 43.890 -71.762 -9.114 1.00 52.57 607 GLU A CA 1
ATOM 5742 C C . GLU B 2 607 ? 43.119 -70.497 -8.710 1.00 62.34 607 GLU A C 1
ATOM 5743 O O . GLU B 2 607 ? 43.430 -69.890 -7.683 1.00 50.90 607 GLU A O 1
ATOM 5749 N N . SER B 2 608 ? 42.138 -70.059 -9.496 1.00 50.97 608 SER A N 1
ATOM 5750 C CA . SER B 2 608 ? 41.439 -68.824 -9.137 1.00 46.16 608 SER A CA 1
ATOM 5751 C C . SER B 2 608 ? 40.068 -68.807 -9.775 1.00 51.17 608 SER A C 1
ATOM 5752 O O . SER B 2 608 ? 39.807 -69.532 -10.738 1.00 46.51 608 SER A O 1
ATOM 5755 N N . VAL B 2 609 ? 39.182 -67.977 -9.206 1.00 50.42 609 VAL A N 1
ATOM 5756 C CA . VAL B 2 609 ? 37.883 -67.663 -9.792 1.00 43.38 609 VAL A CA 1
ATOM 5757 C C . VAL B 2 609 ? 37.759 -66.141 -9.825 1.00 48.13 609 VAL A C 1
ATOM 5758 O O . VAL B 2 609 ? 37.887 -65.476 -8.787 1.00 46.67 609 VAL A O 1
ATOM 5762 N N . PHE B 2 610 ? 37.588 -65.592 -11.020 1.00 47.44 610 PHE A N 1
ATOM 5763 C CA . PHE B 2 610 ? 37.433 -64.154 -11.232 1.00 40.84 610 PHE A CA 1
ATOM 5764 C C . PHE B 2 610 ? 35.961 -63.956 -11.526 1.00 42.22 610 PHE A C 1
ATOM 5765 O O . PHE B 2 610 ? 35.466 -64.354 -12.592 1.00 44.66 610 PHE A O 1
ATOM 5773 N N . ALA B 2 611 ? 35.245 -63.424 -10.547 1.00 43.57 611 ALA A N 1
ATOM 5774 C CA . ALA B 2 611 ? 33.793 -63.353 -10.586 1.00 43.97 611 ALA A CA 1
ATOM 5775 C C . ALA B 2 611 ? 33.385 -61.924 -10.891 1.00 40.72 611 ALA A C 1
ATOM 5776 O O . ALA B 2 611 ? 33.770 -61.002 -10.167 1.00 42.26 611 ALA A O 1
ATOM 5778 N N . TRP B 2 612 ? 32.590 -61.745 -11.939 1.00 42.12 612 TRP A N 1
ATOM 5779 C CA . TRP B 2 612 ? 32.027 -60.440 -12.249 1.00 42.83 612 TRP A CA 1
ATOM 5780 C C . TRP B 2 612 ? 30.521 -60.464 -12.055 1.00 38.48 612 TRP A C 1
ATOM 5781 O O . TRP B 2 612 ? 29.798 -61.171 -12.760 1.00 43.94 612 TRP A O 1
ATOM 5792 N N . ASN B 2 613 ? 30.052 -59.616 -11.172 1.00 41.86 613 ASN A N 1
ATOM 5793 C CA . ASN B 2 613 ? 28.633 -59.495 -10.872 1.00 43.83 613 ASN A CA 1
ATOM 5794 C C . ASN B 2 613 ? 28.106 -58.264 -11.616 1.00 39.42 613 ASN A C 1
ATOM 5795 O O . ASN B 2 613 ? 28.506 -57.142 -11.313 1.00 44.61 613 ASN A O 1
ATOM 5800 N N . GLY B 2 614 ? 27.216 -58.476 -12.586 1.00 38.74 614 GLY A N 1
ATOM 5801 C CA . GLY B 2 614 ? 26.604 -57.368 -13.309 1.00 43.23 614 GLY A CA 1
ATOM 5802 C C . GLY B 2 614 ? 26.770 -57.456 -14.816 1.00 42.92 614 GLY A C 1
ATOM 5803 O O . GLY B 2 614 ? 26.165 -56.674 -15.553 1.00 48.30 614 GLY A O 1
ATOM 5804 N N . PHE B 2 615 ? 27.584 -58.377 -15.329 1.00 47.34 615 PHE A N 1
ATOM 5805 C CA . PHE B 2 615 ? 27.465 -58.604 -16.758 1.00 46.13 615 PHE A CA 1
ATOM 5806 C C . PHE B 2 615 ? 27.609 -60.077 -17.052 1.00 49.54 615 PHE A C 1
ATOM 5807 O O . PHE B 2 615 ? 28.178 -60.841 -16.268 1.00 50.13 615 PHE A O 1
ATOM 5815 N N . GLY B 2 616 ? 27.002 -60.472 -18.158 1.00 48.27 616 GLY A N 1
ATOM 5816 C CA . GLY B 2 616 ? 26.949 -61.865 -18.510 1.00 49.71 616 GLY A CA 1
ATOM 5817 C C . GLY B 2 616 ? 27.081 -61.987 -20.003 1.00 62.06 616 GLY A C 1
ATOM 5818 O O . GLY B 2 616 ? 27.306 -60.989 -20.695 1.00 53.03 616 GLY A O 1
ATOM 5819 N N . PHE B 2 617 ? 26.924 -63.179 -20.543 1.00 60.83 617 PHE A N 1
ATOM 5820 C CA . PHE B 2 617 ? 26.980 -63.214 -21.990 1.00 67.01 617 PHE A CA 1
ATOM 5821 C C . PHE B 2 617 ? 25.619 -63.005 -22.647 1.00 58.01 617 PHE A C 1
ATOM 5822 O O . PHE B 2 617 ? 25.577 -62.651 -23.827 1.00 68.86 617 PHE A O 1
ATOM 5830 N N . ALA B 2 618 ? 24.509 -63.099 -21.902 1.00 53.54 618 ALA A N 1
ATOM 5831 C CA . ALA B 2 618 ? 23.228 -62.717 -22.496 1.00 65.36 618 ALA A CA 1
ATOM 5832 C C . ALA B 2 618 ? 22.965 -61.215 -22.436 1.00 49.76 618 ALA A C 1
ATOM 5833 O O . ALA B 2 618 ? 21.966 -60.767 -22.985 1.00 52.01 618 ALA A O 1
ATOM 5835 N N . GLY B 2 619 ? 23.792 -60.453 -21.756 1.00 54.81 619 GLY A N 1
ATOM 5836 C CA . GLY B 2 619 ? 23.525 -59.057 -21.501 1.00 54.33 619 GLY A CA 1
ATOM 5837 C C . GLY B 2 619 ? 23.967 -58.687 -20.096 1.00 53.71 619 GLY A C 1
ATOM 5838 O O . GLY B 2 619 ? 24.595 -59.460 -19.373 1.00 55.22 619 GLY A O 1
ATOM 5839 N N . ARG B 2 620 ? 23.631 -57.481 -19.703 1.00 48.43 620 ARG A N 1
ATOM 5840 C CA . ARG B 2 620 ? 24.149 -56.871 -18.502 1.00 45.37 620 ARG A CA 1
ATOM 5841 C C . ARG B 2 620 ? 23.011 -56.751 -17.501 1.00 40.43 620 ARG A C 1
ATOM 5842 O O . ARG B 2 620 ? 21.841 -56.829 -17.862 1.00 48.96 620 ARG A O 1
ATOM 5850 N N . GLY B 2 621 ? 23.347 -56.478 -16.255 1.00 41.95 621 GLY A N 1
ATOM 5851 C CA . GLY B 2 621 ? 22.244 -56.279 -15.327 1.00 43.33 621 GLY A CA 1
ATOM 5852 C C . GLY B 2 621 ? 22.538 -56.909 -13.997 1.00 48.25 621 GLY A C 1
ATOM 5853 O O . GLY B 2 621 ? 23.426 -57.757 -13.873 1.00 39.70 621 GLY A O 1
ATOM 5854 N N . GLN B 2 622 ? 21.774 -56.502 -12.988 1.00 40.94 622 GLN A N 1
ATOM 5855 C CA . GLN B 2 622 ? 22.039 -56.957 -11.639 1.00 41.26 622 GLN A CA 1
ATOM 5856 C C . GLN B 2 622 ? 21.801 -58.458 -11.497 1.00 39.76 622 GLN A C 1
ATOM 5857 O O . GLN B 2 622 ? 22.291 -59.053 -10.546 1.00 42.91 622 GLN A O 1
ATOM 5863 N N . ASN B 2 623 ? 21.044 -59.061 -12.409 1.00 38.59 623 ASN A N 1
ATOM 5864 C CA . ASN B 2 623 ? 20.708 -60.476 -12.320 1.00 47.89 623 ASN A CA 1
ATOM 5865 C C . ASN B 2 623 ? 21.590 -61.339 -13.208 1.00 44.41 623 ASN A C 1
ATOM 5866 O O . ASN B 2 623 ? 21.183 -62.445 -13.567 1.00 47.30 623 ASN A O 1
ATOM 5871 N N . THR B 2 624 ? 22.798 -60.845 -13.576 1.00 47.51 624 THR A N 1
ATOM 5872 C CA . THR B 2 624 ? 23.698 -61.534 -14.491 1.00 40.25 624 THR A CA 1
ATOM 5873 C C . THR B 2 624 ? 25.102 -61.529 -13.904 1.00 40.47 624 THR A C 1
ATOM 5874 O O . THR B 2 624 ? 25.506 -60.613 -13.177 1.00 40.55 624 THR A O 1
ATOM 5878 N N . GLY B 2 625 ? 25.863 -62.563 -14.229 1.00 45.92 625 GLY A N 1
ATOM 5879 C CA . GLY B 2 625 ? 27.204 -62.656 -13.689 1.00 37.98 625 GLY A CA 1
ATOM 5880 C C . GLY B 2 625 ? 27.996 -63.684 -14.463 1.00 44.00 625 GLY A C 1
ATOM 5881 O O . GLY B 2 625 ? 27.434 -64.509 -15.190 1.00 44.30 625 GLY A O 1
ATOM 5882 N N . ILE B 2 626 ? 29.311 -63.618 -14.297 1.00 41.28 626 ILE A N 1
ATOM 5883 C CA . ILE B 2 626 ? 30.258 -64.513 -14.963 1.00 49.64 626 ILE A CA 1
ATOM 5884 C C . ILE B 2 626 ? 31.299 -64.909 -13.947 1.00 44.52 626 ILE A C 1
ATOM 5885 O O . ILE B 2 626 ? 31.735 -64.071 -13.154 1.00 42.63 626 ILE A O 1
ATOM 5890 N N . ALA B 2 627 ? 31.746 -66.168 -13.988 1.00 43.33 627 ALA A N 1
ATOM 5891 C CA . ALA B 2 627 ? 32.903 -66.577 -13.197 1.00 42.20 627 ALA A CA 1
ATOM 5892 C C . ALA B 2 627 ? 33.943 -67.174 -14.131 1.00 53.10 627 ALA A C 1
ATOM 5893 O O . ALA B 2 627 ? 33.694 -68.204 -14.771 1.00 53.01 627 ALA A O 1
ATOM 5895 N N . PHE B 2 628 ? 35.087 -66.513 -14.220 1.00 42.06 628 PHE A N 1
ATOM 5896 C CA . PHE B 2 628 ? 36.188 -66.934 -15.067 1.00 48.63 628 PHE A CA 1
ATOM 5897 C C . PHE B 2 628 ? 37.160 -67.766 -14.221 1.00 43.91 628 PHE A C 1
ATOM 5898 O O . PHE B 2 628 ? 37.835 -67.234 -13.324 1.00 45.90 628 PHE A O 1
ATOM 5906 N N . VAL B 2 629 ? 37.272 -69.053 -14.546 1.00 44.91 629 VAL A N 1
ATOM 5907 C CA . VAL B 2 629 ? 38.033 -70.006 -13.740 1.00 46.13 629 VAL A CA 1
ATOM 5908 C C . VAL B 2 629 ? 39.368 -70.282 -14.412 1.00 49.29 629 VAL A C 1
ATOM 5909 O O . VAL B 2 629 ? 39.394 -70.743 -15.554 1.00 47.79 629 VAL A O 1
ATOM 5913 N N . SER B 2 630 ? 40.464 -70.039 -13.698 1.00 46.13 630 SER A N 1
ATOM 5914 C CA . SER B 2 630 ? 41.805 -70.336 -14.167 1.00 46.37 630 SER A CA 1
ATOM 5915 C C . SER B 2 630 ? 42.316 -71.581 -13.439 1.00 57.31 630 SER A C 1
ATOM 5916 O O . SER B 2 630 ? 42.253 -71.661 -12.204 1.00 50.82 630 SER A O 1
ATOM 5919 N N . LEU B 2 631 ? 42.838 -72.523 -14.193 1.00 47.20 631 LEU A N 1
ATOM 5920 C CA . LEU B 2 631 ? 43.250 -73.795 -13.604 1.00 48.31 631 LEU A CA 1
ATOM 5921 C C . LEU B 2 631 ? 44.722 -73.778 -13.234 1.00 50.73 631 LEU A C 1
ATOM 5922 O O . LEU B 2 631 ? 45.497 -72.905 -13.647 1.00 48.81 631 LEU A O 1
ATOM 5927 N N . LYS B 2 632 ? 45.110 -74.750 -12.420 1.00 54.03 632 LYS A N 1
ATOM 5928 C CA . LYS B 2 632 ? 46.531 -75.019 -12.238 1.00 60.71 632 LYS A CA 1
ATOM 5929 C C . LYS B 2 632 ? 47.138 -75.504 -13.561 1.00 50.31 632 LYS A C 1
ATOM 5930 O O . LYS B 2 632 ? 46.438 -75.979 -14.461 1.00 54.22 632 LYS A O 1
ATOM 5936 N N . ASP B 2 633 ? 48.460 -75.368 -13.672 1.00 58.13 633 ASP A N 1
ATOM 5937 C CA . ASP B 2 633 ? 49.175 -75.810 -14.866 1.00 63.02 633 ASP A CA 1
ATOM 5938 C C . ASP B 2 633 ? 48.787 -77.233 -15.256 1.00 57.09 633 ASP A C 1
ATOM 5939 O O . ASP B 2 633 ? 48.471 -78.072 -14.403 1.00 60.19 633 ASP A O 1
ATOM 5944 N N . TRP B 2 634 ? 48.781 -77.499 -16.572 1.00 62.82 634 TRP A N 1
ATOM 5945 C CA . TRP B 2 634 ? 48.402 -78.830 -17.056 1.00 67.98 634 TRP A CA 1
ATOM 5946 C C . TRP B 2 634 ? 49.211 -79.941 -16.392 1.00 65.42 634 TRP A C 1
ATOM 5947 O O . TRP B 2 634 ? 48.688 -81.042 -16.176 1.00 60.98 634 TRP A O 1
ATOM 5958 N N . ALA B 2 635 ? 50.470 -79.668 -16.050 1.00 58.64 635 ALA A N 1
ATOM 5959 C CA . ALA B 2 635 ? 51.316 -80.713 -15.485 1.00 68.01 635 ALA A CA 1
ATOM 5960 C C . ALA B 2 635 ? 50.761 -81.211 -14.158 1.00 81.82 635 ALA A C 1
ATOM 5961 O O . ALA B 2 635 ? 50.774 -82.419 -13.890 1.00 77.96 635 ALA A O 1
ATOM 5963 N N . ASP B 2 636 ? 50.229 -80.309 -13.330 1.00 66.92 636 ASP A N 1
ATOM 5964 C CA . ASP B 2 636 ? 49.638 -80.709 -12.061 1.00 62.04 636 ASP A CA 1
ATOM 5965 C C . ASP B 2 636 ? 48.190 -81.137 -12.170 1.00 55.52 636 ASP A C 1
ATOM 5966 O O . ASP B 2 636 ? 47.523 -81.292 -11.141 1.00 67.20 636 ASP A O 1
ATOM 5971 N N . ARG B 2 637 ? 47.697 -81.393 -13.373 1.00 57.92 637 ARG A N 1
ATOM 5972 C CA . ARG B 2 637 ? 46.324 -81.838 -13.578 1.00 66.49 637 ARG A CA 1
ATOM 5973 C C . ARG B 2 637 ? 46.329 -83.131 -14.386 1.00 62.67 637 ARG A C 1
ATOM 5974 O O . ARG B 2 637 ? 45.650 -83.231 -15.412 1.00 65.50 637 ARG A O 1
ATOM 5982 N N . PRO B 2 638 ? 47.047 -84.162 -13.923 1.00 75.33 638 PRO A N 1
ATOM 5983 C CA . PRO B 2 638 ? 47.196 -85.374 -14.740 1.00 67.75 638 PRO A CA 1
ATOM 5984 C C . PRO B 2 638 ? 45.883 -86.131 -14.849 1.00 62.44 638 PRO A C 1
ATOM 5985 O O . PRO B 2 638 ? 45.050 -86.115 -13.942 1.00 69.50 638 PRO A O 1
ATOM 5989 N N . GLY B 2 639 ? 45.710 -86.800 -15.973 1.00 67.37 639 GLY A N 1
ATOM 5990 C CA . GLY B 2 639 ? 44.543 -87.630 -16.151 1.00 66.54 639 GLY A CA 1
ATOM 5991 C C . GLY B 2 639 ? 43.423 -86.906 -16.868 1.00 70.86 639 GLY A C 1
ATOM 5992 O O . GLY B 2 639 ? 43.295 -85.676 -16.814 1.00 73.54 639 GLY A O 1
ATOM 5993 N N . GLU B 2 640 ? 42.587 -87.691 -17.544 1.00 60.86 640 GLU A N 1
ATOM 5994 C CA . GLU B 2 640 ? 41.421 -87.159 -18.238 1.00 65.28 640 GLU A CA 1
ATOM 5995 C C . GLU B 2 640 ? 40.492 -86.426 -17.288 1.00 75.66 640 GLU A C 1
ATOM 5996 O O . GLU B 2 640 ? 39.885 -85.412 -17.658 1.00 69.67 640 GLU A O 1
ATOM 6002 N N . GLU B 2 641 ? 40.344 -86.945 -16.067 1.00 65.49 641 GLU A N 1
ATOM 6003 C CA . GLU B 2 641 ? 39.366 -86.414 -15.132 1.00 72.74 641 GLU A CA 1
ATOM 6004 C C . GLU B 2 641 ? 39.719 -85.017 -14.639 1.00 64.75 641 GLU A C 1
ATOM 6005 O O . GLU B 2 641 ? 38.854 -84.352 -14.062 1.00 67.81 641 GLU A O 1
ATOM 6011 N N . ASN B 2 642 ? 40.959 -84.568 -14.849 1.00 57.60 642 ASN A N 1
ATOM 6012 C CA . ASN B 2 642 ? 41.438 -83.281 -14.373 1.00 65.05 642 ASN A CA 1
ATOM 6013 C C . ASN B 2 642 ? 41.609 -82.263 -15.492 1.00 54.98 642 ASN A C 1
ATOM 6014 O O . ASN B 2 642 ? 42.291 -81.254 -15.297 1.00 52.32 642 ASN A O 1
ATOM 6019 N N . LYS B 2 643 ? 41.034 -82.528 -16.657 1.00 53.99 643 LYS A N 1
ATOM 6020 C CA . LYS B 2 643 ? 41.084 -81.627 -17.799 1.00 61.09 643 LYS A CA 1
ATOM 6021 C C . LYS B 2 643 ? 39.810 -80.799 -17.869 1.00 56.52 643 LYS A C 1
ATOM 6022 O O . LYS B 2 643 ? 38.795 -81.113 -17.240 1.00 53.11 643 LYS A O 1
ATOM 6028 N N . VAL B 2 644 ? 39.882 -79.714 -18.644 1.00 62.99 644 VAL A N 1
ATOM 6029 C CA . VAL B 2 644 ? 38.797 -78.742 -18.643 1.00 51.24 644 VAL A CA 1
ATOM 6030 C C . VAL B 2 644 ? 37.484 -79.427 -18.938 1.00 58.79 644 VAL A C 1
ATOM 6031 O O . VAL B 2 644 ? 36.468 -79.169 -18.284 1.00 54.25 644 VAL A O 1
ATOM 6035 N N . GLU B 2 645 ? 37.483 -80.343 -19.905 1.00 55.99 645 GLU A N 1
ATOM 6036 C CA . GLU B 2 645 ? 36.208 -80.878 -20.349 1.00 66.70 645 GLU A CA 1
ATOM 6037 C C . GLU B 2 645 ? 35.509 -81.627 -19.225 1.00 65.62 645 GLU A C 1
ATOM 6038 O O . GLU B 2 645 ? 34.279 -81.570 -19.102 1.00 72.92 645 GLU A O 1
ATOM 6044 N N . ALA B 2 646 ? 36.277 -82.299 -18.367 1.00 60.82 646 ALA A N 1
ATOM 6045 C CA . ALA B 2 646 ? 35.661 -83.066 -17.289 1.00 69.29 646 ALA A CA 1
ATOM 6046 C C . ALA B 2 646 ? 35.272 -82.162 -16.128 1.00 55.88 646 ALA A C 1
ATOM 6047 O O . ALA B 2 646 ? 34.189 -82.305 -15.559 1.00 60.73 646 ALA A O 1
ATOM 6049 N N . ILE B 2 647 ? 36.152 -81.238 -15.770 1.00 58.31 647 ILE A N 1
ATOM 6050 C CA . ILE B 2 647 ? 35.845 -80.268 -14.727 1.00 59.21 647 ILE A CA 1
ATOM 6051 C C . ILE B 2 647 ? 34.542 -79.540 -15.029 1.00 60.41 647 ILE A C 1
ATOM 6052 O O . ILE B 2 647 ? 33.690 -79.377 -14.145 1.00 58.03 647 ILE A O 1
ATOM 6057 N N . THR B 2 648 ? 34.345 -79.119 -16.283 1.00 61.20 648 THR A N 1
ATOM 6058 C CA . THR B 2 648 ? 33.181 -78.286 -16.577 1.00 63.55 648 THR A CA 1
ATOM 6059 C C . THR B 2 648 ? 31.893 -79.094 -16.521 1.00 66.43 648 THR A C 1
ATOM 6060 O O . THR B 2 648 ? 30.850 -78.572 -16.106 1.00 66.12 648 THR A O 1
ATOM 6064 N N . MET B 2 649 ? 31.945 -80.372 -16.888 1.00 67.90 649 MET A N 1
ATOM 6065 C CA . MET B 2 649 ? 30.741 -81.196 -16.807 1.00 67.12 649 MET A CA 1
ATOM 6066 C C . MET B 2 649 ? 30.368 -81.521 -15.359 1.00 59.10 649 MET A C 1
ATOM 6067 O O . MET B 2 649 ? 29.178 -81.591 -15.029 1.00 66.58 649 MET A O 1
ATOM 6072 N N . ARG B 2 650 ? 31.357 -81.733 -14.481 1.00 58.12 650 ARG A N 1
ATOM 6073 C CA . ARG B 2 650 ? 31.046 -81.869 -13.058 1.00 60.29 650 ARG A CA 1
ATOM 6074 C C . ARG B 2 650 ? 30.382 -80.609 -12.523 1.00 68.53 650 ARG A C 1
ATOM 6075 O O . ARG B 2 650 ? 29.324 -80.675 -11.888 1.00 61.95 650 ARG A O 1
ATOM 6083 N N . ALA B 2 651 ? 31.003 -79.450 -12.760 1.00 65.16 651 ALA A N 1
ATOM 6084 C CA . ALA B 2 651 ? 30.476 -78.200 -12.230 1.00 59.30 651 ALA A CA 1
ATOM 6085 C C . ALA B 2 651 ? 29.033 -77.997 -12.641 1.00 59.56 651 ALA A C 1
ATOM 6086 O O . ALA B 2 651 ? 28.174 -77.710 -11.803 1.00 67.68 651 ALA A O 1
ATOM 6088 N N . THR B 2 652 ? 28.739 -78.159 -13.931 1.00 61.30 652 THR A N 1
ATOM 6089 C CA . THR B 2 652 ? 27.367 -77.968 -14.393 1.00 53.06 652 THR A CA 1
ATOM 6090 C C . THR B 2 652 ? 26.417 -78.932 -13.694 1.00 71.57 652 THR A C 1
ATOM 6091 O O . THR B 2 652 ? 25.332 -78.528 -13.247 1.00 68.06 652 THR A O 1
ATOM 6095 N N . ARG B 2 653 ? 26.817 -80.206 -13.565 1.00 67.03 653 ARG A N 1
ATOM 6096 C CA . ARG B 2 653 ? 26.023 -81.143 -12.771 1.00 73.27 653 ARG A CA 1
ATOM 6097 C C . ARG B 2 653 ? 25.861 -80.643 -11.341 1.00 63.91 653 ARG A C 1
ATOM 6098 O O . ARG B 2 653 ? 24.739 -80.522 -10.839 1.00 71.57 653 ARG A O 1
ATOM 6106 N N . ALA B 2 654 ? 26.973 -80.317 -10.680 1.00 55.94 654 ALA A N 1
ATOM 6107 C CA . ALA B 2 654 ? 26.890 -79.845 -9.304 1.00 61.67 654 ALA A CA 1
ATOM 6108 C C . ALA B 2 654 ? 25.991 -78.616 -9.174 1.00 76.71 654 ALA A C 1
ATOM 6109 O O . ALA B 2 654 ? 25.295 -78.462 -8.163 1.00 79.94 654 ALA A O 1
ATOM 6111 N N . PHE B 2 655 ? 25.982 -77.736 -10.179 1.00 71.78 655 PHE A N 1
ATOM 6112 C CA . PHE B 2 655 ? 25.204 -76.506 -10.108 1.00 73.18 655 PHE A CA 1
ATOM 6113 C C . PHE B 2 655 ? 23.762 -76.695 -10.543 1.00 80.40 655 PHE A C 1
ATOM 6114 O O . PHE B 2 655 ? 22.999 -75.727 -10.529 1.00 83.91 655 PHE A O 1
ATOM 6122 N N . SER B 2 656 ? 23.367 -77.915 -10.914 1.00 80.17 656 SER A N 1
ATOM 6123 C CA . SER B 2 656 ? 21.955 -78.197 -11.144 1.00 78.98 656 SER A CA 1
ATOM 6124 C C . SER B 2 656 ? 21.127 -78.114 -9.870 1.00 84.24 656 SER A C 1
ATOM 6125 O O . SER B 2 656 ? 19.920 -77.868 -9.951 1.00 86.68 656 SER A O 1
ATOM 6128 N N . GLN B 2 657 ? 21.744 -78.309 -8.699 1.00 89.12 657 GLN A N 1
ATOM 6129 C CA . GLN B 2 657 ? 20.989 -78.254 -7.450 1.00 95.73 657 GLN A CA 1
ATOM 6130 C C . GLN B 2 657 ? 20.627 -76.816 -7.065 1.00 99.62 657 GLN A C 1
ATOM 6131 O O . GLN B 2 657 ? 19.593 -76.595 -6.423 1.00 102.48 657 GLN A O 1
ATOM 6137 N N . I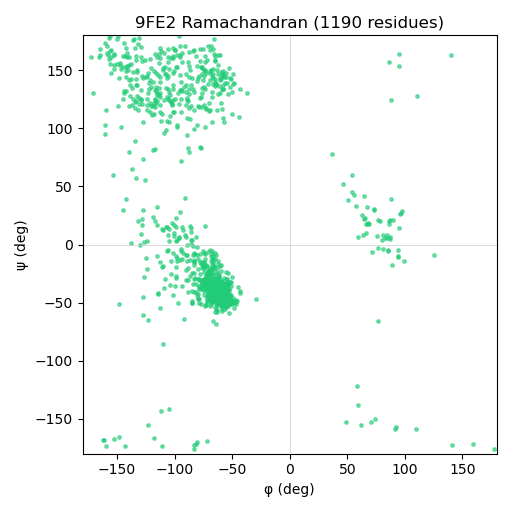LE B 2 658 ? 21.451 -75.832 -7.450 1.00 97.85 658 ILE A N 1
ATOM 6138 C CA . ILE B 2 658 ? 21.172 -74.422 -7.156 1.00 87.57 658 ILE A CA 1
ATOM 6139 C C . ILE B 2 658 ? 19.892 -73.995 -7.866 1.00 89.14 658 ILE A C 1
ATOM 6140 O O . ILE B 2 658 ? 19.831 -73.964 -9.102 1.00 91.52 658 ILE A O 1
ATOM 6145 N N . LYS B 2 659 ? 18.866 -73.637 -7.086 1.00 80.79 659 LYS A N 1
ATOM 6146 C CA . LYS B 2 659 ? 17.529 -73.407 -7.627 1.00 82.43 659 LYS A CA 1
ATOM 6147 C C . LYS B 2 659 ? 17.197 -71.937 -7.865 1.00 80.77 659 LYS A C 1
ATOM 6148 O O . LYS B 2 659 ? 16.276 -71.642 -8.631 1.00 81.75 659 LYS A O 1
ATOM 6154 N N . ASP B 2 660 ? 17.905 -71.009 -7.238 1.00 73.97 660 ASP A N 1
ATOM 6155 C CA . ASP B 2 660 ? 17.587 -69.599 -7.388 1.00 75.15 660 ASP A CA 1
ATOM 6156 C C . ASP B 2 660 ? 18.263 -68.924 -8.610 1.00 76.78 660 ASP A C 1
ATOM 6157 O O . ASP B 2 660 ? 18.215 -67.689 -8.713 1.00 64.79 660 ASP A O 1
ATOM 6162 N N . ALA B 2 661 ? 18.788 -69.704 -9.571 1.00 66.93 661 ALA A N 1
ATOM 6163 C CA . ALA B 2 661 ? 19.572 -69.204 -10.707 1.00 59.15 661 ALA A CA 1
ATOM 6164 C C . ALA B 2 661 ? 19.855 -70.324 -11.710 1.00 72.72 661 ALA A C 1
ATOM 6165 O O . ALA B 2 661 ? 19.808 -71.510 -11.370 1.00 71.48 661 ALA A O 1
ATOM 6167 N N . MET B 2 662 ? 20.210 -69.922 -12.939 1.00 65.42 662 MET A N 1
ATOM 6168 C CA . MET B 2 662 ? 20.745 -70.810 -13.976 1.00 57.44 662 MET A CA 1
ATOM 6169 C C . MET B 2 662 ? 22.260 -70.609 -14.032 1.00 65.51 662 MET A C 1
ATOM 6170 O O . MET B 2 662 ? 22.724 -69.486 -14.293 1.00 52.24 662 MET A O 1
ATOM 6175 N N . VAL B 2 663 ? 23.023 -71.681 -13.788 1.00 59.48 663 VAL A N 1
ATOM 6176 C CA . VAL B 2 663 ? 24.486 -71.655 -13.686 1.00 52.46 663 VAL A CA 1
ATOM 6177 C C . VAL B 2 663 ? 25.038 -72.780 -14.559 1.00 69.10 663 VAL A C 1
ATOM 6178 O O . VAL B 2 663 ? 24.701 -73.950 -14.341 1.00 55.17 663 VAL A O 1
ATOM 6182 N N . PHE B 2 664 ? 25.879 -72.432 -15.545 1.00 57.74 664 PHE A N 1
ATOM 6183 C CA . PHE B 2 664 ? 26.389 -73.378 -16.543 1.00 63.71 664 PHE A CA 1
ATOM 6184 C C . PHE B 2 664 ? 27.868 -73.114 -16.734 1.00 59.87 664 PHE A C 1
ATOM 6185 O O . PHE B 2 664 ? 28.270 -71.955 -16.842 1.00 57.92 664 PHE A O 1
ATOM 6193 N N . ALA B 2 665 ? 28.676 -74.169 -16.765 1.00 51.53 665 ALA A N 1
ATOM 6194 C CA . ALA B 2 665 ? 30.098 -74.035 -17.038 1.00 54.28 665 ALA A CA 1
ATOM 6195 C C . ALA B 2 665 ? 30.394 -74.553 -18.436 1.00 56.64 665 ALA A C 1
ATOM 6196 O O . ALA B 2 665 ? 29.725 -75.469 -18.913 1.00 59.27 665 ALA A O 1
ATOM 6198 N N . PHE B 2 666 ? 31.378 -73.946 -19.108 1.00 48.74 666 PHE A N 1
ATOM 6199 C CA . PHE B 2 666 ? 31.679 -74.370 -20.474 1.00 52.66 666 PHE A CA 1
ATOM 6200 C C . PHE B 2 666 ? 33.112 -74.015 -20.833 1.00 52.78 666 PHE A C 1
ATOM 6201 O O . PHE B 2 666 ? 33.705 -73.099 -20.254 1.00 54.19 666 PHE A O 1
ATOM 6209 N N . ASN B 2 667 ? 33.669 -74.766 -21.788 1.00 53.86 667 ASN A N 1
ATOM 6210 C CA . ASN B 2 667 ? 35.019 -74.546 -22.308 1.00 58.74 667 ASN A CA 1
ATOM 6211 C C . ASN B 2 667 ? 35.039 -73.382 -23.292 1.00 49.03 667 ASN A C 1
ATOM 6212 O O . ASN B 2 667 ? 34.025 -73.022 -23.896 1.00 57.65 667 ASN A O 1
ATOM 6217 N N . LEU B 2 668 ? 36.227 -72.802 -23.477 1.00 51.29 668 LEU A N 1
ATOM 6218 C CA . LEU B 2 668 ? 36.366 -71.825 -24.547 1.00 48.42 668 LEU A CA 1
ATOM 6219 C C . LEU B 2 668 ? 36.451 -72.525 -25.903 1.00 57.78 668 LEU A C 1
ATOM 6220 O O . LEU B 2 668 ? 36.938 -73.658 -25.990 1.00 60.45 668 LEU A O 1
ATOM 6225 N N . PRO B 2 669 ? 36.020 -71.874 -26.983 1.00 55.07 669 PRO A N 1
ATOM 6226 C CA . PRO B 2 669 ? 36.389 -72.368 -28.314 1.00 46.14 669 PRO A CA 1
ATOM 6227 C C . PRO B 2 669 ? 37.885 -72.234 -28.524 1.00 60.59 669 PRO A C 1
ATOM 6228 O O . PRO B 2 669 ? 38.582 -71.511 -27.803 1.00 51.01 669 PRO A O 1
ATOM 6232 N N . ALA B 2 670 ? 38.383 -72.941 -29.543 1.00 51.25 670 ALA A N 1
ATOM 6233 C CA . ALA B 2 670 ? 39.819 -72.882 -29.806 1.00 54.71 670 ALA A CA 1
ATOM 6234 C C . ALA B 2 670 ? 40.253 -71.464 -30.132 1.00 48.00 670 ALA A C 1
ATOM 6235 O O . ALA B 2 670 ? 41.292 -70.991 -29.648 1.00 49.11 670 ALA A O 1
ATOM 6237 N N . ILE B 2 671 ? 39.474 -70.771 -30.947 1.00 48.33 671 ILE A N 1
ATOM 6238 C CA . ILE B 2 671 ? 39.753 -69.398 -31.354 1.00 51.05 671 ILE A CA 1
ATOM 6239 C C . ILE B 2 671 ? 38.708 -68.538 -30.661 1.00 46.87 671 ILE A C 1
ATOM 6240 O O . ILE B 2 671 ? 37.577 -68.410 -31.150 1.00 51.54 671 ILE A O 1
ATOM 6245 N N . VAL B 2 672 ? 39.057 -67.975 -29.512 1.00 46.71 672 VAL A N 1
ATOM 6246 C CA . VAL B 2 672 ? 38.009 -67.352 -28.711 1.00 51.77 672 VAL A CA 1
ATOM 6247 C C . VAL B 2 672 ? 37.430 -66.133 -29.435 1.00 56.23 672 VAL A C 1
ATOM 6248 O O . VAL B 2 672 ? 36.202 -65.987 -29.505 1.00 57.73 672 VAL A O 1
ATOM 6252 N N . GLU B 2 673 ? 38.269 -65.359 -30.120 1.00 54.79 673 GLU A N 1
ATOM 6253 C CA . GLU B 2 673 ? 37.790 -64.177 -30.890 1.00 54.54 673 GLU A CA 1
ATOM 6254 C C . GLU B 2 673 ? 36.673 -64.568 -31.865 1.00 59.58 673 GLU A C 1
ATOM 6255 O O . GLU B 2 673 ? 35.883 -63.687 -32.218 1.00 60.19 673 GLU A O 1
ATOM 6261 N N . LEU B 2 674 ? 36.613 -65.830 -32.290 1.00 53.77 674 LEU A N 1
ATOM 6262 C CA . LEU B 2 674 ? 35.528 -66.271 -33.161 1.00 56.60 674 LEU A CA 1
ATOM 6263 C C . LEU B 2 674 ? 34.310 -66.762 -32.402 1.00 61.09 674 LEU A C 1
ATOM 6264 O O . LEU B 2 674 ? 33.228 -66.849 -32.997 1.00 66.11 674 LEU A O 1
ATOM 6269 N N . GLY B 2 675 ? 34.466 -67.135 -31.134 1.00 65.73 675 GLY A N 1
ATOM 6270 C CA . GLY B 2 675 ? 33.449 -67.905 -30.415 1.00 74.56 675 GLY A CA 1
ATOM 6271 C C . GLY B 2 675 ? 32.972 -69.114 -31.207 1.00 75.78 675 GLY A C 1
ATOM 6272 O O . GLY B 2 675 ? 33.713 -69.706 -32.008 1.00 74.00 675 GLY A O 1
ATOM 6273 N N . THR B 2 676 ? 31.723 -69.522 -30.935 1.00 75.62 676 THR A N 1
ATOM 6274 C CA . THR B 2 676 ? 30.841 -70.214 -31.892 1.00 81.05 676 THR A CA 1
ATOM 6275 C C . THR B 2 676 ? 31.433 -71.513 -32.428 1.00 77.90 676 THR A C 1
ATOM 6276 O O . THR B 2 676 ? 31.724 -72.416 -31.624 1.00 89.95 676 THR A O 1
ATOM 6280 N N . ALA B 2 677 ? 31.598 -71.654 -33.749 1.00 83.75 677 ALA A N 1
ATOM 6281 C CA . ALA B 2 677 ? 31.859 -72.881 -34.496 1.00 85.16 677 ALA A CA 1
ATOM 6282 C C . ALA B 2 677 ? 30.567 -73.672 -34.606 1.00 80.55 677 ALA A C 1
ATOM 6283 O O . ALA B 2 677 ? 29.990 -73.821 -35.690 1.00 78.75 677 ALA A O 1
ATOM 6285 N N . THR B 2 678 ? 30.093 -74.140 -33.471 1.00 84.04 678 THR A N 1
ATOM 6286 C CA . THR B 2 678 ? 28.965 -75.048 -33.430 1.00 74.65 678 THR A CA 1
ATOM 6287 C C . THR B 2 678 ? 27.654 -74.300 -33.663 1.00 82.42 678 THR A C 1
ATOM 6288 O O . THR B 2 678 ? 27.431 -73.222 -33.100 1.00 87.14 678 THR A O 1
ATOM 6292 N N . GLY B 2 679 ? 26.803 -74.856 -34.516 1.00 73.84 679 GLY A N 1
ATOM 6293 C CA . GLY B 2 679 ? 25.432 -74.410 -34.607 1.00 77.18 679 GLY A CA 1
ATOM 6294 C C . GLY B 2 679 ? 25.193 -73.331 -35.646 1.00 72.83 679 GLY A C 1
ATOM 6295 O O . GLY B 2 679 ? 25.917 -73.176 -36.634 1.00 60.51 679 GLY A O 1
ATOM 6296 N N . PHE B 2 680 ? 24.114 -72.589 -35.417 1.00 53.11 680 PHE A N 1
ATOM 6297 C CA . PHE B 2 680 ? 23.683 -71.523 -36.303 1.00 59.40 680 PHE A CA 1
ATOM 6298 C C . PHE B 2 680 ? 23.326 -70.290 -35.472 1.00 58.98 680 PHE A C 1
ATOM 6299 O O . PHE B 2 680 ? 23.192 -70.351 -34.244 1.00 51.40 680 PHE A O 1
ATOM 6307 N N . ASP B 2 681 ? 23.136 -69.176 -36.173 1.00 52.60 681 ASP A N 1
ATOM 6308 C CA . ASP B 2 681 ? 23.060 -67.845 -35.549 1.00 54.91 681 ASP A CA 1
ATOM 6309 C C . ASP B 2 681 ? 22.078 -67.054 -36.398 1.00 49.67 681 ASP A C 1
ATOM 6310 O O . ASP B 2 681 ? 22.421 -66.570 -37.483 1.00 51.29 681 ASP A O 1
ATOM 6315 N N . PHE B 2 682 ? 20.857 -66.946 -35.910 1.00 43.83 682 PHE A N 1
ATOM 6316 C CA . PHE B 2 682 ? 19.709 -66.495 -36.678 1.00 47.85 682 PHE A CA 1
ATOM 6317 C C . PHE B 2 682 ? 19.271 -65.153 -36.118 1.00 44.41 682 PHE A C 1
ATOM 6318 O O . PHE B 2 682 ? 19.373 -64.923 -34.912 1.00 44.67 682 PHE A O 1
ATOM 6326 N N . GLU B 2 683 ? 18.812 -64.267 -36.984 1.00 43.64 683 GLU A N 1
ATOM 6327 C CA . GLU B 2 683 ? 18.305 -62.970 -36.560 1.00 50.70 683 GLU A CA 1
ATOM 6328 C C . GLU B 2 683 ? 16.875 -62.872 -37.020 1.00 46.69 683 GLU A C 1
ATOM 6329 O O . GLU B 2 683 ? 16.615 -62.922 -38.219 1.00 48.08 683 GLU A O 1
ATOM 6335 N N . LEU B 2 684 ? 15.954 -62.716 -36.077 1.00 45.71 684 LEU A N 1
ATOM 6336 C CA . LEU B 2 684 ? 14.582 -62.334 -36.403 1.00 40.76 684 LEU A CA 1
ATOM 6337 C C . LEU B 2 684 ? 14.446 -60.812 -36.399 1.00 47.79 684 LEU A C 1
ATOM 6338 O O . LEU B 2 684 ? 14.932 -60.144 -35.484 1.00 44.16 684 LEU A O 1
ATOM 6343 N N . ILE B 2 685 ? 13.752 -60.262 -37.384 1.00 45.30 685 ILE A N 1
ATOM 6344 C CA . ILE B 2 685 ? 13.825 -58.833 -37.674 1.00 48.88 685 ILE A CA 1
ATOM 6345 C C . ILE B 2 685 ? 12.425 -58.260 -37.846 1.00 49.02 685 ILE A C 1
ATOM 6346 O O . ILE B 2 685 ? 11.642 -58.765 -38.657 1.00 48.65 685 ILE A O 1
ATOM 6351 N N . ASP B 2 686 ? 12.124 -57.180 -37.111 1.00 41.22 686 ASP A N 1
ATOM 6352 C CA . ASP B 2 686 ? 10.895 -56.395 -37.281 1.00 44.55 686 ASP A CA 1
ATOM 6353 C C . ASP B 2 686 ? 11.069 -55.443 -38.468 1.00 54.23 686 ASP A C 1
ATOM 6354 O O . ASP B 2 686 ? 11.719 -54.400 -38.363 1.00 49.97 686 ASP A O 1
ATOM 6359 N N . GLN B 2 687 ? 10.462 -55.789 -39.609 1.00 40.76 687 GLN A N 1
ATOM 6360 C CA . GLN B 2 687 ? 10.622 -55.059 -40.868 1.00 44.45 687 GLN A CA 1
ATOM 6361 C C . GLN B 2 687 ? 9.386 -54.244 -41.223 1.00 49.63 687 GLN A C 1
ATOM 6362 O O . GLN B 2 687 ? 9.267 -53.759 -42.347 1.00 53.58 687 GLN A O 1
ATOM 6368 N N . ALA B 2 688 ? 8.486 -54.028 -40.278 1.00 50.39 688 ALA A N 1
ATOM 6369 C CA . ALA B 2 688 ? 7.279 -53.298 -40.648 1.00 51.10 688 ALA A CA 1
ATOM 6370 C C . ALA B 2 688 ? 6.791 -52.406 -39.522 1.00 58.53 688 ALA A C 1
ATOM 6371 O O . ALA B 2 688 ? 5.593 -52.140 -39.421 1.00 53.20 688 ALA A O 1
ATOM 6373 N N . GLY B 2 689 ? 7.695 -51.915 -38.681 1.00 49.70 689 GLY A N 1
ATOM 6374 C CA . GLY B 2 689 ? 7.277 -51.124 -37.533 1.00 47.74 689 GLY A CA 1
ATOM 6375 C C . GLY B 2 689 ? 6.320 -51.826 -36.594 1.00 53.01 689 GLY A C 1
ATOM 6376 O O . GLY B 2 689 ? 5.486 -51.165 -35.972 1.00 51.19 689 GLY A O 1
ATOM 6377 N N . LEU B 2 690 ? 6.438 -53.151 -36.440 1.00 48.12 690 LEU A N 1
ATOM 6378 C CA . LEU B 2 690 ? 5.491 -53.895 -35.608 1.00 54.11 690 LEU A CA 1
ATOM 6379 C C . LEU B 2 690 ? 5.683 -53.613 -34.125 1.00 58.07 690 LEU A C 1
ATOM 6380 O O . LEU B 2 690 ? 4.736 -53.761 -33.339 1.00 54.52 690 LEU A O 1
ATOM 6385 N N . GLY B 2 691 ? 6.893 -53.268 -33.702 1.00 49.29 691 GLY A N 1
ATOM 6386 C CA . GLY B 2 691 ? 7.107 -52.976 -32.300 1.00 46.48 691 GLY A CA 1
ATOM 6387 C C . GLY B 2 691 ? 7.613 -54.187 -31.533 1.00 46.00 691 GLY A C 1
ATOM 6388 O O . GLY B 2 691 ? 7.546 -55.329 -31.994 1.00 54.85 691 GLY A O 1
ATOM 6389 N N . HIS B 2 692 ? 8.144 -53.918 -30.329 1.00 43.21 692 HIS A N 1
ATOM 6390 C CA . HIS B 2 692 ? 8.895 -54.923 -29.575 1.00 39.98 692 HIS A CA 1
ATOM 6391 C C . HIS B 2 692 ? 8.003 -56.090 -29.120 1.00 53.05 692 HIS A C 1
ATOM 6392 O O . HIS B 2 692 ? 8.442 -57.245 -29.064 1.00 41.53 692 HIS A O 1
ATOM 6399 N N . GLU B 2 693 ? 6.769 -55.798 -28.712 1.00 47.13 693 GLU A N 1
ATOM 6400 C CA . GLU B 2 693 ? 5.886 -56.847 -28.184 1.00 41.41 693 GLU A CA 1
ATOM 6401 C C . GLU B 2 693 ? 5.493 -57.827 -29.276 1.00 37.67 693 GLU A C 1
ATOM 6402 O O . GLU B 2 693 ? 5.546 -59.046 -29.074 1.00 48.66 693 GLU A O 1
ATOM 6408 N N . LYS B 2 694 ? 5.112 -57.314 -30.444 1.00 39.14 694 LYS A N 1
ATOM 6409 C CA . LYS B 2 694 ? 4.784 -58.193 -31.554 1.00 49.29 694 LYS A CA 1
ATOM 6410 C C . LYS B 2 694 ? 6.002 -58.962 -32.038 1.00 52.55 694 LYS A C 1
ATOM 6411 O O . LYS B 2 694 ? 5.863 -60.109 -32.473 1.00 50.00 694 LYS A O 1
ATOM 6417 N N . LEU B 2 695 ? 7.203 -58.368 -31.967 1.00 45.65 695 LEU A N 1
ATOM 6418 C CA . LEU B 2 695 ? 8.410 -59.116 -32.321 1.00 44.12 695 LEU A CA 1
ATOM 6419 C C . LEU B 2 695 ? 8.616 -60.292 -31.384 1.00 46.29 695 LEU A C 1
ATOM 6420 O O . LEU B 2 695 ? 8.994 -61.389 -31.828 1.00 46.93 695 LEU A O 1
ATOM 6425 N N . THR B 2 696 ? 8.445 -60.072 -30.068 1.00 44.96 696 THR A N 1
ATOM 6426 C CA . THR B 2 696 ? 8.659 -61.156 -29.108 1.00 43.91 696 THR A CA 1
ATOM 6427 C C . THR B 2 696 ? 7.674 -62.296 -29.359 1.00 51.02 696 THR A C 1
ATOM 6428 O O . THR B 2 696 ? 8.025 -63.477 -29.252 1.00 51.87 696 THR A O 1
ATOM 6432 N N . GLN B 2 697 ? 6.436 -61.943 -29.698 1.00 47.97 697 GLN A N 1
ATOM 6433 C CA . GLN B 2 697 ? 5.402 -62.927 -30.012 1.00 54.88 697 GLN A CA 1
ATOM 6434 C C . GLN B 2 697 ? 5.814 -63.786 -31.198 1.00 54.91 697 GLN A C 1
ATOM 6435 O O . GLN B 2 697 ? 5.730 -65.016 -31.149 1.00 53.67 697 GLN A O 1
ATOM 6441 N N . ALA B 2 698 ? 6.240 -63.143 -32.288 1.00 53.63 698 ALA A N 1
ATOM 6442 C CA . ALA B 2 698 ? 6.775 -63.880 -33.427 1.00 49.21 698 ALA A CA 1
ATOM 6443 C C . ALA B 2 698 ? 7.917 -64.769 -32.994 1.00 55.10 698 ALA A C 1
ATOM 6444 O O . ALA B 2 698 ? 7.942 -65.959 -33.321 1.00 59.83 698 ALA A O 1
ATOM 6446 N N . ARG B 2 699 ? 8.856 -64.223 -32.220 1.00 52.69 699 ARG A N 1
ATOM 6447 C CA . ARG B 2 699 ? 9.968 -65.033 -31.755 1.00 52.47 699 ARG A CA 1
ATOM 6448 C C . ARG B 2 699 ? 9.477 -66.266 -31.010 1.00 60.23 699 ARG A C 1
ATOM 6449 O O . ARG B 2 699 ? 9.942 -67.383 -31.266 1.00 53.80 699 ARG A O 1
ATOM 6457 N N . ASN B 2 700 ? 8.559 -66.073 -30.058 1.00 47.58 700 ASN A N 1
ATOM 6458 C CA . ASN B 2 700 ? 8.054 -67.194 -29.265 1.00 53.72 700 ASN A CA 1
ATOM 6459 C C . ASN B 2 700 ? 7.354 -68.227 -30.147 1.00 46.34 700 ASN A C 1
ATOM 6460 O O . ASN B 2 700 ? 7.446 -69.428 -29.899 1.00 50.47 700 ASN A O 1
ATOM 6465 N N . GLN B 2 701 ? 6.634 -67.766 -31.160 1.00 49.09 701 GLN A N 1
ATOM 6466 C CA . GLN B 2 701 ? 6.070 -68.645 -32.178 1.00 58.24 701 GLN A CA 1
ATOM 6467 C C . GLN B 2 701 ? 7.143 -69.492 -32.856 1.00 69.12 701 GLN A C 1
ATOM 6468 O O . GLN B 2 701 ? 7.008 -70.722 -32.958 1.00 62.78 701 GLN A O 1
ATOM 6474 N N . LEU B 2 702 ? 8.200 -68.846 -33.370 1.00 57.92 702 LEU A N 1
ATOM 6475 C CA . LEU B 2 702 ? 9.279 -69.595 -34.006 1.00 56.14 702 LEU A CA 1
ATOM 6476 C C . LEU B 2 702 ? 9.900 -70.586 -33.036 1.00 58.07 702 LEU A C 1
ATOM 6477 O O . LEU B 2 702 ? 10.163 -71.737 -33.406 1.00 58.80 702 LEU A O 1
ATOM 6482 N N . LEU B 2 703 ? 10.135 -70.165 -31.786 1.00 48.75 703 LEU A N 1
ATOM 6483 C CA . LEU B 2 703 ? 10.811 -71.032 -30.823 1.00 47.48 703 LEU A CA 1
ATOM 6484 C C . LEU B 2 703 ? 9.986 -72.281 -30.519 1.00 67.10 703 LEU A C 1
ATOM 6485 O O . LEU B 2 703 ? 10.536 -73.362 -30.271 1.00 62.50 703 LEU A O 1
ATOM 6490 N N . ALA B 2 704 ? 8.664 -72.130 -30.456 1.00 63.68 704 ALA A N 1
ATOM 6491 C CA . ALA B 2 704 ? 7.821 -73.289 -30.180 1.00 72.37 704 ALA A CA 1
ATOM 6492 C C . ALA B 2 704 ? 7.782 -74.240 -31.375 1.00 66.35 704 ALA A C 1
ATOM 6493 O O . ALA B 2 704 ? 7.894 -75.455 -31.198 1.00 73.74 704 ALA A O 1
ATOM 6495 N N . GLU B 2 705 ? 7.632 -73.709 -32.595 1.00 67.18 705 GLU A N 1
ATOM 6496 C CA . GLU B 2 705 ? 7.746 -74.537 -33.798 1.00 69.19 705 GLU A CA 1
ATOM 6497 C C . GLU B 2 705 ? 9.033 -75.346 -33.810 1.00 70.00 705 GLU A C 1
ATOM 6498 O O . GLU B 2 705 ? 9.018 -76.551 -34.076 1.00 76.44 705 GLU A O 1
ATOM 6504 N N . ALA B 2 706 ? 10.166 -74.688 -33.574 1.00 66.41 706 ALA A N 1
ATOM 6505 C CA . ALA B 2 706 ? 11.444 -75.388 -33.600 1.00 70.81 706 ALA A CA 1
ATOM 6506 C C . ALA B 2 706 ? 11.449 -76.530 -32.606 1.00 70.38 706 ALA A C 1
ATOM 6507 O O . ALA B 2 706 ? 12.040 -77.589 -32.856 1.00 68.51 706 ALA A O 1
ATOM 6509 N N . ALA B 2 707 ? 10.824 -76.316 -31.453 1.00 67.40 707 ALA A N 1
ATOM 6510 C CA . ALA B 2 707 ? 10.805 -77.341 -30.426 1.00 77.60 707 ALA A CA 1
ATOM 6511 C C . ALA B 2 707 ? 10.023 -78.568 -30.882 1.00 71.88 707 ALA A C 1
ATOM 6512 O O . ALA B 2 707 ? 10.243 -79.661 -30.356 1.00 73.51 707 ALA A O 1
ATOM 6514 N N . LYS B 2 708 ? 9.151 -78.406 -31.871 1.00 68.46 708 LYS A N 1
ATOM 6515 C CA . LYS B 2 708 ? 8.386 -79.496 -32.458 1.00 76.51 708 LYS A CA 1
ATOM 6516 C C . LYS B 2 708 ? 9.142 -80.211 -33.572 1.00 77.84 708 LYS A C 1
ATOM 6517 O O . LYS B 2 708 ? 8.542 -81.006 -34.301 1.00 85.75 708 LYS A O 1
ATOM 6523 N N . HIS B 2 709 ? 10.434 -79.932 -33.739 1.00 74.17 709 HIS A N 1
ATOM 6524 C CA . HIS B 2 709 ? 11.301 -80.693 -34.638 1.00 64.14 709 HIS A CA 1
ATOM 6525 C C . HIS B 2 709 ? 12.607 -81.032 -33.940 1.00 66.85 709 HIS A C 1
ATOM 6526 O O . HIS B 2 709 ? 13.689 -80.703 -34.436 1.00 74.73 709 HIS A O 1
ATOM 6533 N N . PRO B 2 710 ? 12.551 -81.716 -32.791 1.00 73.07 710 PRO A N 1
ATOM 6534 C CA . PRO B 2 710 ? 13.801 -82.108 -32.121 1.00 70.78 710 PRO A CA 1
ATOM 6535 C C . PRO B 2 710 ? 14.587 -83.144 -32.901 1.00 80.04 710 PRO A C 1
ATOM 6536 O O . PRO B 2 710 ? 15.699 -83.503 -32.488 1.00 80.51 710 PRO A O 1
ATOM 6540 N N . ASP B 2 711 ? 14.020 -83.647 -33.999 1.00 80.14 711 ASP A N 1
ATOM 6541 C CA . ASP B 2 711 ? 14.720 -84.525 -34.922 1.00 82.82 711 ASP A CA 1
ATOM 6542 C C . ASP B 2 711 ? 15.784 -83.792 -35.714 1.00 88.09 711 ASP A C 1
ATOM 6543 O O . ASP B 2 711 ? 16.719 -84.428 -36.215 1.00 83.31 711 ASP A O 1
ATOM 6548 N N . MET B 2 712 ? 15.642 -82.485 -35.860 1.00 80.47 712 MET A N 1
ATOM 6549 C CA . MET B 2 712 ? 16.514 -81.688 -36.710 1.00 76.60 712 MET A CA 1
ATOM 6550 C C . MET B 2 712 ? 17.129 -80.488 -35.996 1.00 73.89 712 MET A C 1
ATOM 6551 O O . MET B 2 712 ? 18.341 -80.280 -36.106 1.00 68.96 712 MET A O 1
ATOM 6556 N N . LEU B 2 713 ? 16.339 -79.730 -35.230 1.00 69.02 713 LEU A N 1
ATOM 6557 C CA . LEU B 2 713 ? 16.806 -78.570 -34.476 1.00 67.65 713 LEU A CA 1
ATOM 6558 C C . LEU B 2 713 ? 16.983 -78.912 -33.000 1.00 70.67 713 LEU A C 1
ATOM 6559 O O . LEU B 2 713 ? 16.144 -79.590 -32.406 1.00 75.32 713 LEU A O 1
ATOM 6564 N N . THR B 2 714 ? 18.076 -78.434 -32.405 1.00 69.40 714 THR A N 1
ATOM 6565 C CA . THR B 2 714 ? 18.364 -78.669 -30.993 1.00 74.16 714 THR A CA 1
ATOM 6566 C C . THR B 2 714 ? 18.695 -77.356 -30.270 1.00 70.40 714 THR A C 1
ATOM 6567 O O . THR B 2 714 ? 19.604 -76.629 -30.682 1.00 61.78 714 THR A O 1
ATOM 6571 N N . SER B 2 715 ? 17.975 -77.070 -29.182 1.00 64.59 715 SER A N 1
ATOM 6572 C CA . SER B 2 715 ? 18.293 -75.955 -28.267 1.00 71.59 715 SER A CA 1
ATOM 6573 C C . SER B 2 715 ? 18.159 -74.588 -28.949 1.00 47.36 715 SER A C 1
ATOM 6574 O O . SER B 2 715 ? 19.003 -73.705 -28.779 1.00 67.61 715 SER A O 1
ATOM 6577 N N . VAL B 2 716 ? 17.112 -74.432 -29.742 1.00 54.34 716 VAL A N 1
ATOM 6578 C CA . VAL B 2 716 ? 16.779 -73.154 -30.347 1.00 53.24 716 VAL A CA 1
ATOM 6579 C C . VAL B 2 716 ? 16.322 -72.243 -29.214 1.00 67.99 716 VAL A C 1
ATOM 6580 O O . VAL B 2 716 ? 15.337 -72.540 -28.536 1.00 63.06 716 VAL A O 1
ATOM 6584 N N . ARG B 2 717 ? 17.079 -71.177 -28.960 1.00 50.71 717 ARG A N 1
ATOM 6585 C CA . ARG B 2 717 ? 16.856 -70.310 -27.815 1.00 51.41 717 ARG A CA 1
ATOM 6586 C C . ARG B 2 717 ? 17.227 -68.876 -28.180 1.00 54.44 717 ARG A C 1
ATOM 6587 O O . ARG B 2 717 ? 18.105 -68.664 -29.023 1.00 50.36 717 ARG A O 1
ATOM 6595 N N . PRO B 2 718 ? 16.596 -67.880 -27.562 1.00 55.35 718 PRO A N 1
ATOM 6596 C CA . PRO B 2 718 ? 17.036 -66.496 -27.794 1.00 48.74 718 PRO A CA 1
ATOM 6597 C C . PRO B 2 718 ? 18.394 -66.274 -27.164 1.00 45.96 718 PRO A C 1
ATOM 6598 O O . PRO B 2 718 ? 18.756 -66.873 -26.150 1.00 53.12 718 PRO A O 1
ATOM 6602 N N . ASN B 2 719 ? 19.169 -65.412 -27.793 1.00 43.09 719 ASN A N 1
ATOM 6603 C CA . ASN B 2 719 ? 20.446 -65.063 -27.201 1.00 44.84 719 ASN A CA 1
ATOM 6604 C C . ASN B 2 719 ? 20.347 -64.025 -26.067 1.00 59.28 719 ASN A C 1
ATOM 6605 O O . ASN B 2 719 ? 21.265 -63.943 -25.242 1.00 64.89 719 ASN A O 1
ATOM 6610 N N . GLY B 2 720 ? 19.278 -63.244 -25.985 1.00 51.71 720 GLY A N 1
ATOM 6611 C CA . GLY B 2 720 ? 19.283 -62.118 -25.059 1.00 42.88 720 GLY A CA 1
ATOM 6612 C C . GLY B 2 720 ? 18.337 -62.254 -23.880 1.00 58.30 720 GLY A C 1
ATOM 6613 O O . GLY B 2 720 ? 18.161 -63.356 -23.366 1.00 46.04 720 GLY A O 1
ATOM 6614 N N . LEU B 2 721 ? 17.722 -61.147 -23.452 1.00 43.89 721 LEU A N 1
ATOM 6615 C CA . LEU B 2 721 ? 17.007 -61.057 -22.183 1.00 48.31 721 LEU A CA 1
ATOM 6616 C C . LEU B 2 721 ? 15.513 -60.838 -22.383 1.00 44.02 721 LEU A C 1
ATOM 6617 O O . LEU B 2 721 ? 15.080 -60.150 -23.316 1.00 48.35 721 LEU A O 1
ATOM 6622 N N . GLU B 2 722 ? 14.724 -61.424 -21.469 1.00 46.57 722 GLU A N 1
ATOM 6623 C CA . GLU B 2 722 ? 13.279 -61.277 -21.464 1.00 48.66 722 GLU A CA 1
ATOM 6624 C C . GLU B 2 722 ? 12.839 -59.954 -20.814 1.00 33.98 722 GLU A C 1
ATOM 6625 O O . GLU B 2 722 ? 13.545 -59.358 -19.999 1.00 39.96 722 GLU A O 1
ATOM 6631 N N . ASP B 2 723 ? 11.665 -59.496 -21.231 1.00 48.00 723 ASP A N 1
ATOM 6632 C CA . ASP B 2 723 ? 11.049 -58.323 -20.627 1.00 45.93 723 ASP A CA 1
ATOM 6633 C C . ASP B 2 723 ? 10.949 -58.467 -19.105 1.00 50.35 723 ASP A C 1
ATOM 6634 O O . ASP B 2 723 ? 10.932 -59.577 -18.553 1.00 47.23 723 ASP A O 1
ATOM 6639 N N . THR B 2 724 ? 10.974 -57.341 -18.404 1.00 45.20 724 THR A N 1
ATOM 6640 C CA . THR B 2 724 ? 10.929 -57.375 -16.947 1.00 42.87 724 THR A CA 1
ATOM 6641 C C . THR B 2 724 ? 10.016 -56.256 -16.464 1.00 41.30 724 THR A C 1
ATOM 6642 O O . THR B 2 724 ? 9.734 -55.310 -17.211 1.00 42.45 724 THR A O 1
ATOM 6646 N N . PRO B 2 725 ? 9.535 -56.330 -15.215 1.00 46.46 725 PRO A N 1
ATOM 6647 C CA . PRO B 2 725 ? 8.734 -55.223 -14.677 1.00 41.10 725 PRO A CA 1
ATOM 6648 C C . PRO B 2 725 ? 9.544 -53.933 -14.628 1.00 40.36 725 PRO A C 1
ATOM 6649 O O . PRO B 2 725 ? 10.687 -53.922 -14.172 1.00 43.42 725 PRO A O 1
ATOM 6653 N N . GLN B 2 726 ? 8.927 -52.833 -15.034 1.00 42.62 726 GLN A N 1
ATOM 6654 C CA . GLN B 2 726 ? 9.553 -51.536 -14.806 1.00 37.23 726 GLN A CA 1
ATOM 6655 C C . GLN B 2 726 ? 8.498 -50.578 -14.245 1.00 41.57 726 GLN A C 1
ATOM 6656 O O . GLN B 2 726 ? 7.299 -50.779 -14.402 1.00 43.12 726 GLN A O 1
ATOM 6662 N N . PHE B 2 727 ? 8.965 -49.540 -13.598 1.00 37.37 727 PHE A N 1
ATOM 6663 C CA . PHE B 2 727 ? 8.158 -48.589 -12.834 1.00 42.00 727 PHE A CA 1
ATOM 6664 C C . PHE B 2 727 ? 7.880 -47.363 -13.698 1.00 38.17 727 PHE A C 1
ATOM 6665 O O . PHE B 2 727 ? 8.782 -46.558 -13.943 1.00 40.10 727 PHE A O 1
ATOM 6673 N N . LYS B 2 728 ? 6.670 -47.257 -14.248 1.00 34.71 728 LYS A N 1
ATOM 6674 C CA . LYS B 2 728 ? 6.322 -46.136 -15.120 1.00 36.98 728 LYS A CA 1
ATOM 6675 C C . LYS B 2 728 ? 5.751 -44.986 -14.292 1.00 49.76 728 LYS A C 1
ATOM 6676 O O . LYS B 2 728 ? 4.735 -45.154 -13.603 1.00 42.64 728 LYS A O 1
ATOM 6682 N N . ILE B 2 729 ? 6.408 -43.821 -14.340 1.00 42.06 729 ILE A N 1
ATOM 6683 C CA . ILE B 2 729 ? 5.985 -42.638 -13.577 1.00 38.77 729 ILE A CA 1
ATOM 6684 C C . ILE B 2 729 ? 5.577 -41.535 -14.564 1.00 47.51 729 ILE A C 1
ATOM 6685 O O . ILE B 2 729 ? 6.337 -41.179 -15.464 1.00 40.73 729 ILE A O 1
ATOM 6690 N N . ASP B 2 730 ? 4.350 -41.050 -14.442 1.00 37.89 730 ASP A N 1
ATOM 6691 C CA . ASP B 2 730 ? 3.772 -40.055 -15.335 1.00 39.82 730 ASP A CA 1
ATOM 6692 C C . ASP B 2 730 ? 3.759 -38.738 -14.572 1.00 46.27 730 ASP A C 1
ATOM 6693 O O . ASP B 2 730 ? 3.195 -38.686 -13.478 1.00 42.23 730 ASP A O 1
ATOM 6698 N N . ILE B 2 731 ? 4.345 -37.691 -15.140 1.00 43.89 731 ILE A N 1
ATOM 6699 C CA . ILE B 2 731 ? 4.301 -36.353 -14.552 1.00 46.85 731 ILE A CA 1
ATOM 6700 C C . ILE B 2 731 ? 3.045 -35.663 -15.055 1.00 53.10 731 ILE A C 1
ATOM 6701 O O . ILE B 2 731 ? 2.803 -35.598 -16.269 1.00 46.81 731 ILE A O 1
ATOM 6706 N N . ASP B 2 732 ? 2.259 -35.102 -14.143 1.00 42.60 732 ASP A N 1
ATOM 6707 C CA . ASP B 2 732 ? 1.042 -34.407 -14.580 1.00 43.03 732 ASP A CA 1
ATOM 6708 C C . ASP B 2 732 ? 1.393 -32.967 -14.918 1.00 41.61 732 ASP A C 1
ATOM 6709 O O . ASP B 2 732 ? 1.652 -32.158 -14.019 1.00 45.04 732 ASP A O 1
ATOM 6714 N N . GLN B 2 733 ? 1.386 -32.640 -16.210 1.00 40.89 733 GLN A N 1
ATOM 6715 C CA . GLN B 2 733 ? 1.820 -31.313 -16.651 1.00 40.26 733 GLN A CA 1
ATOM 6716 C C . GLN B 2 733 ? 0.894 -30.223 -16.099 1.00 40.53 733 GLN A C 1
ATOM 6717 O O . GLN B 2 733 ? 1.352 -29.154 -15.688 1.00 42.92 733 GLN A O 1
ATOM 6723 N N . GLU B 2 734 ? -0.405 -30.477 -16.097 1.00 44.62 734 GLU A N 1
ATOM 6724 C CA . GLU B 2 734 ? -1.366 -29.491 -15.606 1.00 44.42 734 GLU A CA 1
ATOM 6725 C C . GLU B 2 734 ? -1.140 -29.158 -14.128 1.00 40.83 734 GLU A C 1
ATOM 6726 O O . GLU B 2 734 ? -1.135 -27.990 -13.740 1.00 44.45 734 GLU A O 1
ATOM 6732 N N . LYS B 2 735 ? -0.935 -30.174 -13.291 1.00 44.20 735 LYS A N 1
ATOM 6733 C CA . LYS B 2 735 ? -0.708 -29.918 -11.875 1.00 45.03 735 LYS A CA 1
ATOM 6734 C C . LYS B 2 735 ? 0.607 -29.205 -11.651 1.00 48.79 735 LYS A C 1
ATOM 6735 O O . LYS B 2 735 ? 0.683 -28.292 -10.827 1.00 43.88 735 LYS A O 1
ATOM 6741 N N . ALA B 2 736 ? 1.663 -29.591 -12.394 1.00 46.62 736 ALA A N 1
ATOM 6742 C CA . ALA B 2 736 ? 2.937 -28.894 -12.284 1.00 43.15 736 ALA A CA 1
ATOM 6743 C C . ALA B 2 736 ? 2.777 -27.428 -12.652 1.00 40.67 736 ALA A C 1
ATOM 6744 O O . ALA B 2 736 ? 3.363 -26.544 -12.014 1.00 44.74 736 ALA A O 1
ATOM 6746 N N . GLN B 2 737 ? 2.049 -27.148 -13.723 1.00 37.26 737 GLN A N 1
ATOM 6747 C CA . GLN B 2 737 ? 1.880 -25.746 -14.101 1.00 40.00 737 GLN A CA 1
ATOM 6748 C C . GLN B 2 737 ? 1.004 -24.993 -13.079 1.00 38.61 737 GLN A C 1
ATOM 6749 O O . GLN B 2 737 ? 1.237 -23.812 -12.803 1.00 46.07 737 GLN A O 1
ATOM 6755 N N . ALA B 2 738 ? -0.014 -25.649 -12.536 1.00 40.43 738 ALA A N 1
ATOM 6756 C CA . ALA B 2 738 ? -0.852 -24.994 -11.527 1.00 46.11 738 ALA A CA 1
ATOM 6757 C C . ALA B 2 738 ? -0.041 -24.665 -10.279 1.00 53.64 738 ALA A C 1
ATOM 6758 O O . ALA B 2 738 ? -0.195 -23.588 -9.698 1.00 54.43 738 ALA A O 1
ATOM 6760 N N . LEU B 2 739 ? 0.845 -25.570 -9.856 1.00 47.01 739 LEU A N 1
ATOM 6761 C CA . LEU B 2 739 ? 1.684 -25.297 -8.702 1.00 46.12 739 LEU A CA 1
ATOM 6762 C C . LEU B 2 739 ? 2.855 -24.382 -9.000 1.00 47.41 739 LEU A C 1
ATOM 6763 O O . LEU B 2 739 ? 3.523 -23.969 -8.053 1.00 52.96 739 LEU A O 1
ATOM 6768 N N . GLY B 2 740 ? 3.121 -24.049 -10.268 1.00 42.94 740 GLY A N 1
ATOM 6769 C CA . GLY B 2 740 ? 4.309 -23.275 -10.598 1.00 49.54 740 GLY A CA 1
ATOM 6770 C C . GLY B 2 740 ? 5.622 -24.041 -10.502 1.00 51.70 740 GLY A C 1
ATOM 6771 O O . GLY B 2 740 ? 6.662 -23.445 -10.195 1.00 48.12 740 GLY A O 1
ATOM 6772 N N . VAL B 2 741 ? 5.605 -25.346 -10.757 1.00 47.08 741 VAL A N 1
ATOM 6773 C CA . VAL B 2 741 ? 6.800 -26.191 -10.694 1.00 44.25 741 VAL A CA 1
ATOM 6774 C C . VAL B 2 741 ? 7.239 -26.456 -12.130 1.00 44.80 741 VAL A C 1
ATOM 6775 O O . VAL B 2 741 ? 6.429 -26.903 -12.956 1.00 45.66 741 VAL A O 1
ATOM 6779 N N . SER B 2 742 ? 8.479 -26.097 -12.469 1.00 46.45 742 SER A N 1
ATOM 6780 C CA . SER B 2 742 ? 8.900 -26.232 -13.859 1.00 46.31 742 SER A CA 1
ATOM 6781 C C . SER B 2 742 ? 9.266 -27.676 -14.145 1.00 44.31 742 SER A C 1
ATOM 6782 O O . SER B 2 742 ? 9.836 -28.369 -13.301 1.00 39.81 742 SER A O 1
ATOM 6785 N N . ILE B 2 743 ? 8.936 -28.125 -15.352 1.00 47.02 743 ILE A N 1
ATOM 6786 C CA . ILE B 2 743 ? 9.241 -29.493 -15.738 1.00 53.58 743 ILE A CA 1
ATOM 6787 C C . ILE B 2 743 ? 10.737 -29.735 -15.719 1.00 47.89 743 ILE A C 1
ATOM 6788 O O . ILE B 2 743 ? 11.182 -30.841 -15.410 1.00 44.14 743 ILE A O 1
ATOM 6793 N N . ASN B 2 744 ? 11.547 -28.717 -16.021 1.00 46.24 744 ASN A N 1
ATOM 6794 C CA . ASN B 2 744 ? 12.992 -28.926 -16.013 1.00 47.86 744 ASN A CA 1
ATOM 6795 C C . ASN B 2 744 ? 13.486 -29.286 -14.625 1.00 48.10 744 ASN A C 1
ATOM 6796 O O . ASN B 2 744 ? 14.324 -30.175 -14.471 1.00 40.90 744 ASN A O 1
ATOM 6801 N N . ASP B 2 745 ? 13.013 -28.559 -13.606 1.00 42.22 745 ASP A N 1
ATOM 6802 C CA . ASP B 2 745 ? 13.401 -28.845 -12.227 1.00 41.15 745 ASP A CA 1
ATOM 6803 C C . ASP B 2 745 ? 12.921 -30.237 -11.816 1.00 36.10 745 ASP A C 1
ATOM 6804 O O . ASP B 2 745 ? 13.614 -30.954 -11.081 1.00 43.36 745 ASP A O 1
ATOM 6809 N N . ILE B 2 746 ? 11.743 -30.638 -12.289 1.00 37.96 746 ILE A N 1
ATOM 6810 C CA . ILE B 2 746 ? 11.211 -31.972 -11.962 1.00 35.64 746 ILE A CA 1
ATOM 6811 C C . ILE B 2 746 ? 12.122 -33.052 -12.545 1.00 39.71 746 ILE A C 1
ATOM 6812 O O . ILE B 2 746 ? 12.638 -33.906 -11.823 1.00 35.25 746 ILE A O 1
ATOM 6817 N N . ASN B 2 747 ? 12.370 -32.993 -13.850 1.00 37.51 747 ASN A N 1
ATOM 6818 C CA . ASN B 2 747 ? 13.136 -34.063 -14.503 1.00 43.92 747 ASN A CA 1
ATOM 6819 C C . ASN B 2 747 ? 14.593 -34.083 -14.047 1.00 43.25 747 ASN A C 1
ATOM 6820 O O . ASN B 2 747 ? 15.155 -35.158 -13.795 1.00 45.81 747 ASN A O 1
ATOM 6825 N N . THR B 2 748 ? 15.197 -32.914 -13.822 1.00 40.55 748 THR A N 1
ATOM 6826 C CA . THR B 2 748 ? 16.540 -32.880 -13.236 1.00 38.68 748 THR A CA 1
ATOM 6827 C C . THR B 2 748 ? 16.555 -33.434 -11.815 1.00 39.95 748 THR A C 1
ATOM 6828 O O . THR B 2 748 ? 17.464 -34.190 -11.442 1.00 41.63 748 THR A O 1
ATOM 6832 N N . THR B 2 749 ? 15.599 -33.040 -10.969 1.00 41.97 749 THR A N 1
ATOM 6833 C CA . THR B 2 749 ? 15.558 -33.609 -9.623 1.00 37.02 749 THR A CA 1
ATOM 6834 C C . THR B 2 749 ? 15.450 -35.140 -9.674 1.00 37.94 749 THR A C 1
ATOM 6835 O O . THR B 2 749 ? 16.174 -35.854 -8.969 1.00 39.37 749 THR A O 1
ATOM 6839 N N . LEU B 2 750 ? 14.526 -35.653 -10.477 1.00 40.28 750 LEU A N 1
ATOM 6840 C CA . LEU B 2 750 ? 14.336 -37.096 -10.561 1.00 36.50 750 LEU A CA 1
ATOM 6841 C C . LEU B 2 750 ? 15.596 -37.775 -11.117 1.00 37.08 750 LEU A C 1
ATOM 6842 O O . LEU B 2 750 ? 16.102 -38.724 -10.526 1.00 38.00 750 LEU A O 1
ATOM 6847 N N . GLY B 2 751 ? 16.120 -37.271 -12.239 1.00 37.24 751 GLY A N 1
ATOM 6848 C CA . GLY B 2 751 ? 17.274 -37.912 -12.877 1.00 40.54 751 GLY A CA 1
ATOM 6849 C C . GLY B 2 751 ? 18.539 -37.804 -12.047 1.00 39.80 751 GLY A C 1
ATOM 6850 O O . GLY B 2 751 ? 19.225 -38.796 -11.812 1.00 41.09 751 GLY A O 1
ATOM 6851 N N . ALA B 2 752 ? 18.874 -36.591 -11.584 1.00 38.02 752 ALA A N 1
ATOM 6852 C CA . ALA B 2 752 ? 20.058 -36.449 -10.740 1.00 34.88 752 ALA A CA 1
ATOM 6853 C C . ALA B 2 752 ? 19.964 -37.296 -9.481 1.00 39.74 752 ALA A C 1
ATOM 6854 O O . ALA B 2 752 ? 20.901 -38.018 -9.150 1.00 38.63 752 ALA A O 1
ATOM 6856 N N . ALA B 2 753 ? 18.815 -37.308 -8.807 1.00 39.69 753 ALA A N 1
ATOM 6857 C CA . ALA B 2 753 ? 18.738 -38.061 -7.560 1.00 35.95 753 ALA A CA 1
ATOM 6858 C C . ALA B 2 753 ? 18.743 -39.568 -7.806 1.00 32.17 753 ALA A C 1
ATOM 6859 O O . ALA B 2 753 ? 19.418 -40.311 -7.085 1.00 36.80 753 ALA A O 1
ATOM 6861 N N . TRP B 2 754 ? 17.903 -40.047 -8.738 1.00 32.27 754 TRP A N 1
ATOM 6862 C CA . TRP B 2 754 ? 17.741 -41.487 -8.872 1.00 37.34 754 TRP A CA 1
ATOM 6863 C C . TRP B 2 754 ? 18.724 -42.130 -9.870 1.00 34.72 754 TRP A C 1
ATOM 6864 O O . TRP B 2 754 ? 18.982 -43.345 -9.770 1.00 39.87 754 TRP A O 1
ATOM 6875 N N . GLY B 2 755 ? 19.123 -41.381 -10.891 1.00 39.14 755 GLY A N 1
ATOM 6876 C CA . GLY B 2 755 ? 20.014 -41.893 -11.940 1.00 41.02 755 GLY A CA 1
ATOM 6877 C C . GLY B 2 755 ? 21.455 -41.495 -11.732 1.00 39.01 755 GLY A C 1
ATOM 6878 O O . GLY B 2 755 ? 22.381 -42.203 -12.148 1.00 36.49 755 GLY A O 1
ATOM 6879 N N . GLY B 2 756 ? 21.648 -40.348 -11.088 1.00 35.08 756 GLY A N 1
ATOM 6880 C CA . GLY B 2 756 ? 22.939 -39.726 -10.884 1.00 35.88 756 GLY A CA 1
ATOM 6881 C C . GLY B 2 756 ? 23.308 -38.857 -12.075 1.00 34.94 756 GLY A C 1
ATOM 6882 O O . GLY B 2 756 ? 22.784 -39.009 -13.182 1.00 37.70 756 GLY A O 1
ATOM 6883 N N . SER B 2 757 ? 24.195 -37.886 -11.827 1.00 31.53 757 SER A N 1
ATOM 6884 C CA . SER B 2 757 ? 24.505 -36.929 -12.878 1.00 34.82 757 SER A CA 1
ATOM 6885 C C . SER B 2 757 ? 25.980 -36.551 -12.806 1.00 38.72 757 SER A C 1
ATOM 6886 O O . SER B 2 757 ? 26.493 -36.183 -11.738 1.00 35.56 757 SER A O 1
ATOM 6889 N N . TYR B 2 758 ? 26.654 -36.587 -13.958 1.00 37.37 758 TYR A N 1
ATOM 6890 C CA . TYR B 2 758 ? 28.026 -36.110 -14.050 1.00 35.65 758 TYR A CA 1
ATOM 6891 C C . TYR B 2 758 ? 27.985 -34.593 -14.130 1.00 35.55 758 TYR A C 1
ATOM 6892 O O . TYR B 2 758 ? 27.433 -34.022 -15.081 1.00 40.69 758 TYR A O 1
ATOM 6901 N N . VAL B 2 759 ? 28.577 -33.931 -13.146 1.00 33.87 759 VAL A N 1
ATOM 6902 C CA . VAL B 2 759 ? 28.456 -32.479 -13.058 1.00 34.87 759 VAL A CA 1
ATOM 6903 C C . VAL B 2 759 ? 29.577 -31.744 -13.765 1.00 38.50 759 VAL A C 1
ATOM 6904 O O . VAL B 2 759 ? 29.321 -30.999 -14.729 1.00 35.16 759 VAL A O 1
ATOM 6908 N N . ASN B 2 760 ? 30.814 -31.915 -13.288 1.00 32.08 760 ASN A N 1
ATOM 6909 C CA . ASN B 2 760 ? 31.993 -31.331 -13.923 1.00 36.15 760 ASN A CA 1
ATOM 6910 C C . ASN B 2 760 ? 33.192 -32.099 -13.377 1.00 34.51 760 ASN A C 1
ATOM 6911 O O . ASN B 2 760 ? 33.006 -33.124 -12.726 1.00 35.23 760 ASN A O 1
ATOM 6916 N N . ASP B 2 761 ? 34.413 -31.613 -13.616 1.00 31.36 761 ASP A N 1
ATOM 6917 C CA . ASP B 2 761 ? 35.640 -32.306 -13.230 1.00 30.30 761 ASP A CA 1
ATOM 6918 C C . ASP B 2 761 ? 36.303 -31.638 -12.021 1.00 38.13 761 ASP A C 1
ATOM 6919 O O . ASP B 2 761 ? 36.062 -30.455 -11.725 1.00 33.82 761 ASP A O 1
ATOM 6924 N N . PHE B 2 762 ? 37.128 -32.419 -11.297 1.00 31.72 762 PHE A N 1
ATOM 6925 C CA . PHE B 2 762 ? 37.938 -31.891 -10.186 1.00 35.06 762 PHE A CA 1
ATOM 6926 C C . PHE B 2 762 ? 39.334 -32.489 -10.319 1.00 38.51 762 PHE A C 1
ATOM 6927 O O . PHE B 2 762 ? 39.593 -33.291 -11.229 1.00 34.21 762 PHE A O 1
ATOM 6935 N N . ILE B 2 763 ? 40.264 -32.083 -9.452 1.00 31.68 763 ILE A N 1
ATOM 6936 C CA . ILE B 2 763 ? 41.637 -32.598 -9.536 1.00 35.74 763 ILE A CA 1
ATOM 6937 C C . ILE B 2 763 ? 41.958 -33.372 -8.265 1.00 40.39 763 ILE A C 1
ATOM 6938 O O . ILE B 2 763 ? 41.945 -32.801 -7.170 1.00 40.51 763 ILE A O 1
ATOM 6943 N N . ASP B 2 764 ? 42.252 -34.668 -8.412 1.00 33.27 764 ASP A N 1
ATOM 6944 C CA . ASP B 2 764 ? 42.492 -35.593 -7.304 1.00 38.16 764 ASP A CA 1
ATOM 6945 C C . ASP B 2 764 ? 43.968 -35.967 -7.352 1.00 41.75 764 ASP A C 1
ATOM 6946 O O . ASP B 2 764 ? 44.392 -36.676 -8.273 1.00 35.34 764 ASP A O 1
ATOM 6951 N N . ARG B 2 765 ? 44.773 -35.435 -6.425 1.00 37.73 765 ARG A N 1
ATOM 6952 C CA . ARG B 2 765 ? 46.214 -35.752 -6.401 1.00 43.26 765 ARG A CA 1
ATOM 6953 C C . ARG B 2 765 ? 46.863 -35.476 -7.760 1.00 38.90 765 ARG A C 1
ATOM 6954 O O . ARG B 2 765 ? 47.628 -36.290 -8.290 1.00 41.53 765 ARG A O 1
ATOM 6962 N N . GLY B 2 766 ? 46.530 -34.322 -8.346 1.00 36.30 766 GLY A N 1
ATOM 6963 C CA . GLY B 2 766 ? 47.115 -33.888 -9.606 1.00 39.15 766 GLY A CA 1
ATOM 6964 C C . GLY B 2 766 ? 46.449 -34.418 -10.871 1.00 36.53 766 GLY A C 1
ATOM 6965 O O . GLY B 2 766 ? 46.803 -33.952 -11.981 1.00 41.55 766 GLY A O 1
ATOM 6966 N N . ARG B 2 767 ? 45.456 -35.301 -10.751 1.00 35.06 767 ARG A N 1
ATOM 6967 C CA . ARG B 2 767 ? 44.845 -35.971 -11.902 1.00 38.01 767 ARG A CA 1
ATOM 6968 C C . ARG B 2 767 ? 43.377 -35.564 -12.059 1.00 37.11 767 ARG A C 1
ATOM 6969 O O . ARG B 2 767 ? 42.604 -35.660 -11.095 1.00 34.82 767 ARG A O 1
ATOM 6977 N N . VAL B 2 768 ? 42.969 -35.167 -13.277 1.00 34.20 768 VAL A N 1
ATOM 6978 C CA . VAL B 2 768 ? 41.570 -34.734 -13.488 1.00 34.41 768 VAL A CA 1
ATOM 6979 C C . VAL B 2 768 ? 40.630 -35.935 -13.477 1.00 36.22 768 VAL A C 1
ATOM 6980 O O . VAL B 2 768 ? 40.871 -36.953 -14.140 1.00 33.20 768 VAL A O 1
ATOM 6984 N N . LYS B 2 769 ? 39.515 -35.813 -12.752 1.00 29.62 769 LYS A N 1
ATOM 6985 C CA . LYS B 2 769 ? 38.548 -36.868 -12.567 1.00 32.39 769 LYS A CA 1
ATOM 6986 C C . LYS B 2 769 ? 37.169 -36.222 -12.523 1.00 37.69 769 LYS A C 1
ATOM 6987 O O . LYS B 2 769 ? 37.080 -35.015 -12.418 1.00 34.83 769 LYS A O 1
ATOM 6993 N N . LYS B 2 770 ? 36.101 -37.027 -12.499 1.00 30.61 770 LYS A N 1
ATOM 6994 C CA . LYS B 2 770 ? 34.736 -36.530 -12.603 1.00 33.57 770 LYS A CA 1
ATOM 6995 C C . LYS B 2 770 ? 34.100 -36.297 -11.222 1.00 34.45 770 LYS A C 1
ATOM 6996 O O . LYS B 2 770 ? 34.478 -36.926 -10.253 1.00 35.00 770 LYS A O 1
ATOM 7002 N N . VAL B 2 771 ? 33.092 -35.423 -11.189 1.00 34.39 771 VAL A N 1
ATOM 7003 C CA . VAL B 2 771 ? 32.249 -35.159 -10.016 1.00 29.99 771 VAL A CA 1
ATOM 7004 C C . VAL B 2 771 ? 30.851 -35.640 -10.363 1.00 34.57 771 VAL A C 1
ATOM 7005 O O . VAL B 2 771 ? 30.287 -35.189 -11.377 1.00 34.14 771 VAL A O 1
ATOM 7009 N N . TYR B 2 772 ? 30.249 -36.481 -9.488 1.00 32.27 772 TYR A N 1
ATOM 7010 C CA . TYR B 2 772 ? 28.886 -36.974 -9.654 1.00 31.66 772 TYR A CA 1
ATOM 7011 C C . TYR B 2 772 ? 28.005 -36.629 -8.454 1.00 36.03 772 TYR A C 1
ATOM 7012 O O . TYR B 2 772 ? 28.428 -36.743 -7.292 1.00 37.28 772 TYR A O 1
ATOM 7021 N N . VAL B 2 773 ? 26.777 -36.240 -8.734 1.00 33.95 773 VAL A N 1
ATOM 7022 C CA . VAL B 2 773 ? 25.760 -36.138 -7.688 1.00 31.07 773 VAL A CA 1
ATOM 7023 C C . VAL B 2 773 ? 24.753 -37.262 -7.853 1.00 34.52 773 VAL A C 1
ATOM 7024 O O . VAL B 2 773 ? 24.417 -37.678 -8.975 1.00 36.16 773 VAL A O 1
ATOM 7028 N N . MET B 2 774 ? 24.229 -37.736 -6.717 1.00 31.36 774 MET A N 1
ATOM 7029 C CA . MET B 2 774 ? 23.200 -38.770 -6.765 1.00 37.20 774 MET A CA 1
ATOM 7030 C C . MET B 2 774 ? 22.590 -38.820 -5.370 1.00 33.50 774 MET A C 1
ATOM 7031 O O . MET B 2 774 ? 23.230 -38.410 -4.407 1.00 35.60 774 MET A O 1
ATOM 7036 N N . SER B 2 775 ? 21.404 -39.398 -5.240 1.00 33.12 775 SER A N 1
ATOM 7037 C CA . SER B 2 775 ? 20.878 -39.608 -3.878 1.00 37.91 775 SER A CA 1
ATOM 7038 C C . SER B 2 775 ? 21.686 -40.678 -3.146 1.00 41.04 775 SER A C 1
ATOM 7039 O O . SER B 2 775 ? 22.107 -41.681 -3.722 1.00 36.29 775 SER A O 1
ATOM 7042 N N . GLU B 2 776 ? 21.910 -40.462 -1.861 1.00 36.61 776 GLU A N 1
ATOM 7043 C CA . GLU B 2 776 ? 22.334 -41.564 -1.011 1.00 41.13 776 GLU A CA 1
ATOM 7044 C C . GLU B 2 776 ? 21.361 -42.718 -1.188 1.00 35.93 776 GLU A C 1
ATOM 7045 O O . GLU B 2 776 ? 20.168 -42.508 -1.426 1.00 35.62 776 GLU A O 1
ATOM 7051 N N . ALA B 2 777 ? 21.906 -43.951 -1.151 1.00 38.18 777 ALA A N 1
ATOM 7052 C CA . ALA B 2 777 ? 21.163 -45.158 -1.511 1.00 39.19 777 ALA A CA 1
ATOM 7053 C C . ALA B 2 777 ? 19.809 -45.272 -0.790 1.00 40.43 777 ALA A C 1
ATOM 7054 O O . ALA B 2 777 ? 18.806 -45.663 -1.398 1.00 37.49 777 ALA A O 1
ATOM 7056 N N . LYS B 2 778 ? 19.765 -44.975 0.509 1.00 39.54 778 LYS A N 1
ATOM 7057 C CA . LYS B 2 778 ? 18.544 -45.243 1.294 1.00 43.23 778 LYS A CA 1
ATOM 7058 C C . LYS B 2 778 ? 17.365 -44.325 0.961 1.00 42.51 778 LYS A C 1
ATOM 7059 O O . LYS B 2 778 ? 16.247 -44.571 1.448 1.00 44.83 778 LYS A O 1
ATOM 7065 N N . TYR B 2 779 ? 17.552 -43.313 0.116 1.00 35.33 779 TYR A N 1
ATOM 7066 C CA . TYR B 2 779 ? 16.451 -42.469 -0.321 1.00 39.61 779 TYR A CA 1
ATOM 7067 C C . TYR B 2 779 ? 16.112 -42.698 -1.779 1.00 41.97 779 TYR A C 1
ATOM 7068 O O . TYR B 2 779 ? 15.372 -41.904 -2.366 1.00 38.84 779 TYR A O 1
ATOM 7077 N N . ARG B 2 780 ? 16.633 -43.767 -2.396 1.00 38.60 780 ARG A N 1
ATOM 7078 C CA . ARG B 2 780 ? 16.299 -44.028 -3.795 1.00 37.50 780 ARG A CA 1
ATOM 7079 C C . ARG B 2 780 ? 16.138 -45.520 -4.050 1.00 46.66 780 ARG A C 1
ATOM 7080 O O . ARG B 2 780 ? 16.552 -46.029 -5.095 1.00 43.76 780 ARG A O 1
ATOM 7088 N N . MET B 2 781 ? 15.534 -46.249 -3.113 1.00 39.66 781 MET A N 1
ATOM 7089 C CA . MET B 2 781 ? 15.417 -47.699 -3.259 1.00 39.30 781 MET A CA 1
ATOM 7090 C C . MET B 2 781 ? 14.042 -48.149 -3.718 1.00 42.97 781 MET A C 1
ATOM 7091 O O . MET B 2 781 ? 13.943 -49.021 -4.588 1.00 41.06 781 MET A O 1
ATOM 7096 N N . LEU B 2 782 ? 12.970 -47.587 -3.153 1.00 40.58 782 LEU A N 1
ATOM 7097 C CA . LEU B 2 782 ? 11.626 -48.114 -3.310 1.00 43.30 782 LEU A CA 1
ATOM 7098 C C . LEU B 2 782 ? 10.649 -47.034 -3.767 1.00 38.33 782 LEU A C 1
ATOM 7099 O O . LEU B 2 782 ? 10.912 -45.836 -3.605 1.00 44.22 782 LEU A O 1
ATOM 7104 N N . PRO B 2 783 ? 9.521 -47.422 -4.372 1.00 34.09 783 PRO A N 1
ATOM 7105 C CA . PRO B 2 783 ? 8.578 -46.409 -4.864 1.00 40.98 783 PRO A CA 1
ATOM 7106 C C . PRO B 2 783 ? 8.171 -45.402 -3.790 1.00 40.75 783 PRO A C 1
ATOM 7107 O O . PRO B 2 783 ? 7.970 -44.226 -4.113 1.00 46.85 783 PRO A O 1
ATOM 7111 N N . ASP B 2 784 ? 8.070 -45.837 -2.530 1.00 42.51 784 ASP A N 1
ATOM 7112 C CA . ASP B 2 784 ? 7.733 -44.945 -1.413 1.00 57.79 784 ASP A CA 1
ATOM 7113 C C . ASP B 2 784 ? 8.697 -43.770 -1.323 1.00 58.21 784 ASP A C 1
ATOM 7114 O O . ASP B 2 784 ? 8.335 -42.703 -0.820 1.00 54.57 784 ASP A O 1
ATOM 7119 N N . ASP B 2 785 ? 9.950 -43.972 -1.749 1.00 40.39 785 ASP A N 1
ATOM 7120 C CA . ASP B 2 785 ? 10.976 -42.939 -1.641 1.00 41.52 785 ASP A CA 1
ATOM 7121 C C . ASP B 2 785 ? 10.739 -41.797 -2.612 1.00 42.44 785 ASP A C 1
ATOM 7122 O O . ASP B 2 785 ? 11.242 -40.692 -2.380 1.00 41.20 785 ASP A O 1
ATOM 7127 N N . ILE B 2 786 ? 9.999 -42.050 -3.697 1.00 40.44 786 ILE A N 1
ATOM 7128 C CA . ILE B 2 786 ? 9.751 -41.024 -4.720 1.00 45.63 786 ILE A CA 1
ATOM 7129 C C . ILE B 2 786 ? 9.160 -39.762 -4.087 1.00 46.58 786 ILE A C 1
ATOM 7130 O O . ILE B 2 786 ? 9.590 -38.641 -4.381 1.00 43.37 786 ILE A O 1
ATOM 7135 N N . GLY B 2 787 ? 8.196 -39.930 -3.177 1.00 48.87 787 GLY A N 1
ATOM 7136 C CA . GLY B 2 787 ? 7.517 -38.806 -2.552 1.00 45.48 787 GLY A CA 1
ATOM 7137 C C . GLY B 2 787 ? 8.332 -38.065 -1.518 1.00 52.68 787 GLY A C 1
ATOM 7138 O O . GLY B 2 787 ? 7.889 -37.009 -1.062 1.00 51.25 787 GLY A O 1
ATOM 7139 N N . ASP B 2 788 ? 9.509 -38.567 -1.150 1.00 42.90 788 ASP A N 1
ATOM 7140 C CA . ASP B 2 788 ? 10.376 -37.823 -0.256 1.00 41.91 788 ASP A CA 1
ATOM 7141 C C . ASP B 2 788 ? 11.185 -36.727 -0.937 1.00 40.46 788 ASP A C 1
ATOM 7142 O O . ASP B 2 788 ? 11.859 -35.959 -0.244 1.00 37.02 788 ASP A O 1
ATOM 7147 N N . TRP B 2 789 ? 11.179 -36.659 -2.264 1.00 39.61 789 TRP A N 1
ATOM 7148 C CA . TRP B 2 789 ? 11.945 -35.667 -3.011 1.00 35.51 789 TRP A CA 1
ATOM 7149 C C . TRP B 2 789 ? 11.032 -34.467 -3.283 1.00 37.14 789 TRP A C 1
ATOM 7150 O O . TRP B 2 789 ? 9.921 -34.642 -3.779 1.00 40.41 789 TRP A O 1
ATOM 7161 N N . TYR B 2 790 ? 11.516 -33.252 -3.013 1.00 37.06 790 TYR A N 1
ATOM 7162 C CA . TYR B 2 790 ? 10.704 -32.048 -3.201 1.00 40.59 790 TYR A CA 1
ATOM 7163 C C . TYR B 2 790 ? 11.337 -31.139 -4.247 1.00 37.18 790 TYR A C 1
ATOM 7164 O O . TYR B 2 790 ? 12.553 -31.071 -4.382 1.00 41.53 790 TYR A O 1
ATOM 7173 N N . VAL B 2 791 ? 10.500 -30.403 -4.953 1.00 36.97 791 VAL A N 1
ATOM 7174 C CA . VAL B 2 791 ? 10.939 -29.470 -5.975 1.00 37.77 791 VAL A CA 1
ATOM 7175 C C . VAL B 2 791 ? 10.414 -28.104 -5.564 1.00 42.77 791 VAL A C 1
ATOM 7176 O O . VAL B 2 791 ? 9.299 -28.008 -5.045 1.00 45.38 791 VAL A O 1
ATOM 7180 N N . ARG B 2 792 ? 11.217 -27.072 -5.789 1.00 37.44 792 ARG A N 1
ATOM 7181 C CA . ARG B 2 792 ? 10.820 -25.704 -5.384 1.00 38.78 792 ARG A CA 1
ATOM 7182 C C . ARG B 2 792 ? 10.027 -25.042 -6.501 1.00 42.91 792 ARG A C 1
ATOM 7183 O O . ARG B 2 792 ? 10.527 -24.972 -7.625 1.00 41.51 792 ARG A O 1
ATOM 7191 N N . ALA B 2 793 ? 8.827 -24.602 -6.174 1.00 40.13 793 ALA A N 1
ATOM 7192 C CA . ALA B 2 793 ? 7.977 -23.888 -7.105 1.00 41.75 793 ALA A CA 1
ATOM 7193 C C . ALA B 2 793 ? 8.468 -22.458 -7.288 1.00 48.37 793 ALA A C 1
ATOM 7194 O O . ALA B 2 793 ? 9.315 -21.946 -6.545 1.00 47.88 793 ALA A O 1
ATOM 7196 N N . ALA B 2 794 ? 7.904 -21.810 -8.305 1.00 51.33 794 ALA A N 1
ATOM 7197 C CA . ALA B 2 794 ? 8.216 -20.416 -8.596 1.00 51.59 794 ALA A CA 1
ATOM 7198 C C . ALA B 2 794 ? 7.904 -19.509 -7.409 1.00 46.21 794 ALA A C 1
ATOM 7199 O O . ALA B 2 794 ? 8.628 -18.538 -7.164 1.00 58.77 794 ALA A O 1
ATOM 7201 N N . ASP B 2 795 ? 6.884 -19.829 -6.624 1.00 49.97 795 ASP A N 1
ATOM 7202 C CA . ASP B 2 795 ? 6.568 -18.970 -5.489 1.00 53.04 795 ASP A CA 1
ATOM 7203 C C . ASP B 2 795 ? 7.393 -19.310 -4.259 1.00 55.51 795 ASP A C 1
ATOM 7204 O O . ASP B 2 795 ? 7.134 -18.766 -3.191 1.00 52.37 795 ASP A O 1
ATOM 7209 N N . GLY B 2 796 ? 8.329 -20.244 -4.357 1.00 56.35 796 GLY A N 1
ATOM 7210 C CA . GLY B 2 796 ? 9.164 -20.606 -3.236 1.00 54.51 796 GLY A CA 1
ATOM 7211 C C . GLY B 2 796 ? 8.686 -21.774 -2.407 1.00 45.05 796 GLY A C 1
ATOM 7212 O O . GLY B 2 796 ? 9.455 -22.260 -1.575 1.00 46.23 796 GLY A O 1
ATOM 7213 N N . GLN B 2 797 ? 7.468 -22.267 -2.597 1.00 47.32 797 GLN A N 1
ATOM 7214 C CA . GLN B 2 797 ? 7.059 -23.414 -1.784 1.00 48.53 797 GLN A CA 1
ATOM 7215 C C . GLN B 2 797 ? 7.709 -24.696 -2.305 1.00 47.49 797 GLN A C 1
ATOM 7216 O O . GLN B 2 797 ? 7.948 -24.838 -3.500 1.00 45.00 797 GLN A O 1
ATOM 7222 N N . MET B 2 798 ? 8.015 -25.622 -1.392 1.00 43.80 798 MET A N 1
ATOM 7223 C CA . MET B 2 798 ? 8.472 -26.947 -1.798 1.00 45.20 798 MET A CA 1
ATOM 7224 C C . MET B 2 798 ? 7.325 -27.910 -1.973 1.00 47.27 798 MET A C 1
ATOM 7225 O O . MET B 2 798 ? 6.470 -28.040 -1.102 1.00 46.61 798 MET A O 1
ATOM 7230 N N . VAL B 2 799 ? 7.335 -28.592 -3.109 1.00 39.98 799 VAL A N 1
ATOM 7231 C CA . VAL B 2 799 ? 6.242 -29.449 -3.552 1.00 35.81 799 VAL A CA 1
ATOM 7232 C C . VAL B 2 799 ? 6.776 -30.870 -3.658 1.00 44.20 799 VAL A C 1
ATOM 7233 O O . VAL B 2 799 ? 7.750 -31.104 -4.382 1.00 41.27 799 VAL A O 1
ATOM 7237 N N . PRO B 2 800 ? 6.194 -31.839 -2.944 1.00 43.37 800 PRO A N 1
ATOM 7238 C CA . PRO B 2 800 ? 6.662 -33.221 -3.042 1.00 39.87 800 PRO A CA 1
ATOM 7239 C C . PRO B 2 800 ? 6.250 -33.825 -4.366 1.00 40.55 800 PRO A C 1
ATOM 7240 O O . PRO B 2 800 ? 5.225 -33.466 -4.959 1.00 39.83 800 PRO A O 1
ATOM 7244 N N . PHE B 2 801 ? 7.102 -34.727 -4.856 1.00 42.95 801 PHE A N 1
ATOM 7245 C CA . PHE B 2 801 ? 6.840 -35.425 -6.111 1.00 40.67 801 PHE A CA 1
ATOM 7246 C C . PHE B 2 801 ? 5.475 -36.064 -6.152 1.00 45.55 801 PHE A C 1
ATOM 7247 O O . PHE B 2 801 ? 4.887 -36.185 -7.233 1.00 42.63 801 PHE A O 1
ATOM 7255 N N . SER B 2 802 ? 4.968 -36.517 -5.007 1.00 45.54 802 SER A N 1
ATOM 7256 C CA . SER B 2 802 ? 3.652 -37.163 -4.970 1.00 49.65 802 SER A CA 1
ATOM 7257 C C . SER B 2 802 ? 2.523 -36.221 -5.382 1.00 48.16 802 SER A C 1
ATOM 7258 O O . SER B 2 802 ? 1.438 -36.695 -5.750 1.00 54.16 802 SER A O 1
ATOM 7261 N N . ALA B 2 803 ? 2.734 -34.900 -5.322 1.00 41.28 803 ALA A N 1
ATOM 7262 C CA . ALA B 2 803 ? 1.659 -33.968 -5.669 1.00 41.52 803 ALA A CA 1
ATOM 7263 C C . ALA B 2 803 ? 1.412 -33.888 -7.166 1.00 45.32 803 ALA A C 1
ATOM 7264 O O . ALA B 2 803 ? 0.356 -33.419 -7.582 1.00 46.02 803 ALA A O 1
ATOM 7266 N N . PHE B 2 804 ? 2.403 -34.216 -8.009 1.00 41.79 804 PHE A N 1
ATOM 7267 C CA . PHE B 2 804 ? 2.231 -33.975 -9.432 1.00 35.69 804 PHE A CA 1
ATOM 7268 C C . PHE B 2 804 ? 2.607 -35.199 -10.270 1.00 44.10 804 PHE A C 1
ATOM 7269 O O . PHE B 2 804 ? 2.954 -35.045 -11.444 1.00 42.20 804 PHE A O 1
ATOM 7277 N N . SER B 2 805 ? 2.631 -36.388 -9.674 1.00 41.26 805 SER A N 1
ATOM 7278 C CA . SER B 2 805 ? 2.948 -37.586 -10.433 1.00 41.69 805 SER A CA 1
ATOM 7279 C C . SER B 2 805 ? 2.120 -38.784 -9.979 1.00 46.06 805 SER A C 1
ATOM 7280 O O . SER B 2 805 ? 1.542 -38.830 -8.876 1.00 41.27 805 SER A O 1
ATOM 7283 N N . SER B 2 806 ? 2.097 -39.780 -10.859 1.00 36.95 806 SER A N 1
ATOM 7284 C CA . SER B 2 806 ? 1.465 -41.060 -10.584 1.00 46.29 806 SER A CA 1
ATOM 7285 C C . SER B 2 806 ? 2.275 -42.171 -11.246 1.00 49.67 806 SER A C 1
ATOM 7286 O O . SER B 2 806 ? 3.077 -41.925 -12.158 1.00 42.20 806 SER A O 1
ATOM 7289 N N . SER B 2 807 ? 2.050 -43.404 -10.790 1.00 46.07 807 SER A N 1
ATOM 7290 C CA . SER B 2 807 ? 2.922 -44.503 -11.196 1.00 42.77 807 SER A CA 1
ATOM 7291 C C . SER B 2 807 ? 2.156 -45.815 -11.277 1.00 57.07 807 SER A C 1
ATOM 7292 O O . SER B 2 807 ? 1.145 -46.015 -10.585 1.00 43.41 807 SER A O 1
ATOM 7295 N N . ARG B 2 808 ? 2.690 -46.733 -12.091 1.00 41.27 808 ARG A N 1
ATOM 7296 C CA . ARG B 2 808 ? 2.150 -48.089 -12.223 1.00 43.32 808 ARG A CA 1
ATOM 7297 C C . ARG B 2 808 ? 3.235 -49.019 -12.756 1.00 51.64 808 ARG A C 1
ATOM 7298 O O . ARG B 2 808 ? 4.235 -48.563 -13.344 1.00 43.17 808 ARG A O 1
ATOM 7306 N N . TRP B 2 809 ? 2.996 -50.328 -12.596 1.00 42.44 809 TRP A N 1
ATOM 7307 C CA . TRP B 2 809 ? 3.907 -51.349 -13.111 1.00 47.84 809 TRP A CA 1
ATOM 7308 C C . TRP B 2 809 ? 3.594 -51.633 -14.570 1.00 49.91 809 TRP A C 1
ATOM 7309 O O . TRP B 2 809 ? 2.432 -51.625 -14.984 1.00 41.74 809 TRP A O 1
ATOM 7320 N N . GLU B 2 810 ? 4.639 -51.873 -15.366 1.00 42.40 810 GLU A N 1
ATOM 7321 C CA . GLU B 2 810 ? 4.415 -52.404 -16.705 1.00 42.52 810 GLU A CA 1
ATOM 7322 C C . GLU B 2 810 ? 5.634 -53.261 -17.056 1.00 43.37 810 GLU A C 1
ATOM 7323 O O . GLU B 2 810 ? 6.553 -53.432 -16.247 1.00 48.64 810 GLU A O 1
ATOM 7329 N N . TYR B 2 811 ? 5.609 -53.844 -18.252 1.00 40.29 811 TYR A N 1
ATOM 7330 C CA . TYR B 2 811 ? 6.711 -54.655 -18.758 1.00 45.73 811 TYR A CA 1
ATOM 7331 C C . TYR B 2 811 ? 7.448 -53.872 -19.832 1.00 43.39 811 TYR A C 1
ATOM 7332 O O . TYR B 2 811 ? 6.827 -53.115 -20.582 1.00 42.39 811 TYR A O 1
ATOM 7341 N N . GLY B 2 812 ? 8.772 -54.027 -19.867 1.00 41.79 812 GLY A N 1
ATOM 7342 C CA . GLY B 2 812 ? 9.602 -53.463 -20.922 1.00 39.51 812 GLY A CA 1
ATOM 7343 C C . GLY B 2 812 ? 10.900 -54.252 -21.006 1.00 44.01 812 GLY A C 1
ATOM 7344 O O . GLY B 2 812 ? 11.160 -55.141 -20.193 1.00 39.51 812 GLY A O 1
ATOM 7345 N N . SER B 2 813 ? 11.756 -53.872 -21.972 1.00 40.86 813 SER A N 1
ATOM 7346 C CA . SER B 2 813 ? 12.971 -54.653 -22.242 1.00 38.93 813 SER A CA 1
ATOM 7347 C C . SER B 2 813 ? 14.147 -54.080 -21.487 1.00 39.85 813 SER A C 1
ATOM 7348 O O . SER B 2 813 ? 14.383 -52.863 -21.546 1.00 42.08 813 SER A O 1
ATOM 7351 N N . PRO B 2 814 ? 14.934 -54.915 -20.808 1.00 39.50 814 PRO A N 1
ATOM 7352 C CA . PRO B 2 814 ? 16.226 -54.466 -20.312 1.00 35.93 814 PRO A CA 1
ATOM 7353 C C . PRO B 2 814 ? 17.344 -54.542 -21.348 1.00 33.42 814 PRO A C 1
ATOM 7354 O O . PRO B 2 814 ? 18.478 -54.175 -21.021 1.00 37.08 814 PRO A O 1
ATOM 7358 N N . ARG B 2 815 ? 17.081 -55.020 -22.557 1.00 36.00 815 ARG A N 1
ATOM 7359 C CA . ARG B 2 815 ? 18.175 -55.123 -23.536 1.00 34.24 815 ARG A CA 1
ATOM 7360 C C . ARG B 2 815 ? 17.538 -55.214 -24.909 1.00 37.25 815 ARG A C 1
ATOM 7361 O O . ARG B 2 815 ? 16.981 -56.265 -25.281 1.00 39.02 815 ARG A O 1
ATOM 7369 N N . LEU B 2 816 ? 17.558 -54.094 -25.635 1.00 34.89 816 LEU A N 1
ATOM 7370 C CA . LEU B 2 816 ? 16.924 -54.034 -26.931 1.00 32.53 816 LEU A CA 1
ATOM 7371 C C . LEU B 2 816 ? 17.992 -54.313 -27.987 1.00 35.10 816 LEU A C 1
ATOM 7372 O O . LEU B 2 816 ? 19.027 -53.654 -27.993 1.00 35.69 816 LEU A O 1
ATOM 7377 N N . GLU B 2 817 ? 17.686 -55.180 -28.937 1.00 35.51 817 GLU A N 1
ATOM 7378 C CA . GLU B 2 817 ? 18.635 -55.554 -29.984 1.00 40.91 817 GLU A CA 1
ATOM 7379 C C . GLU B 2 817 ? 18.194 -54.982 -31.315 1.00 38.89 817 GLU A C 1
ATOM 7380 O O . GLU B 2 817 ? 16.996 -54.851 -31.597 1.00 37.52 817 GLU A O 1
ATOM 7386 N N . ARG B 2 818 ? 19.173 -54.694 -32.181 1.00 33.02 818 ARG A N 1
ATOM 7387 C CA . ARG B 2 818 ? 18.872 -54.285 -33.541 1.00 35.44 818 ARG A CA 1
ATOM 7388 C C . ARG B 2 818 ? 19.888 -54.931 -34.500 1.00 37.06 818 ARG A C 1
ATOM 7389 O O . ARG B 2 818 ? 21.033 -55.176 -34.126 1.00 35.36 818 ARG A O 1
ATOM 7397 N N . TYR B 2 819 ? 19.456 -55.182 -35.735 1.00 34.20 819 TYR A N 1
ATOM 7398 C CA . TYR B 2 819 ? 20.249 -55.883 -36.742 1.00 39.91 819 TYR A CA 1
ATOM 7399 C C . TYR B 2 819 ? 20.069 -55.145 -38.044 1.00 37.83 819 TYR A C 1
ATOM 7400 O O . TYR B 2 819 ? 18.935 -54.975 -38.530 1.00 37.51 819 TYR A O 1
ATOM 7409 N N . ASN B 2 820 ? 21.174 -54.666 -38.576 1.00 38.18 820 ASN A N 1
ATOM 7410 C CA . ASN B 2 820 ? 21.191 -53.839 -39.765 1.00 36.83 820 ASN A CA 1
ATOM 7411 C C . ASN B 2 820 ? 20.204 -52.685 -39.637 1.00 37.24 820 ASN A C 1
ATOM 7412 O O . ASN B 2 820 ? 19.551 -52.299 -40.617 1.00 39.62 820 ASN A O 1
ATOM 7417 N N . GLY B 2 821 ? 20.121 -52.130 -38.428 1.00 36.82 821 GLY A N 1
ATOM 7418 C CA . GLY B 2 821 ? 19.378 -50.907 -38.166 1.00 44.98 821 GLY A CA 1
ATOM 7419 C C . GLY B 2 821 ? 17.898 -51.098 -37.860 1.00 46.56 821 GLY A C 1
ATOM 7420 O O . GLY B 2 821 ? 17.169 -50.093 -37.734 1.00 40.58 821 GLY A O 1
ATOM 7421 N N . LEU B 2 822 ? 17.420 -52.346 -37.765 1.00 37.13 822 LEU A N 1
ATOM 7422 C CA . LEU B 2 822 ? 16.016 -52.638 -37.445 1.00 35.33 822 LEU A CA 1
ATOM 7423 C C . LEU B 2 822 ? 15.931 -53.458 -36.178 1.00 36.23 822 LEU A C 1
ATOM 7424 O O . LEU B 2 822 ? 16.847 -54.232 -35.880 1.00 40.70 822 LEU A O 1
ATOM 7429 N N . PRO B 2 823 ? 14.831 -53.349 -35.409 1.00 34.83 823 PRO A N 1
ATOM 7430 C CA . PRO B 2 823 ? 14.709 -54.158 -34.197 1.00 36.85 823 PRO A CA 1
ATOM 7431 C C . PRO B 2 823 ? 14.876 -55.619 -34.559 1.00 35.17 823 PRO A C 1
ATOM 7432 O O . PRO B 2 823 ? 14.380 -56.063 -35.608 1.00 38.96 823 PRO A O 1
ATOM 7436 N N . SER B 2 824 ? 15.504 -56.370 -33.667 1.00 34.38 824 SER A N 1
ATOM 7437 C CA . SER B 2 824 ? 15.813 -57.749 -33.985 1.00 41.72 824 SER A CA 1
ATOM 7438 C C . SER B 2 824 ? 15.886 -58.566 -32.703 1.00 43.48 824 SER A C 1
ATOM 7439 O O . SER B 2 824 ? 16.019 -58.029 -31.599 1.00 42.13 824 SER A O 1
ATOM 7442 N N . MET B 2 825 ? 15.837 -59.886 -32.847 1.00 38.91 825 MET A N 1
ATOM 7443 C CA . MET B 2 825 ? 16.169 -60.765 -31.742 1.00 42.93 825 MET A CA 1
ATOM 7444 C C . MET B 2 825 ? 16.992 -61.918 -32.256 1.00 42.30 825 MET A C 1
ATOM 7445 O O . MET B 2 825 ? 16.601 -62.595 -33.202 1.00 40.72 825 MET A O 1
ATOM 7450 N N . GLU B 2 826 ? 18.116 -62.116 -31.617 1.00 42.37 826 GLU A N 1
ATOM 7451 C CA . GLU B 2 826 ? 19.056 -63.131 -32.030 1.00 52.05 826 GLU A CA 1
ATOM 7452 C C . GLU B 2 826 ? 18.641 -64.458 -31.436 1.00 50.66 826 GLU A C 1
ATOM 7453 O O . GLU B 2 826 ? 18.344 -64.543 -30.237 1.00 44.31 826 GLU A O 1
ATOM 7459 N N . ILE B 2 827 ? 18.660 -65.490 -32.273 1.00 48.39 827 ILE A N 1
ATOM 7460 C CA . ILE B 2 827 ? 18.280 -66.852 -31.903 1.00 46.42 827 ILE A CA 1
ATOM 7461 C C . ILE B 2 827 ? 19.439 -67.786 -32.225 1.00 50.40 827 ILE A C 1
ATOM 7462 O O . ILE B 2 827 ? 19.933 -67.798 -33.359 1.00 47.07 827 ILE A O 1
ATOM 7467 N N . LEU B 2 828 ? 19.881 -68.544 -31.226 1.00 48.59 828 LEU A N 1
ATOM 7468 C CA . LEU B 2 828 ? 20.920 -69.550 -31.359 1.00 50.68 828 LEU A CA 1
ATOM 7469 C C . LEU B 2 828 ? 20.327 -70.960 -31.391 1.00 57.81 828 LEU A C 1
ATOM 7470 O O . LEU B 2 828 ? 19.202 -71.199 -30.939 1.00 49.48 828 LEU A O 1
ATOM 7475 N N . GLY B 2 829 ? 21.118 -71.901 -31.901 1.00 51.08 829 GLY A N 1
ATOM 7476 C CA . GLY B 2 829 ? 20.614 -73.247 -32.138 1.00 58.38 829 GLY A CA 1
ATOM 7477 C C . GLY B 2 829 ? 21.673 -74.124 -32.788 1.00 68.35 829 GLY A C 1
ATOM 7478 O O . GLY B 2 829 ? 22.820 -73.709 -32.977 1.00 55.44 829 GLY A O 1
ATOM 7479 N N . GLN B 2 830 ? 21.289 -75.353 -33.130 1.00 67.51 830 GLN A N 1
ATOM 7480 C CA . GLN B 2 830 ? 22.235 -76.259 -33.783 1.00 67.50 830 GLN A CA 1
ATOM 7481 C C . GLN B 2 830 ? 21.466 -77.421 -34.400 1.00 67.98 830 GLN A C 1
ATOM 7482 O O . GLN B 2 830 ? 20.275 -77.613 -34.142 1.00 64.91 830 GLN A O 1
ATOM 7488 N N . ALA B 2 831 ? 22.166 -78.194 -35.224 1.00 77.75 831 ALA A N 1
ATOM 7489 C CA . ALA B 2 831 ? 21.572 -79.389 -35.808 1.00 76.46 831 ALA A CA 1
ATOM 7490 C C . ALA B 2 831 ? 21.492 -80.508 -34.776 1.00 62.70 831 ALA A C 1
ATOM 7491 O O . ALA B 2 831 ? 22.400 -80.690 -33.957 1.00 72.77 831 ALA A O 1
ATOM 7493 N N . ALA B 2 832 ? 20.389 -81.253 -34.819 1.00 75.55 832 ALA A N 1
ATOM 7494 C CA . ALA B 2 832 ? 20.247 -82.452 -34.009 1.00 76.57 832 ALA A CA 1
ATOM 7495 C C . ALA B 2 832 ? 21.308 -83.480 -34.393 1.00 78.19 832 ALA A C 1
ATOM 7496 O O . ALA B 2 832 ? 21.826 -83.457 -35.517 1.00 74.17 832 ALA A O 1
ATOM 7498 N N . PRO B 2 833 ? 21.668 -84.381 -33.445 1.00 80.65 833 PRO A N 1
ATOM 7499 C CA . PRO B 2 833 ? 22.636 -85.447 -33.735 1.00 76.66 833 PRO A CA 1
ATOM 7500 C C . PRO B 2 833 ? 22.525 -86.026 -35.137 1.00 72.70 833 PRO A C 1
ATOM 7501 O O . PRO B 2 833 ? 21.430 -86.339 -35.624 1.00 74.92 833 PRO A O 1
ATOM 7505 N N . GLY B 2 834 ? 23.667 -86.104 -35.813 1.00 80.02 834 GLY A N 1
ATOM 7506 C CA . GLY B 2 834 ? 23.733 -86.685 -37.136 1.00 73.40 834 GLY A CA 1
ATOM 7507 C C . GLY B 2 834 ? 23.059 -85.893 -38.226 1.00 80.91 834 GLY A C 1
ATOM 7508 O O . GLY B 2 834 ? 22.776 -86.447 -39.292 1.00 87.76 834 GLY A O 1
ATOM 7509 N N . LYS B 2 835 ? 22.782 -84.614 -37.999 1.00 81.76 835 LYS A N 1
ATOM 7510 C CA . LYS B 2 835 ? 22.209 -83.754 -39.023 1.00 80.34 835 LYS A CA 1
ATOM 7511 C C . LYS B 2 835 ? 23.211 -82.680 -39.422 1.00 78.49 835 LYS A C 1
ATOM 7512 O O . LYS B 2 835 ? 24.126 -82.334 -38.667 1.00 72.06 835 LYS A O 1
ATOM 7518 N N . SER B 2 836 ? 23.023 -82.168 -40.636 1.00 74.91 836 SER A N 1
ATOM 7519 C CA . SER B 2 836 ? 23.839 -81.086 -41.163 1.00 79.38 836 SER A CA 1
ATOM 7520 C C . SER B 2 836 ? 23.372 -79.738 -40.631 1.00 76.38 836 SER A C 1
ATOM 7521 O O . SER B 2 836 ? 22.171 -79.474 -40.537 1.00 69.41 836 SER A O 1
ATOM 7524 N N . THR B 2 837 ? 24.325 -78.860 -40.315 1.00 78.62 837 THR A N 1
ATOM 7525 C CA . THR B 2 837 ? 23.904 -77.506 -39.978 1.00 73.83 837 THR A CA 1
ATOM 7526 C C . THR B 2 837 ? 23.219 -76.866 -41.182 1.00 77.36 837 THR A C 1
ATOM 7527 O O . THR B 2 837 ? 22.277 -76.085 -41.019 1.00 78.69 837 THR A O 1
ATOM 7531 N N . GLY B 2 838 ? 23.614 -77.270 -42.400 1.00 71.69 838 GLY A N 1
ATOM 7532 C CA . GLY B 2 838 ? 23.000 -76.731 -43.603 1.00 59.05 838 GLY A CA 1
ATOM 7533 C C . GLY B 2 838 ? 21.522 -77.035 -43.723 1.00 69.21 838 GLY A C 1
ATOM 7534 O O . GLY B 2 838 ? 20.756 -76.215 -44.235 1.00 71.81 838 GLY A O 1
ATOM 7535 N N . GLU B 2 839 ? 21.094 -78.208 -43.252 1.00 72.84 839 GLU A N 1
ATOM 7536 C CA . GLU B 2 839 ? 19.681 -78.555 -43.365 1.00 62.89 839 GLU A CA 1
ATOM 7537 C C . GLU B 2 839 ? 18.873 -77.987 -42.199 1.00 63.21 839 GLU A C 1
ATOM 7538 O O . GLU B 2 839 ? 17.739 -77.533 -42.393 1.00 70.97 839 GLU A O 1
ATOM 7544 N N . ALA B 2 840 ? 19.437 -78.030 -40.986 1.00 59.43 840 ALA A N 1
ATOM 7545 C CA . ALA B 2 840 ? 18.880 -77.293 -39.852 1.00 70.88 840 ALA A CA 1
ATOM 7546 C C . ALA B 2 840 ? 18.573 -75.848 -40.235 1.00 69.80 840 ALA A C 1
ATOM 7547 O O . ALA B 2 840 ? 17.457 -75.356 -40.014 1.00 64.71 840 ALA A O 1
ATOM 7549 N N . MET B 2 841 ? 19.550 -75.177 -40.861 1.00 62.85 841 MET A N 1
ATOM 7550 C CA . MET B 2 841 ? 19.357 -73.819 -41.364 1.00 63.68 841 MET A CA 1
ATOM 7551 C C . MET B 2 841 ? 18.169 -73.760 -42.298 1.00 64.33 841 MET A C 1
ATOM 7552 O O . MET B 2 841 ? 17.397 -72.796 -42.278 1.00 66.76 841 MET A O 1
ATOM 7557 N N . GLU B 2 842 ? 18.031 -74.765 -43.170 1.00 71.83 842 GLU A N 1
ATOM 7558 C CA . GLU B 2 842 ? 16.912 -74.761 -44.110 1.00 70.65 842 GLU A CA 1
ATOM 7559 C C . GLU B 2 842 ? 15.586 -74.879 -43.382 1.00 55.70 842 GLU A C 1
ATOM 7560 O O . GLU B 2 842 ? 14.587 -74.282 -43.797 1.00 60.66 842 GLU A O 1
ATOM 7566 N N . LEU B 2 843 ? 15.559 -75.645 -42.293 1.00 62.44 843 LEU A N 1
ATOM 7567 C CA . LEU B 2 843 ? 14.322 -75.796 -41.537 1.00 64.06 843 LEU A CA 1
ATOM 7568 C C . LEU B 2 843 ? 13.945 -74.494 -40.831 1.00 62.28 843 LEU A C 1
ATOM 7569 O O . LEU B 2 843 ? 12.784 -74.066 -40.877 1.00 68.62 843 LEU A O 1
ATOM 7574 N N . MET B 2 844 ? 14.910 -73.867 -40.151 1.00 67.87 844 MET A N 1
ATOM 7575 C CA . MET B 2 844 ? 14.711 -72.519 -39.609 1.00 58.86 844 MET A CA 1
ATOM 7576 C C . MET B 2 844 ? 14.075 -71.586 -40.621 1.00 53.83 844 MET A C 1
ATOM 7577 O O . MET B 2 844 ? 13.080 -70.911 -40.323 1.00 61.25 844 MET A O 1
ATOM 7582 N N . GLU B 2 845 ? 14.600 -71.560 -41.845 1.00 58.16 845 GLU A N 1
ATOM 7583 C CA . GLU B 2 845 ? 14.051 -70.618 -42.812 1.00 59.83 845 GLU A CA 1
ATOM 7584 C C . GLU B 2 845 ? 12.638 -70.978 -43.182 1.00 64.93 845 GLU A C 1
ATOM 7585 O O . GLU B 2 845 ? 11.863 -70.114 -43.608 1.00 63.90 845 GLU A O 1
ATOM 7591 N N . GLN B 2 846 ? 12.296 -72.251 -43.069 1.00 66.64 846 GLN A N 1
ATOM 7592 C CA . GLN B 2 846 ? 10.960 -72.649 -43.466 1.00 70.76 846 GLN A CA 1
ATOM 7593 C C . GLN B 2 846 ? 9.971 -72.317 -42.368 1.00 54.83 846 GLN A C 1
ATOM 7594 O O . GLN B 2 846 ? 8.901 -71.754 -42.632 1.00 57.52 846 GLN A O 1
ATOM 7600 N N . LEU B 2 847 ? 10.322 -72.659 -41.127 1.00 57.92 847 LEU A N 1
ATOM 7601 C CA . LEU B 2 847 ? 9.548 -72.183 -39.986 1.00 63.07 847 LEU A CA 1
ATOM 7602 C C . LEU B 2 847 ? 9.382 -70.669 -40.044 1.00 71.71 847 LEU A C 1
ATOM 7603 O O . LEU B 2 847 ? 8.256 -70.149 -39.990 1.00 65.41 847 LEU A O 1
ATOM 7608 N N . ALA B 2 848 ? 10.506 -69.950 -40.210 1.00 64.37 848 ALA A N 1
ATOM 7609 C CA . ALA B 2 848 ? 10.482 -68.489 -40.206 1.00 58.78 848 ALA A CA 1
ATOM 7610 C C . ALA B 2 848 ? 9.551 -67.944 -41.268 1.00 62.74 848 ALA A C 1
ATOM 7611 O O . ALA B 2 848 ? 8.902 -66.914 -41.058 1.00 59.25 848 ALA A O 1
ATOM 7613 N N . SER B 2 849 ? 9.444 -68.628 -42.411 1.00 67.04 849 SER A N 1
ATOM 7614 C CA . SER B 2 849 ? 8.543 -68.136 -43.448 1.00 64.87 849 SER A CA 1
ATOM 7615 C C . SER B 2 849 ? 7.075 -68.204 -43.042 1.00 58.58 849 SER A C 1
ATOM 7616 O O . SER B 2 849 ? 6.233 -67.604 -43.719 1.00 69.70 849 SER A O 1
ATOM 7619 N N . LYS B 2 850 ? 6.731 -68.904 -41.966 1.00 58.71 850 LYS A N 1
ATOM 7620 C CA . LYS B 2 850 ? 5.328 -68.938 -41.560 1.00 67.42 850 LYS A CA 1
ATOM 7621 C C . LYS B 2 850 ? 4.951 -67.806 -40.611 1.00 75.64 850 LYS A C 1
ATOM 7622 O O . LYS B 2 850 ? 3.752 -67.606 -40.353 1.00 65.54 850 LYS A O 1
ATOM 7628 N N . LEU B 2 851 ? 5.938 -67.046 -40.113 1.00 73.39 851 LEU A N 1
ATOM 7629 C CA . LEU B 2 851 ? 5.706 -66.054 -39.070 1.00 63.96 851 LEU A CA 1
ATOM 7630 C C . LEU B 2 851 ? 4.831 -64.933 -39.617 1.00 57.93 851 LEU A C 1
ATOM 7631 O O . LEU B 2 851 ? 4.588 -64.852 -40.824 1.00 59.73 851 LEU A O 1
ATOM 7636 N N . PRO B 2 852 ? 4.315 -64.055 -38.756 1.00 55.96 852 PRO A N 1
ATOM 7637 C CA . PRO B 2 852 ? 3.370 -63.044 -39.237 1.00 50.29 852 PRO A CA 1
ATOM 7638 C C . PRO B 2 852 ? 4.009 -62.106 -40.252 1.00 65.23 852 PRO A C 1
ATOM 7639 O O . PRO B 2 852 ? 5.233 -62.004 -40.359 1.00 66.20 852 PRO A O 1
ATOM 7643 N N . THR B 2 853 ? 3.152 -61.397 -40.988 1.00 56.42 853 THR A N 1
ATOM 7644 C CA . THR B 2 853 ? 3.618 -60.494 -42.028 1.00 63.64 853 THR A CA 1
ATOM 7645 C C . THR B 2 853 ? 4.377 -59.324 -41.413 1.00 66.00 853 THR A C 1
ATOM 7646 O O . THR B 2 853 ? 3.965 -58.761 -40.394 1.00 62.03 853 THR A O 1
ATOM 7650 N N . GLY B 2 854 ? 5.491 -58.956 -42.048 1.00 68.69 854 GLY A N 1
ATOM 7651 C CA . GLY B 2 854 ? 6.357 -57.916 -41.547 1.00 53.70 854 GLY A CA 1
ATOM 7652 C C . GLY B 2 854 ? 7.503 -58.404 -40.698 1.00 56.35 854 GLY A C 1
ATOM 7653 O O . GLY B 2 854 ? 8.354 -57.585 -40.310 1.00 59.60 854 GLY A O 1
ATOM 7654 N N . VAL B 2 855 ? 7.566 -59.701 -40.400 1.00 50.96 855 VAL A N 1
ATOM 7655 C CA . VAL B 2 855 ? 8.681 -60.283 -39.666 1.00 50.28 855 VAL A CA 1
ATOM 7656 C C . VAL B 2 855 ? 9.567 -60.999 -40.678 1.00 63.83 855 VAL A C 1
ATOM 7657 O O . VAL B 2 855 ? 9.104 -61.897 -41.379 1.00 56.22 855 VAL A O 1
ATOM 7661 N N . GLY B 2 856 ? 10.834 -60.597 -40.771 1.00 53.24 856 GLY A N 1
ATOM 7662 C CA . GLY B 2 856 ? 11.776 -61.245 -41.665 1.00 53.94 856 GLY A CA 1
ATOM 7663 C C . GLY B 2 856 ? 12.911 -61.847 -40.882 1.00 47.69 856 GLY A C 1
ATOM 7664 O O . GLY B 2 856 ? 12.824 -61.971 -39.655 1.00 50.02 856 GLY A O 1
ATOM 7665 N N . TYR B 2 857 ? 13.995 -62.233 -41.552 1.00 45.62 857 TYR A N 1
ATOM 7666 C CA . TYR B 2 857 ? 15.095 -62.848 -40.828 1.00 48.63 857 TYR A CA 1
ATOM 7667 C C . TYR B 2 857 ? 16.373 -62.713 -41.643 1.00 46.38 857 TYR A C 1
ATOM 7668 O O . TYR B 2 857 ? 16.351 -62.316 -42.800 1.00 49.23 857 TYR A O 1
ATOM 7677 N N . ASP B 2 858 ? 17.483 -63.068 -41.009 1.00 43.33 858 ASP A N 1
ATOM 7678 C CA . ASP B 2 858 ? 18.786 -63.108 -41.658 1.00 53.30 858 ASP A CA 1
ATOM 7679 C C . ASP B 2 858 ? 19.669 -64.026 -40.848 1.00 51.79 858 ASP A C 1
ATOM 7680 O O . ASP B 2 858 ? 19.361 -64.347 -39.701 1.00 54.02 858 ASP A O 1
ATOM 7685 N N . TRP B 2 859 ? 20.785 -64.431 -41.452 1.00 45.50 859 TRP A N 1
ATOM 7686 C CA . TRP B 2 859 ? 21.813 -65.204 -40.784 1.00 47.77 859 TRP A CA 1
ATOM 7687 C C . TRP B 2 859 ? 23.003 -64.293 -40.508 1.00 46.51 859 TRP A C 1
ATOM 7688 O O . TRP B 2 859 ? 23.329 -63.435 -41.318 1.00 48.94 859 TRP A O 1
ATOM 7699 N N . THR B 2 860 ? 23.677 -64.506 -39.390 1.00 44.03 860 THR A N 1
ATOM 7700 C CA . THR B 2 860 ? 24.828 -63.703 -39.042 1.00 50.88 860 THR A CA 1
ATOM 7701 C C . THR B 2 860 ? 25.940 -64.624 -38.557 1.00 49.16 860 THR A C 1
ATOM 7702 O O . THR B 2 860 ? 25.774 -65.846 -38.501 1.00 51.28 860 THR A O 1
ATOM 7706 N N . GLY B 2 861 ? 27.100 -64.042 -38.251 1.00 41.14 861 GLY A N 1
ATOM 7707 C CA . GLY B 2 861 ? 28.158 -64.791 -37.588 1.00 46.18 861 GLY A CA 1
ATOM 7708 C C . GLY B 2 861 ? 28.588 -66.005 -38.415 1.00 60.31 861 GLY A C 1
ATOM 7709 O O . GLY B 2 861 ? 28.694 -65.938 -39.642 1.00 49.32 861 GLY A O 1
ATOM 7710 N N . MET B 2 862 ? 28.807 -67.129 -37.721 1.00 62.10 862 MET A N 1
ATOM 7711 C CA . MET B 2 862 ? 29.243 -68.383 -38.346 1.00 64.24 862 MET A CA 1
ATOM 7712 C C . MET B 2 862 ? 28.359 -68.765 -39.530 1.00 58.23 862 MET A C 1
ATOM 7713 O O . MET B 2 862 ? 28.864 -69.245 -40.545 1.00 57.92 862 MET A O 1
ATOM 7718 N N . SER B 2 863 ? 27.040 -68.492 -39.442 1.00 52.97 863 SER A N 1
ATOM 7719 C CA . SER B 2 863 ? 26.062 -68.909 -40.451 1.00 50.68 863 SER A CA 1
ATOM 7720 C C . SER B 2 863 ? 26.049 -68.037 -41.686 1.00 56.88 863 SER A C 1
ATOM 7721 O O . SER B 2 863 ? 25.648 -68.494 -42.767 1.00 55.12 863 SER A O 1
ATOM 7724 N N . TYR B 2 864 ? 26.383 -66.762 -41.532 1.00 56.81 864 TYR A N 1
ATOM 7725 C CA . TYR B 2 864 ? 26.520 -65.893 -42.691 1.00 57.69 864 TYR A CA 1
ATOM 7726 C C . TYR B 2 864 ? 27.622 -66.401 -43.604 1.00 51.75 864 TYR A C 1
ATOM 7727 O O . TYR B 2 864 ? 27.500 -66.329 -44.832 1.00 58.69 864 TYR A O 1
ATOM 7736 N N . GLN B 2 865 ? 28.733 -66.850 -43.009 1.00 59.72 865 GLN A N 1
ATOM 7737 C CA . GLN B 2 865 ? 29.855 -67.362 -43.788 1.00 67.48 865 GLN A CA 1
ATOM 7738 C C . GLN B 2 865 ? 29.411 -68.546 -44.641 1.00 77.41 865 GLN A C 1
ATOM 7739 O O . GLN B 2 865 ? 29.530 -68.517 -45.874 1.00 86.15 865 GLN A O 1
ATOM 7745 N N . GLU B 2 866 ? 28.836 -69.574 -43.997 1.00 71.97 866 GLU A N 1
ATOM 7746 C CA . GLU B 2 866 ? 28.274 -70.717 -44.712 1.00 59.41 866 GLU A CA 1
ATOM 7747 C C . GLU B 2 866 ? 27.333 -70.279 -45.828 1.00 73.67 866 GLU A C 1
ATOM 7748 O O . GLU B 2 866 ? 27.479 -70.711 -46.976 1.00 89.31 866 GLU A O 1
ATOM 7754 N N . ARG B 2 867 ? 26.362 -69.412 -45.518 1.00 70.00 867 ARG A N 1
ATOM 7755 C CA . ARG B 2 867 ? 25.332 -69.060 -46.501 1.00 80.44 867 ARG A CA 1
ATOM 7756 C C . ARG B 2 867 ? 25.902 -68.312 -47.705 1.00 87.05 867 ARG A C 1
ATOM 7757 O O . ARG B 2 867 ? 25.179 -68.090 -48.687 1.00 94.44 867 ARG A O 1
ATOM 7765 N N . LEU B 2 868 ? 27.183 -67.940 -47.651 1.00 89.06 868 LEU A N 1
ATOM 7766 C CA . LEU B 2 868 ? 27.866 -67.224 -48.721 1.00 94.36 868 LEU A CA 1
ATOM 7767 C C . LEU B 2 868 ? 29.165 -67.925 -49.115 1.00 96.24 868 LEU A C 1
ATOM 7768 O O . LEU B 2 868 ? 30.017 -67.316 -49.767 1.00 101.75 868 LEU A O 1
ATOM 7773 N N . SER B 2 869 ? 29.333 -69.195 -48.728 1.00 102.00 869 SER A N 1
ATOM 7774 C CA . SER B 2 869 ? 30.569 -69.938 -48.971 1.00 96.80 869 SER A CA 1
ATOM 7775 C C . SER B 2 869 ? 30.321 -71.442 -49.043 1.00 94.25 869 SER A C 1
ATOM 7776 O O . SER B 2 869 ? 30.884 -72.208 -48.254 1.00 94.55 869 SER A O 1
ATOM 7779 N N . GLY B 2 870 ? 29.493 -71.878 -49.985 1.00 91.62 870 GLY A N 1
ATOM 7780 C CA . GLY B 2 870 ? 29.209 -73.294 -50.111 1.00 90.57 870 GLY A CA 1
ATOM 7781 C C . GLY B 2 870 ? 29.472 -73.770 -51.519 1.00 90.34 870 GLY A C 1
ATOM 7782 O O . GLY B 2 870 ? 29.798 -74.939 -51.748 1.00 91.02 870 GLY A O 1
ATOM 7783 N N . ASN B 2 871 ? 29.339 -72.841 -52.470 1.00 96.92 871 ASN A N 1
ATOM 7784 C CA . ASN B 2 871 ? 29.643 -73.088 -53.875 1.00 96.29 871 ASN A CA 1
ATOM 7785 C C . ASN B 2 871 ? 31.146 -73.161 -54.147 1.00 95.62 871 ASN A C 1
ATOM 7786 O O . ASN B 2 871 ? 31.541 -73.532 -55.262 1.00 94.02 871 ASN A O 1
ATOM 7791 N N . GLN B 2 872 ? 31.986 -72.840 -53.153 1.00 94.71 872 GLN A N 1
ATOM 7792 C CA . GLN B 2 872 ? 33.430 -72.728 -53.358 1.00 79.19 872 GLN A CA 1
ATOM 7793 C C . GLN B 2 872 ? 34.110 -74.087 -53.433 1.00 77.03 872 GLN A C 1
ATOM 7794 O O . GLN B 2 872 ? 34.870 -74.351 -54.368 1.00 83.91 872 GLN A O 1
ATOM 7800 N N . ALA B 2 873 ? 33.856 -74.952 -52.452 1.00 66.75 873 ALA A N 1
ATOM 7801 C CA . ALA B 2 873 ? 34.521 -76.253 -52.374 1.00 72.29 873 ALA A CA 1
ATOM 7802 C C . ALA B 2 873 ? 34.510 -77.058 -53.668 1.00 77.92 873 ALA A C 1
ATOM 7803 O O . ALA B 2 873 ? 35.563 -77.615 -54.020 1.00 79.21 873 ALA A O 1
ATOM 7805 N N . PRO B 2 874 ? 33.395 -77.202 -54.398 1.00 79.20 874 PRO A N 1
ATOM 7806 C CA . PRO B 2 874 ? 33.467 -78.026 -55.610 1.00 70.84 874 PRO A CA 1
ATOM 7807 C C . PRO B 2 874 ? 34.257 -77.357 -56.710 1.00 70.94 874 PRO A C 1
ATOM 7808 O O . PRO B 2 874 ? 35.093 -77.992 -57.359 1.00 70.03 874 PRO A O 1
ATOM 7812 N N . SER B 2 875 ? 34.026 -76.072 -56.928 1.00 64.13 875 SER A N 1
ATOM 7813 C CA . SER B 2 875 ? 34.677 -75.401 -58.035 1.00 68.41 875 SER A CA 1
ATOM 7814 C C . SER B 2 875 ? 36.168 -75.196 -57.782 1.00 71.91 875 SER A C 1
ATOM 7815 O O . SER B 2 875 ? 36.952 -75.200 -58.734 1.00 62.74 875 SER A O 1
ATOM 7818 N N . LEU B 2 876 ? 36.590 -75.023 -56.522 1.00 56.55 876 LEU A N 1
ATOM 7819 C CA . LEU B 2 876 ? 38.025 -74.900 -56.277 1.00 59.11 876 LEU A CA 1
ATOM 7820 C C . LEU B 2 876 ? 38.713 -76.259 -56.394 1.00 60.63 876 LEU A C 1
ATOM 7821 O O . LEU B 2 876 ? 39.882 -76.339 -56.774 1.00 54.36 876 LEU A O 1
ATOM 7826 N N . TYR B 2 877 ? 38.016 -77.336 -56.093 1.00 57.93 877 TYR A N 1
ATOM 7827 C CA . TYR B 2 877 ? 38.671 -78.617 -56.283 1.00 65.41 877 TYR A CA 1
ATOM 7828 C C . TYR B 2 877 ? 38.631 -79.027 -57.738 1.00 61.34 877 TYR A C 1
ATOM 7829 O O . TYR B 2 877 ? 39.563 -79.683 -58.213 1.00 58.00 877 TYR A O 1
ATOM 7838 N N . ALA B 2 878 ? 37.594 -78.600 -58.462 1.00 54.49 878 ALA A N 1
ATOM 7839 C CA . ALA B 2 878 ? 37.571 -78.775 -59.905 1.00 58.88 878 ALA A CA 1
ATOM 7840 C C . ALA B 2 878 ? 38.760 -78.085 -60.545 1.00 56.33 878 ALA A C 1
ATOM 7841 O O . ALA B 2 878 ? 39.376 -78.625 -61.463 1.00 52.98 878 ALA A O 1
ATOM 7843 N N . ILE B 2 879 ? 39.090 -76.885 -60.073 1.00 51.86 879 ILE A N 1
ATOM 7844 C CA . ILE B 2 879 ? 40.261 -76.170 -60.567 1.00 52.61 879 ILE A CA 1
ATOM 7845 C C . ILE B 2 879 ? 41.530 -76.957 -60.257 1.00 57.79 879 ILE A C 1
ATOM 7846 O O . ILE B 2 879 ? 42.401 -77.131 -61.119 1.00 51.16 879 ILE A O 1
ATOM 7851 N N . SER B 2 880 ? 41.648 -77.450 -59.020 1.00 49.59 880 SER A N 1
ATOM 7852 C CA . SER B 2 880 ? 42.831 -78.213 -58.630 1.00 49.63 880 SER A CA 1
ATOM 7853 C C . SER B 2 880 ? 43.023 -79.439 -59.528 1.00 51.28 880 SER A C 1
ATOM 7854 O O . SER B 2 880 ? 44.111 -79.659 -60.086 1.00 48.30 880 SER A O 1
ATOM 7857 N N . LEU B 2 881 ? 41.960 -80.222 -59.706 1.00 50.50 881 LEU A N 1
ATOM 7858 C CA . LEU B 2 881 ? 42.012 -81.408 -60.554 1.00 51.92 881 LEU A CA 1
ATOM 7859 C C . LEU B 2 881 ? 42.488 -81.062 -61.944 1.00 56.45 881 LEU A C 1
ATOM 7860 O O . LEU B 2 881 ? 43.347 -81.750 -62.496 1.00 49.92 881 LEU A O 1
ATOM 7865 N N . ILE B 2 882 ? 41.913 -80.001 -62.535 1.00 51.88 882 ILE A N 1
ATOM 7866 C CA . ILE B 2 882 ? 42.253 -79.614 -63.900 1.00 45.46 882 ILE A CA 1
ATOM 7867 C C . ILE B 2 882 ? 43.709 -79.211 -63.991 1.00 49.32 882 ILE A C 1
ATOM 7868 O O . ILE B 2 882 ? 44.423 -79.598 -64.925 1.00 48.95 882 ILE 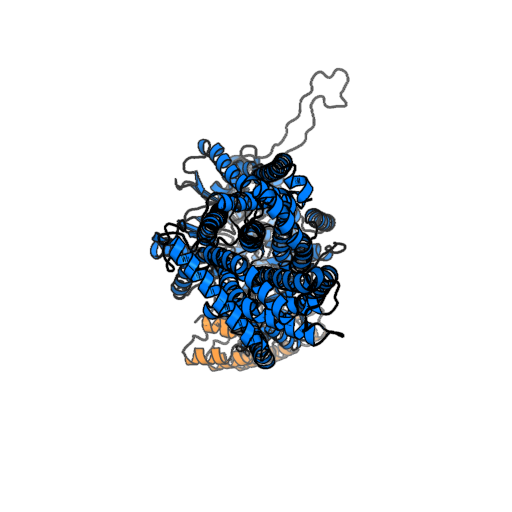A O 1
ATOM 7873 N N . VAL B 2 883 ? 44.174 -78.386 -63.053 1.00 48.69 883 VAL A N 1
ATOM 7874 C CA . VAL B 2 883 ? 45.558 -77.949 -63.167 1.00 46.96 883 VAL A CA 1
ATOM 7875 C C . VAL B 2 883 ? 46.510 -79.126 -62.917 1.00 49.65 883 VAL A C 1
ATOM 7876 O O . VAL B 2 883 ? 47.556 -79.225 -63.555 1.00 43.88 883 VAL A O 1
ATOM 7880 N N . VAL B 2 884 ? 46.165 -80.031 -61.998 1.00 43.38 884 VAL A N 1
ATOM 7881 C CA . VAL B 2 884 ? 47.008 -81.206 -61.784 1.00 47.74 884 VAL A CA 1
ATOM 7882 C C . VAL B 2 884 ? 47.098 -82.023 -63.067 1.00 42.09 884 VAL A C 1
ATOM 7883 O O . VAL B 2 884 ? 48.187 -82.406 -63.496 1.00 47.96 884 VAL A O 1
ATOM 7887 N N . PHE B 2 885 ? 45.949 -82.315 -63.687 1.00 47.06 885 PHE A N 1
ATOM 7888 C CA . PHE B 2 885 ? 45.972 -83.025 -64.962 1.00 47.46 885 PHE A CA 1
ATOM 7889 C C . PHE B 2 885 ? 46.912 -82.336 -65.954 1.00 52.55 885 PHE A C 1
ATOM 7890 O O . PHE B 2 885 ? 47.749 -82.986 -66.606 1.00 45.25 885 PHE A O 1
ATOM 7898 N N . LEU B 2 886 ? 46.814 -81.004 -66.057 1.00 49.06 886 LEU A N 1
ATOM 7899 C CA . LEU B 2 886 ? 47.590 -80.280 -67.066 1.00 46.69 886 LEU A CA 1
ATOM 7900 C C . LEU B 2 886 ? 49.079 -80.354 -66.770 1.00 46.86 886 LEU A C 1
ATOM 7901 O O . LEU B 2 886 ? 49.889 -80.551 -67.689 1.00 45.93 886 LEU A O 1
ATOM 7906 N N . CYS B 2 887 ? 49.462 -80.195 -65.498 1.00 39.39 887 CYS A N 1
ATOM 7907 C CA . CYS B 2 887 ? 50.872 -80.304 -65.135 1.00 44.09 887 CYS A CA 1
ATOM 7908 C C . CYS B 2 887 ? 51.414 -81.685 -65.482 1.00 48.94 887 CYS A C 1
ATOM 7909 O O . CYS B 2 887 ? 52.522 -81.807 -66.013 1.00 42.37 887 CYS A O 1
ATOM 7912 N N . LEU B 2 888 ? 50.636 -82.727 -65.182 1.00 44.88 888 LEU A N 1
ATOM 7913 C CA . LEU B 2 888 ? 51.002 -84.105 -65.534 1.00 47.20 888 LEU A CA 1
ATOM 7914 C C . LEU B 2 888 ? 51.091 -84.302 -67.040 1.00 46.67 888 LEU A C 1
ATOM 7915 O O . LEU B 2 888 ? 51.999 -84.989 -67.529 1.00 49.86 888 LEU A O 1
ATOM 7920 N N . ALA B 2 889 ? 50.165 -83.709 -67.798 1.00 44.91 889 ALA A N 1
ATOM 7921 C CA . ALA B 2 889 ? 50.211 -83.841 -69.245 1.00 42.21 889 ALA A CA 1
ATOM 7922 C C . ALA B 2 889 ? 51.500 -83.275 -69.802 1.00 55.09 889 ALA A C 1
ATOM 7923 O O . ALA B 2 889 ? 52.136 -83.884 -70.682 1.00 44.84 889 ALA A O 1
ATOM 7925 N N . ALA B 2 890 ? 51.905 -82.116 -69.293 1.00 45.00 890 ALA A N 1
ATOM 7926 C CA . ALA B 2 890 ? 53.169 -81.521 -69.697 1.00 48.88 890 ALA A CA 1
ATOM 7927 C C . ALA B 2 890 ? 54.339 -82.365 -69.231 1.00 43.78 890 ALA A C 1
ATOM 7928 O O . ALA B 2 890 ? 55.338 -82.489 -69.944 1.00 48.88 890 ALA A O 1
ATOM 7930 N N . LEU B 2 891 ? 54.283 -82.882 -68.006 1.00 43.93 891 LEU A N 1
ATOM 7931 C CA . LEU B 2 891 ? 55.445 -83.614 -67.506 1.00 48.22 891 LEU A CA 1
ATOM 7932 C C . LEU B 2 891 ? 55.708 -84.837 -68.387 1.00 53.17 891 LEU A C 1
ATOM 7933 O O . LEU B 2 891 ? 56.858 -85.131 -68.747 1.00 46.51 891 LEU A O 1
ATOM 7938 N N . TYR B 2 892 ? 54.638 -85.510 -68.801 1.00 46.96 892 TYR A N 1
ATOM 7939 C CA . TYR B 2 892 ? 54.714 -86.794 -69.501 1.00 49.53 892 TYR A CA 1
ATOM 7940 C C . TYR B 2 892 ? 54.587 -86.668 -71.001 1.00 58.93 892 TYR A C 1
ATOM 7941 O O . TYR B 2 892 ? 54.768 -87.673 -71.706 1.00 56.57 892 TYR A O 1
ATOM 7950 N N . GLU B 2 893 ? 54.233 -85.485 -71.497 1.00 50.05 893 GLU A N 1
ATOM 7951 C CA . GLU B 2 893 ? 53.956 -85.278 -72.907 1.00 44.48 893 GLU A CA 1
ATOM 7952 C C . GLU B 2 893 ? 52.893 -86.270 -73.381 1.00 56.55 893 GLU A C 1
ATOM 7953 O O . GLU B 2 893 ? 53.096 -87.080 -74.288 1.00 48.35 893 GLU A O 1
ATOM 7959 N N . SER B 2 894 ? 51.727 -86.187 -72.744 1.00 49.24 894 SER A N 1
ATOM 7960 C CA . SER B 2 894 ? 50.686 -87.192 -72.929 1.00 44.67 894 SER A CA 1
ATOM 7961 C C . SER B 2 894 ? 49.377 -86.766 -72.278 1.00 49.89 894 SER A C 1
ATOM 7962 O O . SER B 2 894 ? 49.374 -86.377 -71.106 1.00 48.55 894 SER A O 1
ATOM 7965 N N . TRP B 2 895 ? 48.267 -86.854 -73.017 1.00 46.57 895 TRP A N 1
ATOM 7966 C CA . TRP B 2 895 ? 46.954 -86.568 -72.473 1.00 43.08 895 TRP A CA 1
ATOM 7967 C C . TRP B 2 895 ? 46.381 -87.727 -71.669 1.00 56.72 895 TRP A C 1
ATOM 7968 O O . TRP B 2 895 ? 45.375 -87.521 -70.988 1.00 50.06 895 TRP A O 1
ATOM 7979 N N . SER B 2 896 ? 46.960 -88.943 -71.730 1.00 51.70 896 SER A N 1
ATOM 7980 C CA . SER B 2 896 ? 46.325 -90.093 -71.064 1.00 45.55 896 SER A CA 1
ATOM 7981 C C . SER B 2 896 ? 47.058 -90.589 -69.830 1.00 45.68 896 SER A C 1
ATOM 7982 O O . SER B 2 896 ? 46.423 -90.959 -68.834 1.00 47.39 896 SER A O 1
ATOM 7985 N N . ILE B 2 897 ? 48.388 -90.572 -69.880 1.00 42.49 897 ILE A N 1
ATOM 7986 C CA . ILE B 2 897 ? 49.185 -91.091 -68.770 1.00 47.50 897 ILE A CA 1
ATOM 7987 C C . ILE B 2 897 ? 48.905 -90.380 -67.451 1.00 54.89 897 ILE A C 1
ATOM 7988 O O . ILE B 2 897 ? 48.947 -91.043 -66.393 1.00 48.28 897 ILE A O 1
ATOM 7993 N N . PRO B 2 898 ? 48.615 -89.040 -67.411 1.00 49.25 898 PRO A N 1
ATOM 7994 C CA . PRO B 2 898 ? 48.171 -88.414 -66.154 1.00 43.98 898 PRO A CA 1
ATOM 7995 C C . PRO B 2 898 ? 47.140 -89.212 -65.364 1.00 38.58 898 PRO A C 1
ATOM 7996 O O . PRO B 2 898 ? 47.249 -89.286 -64.127 1.00 46.85 898 PRO A O 1
ATOM 8000 N N . PHE B 2 899 ? 46.170 -89.841 -66.043 1.00 43.81 899 PHE A N 1
ATOM 8001 C CA . PHE B 2 899 ? 45.138 -90.610 -65.345 1.00 46.08 899 PHE A CA 1
ATOM 8002 C C . PHE B 2 899 ? 45.717 -91.654 -64.408 1.00 50.41 899 PHE A C 1
ATOM 8003 O O . PHE B 2 899 ? 45.149 -91.899 -63.342 1.00 53.05 899 PHE A O 1
ATOM 8011 N N . SER B 2 900 ? 46.857 -92.251 -64.758 1.00 48.26 900 SER A N 1
ATOM 8012 C CA . SER B 2 900 ? 47.427 -93.323 -63.935 1.00 46.68 900 SER A CA 1
ATOM 8013 C C . SER B 2 900 ? 48.064 -92.817 -62.652 1.00 53.68 900 SER A C 1
ATOM 8014 O O . SER B 2 900 ? 48.333 -93.620 -61.743 1.00 52.02 900 SER A O 1
ATOM 8017 N N . VAL B 2 901 ? 48.332 -91.516 -62.556 1.00 52.02 901 VAL A N 1
ATOM 8018 C CA . VAL B 2 901 ? 48.682 -90.900 -61.273 1.00 44.40 901 VAL A CA 1
ATOM 8019 C C . VAL B 2 901 ? 47.426 -90.462 -60.554 1.00 46.69 901 VAL A C 1
ATOM 8020 O O . VAL B 2 901 ? 47.268 -90.662 -59.345 1.00 47.91 901 VAL A O 1
ATOM 8024 N N . MET B 2 902 ? 46.495 -89.902 -61.302 1.00 43.99 902 MET A N 1
ATOM 8025 C CA . MET B 2 902 ? 45.395 -89.206 -60.663 1.00 53.58 902 MET A CA 1
ATOM 8026 C C . MET B 2 902 ? 44.487 -90.194 -59.930 1.00 59.04 902 MET A C 1
ATOM 8027 O O . MET B 2 902 ? 43.960 -89.894 -58.843 1.00 50.00 902 MET A O 1
ATOM 8032 N N . LEU B 2 903 ? 44.387 -91.416 -60.450 1.00 51.22 903 LEU A N 1
ATOM 8033 C CA . LEU B 2 903 ? 43.593 -92.449 -59.797 1.00 48.33 903 LEU A CA 1
ATOM 8034 C C . LEU B 2 903 ? 44.091 -92.824 -58.420 1.00 42.05 903 LEU A C 1
ATOM 8035 O O . LEU B 2 903 ? 43.338 -93.476 -57.682 1.00 47.51 903 LEU A O 1
ATOM 8040 N N . VAL B 2 904 ? 45.313 -92.447 -58.022 1.00 44.35 904 VAL A N 1
ATOM 8041 C CA . VAL B 2 904 ? 45.746 -92.824 -56.680 1.00 47.32 904 VAL A CA 1
ATOM 8042 C C . VAL B 2 904 ? 44.955 -92.114 -55.581 1.00 46.48 904 VAL A C 1
ATOM 8043 O O . VAL B 2 904 ? 45.018 -92.548 -54.430 1.00 46.35 904 VAL A O 1
ATOM 8047 N N . VAL B 2 905 ? 44.235 -91.019 -55.890 1.00 49.93 905 VAL A N 1
ATOM 8048 C CA . VAL B 2 905 ? 43.712 -90.122 -54.839 1.00 51.37 905 VAL A CA 1
ATOM 8049 C C . VAL B 2 905 ? 42.887 -90.879 -53.787 1.00 47.11 905 VAL A C 1
ATOM 8050 O O . VAL B 2 905 ? 43.149 -90.711 -52.590 1.00 49.86 905 VAL A O 1
ATOM 8054 N N . PRO B 2 906 ? 41.934 -91.743 -54.160 1.00 50.71 906 PRO A N 1
ATOM 8055 C CA . PRO B 2 906 ? 41.110 -92.409 -53.136 1.00 51.53 906 PRO A CA 1
ATOM 8056 C C . PRO B 2 906 ? 41.893 -93.308 -52.214 1.00 51.54 906 PRO A C 1
ATOM 8057 O O . PRO B 2 906 ? 41.453 -93.549 -51.079 1.00 57.22 906 PRO A O 1
ATOM 8061 N N . LEU B 2 907 ? 43.054 -93.797 -52.649 1.00 48.52 907 LEU A N 1
ATOM 8062 C CA . LEU B 2 907 ? 43.761 -94.814 -51.879 1.00 45.09 907 LEU A CA 1
ATOM 8063 C C . LEU B 2 907 ? 44.169 -94.290 -50.507 1.00 51.67 907 LEU A C 1
ATOM 8064 O O . LEU B 2 907 ? 44.020 -94.991 -49.492 1.00 56.34 907 LEU A O 1
ATOM 8069 N N . GLY B 2 908 ? 44.712 -93.071 -50.444 1.00 48.45 908 GLY A N 1
ATOM 8070 C CA . GLY B 2 908 ? 45.037 -92.515 -49.140 1.00 45.64 908 GLY A CA 1
ATOM 8071 C C . GLY B 2 908 ? 43.806 -92.023 -48.409 1.00 48.26 908 GLY A C 1
ATOM 8072 O O . GLY B 2 908 ? 43.733 -92.100 -47.175 1.00 51.05 908 GLY A O 1
ATOM 8073 N N . VAL B 2 909 ? 42.826 -91.517 -49.148 1.00 49.05 909 VAL A N 1
ATOM 8074 C CA . VAL B 2 909 ? 41.662 -90.905 -48.515 1.00 49.91 909 VAL A CA 1
ATOM 8075 C C . VAL B 2 909 ? 40.888 -91.933 -47.698 1.00 55.74 909 VAL A C 1
ATOM 8076 O O . VAL B 2 909 ? 40.457 -91.647 -46.576 1.00 51.48 909 VAL A O 1
ATOM 8080 N N . ILE B 2 910 ? 40.773 -93.168 -48.199 1.00 48.60 910 ILE A N 1
ATOM 8081 C CA . ILE B 2 910 ? 39.984 -94.171 -47.476 1.00 50.48 910 ILE A CA 1
ATOM 8082 C C . ILE B 2 910 ? 40.603 -94.476 -46.115 1.00 45.70 910 ILE A C 1
ATOM 8083 O O . ILE B 2 910 ? 39.885 -94.624 -45.111 1.00 48.33 910 ILE A O 1
ATOM 8088 N N . GLY B 2 911 ? 41.934 -94.502 -46.026 1.00 48.18 911 GLY A N 1
ATOM 8089 C CA . GLY B 2 911 ? 42.564 -94.768 -44.735 1.00 49.15 911 GLY A CA 1
ATOM 8090 C C . GLY B 2 911 ? 42.373 -93.636 -43.732 1.00 59.25 911 GLY A C 1
ATOM 8091 O O . GLY B 2 911 ? 42.134 -93.875 -42.544 1.00 52.46 911 GLY A O 1
ATOM 8092 N N . ALA B 2 912 ? 42.520 -92.392 -44.191 1.00 49.18 912 ALA A N 1
ATOM 8093 C CA . ALA B 2 912 ? 42.225 -91.240 -43.345 1.00 50.86 912 ALA A CA 1
ATOM 8094 C C . ALA B 2 912 ? 40.815 -91.328 -42.772 1.00 42.74 912 ALA A C 1
ATOM 8095 O O . ALA B 2 912 ? 40.626 -91.197 -41.563 1.00 52.77 912 ALA A O 1
ATOM 8097 N N . LEU B 2 913 ? 39.819 -91.573 -43.639 1.00 48.49 913 LEU A N 1
ATOM 8098 C CA . LEU B 2 913 ? 38.427 -91.676 -43.211 1.00 48.89 913 LEU A CA 1
ATOM 8099 C C . LEU B 2 913 ? 38.234 -92.794 -42.201 1.00 61.05 913 LEU A C 1
ATOM 8100 O O . LEU B 2 913 ? 37.452 -92.652 -41.253 1.00 52.72 913 LEU A O 1
ATOM 8105 N N . LEU B 2 914 ? 38.939 -93.916 -42.384 1.00 52.40 914 LEU A N 1
ATOM 8106 C CA . LEU B 2 914 ? 38.798 -95.027 -41.455 1.00 55.43 914 LEU A CA 1
ATOM 8107 C C . LEU B 2 914 ? 39.384 -94.662 -40.104 1.00 56.16 914 LEU A C 1
ATOM 8108 O O . LEU B 2 914 ? 38.772 -94.914 -39.060 1.00 63.06 914 LEU A O 1
ATOM 8113 N N . ALA B 2 915 ? 40.574 -94.067 -40.098 1.00 47.07 915 ALA A N 1
ATOM 8114 C CA . ALA B 2 915 ? 41.210 -93.762 -38.824 1.00 51.12 915 ALA A CA 1
ATOM 8115 C C . ALA B 2 915 ? 40.405 -92.720 -38.055 1.00 62.36 915 ALA A C 1
ATOM 8116 O O . ALA B 2 915 ? 40.209 -92.853 -36.839 1.00 61.79 915 ALA A O 1
ATOM 8118 N N . ALA B 2 916 ? 39.905 -91.689 -38.755 1.00 56.48 916 ALA A N 1
ATOM 8119 C CA . ALA B 2 916 ? 39.017 -90.716 -38.113 1.00 56.79 916 ALA A CA 1
ATOM 8120 C C . ALA B 2 916 ? 37.728 -91.369 -37.628 1.00 61.76 916 ALA A C 1
ATOM 8121 O O . ALA B 2 916 ? 37.278 -91.105 -36.507 1.00 64.57 916 ALA A O 1
ATOM 8123 N N . THR B 2 917 ? 37.097 -92.182 -38.474 1.00 62.77 917 THR A N 1
ATOM 8124 C CA . THR B 2 917 ? 35.855 -92.836 -38.090 1.00 54.27 917 THR A CA 1
ATOM 8125 C C . THR B 2 917 ? 36.066 -93.784 -36.923 1.00 63.13 917 THR A C 1
ATOM 8126 O O . THR B 2 917 ? 35.288 -93.779 -35.968 1.00 71.97 917 THR A O 1
ATOM 8130 N N . PHE B 2 918 ? 37.112 -94.607 -36.976 1.00 63.10 918 PHE A N 1
ATOM 8131 C CA . PHE B 2 918 ? 37.372 -95.531 -35.876 1.00 65.51 918 PHE A CA 1
ATOM 8132 C C . PHE B 2 918 ? 37.654 -94.776 -34.587 1.00 74.66 918 PHE A C 1
ATOM 8133 O O . PHE B 2 918 ? 37.285 -95.232 -33.499 1.00 68.60 918 PHE A O 1
ATOM 8141 N N . ARG B 2 919 ? 38.307 -93.623 -34.677 1.00 69.09 919 ARG A N 1
ATOM 8142 C CA . ARG B 2 919 ? 38.683 -92.908 -33.468 1.00 59.84 919 ARG A CA 1
ATOM 8143 C C . ARG B 2 919 ? 37.615 -91.939 -32.970 1.00 64.42 919 ARG A C 1
ATOM 8144 O O . ARG B 2 919 ? 37.833 -91.278 -31.950 1.00 68.52 919 ARG A O 1
ATOM 8152 N 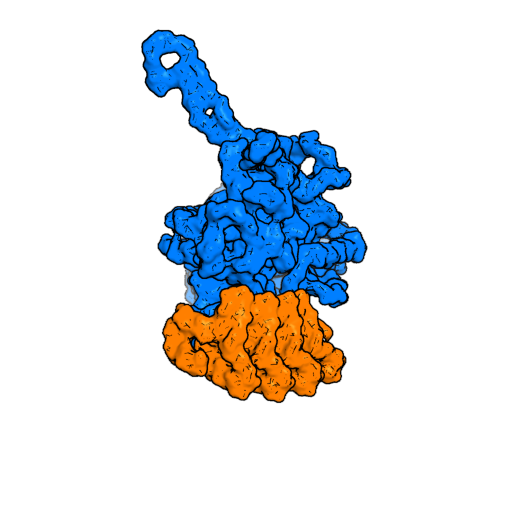N . GLY B 2 920 ? 36.488 -91.824 -33.664 1.00 62.34 920 GLY A N 1
ATOM 8153 C CA . GLY B 2 920 ? 35.457 -90.859 -33.312 1.00 59.84 920 GLY A CA 1
ATOM 8154 C C . GLY B 2 920 ? 35.823 -89.392 -33.480 1.00 72.12 920 GLY A C 1
ATOM 8155 O O . GLY B 2 920 ? 35.349 -88.560 -32.703 1.00 65.48 920 GLY A O 1
ATOM 8156 N N . LEU B 2 921 ? 36.659 -89.050 -34.466 1.00 61.93 921 LEU A N 1
ATOM 8157 C CA . LEU B 2 921 ? 37.009 -87.668 -34.769 1.00 58.22 921 LEU A CA 1
ATOM 8158 C C . LEU B 2 921 ? 36.111 -87.159 -35.895 1.00 60.01 921 LEU A C 1
ATOM 8159 O O . LEU B 2 921 ? 35.274 -87.884 -36.447 1.00 63.15 921 LEU A O 1
ATOM 8164 N N . THR B 2 922 ? 36.302 -85.903 -36.266 1.00 57.39 922 THR A N 1
ATOM 8165 C CA . THR B 2 922 ? 35.444 -85.219 -37.217 1.00 59.30 922 THR A CA 1
ATOM 8166 C C . THR B 2 922 ? 36.226 -84.827 -38.461 1.00 52.72 922 THR A C 1
ATOM 8167 O O . THR B 2 922 ? 37.451 -84.768 -38.470 1.00 57.02 922 THR A O 1
ATOM 8171 N N . ASN B 2 923 ? 35.491 -84.505 -39.512 1.00 49.51 923 ASN A N 1
ATOM 8172 C CA . ASN B 2 923 ? 36.049 -83.853 -40.690 1.00 56.08 923 ASN A CA 1
ATOM 8173 C C . ASN B 2 923 ? 36.242 -82.365 -40.381 1.00 61.11 923 ASN A C 1
ATOM 8174 O O . ASN B 2 923 ? 35.401 -81.524 -40.706 1.00 56.48 923 ASN A O 1
ATOM 8179 N N . ASP B 2 924 ? 37.372 -82.032 -39.738 1.00 49.83 924 ASP A N 1
ATOM 8180 C CA . ASP B 2 924 ? 37.693 -80.637 -39.398 1.00 52.32 924 ASP A CA 1
ATOM 8181 C C . ASP B 2 924 ? 38.883 -80.107 -40.221 1.00 56.47 924 ASP A C 1
ATOM 8182 O O . ASP B 2 924 ? 39.374 -80.775 -41.130 1.00 53.71 924 ASP A O 1
ATOM 8187 N N . VAL B 2 925 ? 39.366 -78.893 -39.911 1.00 52.54 925 VAL A N 1
ATOM 8188 C CA . VAL B 2 925 ? 40.313 -78.310 -40.864 1.00 48.48 925 VAL A CA 1
ATOM 8189 C C . VAL B 2 925 ? 41.658 -79.050 -40.814 1.00 47.43 925 VAL A C 1
ATOM 8190 O O . VAL B 2 925 ? 42.319 -79.183 -41.844 1.00 50.15 925 VAL A O 1
ATOM 8194 N N . TYR B 2 926 ? 42.078 -79.555 -39.641 1.00 43.78 926 TYR A N 1
ATOM 8195 C CA . TYR B 2 926 ? 43.332 -80.310 -39.559 1.00 51.51 926 TYR A CA 1
ATOM 8196 C C . TYR B 2 926 ? 43.245 -81.616 -40.360 1.00 58.07 926 TYR A C 1
ATOM 8197 O O . TYR B 2 926 ? 44.218 -82.029 -41.007 1.00 52.48 926 TYR A O 1
ATOM 8206 N N . PHE B 2 927 ? 42.080 -82.260 -40.329 1.00 46.79 927 PHE A N 1
ATOM 8207 C CA . PHE B 2 927 ? 41.835 -83.461 -41.117 1.00 54.89 927 PHE A CA 1
ATOM 8208 C C . PHE B 2 927 ? 41.916 -83.154 -42.596 1.00 53.35 927 PHE A C 1
ATOM 8209 O O . PHE B 2 927 ? 42.517 -83.906 -43.365 1.00 51.24 927 PHE A O 1
ATOM 8217 N N . GLN B 2 928 ? 41.305 -82.048 -42.995 1.00 44.15 928 GLN A N 1
ATOM 8218 C CA . GLN B 2 928 ? 41.255 -81.675 -44.427 1.00 56.13 928 GLN A CA 1
ATOM 8219 C C . GLN B 2 928 ? 42.662 -81.390 -44.973 1.00 48.69 928 GLN A C 1
ATOM 8220 O O . GLN B 2 928 ? 42.944 -81.811 -46.096 1.00 50.88 928 GLN A O 1
ATOM 8226 N N . VAL B 2 929 ? 43.493 -80.672 -44.222 1.00 45.05 929 VAL A N 1
ATOM 8227 C CA . VAL B 2 929 ? 44.836 -80.369 -44.730 1.00 49.43 929 VAL A CA 1
ATOM 8228 C C . VAL B 2 929 ? 45.717 -81.615 -44.670 1.00 52.32 929 VAL A C 1
ATOM 8229 O O . VAL B 2 929 ? 46.592 -81.811 -45.522 1.00 52.19 929 VAL A O 1
ATOM 8233 N N . GLY B 2 930 ? 45.528 -82.459 -43.662 1.00 49.78 930 GLY A N 1
ATOM 8234 C CA . GLY B 2 930 ? 46.175 -83.769 -43.685 1.00 53.88 930 GLY A CA 1
ATOM 8235 C C . GLY B 2 930 ? 45.841 -84.552 -44.944 1.00 54.14 930 GLY A C 1
ATOM 8236 O O . GLY B 2 930 ? 46.724 -85.138 -45.583 1.00 57.16 930 GLY A O 1
ATOM 8237 N N . LEU B 2 931 ? 44.574 -84.526 -45.346 1.00 47.84 931 LEU A N 1
ATOM 8238 C CA . LEU B 2 931 ? 44.153 -85.203 -46.560 1.00 55.38 931 LEU A CA 1
ATOM 8239 C C . LEU B 2 931 ? 44.993 -84.753 -47.734 1.00 56.89 931 LEU A C 1
ATOM 8240 O O . LEU B 2 931 ? 45.494 -85.577 -48.504 1.00 48.26 931 LEU A O 1
ATOM 8245 N N . LEU B 2 932 ? 45.143 -83.437 -47.896 1.00 48.69 932 LEU A N 1
ATOM 8246 C CA . LEU B 2 932 ? 45.872 -82.925 -49.041 1.00 52.44 932 LEU A CA 1
ATOM 8247 C C . LEU B 2 932 ? 47.329 -83.355 -49.003 1.00 52.42 932 LEU A C 1
ATOM 8248 O O . LEU B 2 932 ? 47.922 -83.619 -50.047 1.00 49.78 932 LEU A O 1
ATOM 8253 N N . THR B 2 933 ? 47.932 -83.404 -47.822 1.00 43.99 933 THR A N 1
ATOM 8254 C CA . THR B 2 933 ? 49.325 -83.809 -47.784 1.00 53.25 933 THR A CA 1
ATOM 8255 C C . THR B 2 933 ? 49.487 -85.317 -47.972 1.00 55.70 933 THR A C 1
ATOM 8256 O O . THR B 2 933 ? 50.463 -85.752 -48.590 1.00 47.31 933 THR A O 1
ATOM 8260 N N . THR B 2 934 ? 48.563 -86.124 -47.448 1.00 49.73 934 THR A N 1
ATOM 8261 C CA . THR B 2 934 ? 48.547 -87.549 -47.777 1.00 49.87 934 THR A CA 1
ATOM 8262 C C . THR B 2 934 ? 48.363 -87.749 -49.269 1.00 46.96 934 THR A C 1
ATOM 8263 O O . THR B 2 934 ? 49.120 -88.491 -49.913 1.00 52.45 934 THR A O 1
ATOM 8267 N N . ILE B 2 935 ? 47.394 -87.047 -49.853 1.00 46.99 935 ILE A N 1
ATOM 8268 C CA . ILE B 2 935 ? 47.169 -87.140 -51.288 1.00 45.82 935 ILE A CA 1
ATOM 8269 C C . ILE B 2 935 ? 48.399 -86.668 -52.047 1.00 51.08 935 ILE A C 1
ATOM 8270 O O . ILE B 2 935 ? 48.841 -87.304 -53.017 1.00 43.28 935 ILE A O 1
ATOM 8275 N N . GLY B 2 936 ? 48.992 -85.559 -51.602 1.00 47.17 936 GLY A N 1
ATOM 8276 C CA . GLY B 2 936 ? 50.220 -85.086 -52.224 1.00 44.64 936 GLY A CA 1
ATOM 8277 C C . GLY B 2 936 ? 51.315 -86.147 -52.269 1.00 48.88 936 GLY A C 1
ATOM 8278 O O . GLY B 2 936 ? 51.909 -86.387 -53.318 1.00 47.46 936 GLY A O 1
ATOM 8279 N N . LEU B 2 937 ? 51.615 -86.760 -51.124 1.00 46.20 937 LEU A N 1
ATOM 8280 C CA . LEU B 2 937 ? 52.670 -87.778 -51.042 1.00 53.40 937 LEU A CA 1
ATOM 8281 C C . LEU B 2 937 ? 52.373 -88.982 -51.934 1.00 47.57 937 LEU A C 1
ATOM 8282 O O . LEU B 2 937 ? 53.240 -89.430 -52.699 1.00 53.52 937 LEU A O 1
ATOM 8287 N N . SER B 2 938 ? 51.141 -89.495 -51.872 1.00 51.23 938 SER A N 1
ATOM 8288 C CA . SER B 2 938 ? 50.744 -90.628 -52.704 1.00 46.78 938 SER A CA 1
ATOM 8289 C C . SER B 2 938 ? 50.857 -90.300 -54.186 1.00 55.92 938 SER A C 1
ATOM 8290 O O . SER B 2 938 ? 51.289 -91.142 -54.992 1.00 46.55 938 SER A O 1
ATOM 8293 N N . ALA B 2 939 ? 50.518 -89.075 -54.570 1.00 44.56 939 ALA A N 1
ATOM 8294 C CA . ALA B 2 939 ? 50.633 -88.701 -55.975 1.00 45.01 939 ALA A CA 1
ATOM 8295 C C . ALA B 2 939 ? 52.084 -88.611 -56.403 1.00 45.16 939 ALA A C 1
ATOM 8296 O O . ALA B 2 939 ? 52.434 -88.998 -57.524 1.00 48.73 939 ALA A O 1
ATOM 8298 N N . LYS B 2 940 ? 52.932 -88.085 -55.529 1.00 42.65 940 LYS A N 1
ATOM 8299 C CA . LYS B 2 940 ? 54.358 -88.012 -55.803 1.00 48.77 940 LYS A CA 1
ATOM 8300 C C . LYS B 2 940 ? 54.967 -89.406 -55.965 1.00 52.19 940 LYS A C 1
ATOM 8301 O O . LYS B 2 940 ? 55.811 -89.619 -56.844 1.00 44.63 940 LYS A O 1
ATOM 8307 N N . ASN B 2 941 ? 54.604 -90.338 -55.068 1.00 43.50 941 ASN A N 1
ATOM 8308 C CA . ASN B 2 941 ? 55.026 -91.735 -55.192 1.00 47.64 941 ASN A CA 1
ATOM 8309 C C . ASN B 2 941 ? 54.634 -92.285 -56.547 1.00 44.73 941 ASN A C 1
ATOM 8310 O O . ASN B 2 941 ? 55.448 -92.930 -57.220 1.00 47.43 941 ASN A O 1
ATOM 8315 N N . ALA B 2 942 ? 53.409 -91.974 -56.998 1.00 46.14 942 ALA A N 1
ATOM 8316 C CA . ALA B 2 942 ? 52.910 -92.461 -58.284 1.00 40.90 942 ALA A CA 1
ATOM 8317 C C . ALA B 2 942 ? 53.594 -91.782 -59.459 1.00 54.40 942 ALA A C 1
ATOM 8318 O O . ALA B 2 942 ? 53.815 -92.409 -60.511 1.00 45.00 942 ALA A O 1
ATOM 8320 N N . ILE B 2 943 ? 53.862 -90.478 -59.341 1.00 46.75 943 ILE A N 1
ATOM 8321 C CA . ILE B 2 943 ? 54.542 -89.769 -60.422 1.00 39.96 943 ILE A CA 1
ATOM 8322 C C . ILE B 2 943 ? 55.895 -90.411 -60.710 1.00 40.48 943 ILE A C 1
ATOM 8323 O O . ILE B 2 943 ? 56.322 -90.495 -61.860 1.00 44.74 943 ILE A O 1
ATOM 8328 N N . LEU B 2 944 ? 56.613 -90.787 -59.672 1.00 38.99 944 LEU A N 1
ATOM 8329 C CA . LEU B 2 944 ? 57.942 -91.343 -59.883 1.00 46.17 944 LEU A CA 1
ATOM 8330 C C . LEU B 2 944 ? 57.878 -92.794 -60.380 1.00 46.96 944 LEU A C 1
ATOM 8331 O O . LEU B 2 944 ? 58.675 -93.188 -61.238 1.00 52.01 944 LEU A O 1
ATOM 8336 N N . ILE B 2 945 ? 56.937 -93.595 -59.882 1.00 44.74 945 ILE A N 1
ATOM 8337 C CA . ILE B 2 945 ? 56.731 -94.923 -60.475 1.00 50.18 945 ILE A CA 1
ATOM 8338 C C . ILE B 2 945 ? 56.471 -94.783 -61.969 1.00 53.35 945 ILE A C 1
ATOM 8339 O O . ILE B 2 945 ? 57.184 -95.363 -62.800 1.00 50.10 945 ILE A O 1
ATOM 8344 N N . VAL B 2 946 ? 55.501 -93.938 -62.336 1.00 43.29 946 VAL A N 1
ATOM 8345 C CA . VAL B 2 946 ? 55.097 -93.809 -63.732 1.00 42.00 946 VAL A CA 1
ATOM 8346 C C . VAL B 2 946 ? 56.198 -93.188 -64.571 1.00 48.94 946 VAL A C 1
ATOM 8347 O O . VAL B 2 946 ? 56.340 -93.524 -65.765 1.00 47.57 946 VAL A O 1
ATOM 8351 N N . GLU B 2 947 ? 56.974 -92.267 -63.987 1.00 47.44 947 GLU A N 1
ATOM 8352 C CA . GLU B 2 947 ? 58.108 -91.651 -64.691 1.00 50.03 947 GLU A CA 1
ATOM 8353 C C . GLU B 2 947 ? 59.179 -92.685 -65.023 1.00 45.25 947 GLU A C 1
ATOM 8354 O O . GLU B 2 947 ? 59.752 -92.668 -66.116 1.00 46.26 947 GLU A O 1
ATOM 8360 N N . PHE B 2 948 ? 59.538 -93.517 -64.045 1.00 44.85 948 PHE A N 1
ATOM 8361 C CA . PHE B 2 948 ? 60.525 -94.566 -64.291 1.00 46.06 948 PHE A CA 1
ATOM 8362 C C . PHE B 2 948 ? 60.041 -95.520 -65.376 1.00 48.76 948 PHE A C 1
ATOM 8363 O O . PHE B 2 948 ? 60.751 -95.783 -66.343 1.00 52.60 948 PHE A O 1
ATOM 8371 N N . ALA B 2 949 ? 58.792 -95.981 -65.277 1.00 48.04 949 ALA A N 1
ATOM 8372 C CA . ALA B 2 949 ? 58.270 -96.917 -66.265 1.00 45.75 949 ALA A CA 1
ATOM 8373 C C . ALA B 2 949 ? 58.223 -96.311 -67.656 1.00 52.22 949 ALA A C 1
ATOM 8374 O O . ALA B 2 949 ? 58.601 -96.960 -68.639 1.00 48.92 949 ALA A O 1
ATOM 8376 N N . LYS B 2 950 ? 57.762 -95.070 -67.777 1.00 54.87 950 LYS A N 1
ATOM 8377 C CA . LYS B 2 950 ? 57.710 -94.460 -69.101 1.00 49.18 950 LYS A CA 1
ATOM 8378 C C . LYS B 2 950 ? 59.104 -94.233 -69.671 1.00 47.17 950 LYS A C 1
ATOM 8379 O O . LYS B 2 950 ? 59.309 -94.355 -70.888 1.00 51.84 950 LYS A O 1
ATOM 8385 N N . ASP B 2 951 ? 60.071 -93.871 -68.824 1.00 45.18 951 ASP A N 1
ATOM 8386 C CA . ASP B 2 951 ? 61.412 -93.630 -69.337 1.00 52.36 951 ASP A CA 1
ATOM 8387 C C . ASP B 2 951 ? 62.083 -94.943 -69.753 1.00 55.17 951 ASP A C 1
ATOM 8388 O O . ASP B 2 951 ? 62.814 -94.977 -70.743 1.00 48.87 951 ASP A O 1
ATOM 8393 N N . LEU B 2 952 ? 61.827 -96.021 -69.018 1.00 54.06 952 LEU A N 1
ATOM 8394 C CA . LEU B 2 952 ? 62.255 -97.350 -69.453 1.00 54.98 952 LEU A CA 1
ATOM 8395 C C . LEU B 2 952 ? 61.704 -97.696 -70.825 1.00 53.21 952 LEU A C 1
ATOM 8396 O O . LEU B 2 952 ? 62.438 -98.203 -71.683 1.00 59.84 952 LEU A O 1
ATOM 8401 N N . MET B 2 953 ? 60.425 -97.414 -71.077 1.00 47.50 953 MET A N 1
ATOM 8402 C CA . MET B 2 953 ? 59.927 -97.719 -72.412 1.00 49.44 953 MET A CA 1
ATOM 8403 C C . MET B 2 953 ? 60.522 -96.772 -73.453 1.00 63.38 953 MET A C 1
ATOM 8404 O O . MET B 2 953 ? 60.913 -97.223 -74.535 1.00 62.36 953 MET A O 1
ATOM 8409 N N . ASP B 2 954 ? 60.669 -95.474 -73.120 1.00 58.51 954 ASP A N 1
ATOM 8410 C CA . ASP B 2 954 ? 61.122 -94.462 -74.082 1.00 58.22 954 ASP A CA 1
ATOM 8411 C C . ASP B 2 954 ? 62.633 -94.492 -74.282 1.00 52.07 954 ASP A C 1
ATOM 8412 O O . ASP B 2 954 ? 63.117 -94.431 -75.412 1.00 62.95 954 ASP A O 1
ATOM 8417 N N . LYS B 2 955 ? 63.404 -94.474 -73.206 1.00 50.56 955 LYS A N 1
ATOM 8418 C CA . LYS B 2 955 ? 64.830 -94.321 -73.398 1.00 53.40 955 LYS A CA 1
ATOM 8419 C C . LYS B 2 955 ? 65.554 -95.656 -73.461 1.00 68.99 955 LYS A C 1
ATOM 8420 O O . LYS B 2 955 ? 66.718 -95.689 -73.874 1.00 66.92 955 LYS A O 1
ATOM 8426 N N . GLU B 2 956 ? 64.889 -96.755 -73.098 1.00 64.71 956 GLU A N 1
ATOM 8427 C CA . GLU B 2 956 ? 65.528 -98.058 -73.135 1.00 60.84 956 GLU A CA 1
ATOM 8428 C C . GLU B 2 956 ? 64.751 -99.099 -73.918 1.00 62.96 956 GLU A C 1
ATOM 8429 O O . GLU B 2 956 ? 65.196 -100.244 -73.988 1.00 65.07 956 GLU A O 1
ATOM 8435 N N . GLY B 2 957 ? 63.622 -98.737 -74.518 1.00 60.17 957 GLY A N 1
ATOM 8436 C CA . GLY B 2 957 ? 62.897 -99.627 -75.405 1.00 61.75 957 GLY A CA 1
ATOM 8437 C C . GLY B 2 957 ? 62.261 -100.850 -74.773 1.00 70.33 957 GLY A C 1
ATOM 8438 O O . GLY B 2 957 ? 61.921 -101.791 -75.491 1.00 67.76 957 GLY A O 1
ATOM 8439 N N . LYS B 2 958 ? 62.076 -100.865 -73.457 1.00 56.03 958 LYS A N 1
ATOM 8440 C CA . LYS B 2 958 ? 61.502 -102.018 -72.786 1.00 61.99 958 LYS A CA 1
ATOM 8441 C C . LYS B 2 958 ? 59.998 -102.055 -72.995 1.00 62.29 958 LYS A C 1
ATOM 8442 O O . LYS B 2 958 ? 59.344 -101.023 -73.213 1.00 58.49 958 LYS A O 1
ATOM 8448 N N . GLY B 2 959 ? 59.444 -103.266 -72.940 1.00 59.86 959 GLY A N 1
ATOM 8449 C CA . GLY B 2 959 ? 58.025 -103.435 -73.165 1.00 53.05 959 GLY A CA 1
ATOM 8450 C C . GLY B 2 959 ? 57.228 -103.035 -71.938 1.00 46.57 959 GLY A C 1
ATOM 8451 O O . GLY B 2 959 ? 57.780 -102.841 -70.858 1.00 50.99 959 GLY A O 1
ATOM 8452 N N . LEU B 2 960 ? 55.909 -102.926 -72.116 1.00 50.03 960 LEU A N 1
ATOM 8453 C CA . LEU B 2 960 ? 55.059 -102.352 -71.070 1.00 48.25 960 LEU A CA 1
ATOM 8454 C C . LEU B 2 960 ? 55.206 -103.103 -69.760 1.00 56.23 960 LEU A C 1
ATOM 8455 O O . LEU B 2 960 ? 55.488 -102.497 -68.715 1.00 46.47 960 LEU A O 1
ATOM 8460 N N . ILE B 2 961 ? 55.054 -104.440 -69.793 1.00 51.00 961 ILE A N 1
ATOM 8461 C CA . ILE B 2 961 ? 55.045 -105.189 -68.535 1.00 49.86 961 ILE A CA 1
ATOM 8462 C C . ILE B 2 961 ? 56.413 -105.135 -67.875 1.00 49.25 961 ILE A C 1
ATOM 8463 O O . ILE B 2 961 ? 56.530 -104.897 -66.664 1.00 50.06 961 ILE A O 1
ATOM 8468 N N . GLU B 2 962 ? 57.478 -105.314 -68.660 1.00 45.95 962 GLU A N 1
ATOM 8469 C CA . GLU B 2 962 ? 58.826 -105.279 -68.089 1.00 46.81 962 GLU A CA 1
ATOM 8470 C C . GLU B 2 962 ? 59.159 -103.897 -67.529 1.00 44.46 962 GLU A C 1
ATOM 8471 O O . GLU B 2 962 ? 59.880 -103.769 -66.528 1.00 44.45 962 GLU A O 1
ATOM 8477 N N . ALA B 2 963 ? 58.738 -102.843 -68.219 1.00 47.20 963 ALA A N 1
ATOM 8478 C CA . ALA B 2 963 ? 59.066 -101.513 -67.688 1.00 50.78 963 ALA A CA 1
ATOM 8479 C C . ALA B 2 963 ? 58.300 -101.246 -66.400 1.00 37.92 963 ALA A C 1
ATOM 8480 O O . ALA B 2 963 ? 58.860 -100.728 -65.421 1.00 44.67 963 ALA A O 1
ATOM 8482 N N . THR B 2 964 ? 57.020 -101.635 -66.381 1.00 43.97 964 THR A N 1
ATOM 8483 C CA . THR B 2 964 ? 56.194 -101.456 -65.199 1.00 42.56 964 THR A CA 1
ATOM 8484 C C . THR B 2 964 ? 56.787 -102.186 -64.007 1.00 58.44 964 THR A C 1
ATOM 8485 O O . THR B 2 964 ? 56.867 -101.623 -62.910 1.00 46.79 964 THR A O 1
ATOM 8489 N N . LEU B 2 965 ? 57.240 -103.441 -64.198 1.00 46.65 965 LEU A N 1
ATOM 8490 C CA . LEU B 2 965 ? 57.706 -104.192 -63.040 1.00 45.95 965 LEU A CA 1
ATOM 8491 C C . LEU B 2 965 ? 59.042 -103.673 -62.567 1.00 41.01 965 LEU A C 1
ATOM 8492 O O . LEU B 2 965 ? 59.313 -103.644 -61.362 1.00 53.69 965 LEU A O 1
ATOM 8497 N N . ASP B 2 966 ? 59.923 -103.327 -63.496 1.00 44.75 966 ASP A N 1
ATOM 8498 C CA . ASP B 2 966 ? 61.196 -102.758 -63.093 1.00 44.43 966 ASP A CA 1
ATOM 8499 C C . ASP B 2 966 ? 60.996 -101.436 -62.346 1.00 47.64 966 ASP A C 1
ATOM 8500 O O . ASP B 2 966 ? 61.727 -101.128 -61.399 1.00 46.15 966 ASP A O 1
ATOM 8505 N N . ALA B 2 967 ? 60.057 -100.619 -62.811 1.00 42.64 967 ALA A N 1
ATOM 8506 C CA . ALA B 2 967 ? 59.775 -99.335 -62.140 1.00 47.57 967 ALA A CA 1
ATOM 8507 C C . ALA B 2 967 ? 59.357 -99.539 -60.682 1.00 39.59 967 ALA A C 1
ATOM 8508 O O . ALA B 2 967 ? 59.938 -98.946 -59.767 1.00 50.49 967 ALA A O 1
ATOM 8510 N N . VAL B 2 968 ? 58.375 -100.406 -60.433 1.00 42.04 968 VAL A N 1
ATOM 8511 C CA . VAL B 2 968 ? 57.932 -100.599 -59.059 1.00 45.42 968 VAL A CA 1
ATOM 8512 C C . VAL B 2 968 ? 58.968 -101.331 -58.245 1.00 54.61 968 VAL A C 1
ATOM 8513 O O . VAL B 2 968 ? 59.021 -101.142 -57.021 1.00 49.70 968 VAL A O 1
ATOM 8517 N N . ARG B 2 969 ? 59.838 -102.125 -58.892 1.00 50.36 969 ARG A N 1
ATOM 8518 C CA . ARG B 2 969 ? 60.950 -102.718 -58.154 1.00 43.90 969 ARG A CA 1
ATOM 8519 C C . ARG B 2 969 ? 61.865 -101.640 -57.586 1.00 44.78 969 ARG A C 1
ATOM 8520 O O . ARG B 2 969 ? 62.276 -101.711 -56.422 1.00 53.82 969 ARG A O 1
ATOM 8528 N N . MET B 2 970 ? 62.242 -100.659 -58.417 1.00 43.40 970 MET A N 1
ATOM 8529 C CA . MET B 2 970 ? 63.138 -99.594 -57.963 1.00 47.84 970 MET A CA 1
ATOM 8530 C C . MET B 2 970 ? 62.457 -98.695 -56.934 1.00 48.42 970 MET A C 1
ATOM 8531 O O . MET B 2 970 ? 63.108 -98.208 -55.997 1.00 55.47 970 MET A O 1
ATOM 8536 N N . ARG B 2 971 ? 61.151 -98.466 -57.083 1.00 48.01 971 ARG A N 1
ATOM 8537 C CA . ARG B 2 971 ? 60.487 -97.518 -56.178 1.00 48.66 971 ARG A CA 1
ATOM 8538 C C . ARG B 2 971 ? 60.073 -98.126 -54.846 1.00 54.84 971 ARG A C 1
ATOM 8539 O O . ARG B 2 971 ? 59.779 -97.374 -53.896 1.00 50.66 971 ARG A O 1
ATOM 8547 N N . LEU B 2 972 ? 59.996 -99.463 -54.735 1.00 49.45 972 LEU A N 1
ATOM 8548 C CA . LEU B 2 972 ? 59.466 -100.025 -53.499 1.00 45.09 972 LEU A CA 1
ATOM 8549 C C . LEU B 2 972 ? 60.246 -99.510 -52.294 1.00 54.46 972 LEU A C 1
ATOM 8550 O O . LEU B 2 972 ? 59.652 -99.064 -51.300 1.00 49.63 972 LEU A O 1
ATOM 8555 N N . ARG B 2 973 ? 61.579 -99.539 -52.363 1.00 49.74 973 ARG A N 1
ATOM 8556 C CA . ARG B 2 973 ? 62.355 -99.192 -51.171 1.00 52.09 973 ARG A CA 1
ATOM 8557 C C . ARG B 2 973 ? 62.184 -97.738 -50.749 1.00 49.91 973 ARG A C 1
ATOM 8558 O O . ARG B 2 973 ? 61.911 -97.494 -49.560 1.00 49.45 973 ARG A O 1
ATOM 8566 N N . PRO B 2 974 ? 62.394 -96.742 -51.609 1.00 50.91 974 PRO A N 1
ATOM 8567 C CA . PRO B 2 974 ? 62.225 -95.359 -51.125 1.00 53.12 974 PRO A CA 1
ATOM 8568 C C . PRO B 2 974 ? 60.805 -95.100 -50.644 1.00 49.12 974 PRO A C 1
ATOM 8569 O O . PRO B 2 974 ? 60.634 -94.435 -49.618 1.00 50.92 974 PRO A O 1
ATOM 8573 N N . ILE B 2 975 ? 59.790 -95.662 -51.318 1.00 52.38 975 ILE A N 1
ATOM 8574 C CA . ILE B 2 975 ? 58.401 -95.511 -50.870 1.00 55.29 975 ILE A CA 1
ATOM 8575 C C . ILE B 2 975 ? 58.238 -96.018 -49.449 1.00 63.98 975 ILE A C 1
ATOM 8576 O O . ILE B 2 975 ? 57.689 -95.325 -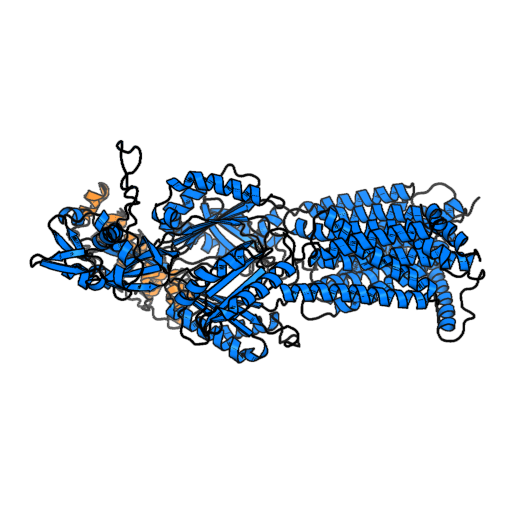48.582 1.00 52.44 975 ILE A O 1
ATOM 8581 N N . LEU B 2 976 ? 58.734 -97.231 -49.182 1.00 52.76 976 LEU A N 1
ATOM 8582 C CA . LEU B 2 976 ? 58.623 -97.806 -47.846 1.00 46.46 976 LEU A CA 1
ATOM 8583 C C . LEU B 2 976 ? 59.444 -97.032 -46.819 1.00 45.88 976 LEU A C 1
ATOM 8584 O O . LEU B 2 976 ? 59.008 -96.876 -45.677 1.00 51.50 976 LEU A O 1
ATOM 8589 N N . MET B 2 977 ? 60.642 -96.548 -47.169 1.00 47.35 977 MET A N 1
ATOM 8590 C CA . MET B 2 977 ? 61.383 -95.828 -46.143 1.00 48.91 977 MET A CA 1
ATOM 8591 C C . MET B 2 977 ? 60.706 -94.506 -45.740 1.00 53.06 977 MET A C 1
ATOM 8592 O O . MET B 2 977 ? 60.663 -94.176 -44.552 1.00 53.98 977 MET A O 1
ATOM 8597 N N . THR B 2 978 ? 60.157 -93.759 -46.689 1.00 49.01 978 THR A N 1
ATOM 8598 C CA . THR B 2 978 ? 59.435 -92.528 -46.337 1.00 51.55 978 THR A CA 1
ATOM 8599 C C . THR B 2 978 ? 58.224 -92.819 -45.464 1.00 51.29 978 THR A C 1
ATOM 8600 O O . THR B 2 978 ? 58.030 -92.189 -44.415 1.00 52.82 978 THR A O 1
ATOM 8604 N N . SER B 2 979 ? 57.397 -93.772 -45.897 1.00 47.16 979 SER A N 1
ATOM 8605 C CA . SER B 2 979 ? 56.185 -94.123 -45.183 1.00 48.82 979 SER A CA 1
ATOM 8606 C C . SER B 2 979 ? 56.472 -94.621 -43.784 1.00 53.20 979 SER A C 1
ATOM 8607 O O . SER B 2 979 ? 55.704 -94.353 -42.860 1.00 55.41 979 SER A O 1
ATOM 8610 N N . LEU B 2 980 ? 57.548 -95.375 -43.604 1.00 48.59 980 LEU A N 1
ATOM 8611 C CA . LEU B 2 980 ? 57.857 -95.851 -42.269 1.00 50.73 980 LEU A CA 1
ATOM 8612 C C . LEU B 2 980 ? 58.283 -94.695 -41.364 1.00 49.46 980 LEU A C 1
ATOM 8613 O O . LEU B 2 980 ? 57.840 -94.591 -40.219 1.00 58.66 980 LEU A O 1
ATOM 8618 N N . ALA B 2 981 ? 59.178 -93.843 -41.855 1.00 53.96 981 ALA A N 1
ATOM 8619 C CA . ALA B 2 981 ? 59.606 -92.691 -41.081 1.00 56.13 981 ALA A CA 1
ATOM 8620 C C . ALA B 2 981 ? 58.419 -91.795 -40.736 1.00 56.77 981 ALA A C 1
ATOM 8621 O O . ALA B 2 981 ? 58.257 -91.377 -39.585 1.00 59.99 981 ALA A O 1
ATOM 8623 N N . PHE B 2 982 ? 57.558 -91.529 -41.720 1.00 54.85 982 PHE A N 1
ATOM 8624 C CA . PHE B 2 982 ? 56.453 -90.587 -41.534 1.00 55.87 982 PHE A CA 1
ATOM 8625 C C . PHE B 2 982 ? 55.381 -91.156 -40.626 1.00 55.87 982 PHE A C 1
ATOM 8626 O O . PHE B 2 982 ? 54.870 -90.453 -39.749 1.00 62.29 982 PHE A O 1
ATOM 8634 N N . ILE B 2 983 ? 55.021 -92.424 -40.811 1.00 60.14 983 ILE A N 1
ATOM 8635 C CA . ILE B 2 983 ? 54.016 -93.018 -39.941 1.00 54.15 983 ILE A CA 1
ATOM 8636 C C . ILE B 2 983 ? 54.509 -93.052 -38.496 1.00 63.51 983 ILE A C 1
ATOM 8637 O O . ILE B 2 983 ? 53.754 -92.765 -37.558 1.00 63.50 983 ILE A O 1
ATOM 8642 N N . LEU B 2 984 ? 55.784 -93.393 -38.292 1.00 53.63 984 LEU A N 1
ATOM 8643 C CA . LEU B 2 984 ? 56.314 -93.385 -36.940 1.00 60.65 984 LEU A CA 1
ATOM 8644 C C . LEU B 2 984 ? 56.337 -91.967 -36.381 1.00 64.68 984 LEU A C 1
ATOM 8645 O O . LEU B 2 984 ? 55.982 -91.760 -35.220 1.00 62.00 984 LEU A O 1
ATOM 8650 N N . GLY B 2 985 ? 56.717 -90.976 -37.203 1.00 51.70 985 GLY A N 1
ATOM 8651 C CA . GLY B 2 985 ? 56.914 -89.614 -36.719 1.00 56.74 985 GLY A CA 1
ATOM 8652 C C . GLY B 2 985 ? 55.633 -88.898 -36.332 1.00 51.85 985 GLY A C 1
ATOM 8653 O O . GLY B 2 985 ? 55.674 -87.955 -35.543 1.00 58.94 985 GLY A O 1
ATOM 8654 N N . VAL B 2 986 ? 54.504 -89.333 -36.881 1.00 54.70 986 VAL A N 1
ATOM 8655 C CA . VAL B 2 986 ? 53.175 -88.844 -36.520 1.00 55.50 986 VAL A CA 1
ATOM 8656 C C . VAL B 2 986 ? 52.575 -89.583 -35.329 1.00 67.48 986 VAL A C 1
ATOM 8657 O O . VAL B 2 986 ? 51.593 -89.099 -34.735 1.00 58.91 986 VAL A O 1
ATOM 8661 N N . MET B 2 987 ? 53.162 -90.714 -34.932 1.00 54.91 987 MET A N 1
ATOM 8662 C CA . MET B 2 987 ? 52.591 -91.529 -33.864 1.00 55.49 987 MET A CA 1
ATOM 8663 C C . MET B 2 987 ? 52.424 -90.769 -32.561 1.00 59.35 987 MET A C 1
ATOM 8664 O O . MET B 2 987 ? 51.351 -90.884 -31.950 1.00 65.84 987 MET A O 1
ATOM 8669 N N . PRO B 2 988 ? 53.418 -90.023 -32.063 1.00 55.45 988 PRO A N 1
ATOM 8670 C CA . PRO B 2 988 ? 53.184 -89.231 -30.845 1.00 60.50 988 PRO A CA 1
ATOM 8671 C C . PRO B 2 988 ? 51.982 -88.302 -30.931 1.00 58.28 988 PRO A C 1
ATOM 8672 O O . PRO B 2 988 ? 51.337 -88.071 -29.905 1.00 65.41 988 PRO A O 1
ATOM 8676 N N . LEU B 2 989 ? 51.670 -87.753 -32.114 1.00 63.00 989 LEU A N 1
ATOM 8677 C CA . LEU B 2 989 ? 50.504 -86.878 -32.257 1.00 57.95 989 LEU A CA 1
ATOM 8678 C C . LEU B 2 989 ? 49.194 -87.636 -32.117 1.00 59.99 989 LEU A C 1
ATOM 8679 O O . LEU B 2 989 ? 48.221 -87.097 -31.571 1.00 55.28 989 LEU A O 1
ATOM 8684 N N . VAL B 2 990 ? 49.126 -88.856 -32.659 1.00 51.24 990 VAL A N 1
ATOM 8685 C CA . VAL B 2 990 ? 47.906 -89.658 -32.551 1.00 52.31 990 VAL A CA 1
ATOM 8686 C C . VAL B 2 990 ? 47.577 -89.947 -31.090 1.00 52.30 990 VAL A C 1
ATOM 8687 O O . VAL B 2 990 ? 46.411 -89.960 -30.693 1.00 54.96 990 VAL A O 1
ATOM 8691 N N . ILE B 2 991 ? 48.592 -90.183 -30.263 1.00 54.84 991 ILE A N 1
ATOM 8692 C CA . ILE B 2 991 ? 48.333 -90.650 -28.907 1.00 63.45 991 ILE A CA 1
ATOM 8693 C C . ILE B 2 991 ? 48.454 -89.539 -27.881 1.00 66.39 991 ILE A C 1
ATOM 8694 O O . ILE B 2 991 ? 48.104 -89.744 -26.716 1.00 63.32 991 ILE A O 1
ATOM 8699 N N . SER B 2 992 ? 48.906 -88.360 -28.294 1.00 58.78 992 SER A N 1
ATOM 8700 C CA . SER B 2 992 ? 49.065 -87.217 -27.414 1.00 58.10 992 SER A CA 1
ATOM 8701 C C . SER B 2 992 ? 47.800 -86.941 -26.602 1.00 58.14 992 SER A C 1
ATOM 8702 O O . SER B 2 992 ? 46.678 -87.106 -27.083 1.00 53.34 992 SER A O 1
ATOM 8705 N N . THR B 2 993 ? 47.999 -86.534 -25.355 1.00 61.47 993 THR A N 1
ATOM 8706 C CA . THR B 2 993 ? 46.937 -86.007 -24.510 1.00 59.32 993 THR A CA 1
ATOM 8707 C C . THR B 2 993 ? 47.461 -84.738 -23.861 1.00 66.51 993 THR A C 1
ATOM 8708 O O . THR B 2 993 ? 48.667 -84.483 -23.828 1.00 72.67 993 THR A O 1
ATOM 8712 N N . GLY B 2 994 ? 46.559 -83.923 -23.365 1.00 70.39 994 GLY A N 1
ATOM 8713 C CA . GLY B 2 994 ? 47.007 -82.724 -22.694 1.00 75.72 994 GLY A CA 1
ATOM 8714 C C . GLY B 2 994 ? 47.112 -81.530 -23.622 1.00 61.53 994 GLY A C 1
ATOM 8715 O O . GLY B 2 994 ? 46.500 -81.467 -24.692 1.00 65.21 994 GLY A O 1
ATOM 8716 N N . ALA B 2 995 ? 47.919 -80.566 -23.190 1.00 64.27 995 ALA A N 1
ATOM 8717 C CA . ALA B 2 995 ? 47.841 -79.226 -23.750 1.00 61.17 995 ALA A CA 1
ATOM 8718 C C . ALA B 2 995 ? 48.092 -79.271 -25.241 1.00 64.03 995 ALA A C 1
ATOM 8719 O O . ALA B 2 995 ? 49.183 -79.644 -25.681 1.00 61.08 995 ALA A O 1
ATOM 8721 N N . GLY B 2 996 ? 47.078 -78.895 -26.013 1.00 61.30 996 GLY A N 1
ATOM 8722 C CA . GLY B 2 996 ? 47.217 -78.839 -27.451 1.00 58.39 996 GLY A CA 1
ATOM 8723 C C . GLY B 2 996 ? 46.936 -80.143 -28.154 1.00 60.32 996 GLY A C 1
ATOM 8724 O O . GLY B 2 996 ? 47.101 -80.212 -29.375 1.00 55.87 996 GLY A O 1
ATOM 8725 N N . SER B 2 997 ? 46.465 -81.164 -27.435 1.00 54.04 997 SER A N 1
ATOM 8726 C CA . SER B 2 997 ? 46.325 -82.477 -28.046 1.00 59.06 997 SER A CA 1
ATOM 8727 C C . SER B 2 997 ? 45.098 -82.574 -28.931 1.00 62.07 997 SER A C 1
ATOM 8728 O O . SER B 2 997 ? 45.007 -83.504 -29.740 1.00 56.81 997 SER A O 1
ATOM 8731 N N . GLY B 2 998 ? 44.159 -81.631 -28.831 1.00 50.61 998 GLY A N 1
ATOM 8732 C CA . GLY B 2 998 ? 43.054 -81.644 -29.774 1.00 53.04 998 GLY A CA 1
ATOM 8733 C C . GLY B 2 998 ? 43.537 -81.456 -31.200 1.00 53.12 998 GLY A C 1
ATOM 8734 O O . GLY B 2 998 ? 43.154 -82.196 -32.114 1.00 52.20 998 GLY A O 1
ATOM 8735 N N . ALA B 2 999 ? 44.399 -80.473 -31.402 1.00 49.71 999 ALA A N 1
ATOM 8736 C CA . ALA B 2 999 ? 44.980 -80.260 -32.718 1.00 56.19 999 ALA A CA 1
ATOM 8737 C C . ALA B 2 999 ? 45.934 -81.397 -33.090 1.00 48.85 999 ALA A C 1
ATOM 8738 O O . ALA B 2 999 ? 45.852 -81.945 -34.190 1.00 47.38 999 ALA A O 1
ATOM 8740 N N . GLN B 2 1000 ? 46.846 -81.758 -32.190 1.00 48.34 1000 GLN A N 1
ATOM 8741 C CA . GLN B 2 1000 ? 47.809 -82.824 -32.481 1.00 55.13 1000 GLN A CA 1
ATOM 8742 C C . GLN B 2 1000 ? 47.103 -84.090 -32.941 1.00 48.84 1000 GLN A C 1
ATOM 8743 O O . GLN B 2 1000 ? 47.438 -84.647 -33.990 1.00 50.02 1000 GLN A O 1
ATOM 8749 N N . ASN B 2 1001 ? 46.089 -84.538 -32.172 1.00 52.10 1001 ASN A N 1
ATOM 8750 C CA . ASN B 2 1001 ? 45.313 -85.724 -32.534 1.00 51.01 1001 ASN A CA 1
ATOM 8751 C C . ASN B 2 1001 ? 44.651 -85.567 -33.891 1.00 58.63 1001 ASN A C 1
ATOM 8752 O O . ASN B 2 1001 ? 44.487 -86.549 -34.628 1.00 53.50 1001 ASN A O 1
ATOM 8757 N N . ALA B 2 1002 ? 44.162 -84.361 -34.193 1.00 51.23 1002 ALA A N 1
ATOM 8758 C CA . ALA B 2 1002 ? 43.465 -84.168 -35.453 1.00 49.91 1002 ALA A CA 1
ATOM 8759 C C . ALA B 2 1002 ? 44.430 -84.133 -36.633 1.00 48.16 1002 ALA A C 1
ATOM 8760 O O . ALA B 2 1002 ? 44.050 -84.538 -37.739 1.00 52.14 1002 ALA A O 1
ATOM 8762 N N . VAL B 2 1003 ? 45.663 -83.646 -36.445 1.00 47.53 1003 VAL A N 1
ATOM 8763 C CA . VAL B 2 1003 ? 46.588 -83.731 -37.579 1.00 55.51 1003 VAL A CA 1
ATOM 8764 C C . VAL B 2 1003 ? 47.168 -85.155 -37.712 1.00 57.01 1003 VAL A C 1
ATOM 8765 O O . VAL B 2 1003 ? 47.350 -85.637 -38.827 1.00 58.68 1003 VAL A O 1
ATOM 8769 N N . GLY B 2 1004 ? 47.430 -85.849 -36.603 1.00 51.05 1004 GLY A N 1
ATOM 8770 C CA . GLY B 2 1004 ? 48.080 -87.148 -36.614 1.00 49.05 1004 GLY A CA 1
ATOM 8771 C C . GLY B 2 1004 ? 47.229 -88.299 -37.107 1.00 60.65 1004 GLY A C 1
ATOM 8772 O O . GLY B 2 1004 ? 47.723 -89.175 -37.831 1.00 51.91 1004 GLY A O 1
ATOM 8773 N N . THR B 2 1005 ? 45.940 -88.296 -36.748 1.00 50.52 1005 THR A N 1
ATOM 8774 C CA . THR B 2 1005 ? 45.113 -89.478 -36.934 1.00 47.50 1005 THR A CA 1
ATOM 8775 C C . THR B 2 1005 ? 44.763 -89.721 -38.399 1.00 56.97 1005 THR A C 1
ATOM 8776 O O . THR B 2 1005 ? 44.916 -90.844 -38.897 1.00 55.92 1005 THR A O 1
ATOM 8780 N N . GLY B 2 1006 ? 44.239 -88.716 -39.100 1.00 48.43 1006 GLY A N 1
ATOM 8781 C CA . GLY B 2 1006 ? 43.888 -88.945 -40.496 1.00 46.05 1006 GLY A CA 1
ATOM 8782 C C . GLY B 2 1006 ? 45.113 -89.148 -41.382 1.00 53.19 1006 GLY A C 1
ATOM 8783 O O . GLY B 2 1006 ? 45.050 -89.862 -42.391 1.00 54.43 1006 GLY A O 1
ATOM 8784 N N . VAL B 2 1007 ? 46.230 -88.498 -41.036 1.00 49.04 1007 VAL A N 1
ATOM 8785 C CA . VAL B 2 1007 ? 47.493 -88.692 -41.752 1.00 50.97 1007 VAL A CA 1
ATOM 8786 C C . VAL B 2 1007 ? 48.042 -90.112 -41.553 1.00 49.40 1007 VAL A C 1
ATOM 8787 O O . VAL B 2 1007 ? 48.521 -90.747 -42.504 1.00 54.75 1007 VAL A O 1
ATOM 8791 N N . MET B 2 1008 ? 48.025 -90.622 -40.325 1.00 49.26 1008 MET A N 1
ATOM 8792 C CA . MET B 2 1008 ? 48.522 -91.982 -40.099 1.00 52.30 1008 MET A CA 1
ATOM 8793 C C . MET B 2 1008 ? 47.683 -93.011 -40.841 1.00 61.48 1008 MET A C 1
ATOM 8794 O O . MET B 2 1008 ? 48.217 -93.897 -41.522 1.00 54.60 1008 MET A O 1
ATOM 8799 N N . GLY B 2 1009 ? 46.372 -92.951 -40.669 1.00 49.94 1009 GLY A N 1
ATOM 8800 C CA . GLY B 2 1009 ? 45.517 -93.872 -41.398 1.00 52.69 1009 GLY A CA 1
ATOM 8801 C C . GLY B 2 1009 ? 45.708 -93.771 -42.898 1.00 56.41 1009 GLY A C 1
ATOM 8802 O O . GLY B 2 1009 ? 45.804 -94.784 -43.591 1.00 55.39 1009 GLY A O 1
ATOM 8803 N N . GLY B 2 1010 ? 45.776 -92.547 -43.425 1.00 51.35 1010 GLY A N 1
ATOM 8804 C CA . GLY B 2 1010 ? 45.869 -92.388 -44.868 1.00 47.12 1010 GLY A CA 1
ATOM 8805 C C . GLY B 2 1010 ? 47.224 -92.790 -45.424 1.00 47.94 1010 GLY A C 1
ATOM 8806 O O . GLY B 2 1010 ? 47.314 -93.254 -46.560 1.00 49.42 1010 GLY A O 1
ATOM 8807 N N . MET B 2 1011 ? 48.302 -92.551 -44.664 1.00 45.34 1011 MET A N 1
ATOM 8808 C CA . MET B 2 1011 ? 49.630 -93.025 -45.070 1.00 49.12 1011 MET A CA 1
ATOM 8809 C C . MET B 2 1011 ? 49.654 -94.554 -45.197 1.00 56.76 1011 MET A C 1
ATOM 8810 O O . MET B 2 1011 ? 50.291 -95.110 -46.104 1.00 51.42 1011 MET A O 1
ATOM 8815 N N . VAL B 2 1012 ? 48.966 -95.241 -44.288 1.00 52.75 1012 VAL A N 1
ATOM 8816 C CA . VAL B 2 1012 ? 48.933 -96.703 -44.290 1.00 50.56 1012 VAL A CA 1
ATOM 8817 C C . VAL B 2 1012 ? 48.270 -97.213 -45.562 1.00 55.58 1012 VAL A C 1
ATOM 8818 O O . VAL B 2 1012 ? 48.865 -97.963 -46.343 1.00 56.80 1012 VAL A O 1
ATOM 8822 N N . THR B 2 1013 ? 47.025 -96.798 -45.804 1.00 51.79 1013 THR A N 1
ATOM 8823 C CA . THR B 2 1013 ? 46.336 -97.304 -46.982 1.00 48.04 1013 THR A CA 1
ATOM 8824 C C . THR B 2 1013 ? 46.920 -96.755 -48.275 1.00 52.59 1013 THR A C 1
ATOM 8825 O O . THR B 2 1013 ? 46.956 -97.474 -49.280 1.00 58.14 1013 THR A O 1
ATOM 8829 N N . ALA B 2 1014 ? 47.430 -95.524 -48.285 1.00 50.35 1014 ALA A N 1
ATOM 8830 C CA . ALA B 2 1014 ? 48.132 -95.061 -49.476 1.00 51.66 1014 ALA A CA 1
ATOM 8831 C C . ALA B 2 1014 ? 49.356 -95.922 -49.766 1.00 50.96 1014 ALA A C 1
ATOM 8832 O O . ALA B 2 1014 ? 49.621 -96.254 -50.919 1.00 53.23 1014 ALA A O 1
ATOM 8834 N N . THR B 2 1015 ? 50.154 -96.231 -48.749 1.00 49.31 1015 THR A N 1
ATOM 8835 C CA . THR B 2 1015 ? 51.351 -97.023 -48.996 1.00 53.38 1015 THR A CA 1
ATOM 8836 C C . THR B 2 1015 ? 50.975 -98.420 -49.471 1.00 50.96 1015 THR A C 1
ATOM 8837 O O . THR B 2 1015 ? 51.339 -98.841 -50.569 1.00 54.23 1015 THR A O 1
ATOM 8841 N N . VAL B 2 1016 ? 50.208 -99.134 -48.664 1.00 53.65 1016 VAL A N 1
ATOM 8842 C CA . VAL B 2 1016 ? 49.882 -100.519 -48.968 1.00 51.58 1016 VAL A CA 1
ATOM 8843 C C . VAL B 2 1016 ? 49.152 -100.633 -50.291 1.00 53.52 1016 VAL A C 1
ATOM 8844 O O . VAL B 2 1016 ? 49.492 -101.482 -51.122 1.00 60.84 1016 VAL A O 1
ATOM 8848 N N . LEU B 2 1017 ? 48.185 -99.750 -50.546 1.00 49.19 1017 LEU A N 1
ATOM 8849 C CA . LEU B 2 1017 ? 47.386 -99.870 -51.763 1.00 44.38 1017 LEU A CA 1
ATOM 8850 C C . LEU B 2 1017 ? 48.100 -99.340 -53.000 1.00 49.26 1017 LEU A C 1
ATOM 8851 O O . LEU B 2 1017 ? 47.915 -99.873 -54.102 1.00 53.47 1017 LEU A O 1
ATOM 8856 N N . ALA B 2 1018 ? 48.872 -98.266 -52.874 1.00 50.80 1018 ALA A N 1
ATOM 8857 C CA . ALA B 2 1018 ? 49.407 -97.667 -54.087 1.00 51.18 1018 ALA A CA 1
ATOM 8858 C C . ALA B 2 1018 ? 50.413 -98.591 -54.764 1.00 46.72 1018 ALA A C 1
ATOM 8859 O O . ALA B 2 1018 ? 50.450 -98.667 -55.997 1.00 49.23 1018 ALA A O 1
ATOM 8861 N N . ILE B 2 1019 ? 51.222 -99.305 -53.978 1.00 47.68 1019 ILE A N 1
ATOM 8862 C CA . ILE B 2 1019 ? 52.305 -100.103 -54.563 1.00 50.08 1019 ILE A CA 1
ATOM 8863 C C . ILE B 2 1019 ? 51.760 -101.249 -55.407 1.00 50.01 1019 ILE A C 1
ATOM 8864 O O . ILE B 2 1019 ? 52.478 -101.769 -56.275 1.00 52.26 1019 ILE A O 1
ATOM 8869 N N . PHE B 2 1020 ? 50.491 -101.614 -55.224 1.00 50.06 1020 PHE A N 1
ATOM 8870 C CA . PHE B 2 1020 ? 49.812 -102.589 -56.074 1.00 53.98 1020 PHE A CA 1
ATOM 8871 C C . PHE B 2 1020 ? 48.927 -101.950 -57.120 1.00 52.78 1020 PHE A C 1
ATOM 8872 O O . PHE B 2 1020 ? 48.874 -102.436 -58.251 1.00 52.08 1020 PHE A O 1
ATOM 8880 N N . PHE B 2 1021 ? 48.274 -100.841 -56.798 1.00 49.69 1021 PHE A N 1
ATOM 8881 C CA . PHE B 2 1021 ? 47.336 -100.263 -57.747 1.00 45.43 1021 PHE A CA 1
ATOM 8882 C C . PHE B 2 1021 ? 47.996 -99.366 -58.793 1.00 41.32 1021 PHE A C 1
ATOM 8883 O O . PHE B 2 1021 ? 47.501 -99.314 -59.928 1.00 47.16 1021 PHE A O 1
ATOM 8891 N N . VAL B 2 1022 ? 49.069 -98.629 -58.490 1.00 43.88 1022 VAL A N 1
ATOM 8892 C CA . VAL B 2 1022 ? 49.492 -97.763 -59.599 1.00 47.48 1022 VAL A CA 1
ATOM 8893 C C . VAL B 2 1022 ? 50.145 -98.573 -60.726 1.00 46.39 1022 VAL A C 1
ATOM 8894 O O . VAL B 2 1022 ? 49.956 -98.209 -61.893 1.00 48.35 1022 VAL A O 1
ATOM 8898 N N . PRO B 2 1023 ? 50.846 -99.689 -60.496 1.00 41.89 1023 PRO A N 1
ATOM 8899 C CA . PRO B 2 1023 ? 51.213 -100.503 -61.679 1.00 48.41 1023 PRO A CA 1
ATOM 8900 C C . PRO B 2 1023 ? 49.998 -100.900 -62.506 1.00 46.58 1023 PRO A C 1
ATOM 8901 O O . PRO B 2 1023 ? 50.055 -100.901 -63.746 1.00 44.16 1023 PRO A O 1
ATOM 8905 N N . VAL B 2 1024 ? 48.860 -101.156 -61.854 1.00 47.90 1024 VAL A N 1
ATOM 8906 C CA . VAL B 2 1024 ? 47.641 -101.504 -62.587 1.00 45.00 1024 VAL A CA 1
ATOM 8907 C C . VAL B 2 1024 ? 47.133 -100.314 -63.377 1.00 53.29 1024 VAL A C 1
ATOM 8908 O O . VAL B 2 1024 ? 46.829 -100.424 -64.570 1.00 48.83 1024 VAL A O 1
ATOM 8912 N N . PHE B 2 1025 ? 46.980 -99.157 -62.707 1.00 51.58 1025 PHE A N 1
ATOM 8913 C CA . PHE B 2 1025 ? 46.565 -97.945 -63.409 1.00 48.54 1025 PHE A CA 1
ATOM 8914 C C . PHE B 2 1025 ? 47.414 -97.719 -64.663 1.00 40.75 1025 PHE A C 1
ATOM 8915 O O . PHE B 2 1025 ? 46.894 -97.403 -65.743 1.00 46.90 1025 PHE A O 1
ATOM 8923 N N . PHE B 2 1026 ? 48.738 -97.812 -64.530 1.00 43.58 1026 PHE A N 1
ATOM 8924 C CA . PHE B 2 1026 ? 49.588 -97.480 -65.678 1.00 44.83 1026 PHE A CA 1
ATOM 8925 C C . PHE B 2 1026 ? 49.399 -98.487 -66.803 1.00 51.43 1026 PHE A C 1
ATOM 8926 O O . PHE B 2 1026 ? 49.324 -98.123 -67.991 1.00 46.36 1026 PHE A O 1
ATOM 8934 N N . VAL B 2 1027 ? 49.348 -99.767 -66.455 1.00 49.18 1027 VAL A N 1
ATOM 8935 C CA . VAL B 2 1027 ? 49.166 -100.776 -67.495 1.00 45.33 1027 VAL A CA 1
ATOM 8936 C C . VAL B 2 1027 ? 47.819 -100.601 -68.162 1.00 40.86 1027 VAL A C 1
ATOM 8937 O O . VAL B 2 1027 ? 47.724 -100.574 -69.391 1.00 51.44 1027 VAL A O 1
ATOM 8941 N N . VAL B 2 1028 ? 46.746 -100.459 -67.375 1.00 50.80 1028 VAL A N 1
ATOM 8942 C CA . VAL B 2 1028 ? 45.461 -100.358 -68.073 1.00 50.59 1028 VAL A CA 1
ATOM 8943 C C . VAL B 2 1028 ? 45.347 -99.049 -68.861 1.00 57.70 1028 VAL A C 1
ATOM 8944 O O . VAL B 2 1028 ? 44.765 -99.030 -69.955 1.00 52.14 1028 VAL A O 1
ATOM 8948 N N . VAL B 2 1029 ? 45.926 -97.947 -68.371 1.00 53.18 1029 VAL A N 1
ATOM 8949 C CA . VAL B 2 1029 ? 45.776 -96.705 -69.125 1.00 52.06 1029 VAL A CA 1
ATOM 8950 C C . VAL B 2 1029 ? 46.580 -96.774 -70.418 1.00 47.66 1029 VAL A C 1
ATOM 8951 O O . VAL B 2 1029 ? 46.108 -96.357 -71.480 1.00 53.71 1029 VAL A O 1
ATOM 8955 N N . ARG B 2 1030 ? 47.808 -97.301 -70.352 1.00 51.36 1030 ARG A N 1
ATOM 8956 C CA . ARG B 2 1030 ? 48.608 -97.428 -71.565 1.00 54.57 1030 ARG A CA 1
ATOM 8957 C C . ARG B 2 1030 ? 47.927 -98.338 -72.587 1.00 60.76 1030 ARG A C 1
ATOM 8958 O O . ARG B 2 1030 ? 47.982 -98.073 -73.790 1.00 50.62 1030 ARG A O 1
ATOM 8966 N N . ARG B 2 1031 ? 47.290 -99.422 -72.132 1.00 56.17 1031 ARG A N 1
ATOM 8967 C CA . ARG B 2 1031 ? 46.659 -100.339 -73.081 1.00 60.83 1031 ARG A CA 1
ATOM 8968 C C . ARG B 2 1031 ? 45.435 -99.717 -73.729 1.00 61.38 1031 ARG A C 1
ATOM 8969 O O . ARG B 2 1031 ? 45.178 -99.946 -74.917 1.00 60.08 1031 ARG A O 1
ATOM 8977 N N . ARG B 2 1032 ? 44.666 -98.930 -72.971 1.00 55.91 1032 ARG A N 1
ATOM 8978 C CA . ARG B 2 1032 ? 43.432 -98.360 -73.504 1.00 58.45 1032 ARG A CA 1
ATOM 8979 C C . ARG B 2 1032 ? 43.700 -97.225 -74.488 1.00 67.33 1032 ARG A C 1
ATOM 8980 O O . ARG B 2 1032 ? 42.948 -97.061 -75.451 1.00 72.10 1032 ARG A O 1
ATOM 8988 N N . PHE B 2 1033 ? 44.766 -96.450 -74.284 1.00 63.47 1033 PHE A N 1
ATOM 8989 C CA . PHE B 2 1033 ? 45.120 -95.312 -75.143 1.00 66.80 1033 PHE A CA 1
ATOM 8990 C C . PHE B 2 1033 ? 46.494 -95.545 -75.776 1.00 77.17 1033 PHE A C 1
ATOM 8991 O O . PHE B 2 1033 ? 47.501 -95.039 -75.280 1.00 91.56 1033 PHE A O 1
ATOM 8999 N N . SER B 2 1034 ? 46.546 -96.319 -76.858 1.00 83.09 1034 SER A N 1
ATOM 9000 C CA . SER B 2 1034 ? 47.800 -96.517 -77.593 1.00 84.42 1034 SER A CA 1
ATOM 9001 C C . SER B 2 1034 ? 47.477 -96.821 -79.047 1.00 85.95 1034 SER A C 1
ATOM 9002 O O . SER B 2 1034 ? 46.336 -96.672 -79.490 1.00 94.29 1034 SER A O 1
ATOM 9005 N N . ARG B 2 1035 ? 48.491 -97.279 -79.786 1.00 97.89 1035 ARG A N 1
ATOM 9006 C CA . ARG B 2 1035 ? 48.389 -97.448 -81.232 1.00 95.83 1035 ARG A CA 1
ATOM 9007 C C . ARG B 2 1035 ? 49.233 -98.603 -81.789 1.00 99.94 1035 ARG A C 1
ATOM 9008 O O . ARG B 2 1035 ? 48.707 -99.440 -82.536 1.00 100.84 1035 ARG A O 1
ATOM 9016 N N . LYS B 2 1036 ? 50.532 -98.673 -81.460 1.00 98.43 1036 LYS A N 1
ATOM 9017 C CA . LYS B 2 1036 ? 51.439 -99.577 -82.180 1.00 92.72 1036 LYS A CA 1
ATOM 9018 C C . LYS B 2 1036 ? 52.566 -100.101 -81.293 1.00 96.56 1036 LYS A C 1
ATOM 9019 O O . LYS B 2 1036 ? 53.391 -99.323 -80.803 1.00 96.60 1036 LYS A O 1
ATOM 9025 N N . ASN B 2 1037 ? 52.603 -101.433 -81.133 1.00 90.34 1037 ASN A N 1
ATOM 9026 C CA . ASN B 2 1037 ? 53.598 -102.230 -80.405 1.00 82.92 1037 ASN A CA 1
ATOM 9027 C C . ASN B 2 1037 ? 54.167 -101.618 -79.130 1.00 84.10 1037 ASN A C 1
ATOM 9028 O O . ASN B 2 1037 ? 55.307 -101.144 -79.112 1.00 93.29 1037 ASN A O 1
ATOM 9033 N N . GLU B 2 1038 ? 53.405 -101.672 -78.041 1.00 64.31 1038 GLU A N 1
ATOM 9034 C CA . GLU B 2 1038 ? 53.923 -101.251 -76.753 1.00 69.76 1038 GLU A CA 1
ATOM 9035 C C . GLU B 2 1038 ? 54.112 -102.413 -75.801 1.00 59.84 1038 GLU A C 1
ATOM 9036 O O . GLU B 2 1038 ? 54.872 -102.296 -74.830 1.00 57.55 1038 GLU A O 1
ATOM 9042 N N . ASP B 2 1039 ? 53.451 -103.532 -76.059 1.00 64.34 1039 ASP A N 1
ATOM 9043 C CA . ASP B 2 1039 ? 53.672 -104.698 -75.223 1.00 63.79 1039 ASP A CA 1
ATOM 9044 C C . ASP B 2 1039 ? 55.021 -105.353 -75.515 1.00 54.93 1039 ASP A C 1
ATOM 9045 O O . ASP B 2 1039 ? 55.604 -105.981 -74.622 1.00 65.10 1039 ASP A O 1
ATOM 9050 N N . ILE B 2 1040 ? 55.602 -105.100 -76.677 1.00 66.29 1040 ILE A N 1
ATOM 9051 C CA . ILE B 2 1040 ? 56.866 -105.718 -77.051 1.00 68.35 1040 ILE A CA 1
ATOM 9052 C C . ILE B 2 1040 ? 57.984 -104.680 -76.927 1.00 66.59 1040 ILE A C 1
ATOM 9053 O O . ILE B 2 1040 ? 57.756 -103.469 -77.023 1.00 61.79 1040 ILE A O 1
ATOM 9058 N N . GLU B 2 1041 ? 59.197 -105.159 -76.647 1.00 65.75 1041 GLU A N 1
ATOM 9059 C CA . GLU B 2 1041 ? 60.370 -104.298 -76.638 1.00 65.84 1041 GLU A CA 1
ATOM 9060 C C . GLU B 2 1041 ? 60.700 -103.845 -78.068 1.00 72.13 1041 GLU A C 1
ATOM 9061 O O . GLU B 2 1041 ? 60.168 -104.365 -79.052 1.00 70.77 1041 GLU A O 1
ATOM 9067 N N . HIS B 2 1042 ? 61.576 -102.851 -78.180 1.00 73.00 1042 HIS A N 1
ATOM 9068 C CA . HIS B 2 1042 ? 61.943 -102.265 -79.469 1.00 72.33 1042 HIS A CA 1
ATOM 9069 C C . HIS B 2 1042 ? 63.287 -101.564 -79.289 1.00 77.48 1042 HIS A C 1
ATOM 9070 O O . HIS B 2 1042 ? 63.914 -101.667 -78.226 1.00 76.35 1042 HIS A O 1
ATOM 9077 N N . SER B 2 1043 ? 63.732 -100.840 -80.324 1.00 82.72 1043 SER A N 1
ATOM 9078 C CA . SER B 2 1043 ? 65.034 -100.143 -80.281 1.00 85.21 1043 SER A CA 1
ATOM 9079 C C . SER B 2 1043 ? 64.936 -98.635 -80.510 1.00 76.67 1043 SER A C 1
ATOM 9080 O O . SER B 2 1043 ? 65.857 -97.893 -80.161 1.00 83.72 1043 SER A O 1
#

Organism: Escherichia coli (strain K12) (NCBI:txid83333)

Secondary structure (DSSP, 8-state):
-HHHHHT-HHHHHHHHHHHHHHHHHHHHHS-B-SS-S-SPPEEEEEEE-TT--HHHHIIIIIHHHHTT--S-TTEEEEEEEEETTSE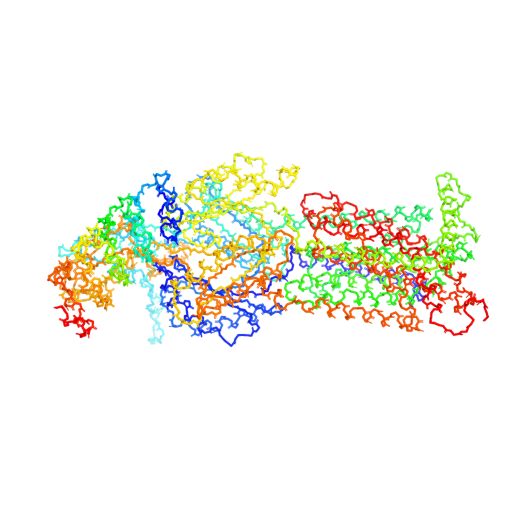EEEEEEE-TT--HHHHHHHHHHHHHHHGGGS-HHHHTT--EEEE-SSPEEEEEEEEETTS---HHHHHHHIIIIIHHHHHTSTTEEEEEESS-S-EEEEEE-HHHHHHTT--HHHHHHHHHHHS---EEEEETPSSPPTT----EEEE------SHHHHHT-EEEE-TTS-EEEGGGTEEEEEE-S--S-EEEETTEEEEEEEEEEPTT--HHHHHHHHHHHHHHHGGGS-TTEEEEEEEESHHHHHHHHHHHHHHHHHHHHHHHHHHHHHH--HHHHHHHHHHHHHHHHHHHHHHHHHT--B-HHHHHHHHHHHHHHHHHHHHHHHHHHHHHHHH---HHHHHHHHHHHHHHHHHHHHHHHHHHHSGGGG--HHHHHHHHHHHHHHHHHHHHHHHHHHHHHHHHHHHHPPP--TT--STT--HHHHHHHHHHHHHHHHHHHHHHHHTT-HHHHHHHHHHHHHHHHHHHHHSPB-SS-----SEEEEEEEPPTT--HHHHHHHHHHHHHHHHHHTTTTEEEEEEEEEE-SS-EEEEEEEEEEEEPPGGGS-SGGGSHHHHHHHHHHHTTS--SSEEEEEEPPSSGGG---SSEEEEEEE-SS--HHHHHHHHHHHHHHHHT-TTTEEEEEESS---EEEEEEEE-HHHHHHHT--HHHHHHHHHHHHH-EEEEEEEETTEEEEEEEEE-GGGSSSHHHHTT-EEE-TTS-EEEGGGSEEEEEEEE-SEEEEETTEEEEEEEEEE-TT--HHHHHHHHHHHHTTSPTTEEEEE-HHHHHHHTSSSHHHHHHHHHHHHHHHHHHHHHT-SSTHHHHHTTHHHHHHHHHHHHHHHT--B-HHHHHHHHHHHHHHHHHHHHHHHHHHHHHHHH---HHHHHHHHHHHHHHHHHHHHHHHHHHHHHHHH--STTHHHHHHHHHHHHHHHHHHHHHHHHHHHHHHHHHHHHS--S--SS---/-HHHHHHHHHT-HHHHHHHHHTT--TT---TT---HHHHHHHHT-HHHHHHHHHTT--TT---TTS--HHHHHHHHT-HHHHHHHHHTT--TT---TTS--HHHHHHHHT-HHHHHHHHHTT--TT---TTS--HHHHHHHHT-HHHHHH-

B-factor: mean 56.8, std 15.57, range [28.18, 129.76]

Radius of gyration: 38.91 Å; Cα contacts (8 Å, |Δi|>4): 2269; chains: 2; bounding box: 105×114×92 Å

Nearest PDB structures (foldseek):
  6zoe-assembly1_A  TM=9.997E-01  e=0.000E+00  Escherichia coli K-12
  6zog-assembly1_B  TM=9.906E-01  e=0.000E+00  Escherichia coli K-12
  4u8v-assembly1_B  TM=9.919E-01  e=0.000E+00  Escherichia coli
  6zoh-assembly1_B  TM=9.902E-01  e=0.000E+00  Escherichia coli K-12
  6q4p-assembly1_A  TM=9.636E-01  e=0.000E+00  Escherichia coli K-12

GO terms:
  GO:0042802 identical protein binding (F, IPI)
  GO:0005515 protein binding (F, IPI)
  GO:0005886 plasma membrane (C, IDA)
  GO:1990281 efflux pump complex (C, IDA)
  GO:0042930 enterobactin transport (P, EXP)
  GO:0042931 enterobactin transmembrane transporter activity (F, EXP)
  GO:0015567 alkane transmembrane transporter activity (F, IGI)
  GO:0042908 xenobiotic transport (P, IGI)
  GO:0009410 response to xenobiotic stimulus (P, IGI)
  GO:0009636 response to toxic substance (P, IGI)
  GO:0015721 bile acid and bile salt transport (P, IGI)
  GO:0015895 alkane transport (P, IGI)
  GO:0015908 fatty acid transport (P, IGI)
  GO:0015125 bile acid transmembrane transporter activity (F, IGI)
  GO:0046677 response to antibiotic (P, IGI)
  GO:1990281 efflux pump complex (C, IPI)
  GO:0042910 xenobiotic transmembrane transporter activity (F, IMP)
  GO:0140330 xenobiotic detoxification by transmembrane export across the cell outer membrane (P, IDA)
  GO:0005886 plasma membrane (C, EXP)
  GO:0016020 membrane (C, HDA)